Protein AF-0000000087746554 (afdb_homodimer)

Structure (mmCIF, N/CA/C/O backbone):
data_AF-0000000087746554-model_v1
#
loop_
_entity.id
_entity.type
_entity.pdbx_description
1 polymer beta-glucosidase
#
loop_
_atom_site.group_PDB
_atom_site.id
_atom_site.type_symbol
_atom_site.label_atom_id
_atom_site.label_alt_id
_atom_site.label_comp_id
_atom_site.label_asym_id
_atom_site.label_entity_id
_atom_site.label_seq_id
_atom_site.pdbx_PDB_ins_code
_atom_site.Cartn_x
_atom_site.Cartn_y
_atom_site.Cartn_z
_atom_site.occupancy
_atom_site.B_iso_or_equiv
_atom_site.auth_seq_id
_atom_site.auth_comp_id
_atom_site.auth_asym_id
_atom_site.auth_atom_id
_atom_site.pdbx_PDB_model_num
ATOM 1 N N . MET A 1 1 ? 34.469 -26.281 52.219 1 30.39 1 MET A N 1
ATOM 2 C CA . MET A 1 1 ? 34.719 -25.938 50.812 1 30.39 1 MET A CA 1
ATOM 3 C C . MET A 1 1 ? 33.656 -26.578 49.906 1 30.39 1 MET A C 1
ATOM 5 O O . MET A 1 1 ? 33.812 -27.734 49.5 1 30.39 1 MET A O 1
ATOM 9 N N . THR A 1 2 ? 32.375 -26.25 50.156 1 37.19 2 THR A N 1
ATOM 10 C CA . THR A 1 2 ? 31.219 -26.797 49.5 1 37.19 2 THR A CA 1
ATOM 11 C C . THR A 1 2 ? 31.125 -26.297 48.062 1 37.19 2 THR A C 1
ATOM 13 O O . THR A 1 2 ? 31.047 -25.094 47.812 1 37.19 2 THR A O 1
ATOM 16 N N . PHE A 1 3 ? 31.734 -27.109 47.125 1 36.59 3 PHE A N 1
ATOM 17 C CA . PHE A 1 3 ? 31.719 -26.891 45.656 1 36.59 3 PHE A CA 1
ATOM 18 C C . PHE A 1 3 ? 30.297 -26.844 45.125 1 36.59 3 PHE A C 1
ATOM 20 O O . PHE A 1 3 ? 29.547 -27.812 45.312 1 36.59 3 PHE A O 1
ATOM 27 N N . LEU A 1 4 ? 29.719 -25.641 45.188 1 37.41 4 LEU A N 1
ATOM 28 C CA . LEU A 1 4 ? 28.422 -25.406 44.531 1 37.41 4 LEU A CA 1
ATOM 29 C C . LEU A 1 4 ? 28.547 -25.625 43.031 1 37.41 4 LEU A C 1
ATOM 31 O O . LEU A 1 4 ? 29.281 -24.922 42.344 1 37.41 4 LEU A O 1
ATOM 35 N N . THR A 1 5 ? 28.266 -26.859 42.562 1 35.09 5 THR A N 1
ATOM 36 C CA . THR A 1 5 ? 28.219 -27.219 41.156 1 35.09 5 THR A CA 1
ATOM 37 C C . THR A 1 5 ? 27.062 -26.5 40.469 1 35.09 5 THR A C 1
ATOM 39 O O . THR A 1 5 ? 25.891 -26.672 40.812 1 35.09 5 THR A O 1
ATOM 42 N N . VAL A 1 6 ? 27.297 -25.312 39.906 1 35.25 6 VAL A N 1
ATOM 43 C CA . VAL A 1 6 ? 26.328 -24.625 39.062 1 35.25 6 VAL A CA 1
ATOM 44 C C . VAL A 1 6 ? 26.047 -25.453 37.812 1 35.25 6 VAL A C 1
ATOM 46 O O . VAL A 1 6 ? 26.953 -25.688 37 1 35.25 6 VAL A O 1
ATOM 49 N N . THR A 1 7 ? 25.125 -26.375 37.906 1 32.66 7 THR A N 1
ATOM 50 C CA . THR A 1 7 ? 24.703 -27.094 36.688 1 32.66 7 THR A CA 1
ATOM 51 C C . THR A 1 7 ? 24.109 -26.125 35.656 1 32.66 7 THR A C 1
ATOM 53 O O . THR A 1 7 ? 23.172 -25.391 35.969 1 32.66 7 THR A O 1
ATOM 56 N N . SER A 1 8 ? 24.891 -25.688 34.75 1 34.09 8 SER A N 1
ATOM 57 C CA . SER A 1 8 ? 24.453 -24.969 33.562 1 34.09 8 SER A CA 1
ATOM 58 C C . SER A 1 8 ? 23.344 -25.719 32.844 1 34.09 8 SER A C 1
ATOM 60 O O . SER A 1 8 ? 23.531 -26.859 32.406 1 34.09 8 SER A O 1
ATOM 62 N N . ALA A 1 9 ? 22.219 -25.422 33.312 1 33.59 9 ALA A N 1
ATOM 63 C CA . ALA A 1 9 ? 21.125 -25.938 32.5 1 33.59 9 ALA A CA 1
ATOM 64 C C . ALA A 1 9 ? 21.234 -25.406 31.062 1 33.59 9 ALA A C 1
ATOM 66 O O . ALA A 1 9 ? 21.016 -24.219 30.828 1 33.59 9 ALA A O 1
ATOM 67 N N . ALA A 1 10 ? 22 -25.938 30.312 1 33.88 10 ALA A N 1
ATOM 68 C CA . ALA A 1 10 ? 21.922 -25.719 28.875 1 33.88 10 ALA A CA 1
ATOM 69 C C . ALA A 1 10 ? 20.5 -25.922 28.359 1 33.88 10 ALA A C 1
ATOM 71 O O . ALA A 1 10 ? 19.969 -27.047 28.438 1 33.88 10 ALA A O 1
ATOM 72 N N . CYS A 1 11 ? 19.734 -24.953 28.406 1 34.41 11 CYS A N 1
ATOM 73 C CA . CYS A 1 11 ? 18.469 -24.984 27.672 1 34.41 11 CYS A CA 1
ATOM 74 C C . CYS A 1 11 ? 18.656 -25.594 26.281 1 34.41 11 CYS A C 1
ATOM 76 O O . CYS A 1 11 ? 19.281 -24.984 25.422 1 34.41 11 CYS A O 1
ATOM 78 N N . SER A 1 12 ? 18.75 -26.844 26.141 1 34.81 12 SER A N 1
ATOM 79 C CA . SER A 1 12 ? 18.734 -27.516 24.844 1 34.81 12 SER A CA 1
ATOM 80 C C . SER A 1 12 ? 17.625 -26.969 23.953 1 34.81 12 SER A C 1
ATOM 82 O O . SER A 1 12 ? 16.453 -27.016 24.328 1 34.81 12 SER A O 1
ATOM 84 N N . LEU A 1 13 ? 17.875 -25.938 23.266 1 41.44 13 LEU A N 1
ATOM 85 C CA . LEU A 1 13 ? 16.984 -25.609 22.141 1 41.44 13 LEU A CA 1
ATOM 86 C C . LEU A 1 13 ? 16.516 -26.875 21.438 1 41.44 13 LEU A C 1
ATOM 88 O O . LEU A 1 13 ? 17.328 -27.625 20.891 1 41.44 13 LEU A O 1
ATOM 92 N N . GLN A 1 14 ? 15.617 -27.531 22 1 40.09 14 GLN A N 1
ATOM 93 C CA . GLN A 1 14 ? 15.023 -28.641 21.234 1 40.09 14 GLN A CA 1
ATOM 94 C C . GLN A 1 14 ? 14.945 -28.297 19.75 1 40.09 14 GLN A C 1
ATOM 96 O O . GLN A 1 14 ? 14.305 -27.328 19.359 1 40.09 14 GLN A O 1
ATOM 101 N N . ALA A 1 15 ? 15.883 -28.797 19.156 1 52.25 15 ALA A N 1
ATOM 102 C CA . ALA A 1 15 ? 15.906 -28.688 17.703 1 52.25 15 ALA A CA 1
ATOM 103 C C . ALA A 1 15 ? 14.562 -29.109 17.094 1 52.25 15 ALA A C 1
ATOM 105 O O . ALA A 1 15 ? 14.023 -30.156 17.453 1 52.25 15 ALA A O 1
ATOM 106 N N . ALA A 1 16 ? 13.789 -28.297 16.344 1 63.16 16 ALA A N 1
ATOM 107 C CA . ALA A 1 16 ? 12.562 -28.641 15.617 1 63.16 16 ALA A CA 1
ATOM 108 C C . ALA A 1 16 ? 12.711 -29.953 14.875 1 63.16 16 ALA A C 1
ATOM 110 O O . ALA A 1 16 ? 13.773 -30.25 14.32 1 63.16 16 ALA A O 1
ATOM 111 N N . GLY A 1 17 ? 11.719 -30.984 15.008 1 74.62 17 GLY A N 1
ATOM 112 C CA . GLY A 1 17 ? 11.703 -32.188 14.195 1 74.62 17 GLY A CA 1
ATOM 113 C C . GLY A 1 17 ? 11.766 -31.906 12.703 1 74.62 17 GLY A C 1
ATOM 114 O O . GLY A 1 17 ? 11.32 -30.844 12.25 1 74.62 17 GLY A O 1
ATOM 115 N N . ALA A 1 18 ? 12.414 -32.781 11.898 1 82.56 18 ALA A N 1
ATOM 116 C CA . ALA A 1 18 ? 12.531 -32.656 10.445 1 82.56 18 ALA A CA 1
ATOM 117 C C . ALA A 1 18 ? 11.156 -32.594 9.781 1 82.56 18 ALA A C 1
ATOM 119 O O . ALA A 1 18 ? 10.273 -33.406 10.117 1 82.56 18 ALA A O 1
ATOM 120 N N . ALA A 1 19 ? 10.914 -31.625 8.93 1 87.81 19 ALA A N 1
ATOM 121 C CA . ALA A 1 19 ? 9.656 -31.531 8.203 1 87.81 19 ALA A CA 1
ATOM 122 C C . ALA A 1 19 ? 9.359 -32.844 7.465 1 87.81 19 ALA A C 1
ATOM 124 O O . ALA A 1 19 ? 8.211 -33.281 7.426 1 87.81 19 ALA A O 1
ATOM 125 N N . ILE A 1 20 ? 10.367 -33.438 6.832 1 93.12 20 ILE A N 1
ATOM 126 C CA . ILE A 1 20 ? 10.32 -34.75 6.207 1 93.12 20 ILE A CA 1
ATOM 127 C C . ILE A 1 20 ? 11.273 -35.688 6.926 1 93.12 20 ILE A C 1
ATOM 129 O O . ILE A 1 20 ? 12.484 -35.469 6.949 1 93.12 20 ILE A O 1
ATOM 133 N N . PRO A 1 21 ? 10.773 -36.719 7.473 1 92.44 21 PRO A N 1
ATOM 134 C CA . PRO A 1 21 ? 11.664 -37.656 8.156 1 92.44 21 PRO A CA 1
ATOM 135 C C . PRO A 1 21 ? 12.711 -38.281 7.223 1 92.44 21 PRO A C 1
ATOM 137 O O . PRO A 1 21 ? 12.391 -38.625 6.086 1 92.44 21 PRO A O 1
ATOM 140 N N . SER A 1 22 ? 13.828 -38.406 7.699 1 94.06 22 SER A N 1
ATOM 141 C CA . SER A 1 22 ? 14.922 -38.938 6.887 1 94.06 22 SER A CA 1
ATOM 142 C C . SER A 1 22 ? 14.734 -40.438 6.629 1 94.06 22 SER A C 1
ATOM 144 O O . SER A 1 22 ? 14.289 -41.156 7.508 1 94.06 22 SER A O 1
ATOM 146 N N . ASP A 1 23 ? 15.07 -40.844 5.418 1 96.25 23 ASP A N 1
ATOM 147 C CA . ASP A 1 23 ? 15.148 -42.25 5.031 1 96.25 23 ASP A CA 1
ATOM 148 C C . ASP A 1 23 ? 16.594 -42.688 4.836 1 96.25 23 ASP A C 1
ATOM 150 O O . ASP A 1 23 ? 17.219 -42.344 3.828 1 96.25 23 ASP A O 1
ATOM 154 N N . PRO A 1 24 ? 17.109 -43.469 5.684 1 96.56 24 PRO A N 1
ATOM 155 C CA . PRO A 1 24 ? 18.547 -43.812 5.66 1 96.56 24 PRO A CA 1
ATOM 156 C C . PRO A 1 24 ? 18.969 -44.5 4.363 1 96.56 24 PRO A C 1
ATOM 158 O O . PRO A 1 24 ? 20.078 -44.25 3.879 1 96.56 24 PRO A O 1
ATOM 161 N N . ASP A 1 25 ? 18.188 -45.406 3.9 1 97.25 25 ASP A N 1
ATOM 162 C CA . ASP A 1 25 ? 18.531 -46.094 2.656 1 97.25 25 ASP A CA 1
ATOM 163 C C . ASP A 1 25 ? 18.578 -45.094 1.487 1 97.25 25 ASP A C 1
ATOM 165 O O . ASP A 1 25 ? 19.484 -45.156 0.653 1 97.25 25 ASP A O 1
ATOM 169 N N . LEU A 1 26 ? 17.609 -44.281 1.45 1 97.25 26 LEU A N 1
ATOM 170 C CA . LEU A 1 26 ? 17.578 -43.25 0.421 1 97.25 26 LEU A CA 1
ATOM 171 C C . LEU A 1 26 ? 18.781 -42.344 0.537 1 97.25 26 LEU A C 1
ATOM 173 O O . LEU A 1 26 ? 19.438 -42.031 -0.466 1 97.25 26 LEU A O 1
ATOM 177 N N . GLU A 1 27 ? 19.109 -41.938 1.753 1 97.69 27 GLU A N 1
ATOM 178 C CA . GLU A 1 27 ? 20.25 -41.062 1.98 1 97.69 27 GLU A CA 1
ATOM 179 C C . GLU A 1 27 ? 21.562 -41.719 1.587 1 97.69 27 GLU A C 1
ATOM 181 O O . GLU A 1 27 ? 22.469 -41.062 1.06 1 97.69 27 GLU A O 1
ATOM 186 N N . ALA A 1 28 ? 21.625 -42.969 1.822 1 98.19 28 ALA A N 1
ATOM 187 C CA . ALA A 1 28 ? 22.812 -43.688 1.43 1 98.19 28 ALA A CA 1
ATOM 188 C C . ALA A 1 28 ? 22.984 -43.719 -0.088 1 98.19 28 ALA A C 1
ATOM 190 O O . ALA A 1 28 ? 24.094 -43.594 -0.603 1 98.19 28 ALA A O 1
ATOM 191 N N . ALA A 1 29 ? 21.938 -43.938 -0.759 1 98.12 29 ALA A N 1
ATOM 192 C CA . ALA A 1 29 ? 21.969 -43.938 -2.219 1 98.12 29 ALA A CA 1
ATOM 193 C C . ALA A 1 29 ? 22.375 -42.562 -2.754 1 98.12 29 ALA A C 1
ATOM 195 O O . ALA A 1 29 ? 23.172 -42.469 -3.695 1 98.12 29 ALA A O 1
ATOM 196 N N . VAL A 1 30 ? 21.844 -41.531 -2.16 1 98.5 30 VAL A N 1
ATOM 197 C CA . VAL A 1 30 ? 22.141 -40.156 -2.547 1 98.5 30 VAL A CA 1
ATOM 198 C C . VAL A 1 30 ? 23.641 -39.875 -2.359 1 98.5 30 VAL A C 1
ATOM 200 O O . VAL A 1 30 ? 24.312 -39.375 -3.266 1 98.5 30 VAL A O 1
ATOM 203 N N . GLU A 1 31 ? 24.156 -40.25 -1.229 1 98.31 31 GLU A N 1
ATOM 204 C CA . GLU A 1 31 ? 25.562 -40 -0.918 1 98.31 31 GLU A CA 1
ATOM 205 C C . GLU A 1 31 ? 26.484 -40.812 -1.831 1 98.31 31 GLU A C 1
ATOM 207 O O . GLU A 1 31 ? 27.562 -40.344 -2.207 1 98.31 31 GLU A O 1
ATOM 212 N N . ARG A 1 32 ? 26.109 -42 -2.16 1 98.19 32 ARG A N 1
ATOM 213 C CA . ARG A 1 32 ? 26.891 -42.812 -3.066 1 98.19 32 ARG A CA 1
ATOM 214 C C . ARG A 1 32 ? 27.016 -42.156 -4.441 1 98.19 32 ARG A C 1
ATOM 216 O O . ARG A 1 32 ? 28.094 -42.156 -5.043 1 98.19 32 ARG A O 1
ATOM 223 N N . THR A 1 33 ? 25.969 -41.719 -4.898 1 98.31 33 THR A N 1
ATOM 224 C CA . THR A 1 33 ? 25.984 -41.031 -6.191 1 98.31 33 THR A CA 1
ATOM 225 C C . THR A 1 33 ? 26.766 -39.719 -6.109 1 98.31 33 THR A C 1
ATOM 227 O O . THR A 1 33 ? 27.625 -39.469 -6.961 1 98.31 33 THR A O 1
ATOM 230 N N . LEU A 1 34 ? 26.5 -38.906 -5.059 1 98.5 34 LEU A N 1
ATOM 231 C CA . LEU A 1 34 ? 27.125 -37.594 -4.883 1 98.5 34 LEU A CA 1
ATOM 232 C C . LEU A 1 34 ? 28.641 -37.719 -4.809 1 98.5 34 LEU A C 1
ATOM 234 O O . LEU A 1 34 ? 29.359 -36.906 -5.387 1 98.5 34 LEU A O 1
ATOM 238 N N . SER A 1 35 ? 29.141 -38.688 -4.152 1 97.75 35 SER A N 1
ATOM 239 C CA . SER A 1 35 ? 30.562 -38.844 -3.904 1 97.75 35 SER A CA 1
ATOM 240 C C . SER A 1 35 ? 31.328 -39.156 -5.191 1 97.75 35 SER A C 1
ATOM 242 O O . SER A 1 35 ? 32.531 -38.938 -5.281 1 97.75 35 SER A O 1
ATOM 244 N N . LYS A 1 36 ? 30.656 -39.625 -6.16 1 97.38 36 LYS A N 1
ATOM 245 C CA . LYS A 1 36 ? 31.281 -40 -7.418 1 97.38 36 LYS A CA 1
ATOM 246 C C . LYS A 1 36 ? 31.203 -38.875 -8.438 1 97.38 36 LYS A C 1
ATOM 248 O O . LYS A 1 36 ? 31.828 -38.938 -9.5 1 97.38 36 LYS A O 1
ATOM 253 N N . MET A 1 37 ? 30.547 -37.812 -8.141 1 98.12 37 MET A N 1
ATOM 254 C CA . MET A 1 37 ? 30.281 -36.75 -9.102 1 98.12 37 MET A CA 1
ATOM 255 C C . MET A 1 37 ? 31.438 -35.75 -9.148 1 98.12 37 MET A C 1
ATOM 257 O O . MET A 1 37 ? 32 -35.406 -8.109 1 98.12 37 MET A O 1
ATOM 261 N N . SER A 1 38 ? 31.734 -35.344 -10.32 1 97.81 38 SER A N 1
ATOM 262 C CA . SER A 1 38 ? 32.625 -34.219 -10.5 1 97.81 38 SER A CA 1
ATOM 263 C C . SER A 1 38 ? 31.938 -32.875 -10.203 1 97.81 38 SER A C 1
ATOM 265 O O . SER A 1 38 ? 30.719 -32.844 -10.039 1 97.81 38 SER A O 1
ATOM 267 N N . LEU A 1 39 ? 32.75 -31.875 -10.102 1 98.31 39 LEU A N 1
ATOM 268 C CA . LEU A 1 39 ? 32.188 -30.531 -9.906 1 98.31 39 LEU A CA 1
ATOM 269 C C . LEU A 1 39 ? 31.25 -30.156 -11.047 1 98.31 39 LEU A C 1
ATOM 271 O O . LEU A 1 39 ? 30.188 -29.594 -10.812 1 98.31 39 LEU A O 1
ATOM 275 N N . ASP A 1 40 ? 31.609 -30.5 -12.281 1 98.19 40 ASP A N 1
ATOM 276 C CA . ASP A 1 40 ? 30.781 -30.188 -13.445 1 98.19 40 ASP A CA 1
ATOM 277 C C . ASP A 1 40 ? 29.438 -30.891 -13.359 1 98.19 40 ASP A C 1
ATOM 279 O O . ASP A 1 40 ? 28.406 -30.312 -13.695 1 98.19 40 ASP A O 1
ATOM 283 N N . GLU A 1 41 ? 29.469 -32.125 -12.945 1 98.31 41 GLU A N 1
ATOM 284 C CA . GLU A 1 41 ? 28.234 -32.875 -12.812 1 98.31 41 GLU A CA 1
ATOM 285 C C . GLU A 1 41 ? 27.328 -32.281 -11.742 1 98.31 41 GLU A C 1
ATOM 287 O O . GLU A 1 41 ? 26.125 -32.156 -11.93 1 98.31 41 GLU A O 1
ATOM 292 N N . LYS A 1 42 ? 27.922 -31.891 -10.625 1 98.81 42 LYS A N 1
ATOM 293 C CA . LYS A 1 42 ? 27.141 -31.281 -9.555 1 98.81 42 LYS A CA 1
ATOM 294 C C . LYS A 1 42 ? 26.516 -29.969 -10.008 1 98.81 42 LYS A C 1
ATOM 296 O O . LYS A 1 42 ? 25.312 -29.75 -9.805 1 98.81 42 LYS A O 1
ATOM 301 N N . ILE A 1 43 ? 27.25 -29.125 -10.656 1 98.81 43 ILE A N 1
ATOM 302 C CA . ILE A 1 43 ? 26.766 -27.844 -11.148 1 98.81 43 ILE A CA 1
ATOM 303 C C . ILE A 1 43 ? 25.719 -28.078 -12.234 1 98.81 43 ILE A C 1
ATOM 305 O O . ILE A 1 43 ? 24.703 -27.375 -12.289 1 98.81 43 ILE A O 1
ATOM 309 N N . GLY A 1 44 ? 25.953 -29.031 -13.109 1 98.62 44 GLY A N 1
ATOM 310 C CA . GLY A 1 44 ? 24.969 -29.375 -14.109 1 98.62 44 GLY A CA 1
ATOM 311 C C . GLY A 1 44 ? 23.641 -29.797 -13.516 1 98.62 44 GLY A C 1
ATOM 312 O O . GLY A 1 44 ? 22.578 -29.422 -14.023 1 98.62 44 GLY A O 1
ATOM 313 N N . GLN A 1 45 ? 23.688 -30.562 -12.43 1 98.5 45 GLN A N 1
ATOM 314 C CA . GLN A 1 45 ? 22.469 -31 -11.742 1 98.5 45 GLN A CA 1
ATOM 315 C C . GLN A 1 45 ? 21.734 -29.812 -11.125 1 98.5 45 GLN A C 1
ATOM 317 O O . GLN A 1 45 ? 20.531 -29.875 -10.875 1 98.5 45 GLN A O 1
ATOM 322 N N . MET A 1 46 ? 22.391 -28.656 -10.898 1 98.81 46 MET A N 1
ATOM 323 C CA . MET A 1 46 ? 21.812 -27.438 -10.336 1 98.81 46 MET A CA 1
ATOM 324 C C . MET A 1 46 ? 21.234 -26.547 -11.438 1 98.81 46 MET A C 1
ATOM 326 O O . MET A 1 46 ? 20.812 -25.422 -11.172 1 98.81 46 MET A O 1
ATOM 330 N N . THR A 1 47 ? 21.25 -27.031 -12.68 1 98.69 47 THR A N 1
ATOM 331 C CA . THR A 1 47 ? 20.859 -26.219 -13.82 1 98.69 47 THR A CA 1
ATOM 332 C C . THR A 1 47 ? 19.594 -26.75 -14.477 1 98.69 47 THR A C 1
ATOM 334 O O . THR A 1 47 ? 19.516 -27.938 -14.805 1 98.69 47 THR A O 1
ATOM 337 N N . GLU A 1 48 ? 18.625 -25.875 -14.656 1 98.62 48 GLU A N 1
ATOM 338 C CA . GLU A 1 48 ? 17.391 -26.188 -15.367 1 98.62 48 GLU A CA 1
ATOM 339 C C . GLU A 1 48 ? 17.219 -25.328 -16.609 1 98.62 48 GLU A C 1
ATOM 341 O O . GLU A 1 48 ? 17.172 -24.094 -16.516 1 98.62 48 GLU A O 1
ATOM 346 N N . LEU A 1 49 ? 17.094 -25.953 -17.797 1 97.81 49 LEU A N 1
ATOM 347 C CA . LEU A 1 49 ? 16.984 -25.234 -19.062 1 97.81 49 LEU A CA 1
ATOM 348 C C . LEU A 1 49 ? 15.578 -25.312 -19.609 1 97.81 49 LEU A C 1
ATOM 350 O O . LEU A 1 49 ? 14.867 -26.297 -19.391 1 97.81 49 LEU A O 1
ATOM 354 N N . SER A 1 50 ? 15.148 -24.297 -20.344 1 96.56 50 SER A N 1
ATOM 355 C CA . SER A 1 50 ? 13.938 -24.391 -21.141 1 96.56 50 SER A CA 1
ATOM 356 C C . SER A 1 50 ? 14.141 -25.344 -22.312 1 96.56 50 SER A C 1
ATOM 358 O O . SER A 1 50 ? 15.203 -25.359 -22.938 1 96.56 50 SER A O 1
ATOM 360 N N . ILE A 1 51 ? 13.188 -26.062 -22.656 1 97.06 51 ILE A N 1
ATOM 361 C CA . ILE A 1 51 ? 13.266 -27.031 -23.734 1 97.06 51 ILE A CA 1
ATOM 362 C C . ILE A 1 51 ? 13.609 -26.312 -25.047 1 97.06 51 ILE A C 1
ATOM 364 O O . ILE A 1 51 ? 14.234 -26.906 -25.938 1 97.06 51 ILE A O 1
ATOM 368 N N . ASP A 1 52 ? 13.258 -25.078 -25.125 1 95.19 52 ASP A N 1
ATOM 369 C CA . ASP A 1 52 ? 13.5 -24.328 -26.344 1 95.19 52 ASP A CA 1
ATOM 370 C C . ASP A 1 52 ? 15 -24.156 -26.594 1 95.19 52 ASP A C 1
ATOM 372 O O . ASP A 1 52 ? 15.43 -23.953 -27.734 1 95.19 52 ASP A O 1
ATOM 376 N N . VAL A 1 53 ? 15.797 -24.188 -25.547 1 95.31 53 VAL A N 1
ATOM 377 C CA . VAL A 1 53 ? 17.25 -24.109 -25.672 1 95.31 53 VAL A CA 1
ATOM 378 C C . VAL A 1 53 ? 17.781 -25.375 -26.328 1 95.31 53 VAL A C 1
ATOM 380 O O . VAL A 1 53 ? 18.828 -25.359 -26.969 1 95.31 53 VAL A O 1
ATOM 383 N N . LEU A 1 54 ? 17.078 -26.484 -26.25 1 96.81 54 LEU A N 1
ATOM 384 C CA . LEU A 1 54 ? 17.547 -27.812 -26.672 1 96.81 54 LEU A CA 1
ATOM 385 C C . LEU A 1 54 ? 17.016 -28.156 -28.062 1 96.81 54 LEU A C 1
ATOM 387 O O . LEU A 1 54 ? 17.422 -29.156 -28.656 1 96.81 54 LEU A O 1
ATOM 391 N N . GLY A 1 55 ? 16.094 -27.344 -28.578 1 95.44 55 GLY A N 1
ATOM 392 C CA . GLY A 1 55 ? 15.438 -27.766 -29.797 1 95.44 55 GLY A CA 1
ATOM 393 C C . GLY A 1 55 ? 15.305 -26.641 -30.828 1 95.44 55 GLY A C 1
ATOM 394 O O . GLY A 1 55 ? 15.953 -25.609 -30.703 1 95.44 55 GLY A O 1
ATOM 395 N N . ASP A 1 56 ? 14.57 -26.969 -31.844 1 94.62 56 ASP A N 1
ATOM 396 C CA . ASP A 1 56 ? 14.273 -26.078 -32.969 1 94.62 56 ASP A CA 1
ATOM 397 C C . ASP A 1 56 ? 12.938 -26.422 -33.594 1 94.62 56 ASP A C 1
ATOM 399 O O . ASP A 1 56 ? 12.219 -27.297 -33.125 1 94.62 56 ASP A O 1
ATOM 403 N N . TRP A 1 57 ? 12.562 -25.719 -34.562 1 93.88 57 TRP A N 1
ATOM 404 C CA . TRP A 1 57 ? 11.297 -25.922 -35.25 1 93.88 57 TRP A CA 1
ATOM 405 C C . TRP A 1 57 ? 11.523 -26.281 -36.719 1 93.88 57 TRP A C 1
ATOM 407 O O . TRP A 1 57 ? 12.422 -25.734 -37.344 1 93.88 57 TRP A O 1
ATOM 417 N N . LYS A 1 58 ? 10.836 -27.25 -37.25 1 93.31 58 LYS A N 1
ATOM 418 C CA . LYS A 1 58 ? 10.797 -27.641 -38.656 1 93.31 58 LYS A CA 1
ATOM 419 C C . LYS A 1 58 ? 9.367 -27.938 -39.094 1 93.31 58 LYS A C 1
ATOM 421 O O . LYS A 1 58 ? 8.695 -28.781 -38.5 1 93.31 58 LYS A O 1
ATOM 426 N N . ASP A 1 59 ? 8.883 -27.266 -40.156 1 92.19 59 ASP A N 1
ATOM 427 C CA . ASP A 1 59 ? 7.547 -27.438 -40.719 1 92.19 59 ASP A CA 1
ATOM 428 C C . ASP A 1 59 ? 6.473 -27.312 -39.625 1 92.19 59 ASP A C 1
ATOM 430 O O . ASP A 1 59 ? 5.566 -28.141 -39.562 1 92.19 59 ASP A O 1
ATOM 434 N N . GLY A 1 60 ? 6.668 -26.359 -38.625 1 88.38 60 GLY A N 1
ATOM 435 C CA . GLY A 1 60 ? 5.68 -26.078 -37.594 1 88.38 60 GLY A CA 1
ATOM 436 C C . GLY A 1 60 ? 5.73 -27.047 -36.438 1 88.38 60 GLY A C 1
ATOM 437 O O . GLY A 1 60 ? 4.906 -26.969 -35.531 1 88.38 60 GLY A O 1
ATOM 438 N N . GLU A 1 61 ? 6.707 -27.875 -36.438 1 91.56 61 GLU A N 1
ATOM 439 C CA . GLU A 1 61 ? 6.824 -28.875 -35.375 1 91.56 61 GLU A CA 1
ATOM 440 C C . GLU A 1 61 ? 8.141 -28.719 -34.625 1 91.56 61 GLU A C 1
ATOM 442 O O . GLU A 1 61 ? 9.203 -28.594 -35.25 1 91.56 61 GLU A O 1
ATOM 447 N N . PHE A 1 62 ? 8 -28.734 -33.344 1 95.62 62 PHE A N 1
ATOM 448 C CA . PHE A 1 62 ? 9.188 -28.656 -32.5 1 95.62 62 PHE A CA 1
ATOM 449 C C . PHE A 1 62 ? 9.898 -30 -32.438 1 95.62 62 PHE A C 1
ATOM 451 O O . PHE A 1 62 ? 9.25 -31.062 -32.375 1 95.62 62 PHE A O 1
ATOM 458 N N . PHE A 1 63 ? 11.234 -30 -32.531 1 95.44 63 PHE A N 1
ATOM 459 C CA . PHE A 1 63 ? 12.047 -31.203 -32.344 1 95.44 63 PHE A CA 1
ATOM 460 C C . PHE A 1 63 ? 13.305 -30.891 -31.547 1 95.44 63 PHE A C 1
ATOM 462 O O . PHE A 1 63 ? 13.758 -29.734 -31.516 1 95.44 63 PHE A O 1
ATOM 469 N N . LEU A 1 64 ? 13.836 -31.906 -30.859 1 97.5 64 LEU A N 1
ATOM 470 C CA . LEU A 1 64 ? 15.102 -31.766 -30.141 1 97.5 64 LEU A CA 1
ATOM 471 C C . LEU A 1 64 ? 16.281 -31.859 -31.109 1 97.5 64 LEU A C 1
ATOM 473 O O . LEU A 1 64 ? 16.375 -32.781 -31.922 1 97.5 64 LEU A O 1
ATOM 477 N N . ASP A 1 65 ? 17.172 -30.844 -31.047 1 97.44 65 ASP A N 1
ATOM 478 C CA . ASP A 1 65 ? 18.406 -30.859 -31.812 1 97.44 65 ASP A CA 1
ATOM 479 C C . ASP A 1 65 ? 19.453 -31.734 -31.141 1 97.44 65 ASP A C 1
ATOM 481 O O . ASP A 1 65 ? 19.906 -31.438 -30.031 1 97.44 65 ASP A O 1
ATOM 485 N N . PRO A 1 66 ? 19.922 -32.75 -31.828 1 96.38 66 PRO A N 1
ATOM 486 C CA . PRO A 1 66 ? 20.859 -33.688 -31.188 1 96.38 66 PRO A CA 1
ATOM 487 C C . PRO A 1 66 ? 22.141 -33 -30.703 1 96.38 66 PRO A C 1
ATOM 489 O O . PRO A 1 66 ? 22.703 -33.375 -29.672 1 96.38 66 PRO A O 1
ATOM 492 N N . GLN A 1 67 ? 22.609 -32 -31.422 1 97.12 67 GLN A N 1
ATOM 493 C CA . GLN A 1 67 ? 23.828 -31.312 -31.031 1 97.12 67 GLN A CA 1
ATOM 494 C C . GLN A 1 67 ? 23.594 -30.469 -29.781 1 97.12 67 GLN A C 1
ATOM 496 O O . GLN A 1 67 ? 24.438 -30.438 -28.891 1 97.12 67 GLN A O 1
ATOM 501 N N . LYS A 1 68 ? 22.484 -29.734 -29.812 1 97.44 68 LYS A N 1
ATOM 502 C CA . LYS A 1 68 ? 22.156 -28.922 -28.641 1 97.44 68 LYS A CA 1
ATOM 503 C C . LYS A 1 68 ? 21.938 -29.797 -27.406 1 97.44 68 LYS A C 1
ATOM 505 O O . LYS A 1 68 ? 22.359 -29.438 -26.312 1 97.44 68 LYS A O 1
ATOM 510 N N . LEU A 1 69 ? 21.219 -30.828 -27.594 1 97.06 69 LEU A N 1
ATOM 511 C CA . LEU A 1 69 ? 20.969 -31.781 -26.516 1 97.06 69 LEU A CA 1
ATOM 512 C C . LEU A 1 69 ? 22.281 -32.344 -25.984 1 97.06 69 LEU A C 1
ATOM 514 O O . LEU A 1 69 ? 22.469 -32.438 -24.766 1 97.06 69 LEU A O 1
ATOM 518 N N . HIS A 1 70 ? 23.188 -32.75 -26.891 1 96.38 70 HIS A N 1
ATOM 519 C CA . HIS A 1 70 ? 24.5 -33.281 -26.5 1 96.38 70 HIS A CA 1
ATOM 520 C C . HIS A 1 70 ? 25.297 -32.25 -25.719 1 96.38 70 HIS A C 1
ATOM 522 O O . HIS A 1 70 ? 25.922 -32.562 -24.703 1 96.38 70 HIS A O 1
ATOM 528 N N . GLU A 1 71 ? 25.297 -31.094 -26.219 1 97.25 71 GLU A N 1
ATOM 529 C CA . GLU A 1 71 ? 26.031 -30.031 -25.531 1 97.25 71 GLU A CA 1
ATOM 530 C C . GLU A 1 71 ? 25.516 -29.828 -24.109 1 97.25 71 GLU A C 1
ATOM 532 O O . GLU A 1 71 ? 26.297 -29.766 -23.156 1 97.25 71 GLU A O 1
ATOM 537 N N . ALA A 1 72 ? 24.219 -29.688 -23.969 1 98.06 72 ALA A N 1
ATOM 538 C CA . ALA A 1 72 ? 23.609 -29.406 -22.672 1 98.06 72 ALA A CA 1
ATOM 539 C C . ALA A 1 72 ? 23.844 -30.562 -21.703 1 98.06 72 ALA A C 1
ATOM 541 O O . ALA A 1 72 ? 24.234 -30.344 -20.547 1 98.06 72 ALA A O 1
ATOM 542 N N . ILE A 1 73 ? 23.688 -31.781 -22.109 1 97.69 73 ILE A N 1
ATOM 543 C CA . ILE A 1 73 ? 23.625 -32.906 -21.188 1 97.69 73 ILE A CA 1
ATOM 544 C C . ILE A 1 73 ? 25 -33.562 -21.094 1 97.69 73 ILE A C 1
ATOM 546 O O . ILE A 1 73 ? 25.469 -33.875 -20 1 97.69 73 ILE A O 1
ATOM 550 N N . ALA A 1 74 ? 25.656 -33.812 -22.203 1 96.69 74 ALA A N 1
ATOM 551 C CA . ALA A 1 74 ? 26.938 -34.531 -22.188 1 96.69 74 ALA A CA 1
ATOM 552 C C . ALA A 1 74 ? 28.078 -33.625 -21.75 1 96.69 74 ALA A C 1
ATOM 554 O O . ALA A 1 74 ? 28.984 -34.062 -21.031 1 96.69 74 ALA A O 1
ATOM 555 N N . VAL A 1 75 ? 28.031 -32.406 -22.219 1 97.5 75 VAL A N 1
ATOM 556 C CA . VAL A 1 75 ? 29.141 -31.5 -21.953 1 97.5 75 VAL A CA 1
ATOM 557 C C . VAL A 1 75 ? 28.906 -30.766 -20.625 1 97.5 75 VAL A C 1
ATOM 559 O O . VAL A 1 75 ? 29.719 -30.844 -19.719 1 97.5 75 VAL A O 1
ATOM 562 N N . TYR A 1 76 ? 27.781 -30.172 -20.469 1 98.12 76 TYR A N 1
ATOM 563 C CA . TYR A 1 76 ? 27.531 -29.328 -19.297 1 98.12 76 TYR A CA 1
ATOM 564 C C . TYR A 1 76 ? 26.797 -30.125 -18.203 1 98.12 76 TYR A C 1
ATOM 566 O O . TYR A 1 76 ? 26.625 -29.641 -17.094 1 98.12 76 TYR A O 1
ATOM 574 N N . LYS A 1 77 ? 26.391 -31.328 -18.484 1 98.25 77 LYS A N 1
ATOM 575 C CA . LYS A 1 77 ? 25.844 -32.281 -17.516 1 98.25 77 LYS A CA 1
ATOM 576 C C . LYS A 1 77 ? 24.531 -31.766 -16.922 1 98.25 77 LYS A C 1
ATOM 578 O O . LYS A 1 77 ? 24.266 -31.984 -15.742 1 98.25 77 LYS A O 1
ATOM 583 N N . VAL A 1 78 ? 23.766 -31.016 -17.719 1 98.38 78 VAL A N 1
ATOM 584 C CA . VAL A 1 78 ? 22.516 -30.422 -17.25 1 98.38 78 VAL A CA 1
ATOM 585 C C . VAL A 1 78 ? 21.578 -31.516 -16.734 1 98.38 78 VAL A C 1
ATOM 587 O O . VAL A 1 78 ? 21.422 -32.562 -17.359 1 98.38 78 VAL A O 1
ATOM 590 N N . GLY A 1 79 ? 20.953 -31.172 -15.555 1 98.19 79 GLY A N 1
ATOM 591 C CA . GLY A 1 79 ? 20.188 -32.219 -14.875 1 98.19 79 GLY A CA 1
ATOM 592 C C . GLY A 1 79 ? 18.703 -31.984 -14.93 1 98.19 79 GLY A C 1
ATOM 593 O O . GLY A 1 79 ? 17.922 -32.812 -14.477 1 98.19 79 GLY A O 1
ATOM 594 N N . SER A 1 80 ? 18.219 -30.859 -15.469 1 98.62 80 SER A N 1
ATOM 595 C CA . SER A 1 80 ? 16.797 -30.562 -15.469 1 98.62 80 SER A CA 1
ATOM 596 C C . SER A 1 80 ? 16.406 -29.734 -16.688 1 98.62 80 SER A C 1
ATOM 598 O O . SER A 1 80 ? 17.188 -28.922 -17.172 1 98.62 80 SER A O 1
ATOM 600 N N . VAL A 1 81 ? 15.227 -30.016 -17.219 1 98.25 81 VAL A N 1
ATOM 601 C CA . VAL A 1 81 ? 14.617 -29.281 -18.312 1 98.25 81 VAL A CA 1
ATOM 602 C C . VAL A 1 81 ? 13.164 -28.953 -17.984 1 98.25 81 VAL A C 1
ATOM 604 O O . VAL A 1 81 ? 12.523 -29.656 -17.203 1 98.25 81 VAL A O 1
ATOM 607 N N . LEU A 1 82 ? 12.672 -27.812 -18.516 1 97.44 82 LEU A N 1
ATOM 608 C CA . LEU A 1 82 ? 11.289 -27.453 -18.234 1 97.44 82 LEU A CA 1
ATOM 609 C C . LEU A 1 82 ? 10.617 -26.844 -19.469 1 97.44 82 LEU A C 1
ATOM 611 O O . LEU A 1 82 ? 11.273 -26.625 -20.5 1 97.44 82 LEU A O 1
ATOM 615 N N . ASN A 1 83 ? 9.367 -26.547 -19.328 1 95 83 ASN A N 1
ATOM 616 C CA . ASN A 1 83 ? 8.5 -25.719 -20.172 1 95 83 ASN A CA 1
ATOM 617 C C . ASN A 1 83 ? 8.016 -26.484 -21.391 1 95 83 ASN A C 1
ATOM 619 O O . ASN A 1 83 ? 8.562 -27.531 -21.75 1 95 83 ASN A O 1
ATOM 623 N N . ALA A 1 84 ? 6.941 -26.031 -22 1 95.5 84 ALA A N 1
ATOM 624 C CA . ALA A 1 84 ? 6.453 -26.531 -23.281 1 95.5 84 ALA A CA 1
ATOM 625 C C . ALA A 1 84 ? 7.105 -25.781 -24.438 1 95.5 84 ALA A C 1
ATOM 627 O O . ALA A 1 84 ? 7.551 -24.641 -24.281 1 95.5 84 ALA A O 1
ATOM 628 N N . PRO A 1 85 ? 7.234 -26.484 -25.562 1 93.94 85 PRO A N 1
ATOM 629 C CA . PRO A 1 85 ? 7.891 -25.844 -26.703 1 93.94 85 PRO A CA 1
ATOM 630 C C . PRO A 1 85 ? 7.16 -24.594 -27.188 1 93.94 85 PRO A C 1
ATOM 632 O O . PRO A 1 85 ? 5.93 -24.547 -27.172 1 93.94 85 PRO A O 1
ATOM 635 N N . GLY A 1 86 ? 7.938 -23.594 -27.641 1 84.69 86 GLY A N 1
ATOM 636 C CA . GLY A 1 86 ? 7.41 -22.391 -28.234 1 84.69 86 GLY A CA 1
ATOM 637 C C . GLY A 1 86 ? 6.871 -21.391 -27.219 1 84.69 86 GLY A C 1
ATOM 638 O O . GLY A 1 86 ? 7.449 -21.234 -26.141 1 84.69 86 GLY A O 1
ATOM 639 N N . GLY A 1 87 ? 5.949 -20.5 -27.531 1 74.81 87 GLY A N 1
ATOM 640 C CA . GLY A 1 87 ? 5.375 -19.453 -26.703 1 74.81 87 GLY A CA 1
ATOM 641 C C . GLY A 1 87 ? 4.352 -19.969 -25.703 1 74.81 87 GLY A C 1
ATOM 642 O O . GLY A 1 87 ? 3.375 -19.297 -25.406 1 74.81 87 GLY A O 1
ATOM 643 N N . PRO A 1 88 ? 4.672 -20.875 -24.688 1 84.5 88 PRO A N 1
ATOM 644 C CA . PRO A 1 88 ? 4.547 -22.344 -24.609 1 84.5 88 PRO A CA 1
ATOM 645 C C . PRO A 1 88 ? 3.145 -22.828 -24.953 1 84.5 88 PRO A C 1
ATOM 647 O O . PRO A 1 88 ? 2.154 -22.188 -24.594 1 84.5 88 PRO A O 1
ATOM 650 N N . THR A 1 89 ? 3.123 -23.922 -25.594 1 91.25 89 THR A N 1
ATOM 651 C CA . THR A 1 89 ? 1.853 -24.469 -26.047 1 91.25 89 THR A CA 1
ATOM 652 C C . THR A 1 89 ? 1.758 -25.953 -25.703 1 91.25 89 THR A C 1
ATOM 654 O O . THR A 1 89 ? 2.732 -26.703 -25.859 1 91.25 89 THR A O 1
ATOM 657 N N . ALA A 1 90 ? 0.617 -26.406 -25.297 1 96.38 90 ALA A N 1
ATOM 658 C CA . ALA A 1 90 ? 0.337 -27.766 -24.875 1 96.38 90 ALA A CA 1
ATOM 659 C C . ALA A 1 90 ? 0.668 -28.766 -25.984 1 96.38 90 ALA A C 1
ATOM 661 O O . ALA A 1 90 ? 0.489 -28.469 -27.172 1 96.38 90 ALA A O 1
ATOM 662 N N . GLN A 1 91 ? 1.188 -29.938 -25.609 1 96.94 91 GLN A N 1
ATOM 663 C CA . GLN A 1 91 ? 1.521 -31.047 -26.5 1 96.94 91 GLN A CA 1
ATOM 664 C C . GLN A 1 91 ? 0.723 -32.281 -26.156 1 96.94 91 GLN A C 1
ATOM 666 O O . GLN A 1 91 ? 0.213 -32.406 -25.031 1 96.94 91 GLN A O 1
ATOM 671 N N . THR A 1 92 ? 0.637 -33.25 -27.078 1 96.75 92 THR A N 1
ATOM 672 C CA . THR A 1 92 ? -0.023 -34.531 -26.797 1 96.75 92 THR A CA 1
ATOM 673 C C . THR A 1 92 ? 0.833 -35.375 -25.875 1 96.75 92 THR A C 1
ATOM 675 O O . THR A 1 92 ? 2.055 -35.219 -25.828 1 96.75 92 THR A O 1
ATOM 678 N N . PRO A 1 93 ? 0.203 -36.312 -25.125 1 97.56 93 PRO A N 1
ATOM 679 C CA . PRO A 1 93 ? 0.991 -37.25 -24.312 1 97.56 93 PRO A CA 1
ATOM 680 C C . PRO A 1 93 ? 2.055 -37.969 -25.125 1 97.56 93 PRO A C 1
ATOM 682 O O . PRO A 1 93 ? 3.174 -38.188 -24.641 1 97.56 93 PRO A O 1
ATOM 685 N N . ALA A 1 94 ? 1.773 -38.344 -26.328 1 96.94 94 ALA A N 1
ATOM 686 C CA . ALA A 1 94 ? 2.725 -39.062 -27.188 1 96.94 94 ALA A CA 1
ATOM 687 C C . ALA A 1 94 ? 3.936 -38.188 -27.5 1 96.94 94 ALA A C 1
ATOM 689 O O . ALA A 1 94 ? 5.07 -38.656 -27.516 1 96.94 94 ALA A O 1
ATOM 690 N N . LYS A 1 95 ? 3.615 -36.969 -27.828 1 96.94 95 LYS A N 1
ATOM 691 C CA . LYS A 1 95 ? 4.707 -36.062 -28.094 1 96.94 95 LYS A CA 1
ATOM 692 C C . LYS A 1 95 ? 5.586 -35.875 -26.859 1 96.94 95 LYS A C 1
ATOM 694 O O . LYS A 1 95 ? 6.812 -35.812 -26.969 1 96.94 95 LYS A O 1
ATOM 699 N N . TRP A 1 96 ? 4.988 -35.719 -25.734 1 97.94 96 TRP A N 1
ATOM 700 C CA . TRP A 1 96 ? 5.746 -35.562 -24.5 1 97.94 96 TRP A CA 1
ATOM 701 C C . TRP A 1 96 ? 6.594 -36.812 -24.25 1 97.94 96 TRP A C 1
ATOM 703 O O . TRP A 1 96 ? 7.758 -36.719 -23.844 1 97.94 96 TRP A O 1
ATOM 713 N N . GLU A 1 97 ? 5.984 -38 -24.422 1 97.62 97 GLU A N 1
ATOM 714 C CA . GLU A 1 97 ? 6.734 -39.25 -24.281 1 97.62 97 GLU A CA 1
ATOM 715 C C . GLU A 1 97 ? 7.996 -39.219 -25.141 1 97.62 97 GLU A C 1
ATOM 717 O O . GLU A 1 97 ? 9.07 -39.594 -24.672 1 97.62 97 GLU A O 1
ATOM 722 N N . LYS A 1 98 ? 7.84 -38.812 -26.328 1 97.31 98 LYS A N 1
ATOM 723 C CA . LYS A 1 98 ? 8.953 -38.75 -27.266 1 97.31 98 LYS A CA 1
ATOM 724 C C . LYS A 1 98 ? 10.023 -37.781 -26.812 1 97.31 98 LYS A C 1
ATOM 726 O O . LYS A 1 98 ? 11.203 -38.094 -26.734 1 97.31 98 LYS A O 1
ATOM 731 N N . LEU A 1 99 ? 9.625 -36.531 -26.531 1 97.69 99 LEU A N 1
ATOM 732 C CA . LEU A 1 99 ? 10.562 -35.469 -26.188 1 97.69 99 LEU A CA 1
ATOM 733 C C . LEU A 1 99 ? 11.312 -35.812 -24.891 1 97.69 99 LEU A C 1
ATOM 735 O O . LEU A 1 99 ? 12.539 -35.812 -24.859 1 97.69 99 LEU A O 1
ATOM 739 N N . ILE A 1 100 ? 10.594 -36.156 -23.828 1 98.38 100 ILE A N 1
ATOM 740 C CA . ILE A 1 100 ? 11.211 -36.438 -22.531 1 98.38 100 ILE A CA 1
ATOM 741 C C . ILE A 1 100 ? 11.992 -37.719 -22.609 1 98.38 100 ILE A C 1
ATOM 743 O O . ILE A 1 100 ? 13.055 -37.875 -22 1 98.38 100 ILE A O 1
ATOM 747 N N . GLY A 1 101 ? 11.492 -38.688 -23.344 1 98.06 101 GLY A N 1
ATOM 748 C CA . GLY A 1 101 ? 12.211 -39.938 -23.547 1 98.06 101 GLY A CA 1
ATOM 749 C C . GLY A 1 101 ? 13.578 -39.719 -24.188 1 98.06 101 GLY A C 1
ATOM 750 O O . GLY A 1 101 ? 14.555 -40.344 -23.766 1 98.06 101 GLY A O 1
ATOM 751 N N . GLN A 1 102 ? 13.609 -38.906 -25.188 1 97.94 102 GLN A N 1
ATOM 752 C CA . GLN A 1 102 ? 14.875 -38.594 -25.844 1 97.94 102 GLN A CA 1
ATOM 753 C C . GLN A 1 102 ? 15.859 -37.938 -24.875 1 97.94 102 GLN A C 1
ATOM 755 O O . GLN A 1 102 ? 17.047 -38.281 -24.875 1 97.94 102 GLN A O 1
ATOM 760 N N . ILE A 1 103 ? 15.375 -37.031 -24.125 1 98.31 103 ILE A N 1
ATOM 761 C CA . ILE A 1 103 ? 16.219 -36.344 -23.141 1 98.31 103 ILE A CA 1
ATOM 762 C C . ILE A 1 103 ? 16.75 -37.375 -22.141 1 98.31 103 ILE A C 1
ATOM 764 O O . ILE A 1 103 ? 17.938 -37.344 -21.812 1 98.31 103 ILE A O 1
ATOM 768 N N . GLN A 1 104 ? 15.914 -38.25 -21.672 1 97.75 104 GLN A N 1
ATOM 769 C CA . GLN A 1 104 ? 16.281 -39.25 -20.672 1 97.75 104 GLN A CA 1
ATOM 770 C C . GLN A 1 104 ? 17.328 -40.219 -21.25 1 97.75 104 GLN A C 1
ATOM 772 O O . GLN A 1 104 ? 18.266 -40.625 -20.531 1 97.75 104 GLN A O 1
ATOM 777 N N . GLU A 1 105 ? 17.141 -40.562 -22.422 1 96.94 105 GLU A N 1
ATOM 778 C CA . GLU A 1 105 ? 18.094 -41.469 -23.062 1 96.94 105 GLU A CA 1
ATOM 779 C C . GLU A 1 105 ? 19.484 -40.875 -23.062 1 96.94 105 GLU A C 1
ATOM 781 O O . GLU A 1 105 ? 20.453 -41.531 -22.688 1 96.94 105 GLU A O 1
ATOM 786 N N . VAL A 1 106 ? 19.578 -39.688 -23.484 1 97.31 106 VAL A N 1
ATOM 787 C CA . VAL A 1 106 ? 20.875 -39 -23.547 1 97.31 106 VAL A CA 1
ATOM 788 C C . VAL A 1 106 ? 21.438 -38.844 -22.141 1 97.31 106 VAL A C 1
ATOM 790 O O . VAL A 1 106 ? 22.625 -39.062 -21.906 1 97.31 106 VAL A O 1
ATOM 793 N N . SER A 1 107 ? 20.625 -38.469 -21.188 1 97.81 107 SER A N 1
ATOM 794 C CA . SER A 1 107 ? 21.078 -38.25 -19.812 1 97.81 107 SER A CA 1
ATOM 795 C C . SER A 1 107 ? 21.641 -39.531 -19.203 1 97.81 107 SER A C 1
ATOM 797 O O . SER A 1 107 ? 22.719 -39.5 -18.609 1 97.81 107 SER A O 1
ATOM 799 N N . MET A 1 108 ? 20.953 -40.594 -19.312 1 95.88 108 MET A N 1
ATOM 800 C CA . MET A 1 108 ? 21.359 -41.844 -18.734 1 95.88 108 MET A CA 1
ATOM 801 C C . MET A 1 108 ? 22.609 -42.406 -19.422 1 95.88 108 MET A C 1
ATOM 803 O O . MET A 1 108 ? 23.484 -42.969 -18.766 1 95.88 108 MET A O 1
ATOM 807 N N . LYS A 1 109 ? 22.672 -42.219 -20.641 1 95.94 109 LYS A N 1
ATOM 808 C CA . LYS A 1 109 ? 23.812 -42.719 -21.406 1 95.94 109 LYS A CA 1
ATOM 809 C C . LYS A 1 109 ? 25.078 -41.906 -21.078 1 95.94 109 LYS A C 1
ATOM 811 O O . LYS A 1 109 ? 26.156 -42.5 -20.891 1 95.94 109 LYS A O 1
ATOM 816 N N . GLU A 1 110 ? 24.906 -40.688 -21.031 1 95.38 110 GLU A N 1
ATOM 817 C CA . GLU A 1 110 ? 26.062 -39.781 -20.953 1 95.38 110 GLU A CA 1
ATOM 818 C C . GLU A 1 110 ? 26.484 -39.562 -19.5 1 95.38 110 GLU A C 1
ATOM 820 O O . GLU A 1 110 ? 27.672 -39.438 -19.219 1 95.38 110 GLU A O 1
ATOM 825 N N . ILE A 1 111 ? 25.531 -39.469 -18.547 1 94.81 111 ILE A N 1
ATOM 826 C CA . ILE A 1 111 ? 25.859 -39.031 -17.188 1 94.81 111 ILE A CA 1
ATOM 827 C C . ILE A 1 111 ? 25.484 -40.125 -16.188 1 94.81 111 ILE A C 1
ATOM 829 O O . ILE A 1 111 ? 26 -40.188 -15.078 1 94.81 111 ILE A O 1
ATOM 833 N N . GLY A 1 112 ? 24.562 -40.969 -16.578 1 95.56 112 GLY A N 1
ATOM 834 C CA . GLY A 1 112 ? 24.094 -42 -15.672 1 95.56 112 GLY A CA 1
ATOM 835 C C . GLY A 1 112 ? 23.203 -41.469 -14.57 1 95.56 112 GLY A C 1
ATOM 836 O O . GLY A 1 112 ? 23 -42.125 -13.547 1 95.56 112 GLY A O 1
ATOM 837 N N . ILE A 1 113 ? 22.734 -40.281 -14.648 1 97.81 113 ILE A N 1
ATOM 838 C CA . ILE A 1 113 ? 21.797 -39.656 -13.742 1 97.81 113 ILE A CA 1
ATOM 839 C C . ILE A 1 113 ? 20.578 -39.156 -14.523 1 97.81 113 ILE A C 1
ATOM 841 O O . ILE A 1 113 ? 20.703 -38.469 -15.531 1 97.81 113 ILE A O 1
ATOM 845 N N . PRO A 1 114 ? 19.406 -39.562 -14.094 1 98.06 114 PRO A N 1
ATOM 846 C CA . PRO A 1 114 ? 18.219 -39.156 -14.844 1 98.06 114 PRO A CA 1
ATOM 847 C C . PRO A 1 114 ? 18.016 -37.625 -14.844 1 98.06 114 PRO A C 1
ATOM 849 O O . PRO A 1 114 ? 18.281 -36.969 -13.844 1 98.06 114 PRO A O 1
ATOM 852 N N . CYS A 1 115 ? 17.516 -37.125 -15.953 1 98.31 115 CYS A N 1
ATOM 853 C CA . CYS A 1 115 ? 17.078 -35.719 -16.047 1 98.31 115 CYS A CA 1
ATOM 854 C C . CYS A 1 115 ? 15.68 -35.562 -15.453 1 98.31 115 CYS A C 1
ATOM 856 O O . CYS A 1 115 ? 14.82 -36.406 -15.625 1 98.31 115 CYS A O 1
ATOM 858 N N . ILE A 1 116 ? 15.477 -34.531 -14.703 1 98.56 116 ILE A N 1
ATOM 859 C CA . ILE A 1 116 ? 14.133 -34.281 -14.188 1 98.56 116 ILE A CA 1
ATOM 860 C C . ILE A 1 116 ? 13.453 -33.188 -15 1 98.56 116 ILE A C 1
ATOM 862 O O . ILE A 1 116 ? 14.039 -32.125 -15.219 1 98.56 116 ILE A O 1
ATOM 866 N N . TYR A 1 117 ? 12.258 -33.469 -15.539 1 98.5 117 TYR A N 1
ATOM 867 C CA . TYR A 1 117 ? 11.484 -32.531 -16.359 1 98.5 117 TYR A CA 1
ATOM 868 C C . TYR A 1 117 ? 10.352 -31.922 -15.547 1 98.5 117 TYR A C 1
ATOM 870 O O . TYR A 1 117 ? 9.672 -32.625 -14.797 1 98.5 117 TYR A O 1
ATOM 878 N N . GLY A 1 118 ? 10.164 -30.547 -15.656 1 98 118 GLY A N 1
ATOM 879 C CA . GLY A 1 118 ? 9.078 -29.875 -14.961 1 98 118 GLY A CA 1
ATOM 880 C C . GLY A 1 118 ? 8.148 -29.125 -15.898 1 98 118 GLY A C 1
ATOM 881 O O . GLY A 1 118 ? 8.594 -28.562 -16.906 1 98 118 GLY A O 1
ATOM 882 N N . LEU A 1 119 ? 6.883 -29.125 -15.555 1 97.88 119 LEU A N 1
ATOM 883 C CA . LEU A 1 119 ? 5.875 -28.375 -16.297 1 97.88 119 LEU A CA 1
ATOM 884 C C . LEU A 1 119 ? 4.977 -27.578 -15.359 1 97.88 119 LEU A C 1
ATOM 886 O O . LEU A 1 119 ? 4.738 -28 -14.227 1 97.88 119 LEU A O 1
ATOM 890 N N . ASP A 1 120 ? 4.48 -26.438 -15.844 1 96.75 120 ASP A N 1
ATOM 891 C CA . ASP A 1 120 ? 3.436 -25.688 -15.148 1 96.75 120 ASP A CA 1
ATOM 892 C C . ASP A 1 120 ? 2.068 -26.344 -15.352 1 96.75 120 ASP A C 1
ATOM 894 O O . ASP A 1 120 ? 1.332 -25.984 -16.266 1 96.75 120 ASP A O 1
ATOM 898 N N . GLN A 1 121 ? 1.814 -27.266 -14.523 1 97.56 121 GLN A N 1
ATOM 899 C CA . GLN A 1 121 ? 0.475 -27.828 -14.453 1 97.56 121 GLN A CA 1
ATOM 900 C C . GLN A 1 121 ? -0.344 -27.188 -13.344 1 97.56 121 GLN A C 1
ATOM 902 O O . GLN A 1 121 ? -0.486 -27.75 -12.258 1 97.56 121 GLN A O 1
ATOM 907 N N . ASN A 1 122 ? -0.948 -26.031 -13.594 1 95.44 122 ASN A N 1
ATOM 908 C CA . ASN A 1 122 ? -1.407 -25.094 -12.586 1 95.44 122 ASN A CA 1
ATOM 909 C C . ASN A 1 122 ? -2.816 -25.422 -12.102 1 95.44 122 ASN A C 1
ATOM 911 O O . ASN A 1 122 ? -3.135 -25.25 -10.93 1 95.44 122 ASN A O 1
ATOM 915 N N . HIS A 1 123 ? -3.732 -25.781 -13 1 97.75 123 HIS A N 1
ATOM 916 C CA . HIS A 1 123 ? -5.109 -26.125 -12.664 1 97.75 123 HIS A CA 1
ATOM 917 C C . HIS A 1 123 ? -5.594 -27.312 -13.492 1 97.75 123 HIS A C 1
ATOM 919 O O . HIS A 1 123 ? -6.676 -27.266 -14.086 1 97.75 123 HIS A O 1
ATOM 925 N N . GLY A 1 124 ? -4.883 -28.344 -13.398 1 98.06 124 GLY A N 1
ATOM 926 C CA . GLY A 1 124 ? -4.945 -29.5 -14.289 1 98.06 124 GLY A CA 1
ATOM 927 C C . GLY A 1 124 ? -3.732 -29.609 -15.195 1 98.06 124 GLY A C 1
ATOM 928 O O . GLY A 1 124 ? -2.652 -29.125 -14.859 1 98.06 124 GLY A O 1
ATOM 929 N N . THR A 1 125 ? -3.852 -30.359 -16.266 1 97.5 125 THR A N 1
ATOM 930 C CA . THR A 1 125 ? -2.691 -30.578 -17.125 1 97.5 125 THR A CA 1
ATOM 931 C C . THR A 1 125 ? -2.588 -29.484 -18.188 1 97.5 125 THR A C 1
ATOM 933 O O . THR A 1 125 ? -2.768 -29.75 -19.375 1 97.5 125 THR A O 1
ATOM 936 N N . THR A 1 126 ? -2.184 -28.281 -17.844 1 96.56 126 THR A N 1
ATOM 937 C CA . THR A 1 126 ? -2.082 -27.047 -18.609 1 96.56 126 THR A CA 1
ATOM 938 C C . THR A 1 126 ? -1.38 -27.297 -19.938 1 96.56 126 THR A C 1
ATOM 940 O O . THR A 1 126 ? -1.826 -26.812 -20.984 1 96.56 126 THR A O 1
ATOM 943 N N . TYR A 1 127 ? -0.327 -28.078 -19.969 1 97.19 127 TYR A N 1
ATOM 944 C CA . TYR A 1 127 ? 0.5 -28.219 -21.156 1 97.19 127 TYR A CA 1
ATOM 945 C C . TYR A 1 127 ? 0.417 -29.625 -21.719 1 97.19 127 TYR A C 1
ATOM 947 O O . TYR A 1 127 ? 1.342 -30.094 -22.391 1 97.19 127 TYR A O 1
ATOM 955 N N . THR A 1 128 ? -0.668 -30.359 -21.438 1 97.81 128 THR A N 1
ATOM 956 C CA . THR A 1 128 ? -0.916 -31.688 -22.016 1 97.81 128 THR A CA 1
ATOM 957 C C . THR A 1 128 ? -2.283 -31.734 -22.688 1 97.81 128 THR A C 1
ATOM 959 O O . THR A 1 128 ? -3.314 -31.688 -22.016 1 97.81 128 THR A O 1
ATOM 962 N N . LEU A 1 129 ? -2.273 -31.875 -23.953 1 97.19 129 LEU A N 1
ATOM 963 C CA . LEU A 1 129 ? -3.512 -31.891 -24.719 1 97.19 129 LEU A CA 1
ATOM 964 C C . LEU A 1 129 ? -4.367 -33.094 -24.359 1 97.19 129 LEU A C 1
ATOM 966 O O . LEU A 1 129 ? -3.844 -34.188 -24.141 1 97.19 129 LEU A O 1
ATOM 970 N N . GLY A 1 130 ? -5.621 -32.812 -24.234 1 95.69 130 GLY A N 1
ATOM 971 C CA . GLY A 1 130 ? -6.578 -33.875 -23.953 1 95.69 130 GLY A CA 1
ATOM 972 C C . GLY A 1 130 ? -6.832 -34.094 -22.469 1 95.69 130 GLY A C 1
ATOM 973 O O . GLY A 1 130 ? -7.832 -34.688 -22.094 1 95.69 130 GLY A O 1
ATOM 974 N N . GLY A 1 131 ? -5.906 -33.688 -21.625 1 97.5 131 GLY A N 1
ATOM 975 C CA . GLY A 1 131 ? -6.062 -33.844 -20.188 1 97.5 131 GLY A CA 1
ATOM 976 C C . GLY A 1 131 ? -7.137 -32.969 -19.594 1 97.5 131 GLY A C 1
ATOM 977 O O . GLY A 1 131 ? -7.652 -32.062 -20.281 1 97.5 131 GLY A O 1
ATOM 978 N N . VAL A 1 132 ? -7.457 -33.156 -18.344 1 98.19 132 VAL A N 1
ATOM 979 C CA . VAL A 1 132 ? -8.547 -32.469 -17.672 1 98.19 132 VAL A CA 1
ATOM 980 C C . VAL A 1 132 ? -8.023 -31.156 -17.078 1 98.19 132 VAL A C 1
ATOM 982 O O . VAL A 1 132 ? -6.988 -31.141 -16.406 1 98.19 132 VAL A O 1
ATOM 985 N N . LEU A 1 133 ? -8.68 -30.062 -17.406 1 98.5 133 LEU A N 1
ATOM 986 C CA . LEU A 1 133 ? -8.469 -28.812 -16.688 1 98.5 133 LEU A CA 1
ATOM 987 C C . LEU A 1 133 ? -9.539 -28.594 -15.625 1 98.5 133 LEU A C 1
ATOM 989 O O . LEU A 1 133 ? -10.719 -28.875 -15.867 1 98.5 133 LEU A O 1
ATOM 993 N N . PHE A 1 134 ? -9.141 -28.266 -14.508 1 98.69 134 PHE A N 1
ATOM 994 C CA . PHE A 1 134 ? -10.023 -27.891 -13.406 1 98.69 134 PHE A CA 1
ATOM 995 C C . PHE A 1 134 ? -10.227 -26.375 -13.367 1 98.69 134 PHE A C 1
ATOM 997 O O . PHE A 1 134 ? -9.586 -25.641 -14.125 1 98.69 134 PHE A O 1
ATOM 1004 N N . PRO A 1 135 ? -11.203 -25.859 -12.523 1 98.69 135 PRO A N 1
ATOM 1005 C CA . PRO A 1 135 ? -11.211 -24.406 -12.281 1 98.69 135 PRO A CA 1
ATOM 1006 C C . PRO A 1 135 ? -9.875 -23.891 -11.758 1 98.69 135 PRO A C 1
ATOM 1008 O O . PRO A 1 135 ? -9.094 -24.656 -11.172 1 98.69 135 PRO A O 1
ATOM 1011 N N . GLN A 1 136 ? -9.578 -22.641 -12.094 1 98.69 136 GLN A N 1
ATOM 1012 C CA . GLN A 1 136 ? -8.375 -22.047 -11.531 1 98.69 136 GLN A CA 1
ATOM 1013 C C . GLN A 1 136 ? -8.391 -22.109 -10.008 1 98.69 136 GLN A C 1
ATOM 1015 O O . GLN A 1 136 ? -9.453 -22.297 -9.398 1 98.69 136 GLN A O 1
ATOM 1020 N N . ASN A 1 137 ? -7.23 -21.969 -9.383 1 98.56 137 ASN A N 1
ATOM 1021 C CA . ASN A 1 137 ? -7.07 -22.156 -7.941 1 98.56 137 ASN A CA 1
ATOM 1022 C C . ASN A 1 137 ? -7.965 -21.203 -7.148 1 98.56 137 ASN A C 1
ATOM 1024 O O . ASN A 1 137 ? -8.43 -21.547 -6.062 1 98.56 137 ASN A O 1
ATOM 1028 N N . ILE A 1 138 ? -8.266 -20.016 -7.656 1 98.62 138 ILE A N 1
ATOM 1029 C CA . ILE A 1 138 ? -9.141 -19.078 -6.961 1 98.62 138 ILE A CA 1
ATOM 1030 C C . ILE A 1 138 ? -10.531 -19.688 -6.809 1 98.62 138 ILE A C 1
ATOM 1032 O O . ILE A 1 138 ? -11.195 -19.484 -5.793 1 98.62 138 ILE A O 1
ATOM 1036 N N . ASN A 1 139 ? -10.992 -20.422 -7.848 1 98.81 139 ASN A N 1
ATOM 1037 C CA . ASN A 1 139 ? -12.25 -21.156 -7.758 1 98.81 139 ASN A CA 1
ATOM 1038 C C . ASN A 1 139 ? -12.172 -22.281 -6.734 1 98.81 139 ASN A C 1
ATOM 1040 O O . ASN A 1 139 ? -13.102 -22.469 -5.945 1 98.81 139 ASN A O 1
ATOM 1044 N N . VAL A 1 140 ? -11.047 -22.984 -6.77 1 98.69 140 VAL A N 1
ATOM 1045 C CA . VAL A 1 140 ? -10.867 -24.047 -5.777 1 98.69 140 VAL A CA 1
ATOM 1046 C C . VAL A 1 140 ? -10.938 -23.453 -4.371 1 98.69 140 VAL A C 1
ATOM 1048 O O . VAL A 1 140 ? -11.57 -24.031 -3.48 1 98.69 140 VAL A O 1
ATOM 1051 N N . GLY A 1 141 ? -10.312 -22.297 -4.188 1 98.62 141 GLY A N 1
ATOM 1052 C CA . GLY A 1 141 ? -10.453 -21.578 -2.928 1 98.62 141 GLY A CA 1
ATOM 1053 C C . GLY A 1 141 ? -11.891 -21.219 -2.605 1 98.62 141 GLY A C 1
ATOM 1054 O O . GLY A 1 141 ? -12.344 -21.406 -1.475 1 98.62 141 GLY A O 1
ATOM 1055 N N . ALA A 1 142 ? -12.648 -20.797 -3.57 1 98.81 142 ALA A N 1
ATOM 1056 C CA . ALA A 1 142 ? -14.031 -20.359 -3.402 1 98.81 142 ALA A CA 1
ATOM 1057 C C . ALA A 1 142 ? -14.93 -21.547 -3.035 1 98.81 142 ALA A C 1
ATOM 1059 O O . ALA A 1 142 ? -16.016 -21.344 -2.479 1 98.81 142 ALA A O 1
ATOM 1060 N N . SER A 1 143 ? -14.531 -22.734 -3.354 1 98.81 143 SER A N 1
ATOM 1061 C CA . SER A 1 143 ? -15.32 -23.922 -3.033 1 98.81 143 SER A CA 1
ATOM 1062 C C . SER A 1 143 ? -15.281 -24.234 -1.54 1 98.81 143 SER A C 1
ATOM 1064 O O . SER A 1 143 ? -16.141 -24.938 -1.021 1 98.81 143 SER A O 1
ATOM 1066 N N . PHE A 1 144 ? -14.148 -23.812 -0.876 1 98.75 144 PHE A N 1
ATOM 1067 C CA . PHE A 1 144 ? -13.891 -24.156 0.519 1 98.75 144 PHE A CA 1
ATOM 1068 C C . PHE A 1 144 ? -14.039 -25.656 0.743 1 98.75 144 PHE A C 1
ATOM 1070 O O . PHE A 1 144 ? -14.602 -26.078 1.753 1 98.75 144 PHE A O 1
ATOM 1077 N N . ASN A 1 145 ? -13.664 -26.438 -0.179 1 98.75 145 ASN A N 1
ATOM 1078 C CA . ASN A 1 145 ? -13.719 -27.891 -0.129 1 98.75 145 ASN A CA 1
ATOM 1079 C C . ASN A 1 145 ? -12.328 -28.5 -0.292 1 98.75 145 ASN A C 1
ATOM 1081 O O . ASN A 1 145 ? -11.922 -28.844 -1.403 1 98.75 145 ASN A O 1
ATOM 1085 N N . PRO A 1 146 ? -11.656 -28.75 0.8 1 98.5 146 PRO A N 1
ATOM 1086 C CA . PRO A 1 146 ? -10.297 -29.281 0.735 1 98.5 146 PRO A CA 1
ATOM 1087 C C . PRO A 1 146 ? -10.227 -30.641 0.029 1 98.5 146 PRO A C 1
ATOM 1089 O O . PRO A 1 146 ? -9.211 -30.953 -0.597 1 98.5 146 PRO A O 1
ATOM 1092 N N . THR A 1 147 ? -11.258 -31.391 0.082 1 98.25 147 THR A N 1
ATOM 1093 C CA . THR A 1 147 ? -11.289 -32.688 -0.596 1 98.25 147 THR A CA 1
ATOM 1094 C C . THR A 1 147 ? -11.195 -32.5 -2.109 1 98.25 147 THR A C 1
ATOM 1096 O O . THR A 1 147 ? -10.508 -33.25 -2.791 1 98.25 147 THR A O 1
ATOM 1099 N N . LEU A 1 148 ? -11.891 -31.5 -2.598 1 98 148 LEU A N 1
ATOM 1100 C CA . LEU A 1 148 ? -11.828 -31.203 -4.023 1 98 148 LEU A CA 1
ATOM 1101 C C . LEU A 1 148 ? -10.422 -30.766 -4.426 1 98 148 LEU A C 1
ATOM 1103 O O . LEU A 1 148 ? -9.961 -31.078 -5.523 1 98 148 LEU A O 1
ATOM 1107 N N . ALA A 1 149 ? -9.781 -30 -3.588 1 98.44 149 ALA A N 1
ATOM 1108 C CA . ALA A 1 149 ? -8.406 -29.578 -3.854 1 98.44 149 ALA A CA 1
ATOM 1109 C C . ALA A 1 149 ? -7.477 -30.781 -4.004 1 98.44 149 ALA A C 1
ATOM 1111 O O . ALA A 1 149 ? -6.699 -30.859 -4.953 1 98.44 149 ALA A O 1
ATOM 1112 N N . ARG A 1 150 ? -7.559 -31.734 -3.098 1 98.56 150 ARG A N 1
ATOM 1113 C CA . ARG A 1 150 ? -6.719 -32.938 -3.139 1 98.56 150 ARG A CA 1
ATOM 1114 C C . ARG A 1 150 ? -7.02 -33.75 -4.375 1 98.56 150 ARG A C 1
ATOM 1116 O O . ARG A 1 150 ? -6.105 -34.219 -5.066 1 98.56 150 ARG A O 1
ATOM 1123 N N . ARG A 1 151 ? -8.312 -33.969 -4.613 1 98.56 151 ARG A N 1
ATOM 1124 C CA . ARG A 1 151 ? -8.727 -34.812 -5.73 1 98.56 151 ARG A CA 1
ATOM 1125 C C . ARG A 1 151 ? -8.258 -34.219 -7.059 1 98.56 151 ARG A C 1
ATOM 1127 O O . ARG A 1 151 ? -7.797 -34.938 -7.938 1 98.56 151 ARG A O 1
ATOM 1134 N N . ALA A 1 152 ? -8.43 -32.906 -7.234 1 98.62 152 ALA A N 1
ATOM 1135 C CA . ALA A 1 152 ? -7.953 -32.25 -8.445 1 98.62 152 ALA A CA 1
ATOM 1136 C C . ALA A 1 152 ? -6.457 -32.469 -8.641 1 98.62 152 ALA A C 1
ATOM 1138 O O . ALA A 1 152 ? -6 -32.719 -9.758 1 98.62 152 ALA A O 1
ATOM 1139 N N . ALA A 1 153 ? -5.703 -32.375 -7.582 1 98.69 153 ALA A N 1
ATOM 1140 C CA . ALA A 1 153 ? -4.258 -32.562 -7.652 1 98.69 153 ALA A CA 1
ATOM 1141 C C . ALA A 1 153 ? -3.912 -34.031 -7.965 1 98.69 153 ALA A C 1
ATOM 1143 O O . ALA A 1 153 ? -2.98 -34.312 -8.727 1 98.69 153 ALA A O 1
ATOM 1144 N N . GLU A 1 154 ? -4.645 -35 -7.395 1 98.62 154 GLU A N 1
ATOM 1145 C CA . GLU A 1 154 ? -4.434 -36.406 -7.668 1 98.62 154 GLU A CA 1
ATOM 1146 C C . GLU A 1 154 ? -4.613 -36.719 -9.156 1 98.62 154 GLU A C 1
ATOM 1148 O O . GLU A 1 154 ? -3.791 -37.406 -9.75 1 98.62 154 GLU A O 1
ATOM 1153 N N . ILE A 1 155 ? -5.656 -36.188 -9.672 1 98.81 155 ILE A N 1
ATOM 1154 C CA . ILE A 1 155 ? -5.965 -36.438 -11.078 1 98.81 155 ILE A CA 1
ATOM 1155 C C . ILE A 1 155 ? -4.906 -35.75 -11.953 1 98.81 155 ILE A C 1
ATOM 1157 O O . ILE A 1 155 ? -4.422 -36.375 -12.914 1 98.81 155 ILE A O 1
ATOM 1161 N N . THR A 1 156 ? -4.559 -34.5 -11.625 1 98.75 156 THR A N 1
ATOM 1162 C CA . THR A 1 156 ? -3.529 -33.781 -12.367 1 98.75 156 THR A CA 1
ATOM 1163 C C . THR A 1 156 ? -2.215 -34.562 -12.359 1 98.75 156 THR A C 1
ATOM 1165 O O . THR A 1 156 ? -1.539 -34.656 -13.383 1 98.75 156 THR A O 1
ATOM 1168 N N . ALA A 1 157 ? -1.853 -35.094 -11.188 1 98.75 157 ALA A N 1
ATOM 1169 C CA . ALA A 1 157 ? -0.628 -35.875 -11.07 1 98.75 157 ALA A CA 1
ATOM 1170 C C . ALA A 1 157 ? -0.666 -37.094 -11.992 1 98.75 157 ALA A C 1
ATOM 1172 O O . ALA A 1 157 ? 0.277 -37.344 -12.75 1 98.75 157 ALA A O 1
ATOM 1173 N N . TYR A 1 158 ? -1.75 -37.875 -11.945 1 98.62 158 TYR A N 1
ATOM 1174 C CA . TYR A 1 158 ? -1.938 -39.062 -12.766 1 98.62 158 TYR A CA 1
ATOM 1175 C C . TYR A 1 158 ? -1.787 -38.719 -14.25 1 98.62 158 TYR A C 1
ATOM 1177 O O . TYR A 1 158 ? -1.052 -39.406 -14.969 1 98.62 158 TYR A O 1
ATOM 1185 N N . GLU A 1 159 ? -2.41 -37.688 -14.609 1 98.62 159 GLU A N 1
ATOM 1186 C CA . GLU A 1 159 ? -2.443 -37.344 -16.031 1 98.62 159 GLU A CA 1
ATOM 1187 C C . GLU A 1 159 ? -1.134 -36.688 -16.484 1 98.62 159 GLU A C 1
ATOM 1189 O O . GLU A 1 159 ? -0.754 -36.812 -17.656 1 98.62 159 GLU A O 1
ATOM 1194 N N . THR A 1 160 ? -0.479 -35.969 -15.578 1 98.38 160 THR A N 1
ATOM 1195 C CA . THR A 1 160 ? 0.852 -35.469 -15.867 1 98.38 160 THR A CA 1
ATOM 1196 C C . THR A 1 160 ? 1.85 -36.594 -16.062 1 98.38 160 THR A C 1
ATOM 1198 O O . THR A 1 160 ? 2.697 -36.562 -16.953 1 98.38 160 THR A O 1
ATOM 1201 N N . ARG A 1 161 ? 1.754 -37.656 -15.258 1 97.88 161 ARG A N 1
ATOM 1202 C CA . ARG A 1 161 ? 2.611 -38.812 -15.383 1 97.88 161 ARG A CA 1
ATOM 1203 C C . ARG A 1 161 ? 2.352 -39.562 -16.703 1 97.88 161 ARG A C 1
ATOM 1205 O O . ARG A 1 161 ? 3.271 -40.125 -17.297 1 97.88 161 ARG A O 1
ATOM 1212 N N . ALA A 1 162 ? 1.138 -39.469 -17.094 1 97.94 162 ALA A N 1
ATOM 1213 C CA . ALA A 1 162 ? 0.789 -40.062 -18.391 1 97.94 162 ALA A CA 1
ATOM 1214 C C . ALA A 1 162 ? 1.58 -39.438 -19.516 1 97.94 162 ALA A C 1
ATOM 1216 O O . ALA A 1 162 ? 1.797 -40.031 -20.562 1 97.94 162 ALA A O 1
ATOM 1217 N N . ALA A 1 163 ? 2.018 -38.25 -19.297 1 97.38 163 ALA A N 1
ATOM 1218 C CA . ALA A 1 163 ? 2.805 -37.5 -20.266 1 97.38 163 ALA A CA 1
ATOM 1219 C C . ALA A 1 163 ? 4.293 -37.562 -19.938 1 97.38 163 ALA A C 1
ATOM 1221 O O . ALA A 1 163 ? 5.082 -36.75 -20.453 1 97.38 163 ALA A O 1
ATOM 1222 N N . ASN A 1 164 ? 4.668 -38.406 -19.125 1 97.94 164 ASN A N 1
ATOM 1223 C CA . ASN A 1 164 ? 6.059 -38.719 -18.797 1 97.94 164 ASN A CA 1
ATOM 1224 C C . ASN A 1 164 ? 6.727 -37.562 -18.047 1 97.94 164 ASN A C 1
ATOM 1226 O O . ASN A 1 164 ? 7.945 -37.406 -18.094 1 97.94 164 ASN A O 1
ATOM 1230 N N . CYS A 1 165 ? 5.996 -36.719 -17.422 1 98 165 CYS A N 1
ATOM 1231 C CA . CYS A 1 165 ? 6.547 -35.625 -16.641 1 98 165 CYS A CA 1
ATOM 1232 C C . CYS A 1 165 ? 6.426 -35.906 -15.141 1 98 165 CYS A C 1
ATOM 1234 O O . CYS A 1 165 ? 5.328 -36.125 -14.641 1 98 165 CYS A O 1
ATOM 1236 N N . PRO A 1 166 ? 7.492 -35.781 -14.336 1 98.25 166 PRO A N 1
ATOM 1237 C CA . PRO A 1 166 ? 7.469 -36.188 -12.93 1 98.25 166 PRO A CA 1
ATOM 1238 C C . PRO A 1 166 ? 7.344 -35.031 -11.969 1 98.25 166 PRO A C 1
ATOM 1240 O O . PRO A 1 166 ? 7.336 -35.219 -10.75 1 98.25 166 PRO A O 1
ATOM 1243 N N . TRP A 1 167 ? 7.301 -33.812 -12.414 1 98.69 167 TRP A N 1
ATOM 1244 C CA . TRP A 1 167 ? 7.434 -32.625 -11.562 1 98.69 167 TRP A CA 1
ATOM 1245 C C . TRP A 1 167 ? 6.578 -31.484 -12.078 1 98.69 167 TRP A C 1
ATOM 1247 O O . TRP A 1 167 ? 6.496 -31.25 -13.289 1 98.69 167 TRP A O 1
ATOM 1257 N N . THR A 1 168 ? 5.844 -30.812 -11.164 1 98.56 168 THR A N 1
ATOM 1258 C CA . THR A 1 168 ? 5.039 -29.672 -11.586 1 98.56 168 THR A CA 1
ATOM 1259 C C . THR A 1 168 ? 5.328 -28.469 -10.711 1 98.56 168 THR A C 1
ATOM 1261 O O . THR A 1 168 ? 5.801 -28.609 -9.578 1 98.56 168 THR A O 1
ATOM 1264 N N . TYR A 1 169 ? 5.086 -27.25 -11.266 1 98.12 169 TYR A N 1
ATOM 1265 C CA . TYR A 1 169 ? 5.195 -25.984 -10.547 1 98.12 169 TYR A CA 1
ATOM 1266 C C . TYR A 1 169 ? 3.832 -25.531 -10.039 1 98.12 169 TYR A C 1
ATOM 1268 O O . TYR A 1 169 ? 3.293 -24.531 -10.508 1 98.12 169 TYR A O 1
ATOM 1276 N N . SER A 1 170 ? 3.291 -26.141 -9.102 1 97.81 170 SER A N 1
ATOM 1277 C CA . SER A 1 170 ? 2.023 -25.984 -8.391 1 97.81 170 SER A CA 1
ATOM 1278 C C . SER A 1 170 ? 2.066 -26.672 -7.031 1 97.81 170 SER A C 1
ATOM 1280 O O . SER A 1 170 ? 2.84 -27.609 -6.82 1 97.81 170 SER A O 1
ATOM 1282 N N . PRO A 1 171 ? 1.379 -26.188 -6.125 1 98.06 171 PRO A N 1
ATOM 1283 C CA . PRO A 1 171 ? 0.351 -25.156 -6.117 1 98.06 171 PRO A CA 1
ATOM 1284 C C . PRO A 1 171 ? 0.923 -23.766 -5.863 1 98.06 171 PRO A C 1
ATOM 1286 O O . PRO A 1 171 ? 2.027 -23.625 -5.328 1 98.06 171 PRO A O 1
ATOM 1289 N N . THR A 1 172 ? 0.209 -22.766 -6.301 1 98.31 172 THR A N 1
ATOM 1290 C CA . THR A 1 172 ? 0.488 -21.359 -5.977 1 98.31 172 THR A CA 1
ATOM 1291 C C . THR A 1 172 ? -0.254 -20.938 -4.711 1 98.31 172 THR A C 1
ATOM 1293 O O . THR A 1 172 ? -1.486 -20.922 -4.688 1 98.31 172 THR A O 1
ATOM 1296 N N . VAL A 1 173 ? 0.502 -20.609 -3.658 1 98.31 173 VAL A N 1
ATOM 1297 C CA . VAL A 1 173 ? -0.16 -20.297 -2.393 1 98.31 173 VAL A CA 1
ATOM 1298 C C . VAL A 1 173 ? 0.177 -18.875 -1.961 1 98.31 173 VAL A C 1
ATOM 1300 O O . VAL A 1 173 ? 0.257 -18.594 -0.765 1 98.31 173 VAL A O 1
ATOM 1303 N N . ASP A 1 174 ? 0.435 -18 -2.99 1 96.06 174 ASP A N 1
ATOM 1304 C CA . ASP A 1 174 ? 0.646 -16.562 -2.758 1 96.06 174 ASP A CA 1
ATOM 1305 C C . ASP A 1 174 ? -0.635 -15.891 -2.275 1 96.06 174 ASP A C 1
ATOM 1307 O O . ASP A 1 174 ? -1.666 -15.953 -2.949 1 96.06 174 ASP A O 1
ATOM 1311 N N . LEU A 1 175 ? -0.667 -15.242 -1.159 1 96.12 175 LEU A N 1
ATOM 1312 C CA . LEU A 1 175 ? -1.882 -14.609 -0.662 1 96.12 175 LEU A CA 1
ATOM 1313 C C . LEU A 1 175 ? -2.301 -13.453 -1.568 1 96.12 175 LEU A C 1
ATOM 1315 O O . LEU A 1 175 ? -1.479 -12.602 -1.922 1 96.12 175 LEU A O 1
ATOM 1319 N N . THR A 1 176 ? -3.512 -13.484 -1.973 1 92 176 THR A N 1
ATOM 1320 C CA . THR A 1 176 ? -4.074 -12.336 -2.674 1 92 176 THR A CA 1
ATOM 1321 C C . THR A 1 176 ? -4.469 -11.242 -1.687 1 92 176 THR A C 1
ATOM 1323 O O . THR A 1 176 ? -5.562 -11.273 -1.12 1 92 176 THR A O 1
ATOM 1326 N N . ARG A 1 177 ? -3.604 -10.273 -1.578 1 93.62 177 ARG A N 1
ATOM 1327 C CA . ARG A 1 177 ? -3.914 -9.211 -0.635 1 93.62 177 ARG A CA 1
ATOM 1328 C C . ARG A 1 177 ? -4.16 -7.891 -1.362 1 93.62 177 ARG A C 1
ATOM 1330 O O . ARG A 1 177 ? -4.598 -6.91 -0.753 1 93.62 177 ARG A O 1
ATOM 1337 N N . ASP A 1 178 ? -3.926 -7.852 -2.631 1 93.88 178 ASP A N 1
ATOM 1338 C CA . ASP A 1 178 ? -4.164 -6.676 -3.459 1 93.88 178 ASP A CA 1
ATOM 1339 C C . ASP A 1 178 ? -4.98 -7.027 -4.699 1 93.88 178 ASP A C 1
ATOM 1341 O O . ASP A 1 178 ? -4.484 -7.703 -5.605 1 93.88 178 ASP A O 1
ATOM 1345 N N . PRO A 1 179 ? -6.207 -6.512 -4.809 1 95.25 179 PRO A N 1
ATOM 1346 C CA . PRO A 1 179 ? -7.059 -6.863 -5.945 1 95.25 179 PRO A CA 1
ATOM 1347 C C . PRO A 1 179 ? -6.496 -6.371 -7.277 1 95.25 179 PRO A C 1
ATOM 1349 O O . PRO A 1 179 ? -6.934 -6.816 -8.344 1 95.25 179 PRO A O 1
ATOM 1352 N N . ARG A 1 180 ? -5.504 -5.461 -7.273 1 95.94 180 ARG A N 1
ATOM 1353 C CA . ARG A 1 180 ? -4.926 -4.938 -8.508 1 95.94 180 ARG A CA 1
ATOM 1354 C C . ARG A 1 180 ? -3.945 -5.934 -9.117 1 95.94 180 ARG A C 1
ATOM 1356 O O . ARG A 1 180 ? -3.602 -5.832 -10.297 1 95.94 180 ARG A O 1
ATOM 1363 N N . TRP A 1 181 ? -3.477 -6.891 -8.383 1 96 181 TRP A N 1
ATOM 1364 C CA . TRP A 1 181 ? -2.449 -7.844 -8.789 1 96 181 TRP A CA 1
ATOM 1365 C C . TRP A 1 181 ? -2.957 -8.758 -9.898 1 96 181 TRP A C 1
ATOM 1367 O O . TRP A 1 181 ? -4.059 -9.312 -9.797 1 96 181 TRP A O 1
ATOM 1377 N N . SER A 1 182 ? -2.176 -8.977 -10.945 1 95.5 182 SER A N 1
ATOM 1378 C CA . SER A 1 182 ? -2.621 -9.703 -12.133 1 95.5 182 SER A CA 1
ATOM 1379 C C . SER A 1 182 ? -2.646 -11.203 -11.891 1 95.5 182 SER A C 1
ATOM 1381 O O . SER A 1 182 ? -3.143 -11.969 -12.719 1 95.5 182 SER A O 1
ATOM 1383 N N . ARG A 1 183 ? -2.199 -11.656 -10.734 1 97.25 183 ARG A N 1
ATOM 1384 C CA . ARG A 1 183 ? -2.088 -13.094 -10.484 1 97.25 183 ARG A CA 1
ATOM 1385 C C . ARG A 1 183 ? -3.012 -13.523 -9.352 1 97.25 183 ARG A C 1
ATOM 1387 O O . ARG A 1 183 ? -2.805 -14.578 -8.742 1 97.25 183 ARG A O 1
ATOM 1394 N N . VAL A 1 184 ? -4.027 -12.805 -9.078 1 97.38 184 VAL A N 1
ATOM 1395 C CA . VAL A 1 184 ? -5.023 -13.055 -8.039 1 97.38 184 VAL A CA 1
ATOM 1396 C C . VAL A 1 184 ? -5.621 -14.445 -8.219 1 97.38 184 VAL A C 1
ATOM 1398 O O . VAL A 1 184 ? -5.875 -15.148 -7.242 1 97.38 184 VAL A O 1
ATOM 1401 N N . TRP A 1 185 ? -5.82 -14.852 -9.422 1 98.12 185 TRP A N 1
ATOM 1402 C CA . TRP A 1 185 ? -6.598 -16.047 -9.719 1 98.12 185 TRP A CA 1
ATOM 1403 C C . TRP A 1 185 ? -5.746 -17.297 -9.57 1 98.12 185 TRP A C 1
ATOM 1405 O O . TRP A 1 185 ? -6.262 -18.422 -9.609 1 98.12 185 TRP A O 1
ATOM 1415 N N . GLU A 1 186 ? -4.48 -17.172 -9.312 1 98 186 GLU A N 1
ATOM 1416 C CA . GLU A 1 186 ? -3.572 -18.312 -9.328 1 98 186 GLU A CA 1
ATOM 1417 C C . GLU A 1 186 ? -3.525 -19 -7.961 1 98 186 GLU A C 1
ATOM 1419 O O . GLU A 1 186 ? -2.98 -20.094 -7.828 1 98 186 GLU A O 1
ATOM 1424 N N . ASN A 1 187 ? -4.09 -18.375 -6.984 1 97.94 187 ASN A N 1
ATOM 1425 C CA . ASN A 1 187 ? -4.027 -18.906 -5.629 1 97.94 187 ASN A CA 1
ATOM 1426 C C . ASN A 1 187 ? -5.422 -19.156 -5.062 1 97.94 187 ASN A C 1
ATOM 1428 O O . ASN A 1 187 ? -6.391 -19.266 -5.816 1 97.94 187 ASN A O 1
ATOM 1432 N N . TYR A 1 188 ? -5.555 -19.328 -3.705 1 98.5 188 TYR A N 1
ATOM 1433 C CA . TYR A 1 188 ? -6.805 -19.797 -3.123 1 98.5 188 TYR A CA 1
ATOM 1434 C C . TYR A 1 188 ? -7.52 -18.688 -2.373 1 98.5 188 TYR A C 1
ATOM 1436 O O . TYR A 1 188 ? -8.422 -18.938 -1.576 1 98.5 188 TYR A O 1
ATOM 1444 N N . GLY A 1 189 ? -7.035 -17.438 -2.592 1 98.06 189 GLY A N 1
ATOM 1445 C CA . GLY A 1 189 ? -7.727 -16.312 -1.984 1 98.06 189 GLY A CA 1
ATOM 1446 C C . GLY A 1 189 ? -6.867 -15.555 -0.989 1 98.06 189 GLY A C 1
ATOM 1447 O O . GLY A 1 189 ? -5.641 -15.695 -0.989 1 98.06 189 GLY A O 1
ATOM 1448 N N . GLU A 1 190 ? -7.516 -14.672 -0.141 1 97.81 190 GLU A N 1
ATOM 1449 C CA . GLU A 1 190 ? -6.793 -13.688 0.667 1 97.81 190 GLU A CA 1
ATOM 1450 C C . GLU A 1 190 ? -6.434 -14.266 2.037 1 97.81 190 GLU A C 1
ATOM 1452 O O . GLU A 1 190 ? -5.629 -13.68 2.768 1 97.81 190 GLU A O 1
ATOM 1457 N N . ASP A 1 191 ? -7.004 -15.406 2.461 1 98.44 191 ASP A N 1
ATOM 1458 C CA . ASP A 1 191 ? -6.863 -15.883 3.834 1 98.44 191 ASP A CA 1
ATOM 1459 C C . ASP A 1 191 ? -5.699 -16.859 3.959 1 98.44 191 ASP A C 1
ATOM 1461 O O . ASP A 1 191 ? -5.582 -17.797 3.166 1 98.44 191 ASP A O 1
ATOM 1465 N N . PRO A 1 192 ? -4.875 -16.719 4.98 1 98.19 192 PRO A N 1
ATOM 1466 C CA . PRO A 1 192 ? -3.729 -17.609 5.168 1 98.19 192 PRO A CA 1
ATOM 1467 C C . PRO A 1 192 ? -4.145 -19.047 5.469 1 98.19 192 PRO A C 1
ATOM 1469 O O . PRO A 1 192 ? -3.502 -19.984 5.004 1 98.19 192 PRO A O 1
ATOM 1472 N N . LEU A 1 193 ? -5.199 -19.219 6.227 1 98.62 193 LEU A N 1
ATOM 1473 C CA . LEU A 1 193 ? -5.633 -20.562 6.598 1 98.62 193 LEU A CA 1
ATOM 1474 C C . LEU A 1 193 ? -6.156 -21.328 5.379 1 98.62 193 LEU A C 1
ATOM 1476 O O . LEU A 1 193 ? -5.832 -22.5 5.191 1 98.62 193 LEU A O 1
ATOM 1480 N N . VAL A 1 194 ? -6.984 -20.641 4.578 1 98.81 194 VAL A N 1
ATOM 1481 C CA . VAL A 1 194 ? -7.52 -21.281 3.383 1 98.81 194 VAL A CA 1
ATOM 1482 C C . VAL A 1 194 ? -6.371 -21.719 2.473 1 98.81 194 VAL A C 1
ATOM 1484 O O . VAL A 1 194 ? -6.352 -22.859 1.988 1 98.81 194 VAL A O 1
ATOM 1487 N N . ASN A 1 195 ? -5.41 -20.828 2.23 1 98.81 195 ASN A N 1
ATOM 1488 C CA . ASN A 1 195 ? -4.266 -21.172 1.396 1 98.81 195 ASN A CA 1
ATOM 1489 C C . ASN A 1 195 ? -3.436 -22.297 2.012 1 98.81 195 ASN A C 1
ATOM 1491 O O . ASN A 1 195 ? -2.916 -23.156 1.296 1 98.81 195 ASN A O 1
ATOM 1495 N N . ALA A 1 196 ? -3.293 -22.281 3.318 1 98.69 196 ALA A N 1
ATOM 1496 C CA . ALA A 1 196 ? -2.545 -23.328 4.012 1 98.69 196 ALA A CA 1
ATOM 1497 C C . ALA A 1 196 ? -3.209 -24.688 3.834 1 98.69 196 ALA A C 1
ATOM 1499 O O . ALA A 1 196 ? -2.549 -25.656 3.471 1 98.69 196 ALA A O 1
ATOM 1500 N N . ILE A 1 197 ? -4.508 -24.75 4.055 1 98.75 197 ILE A N 1
ATOM 1501 C CA . ILE A 1 197 ? -5.246 -26 4.012 1 98.75 197 ILE A CA 1
ATOM 1502 C C . ILE A 1 197 ? -5.32 -26.516 2.574 1 98.75 197 ILE A C 1
ATOM 1504 O O . ILE A 1 197 ? -5.012 -27.672 2.301 1 98.75 197 ILE A O 1
ATOM 1508 N N . MET A 1 198 ? -5.715 -25.625 1.638 1 98.81 198 MET A N 1
ATOM 1509 C CA . MET A 1 198 ? -5.824 -26.016 0.237 1 98.81 198 MET A CA 1
ATOM 1510 C C . MET A 1 198 ? -4.465 -26.422 -0.325 1 98.81 198 MET A C 1
ATOM 1512 O O . MET A 1 198 ? -4.352 -27.422 -1.028 1 98.81 198 MET A O 1
ATOM 1516 N N . GLY A 1 199 ? -3.428 -25.625 -0.004 1 98.69 199 GLY A N 1
ATOM 1517 C CA . GLY A 1 199 ? -2.082 -25.953 -0.455 1 98.69 199 GLY A CA 1
ATOM 1518 C C . GLY A 1 199 ? -1.58 -27.281 0.052 1 98.69 199 GLY A C 1
ATOM 1519 O O . GLY A 1 199 ? -1.05 -28.094 -0.718 1 98.69 199 GLY A O 1
ATOM 1520 N N . ALA A 1 200 ? -1.768 -27.562 1.315 1 98.62 200 ALA A N 1
ATOM 1521 C CA . ALA A 1 200 ? -1.338 -28.828 1.913 1 98.62 200 ALA A CA 1
ATOM 1522 C C . ALA A 1 200 ? -2.053 -30 1.267 1 98.62 200 ALA A C 1
ATOM 1524 O O . ALA A 1 200 ? -1.438 -31.047 1.007 1 98.62 200 ALA A O 1
ATOM 1525 N N . GLN A 1 201 ? -3.33 -29.828 1.018 1 98.62 201 GLN A N 1
ATOM 1526 C CA . GLN A 1 201 ? -4.098 -30.906 0.389 1 98.62 201 GLN A CA 1
ATOM 1527 C C . GLN A 1 201 ? -3.629 -31.156 -1.042 1 98.62 201 GLN A C 1
ATOM 1529 O O . GLN A 1 201 ? -3.592 -32.281 -1.502 1 98.62 201 GLN A O 1
ATOM 1534 N N . GLN A 1 202 ? -3.285 -30.141 -1.735 1 98.69 202 GLN A N 1
ATOM 1535 C CA . GLN A 1 202 ? -2.779 -30.312 -3.092 1 98.69 202 GLN A CA 1
ATOM 1536 C C . GLN A 1 202 ? -1.409 -30.984 -3.086 1 98.69 202 GLN A C 1
ATOM 1538 O O . GLN A 1 202 ? -1.113 -31.812 -3.949 1 98.69 202 GLN A O 1
ATOM 1543 N N . VAL A 1 203 ? -0.546 -30.609 -2.111 1 98.62 203 VAL A N 1
ATOM 1544 C CA . VAL A 1 203 ? 0.748 -31.266 -1.993 1 98.62 203 VAL A CA 1
ATOM 1545 C C . VAL A 1 203 ? 0.547 -32.781 -1.85 1 98.62 203 VAL A C 1
ATOM 1547 O O . VAL A 1 203 ? 1.169 -33.562 -2.566 1 98.62 203 VAL A O 1
ATOM 1550 N N . LYS A 1 204 ? -0.368 -33.188 -0.995 1 98.44 204 LYS A N 1
ATOM 1551 C CA . LYS A 1 204 ? -0.657 -34.594 -0.776 1 98.44 204 LYS A CA 1
ATOM 1552 C C . LYS A 1 204 ? -1.257 -35.25 -2.025 1 98.44 204 LYS A C 1
ATOM 1554 O O . LYS A 1 204 ? -0.981 -36.406 -2.328 1 98.44 204 LYS A O 1
ATOM 1559 N N . GLY A 1 205 ? -2.068 -34.469 -2.684 1 98.69 205 GLY A N 1
ATOM 1560 C CA . GLY A 1 205 ? -2.646 -34.969 -3.916 1 98.69 205 GLY A CA 1
ATOM 1561 C C . GLY A 1 205 ? -1.62 -35.219 -5.008 1 98.69 205 GLY A C 1
ATOM 1562 O O . GLY A 1 205 ? -1.64 -36.25 -5.684 1 98.69 205 GLY A O 1
ATOM 1563 N N . PHE A 1 206 ? -0.722 -34.312 -5.18 1 98.75 206 PHE A N 1
ATOM 1564 C CA . PHE A 1 206 ? 0.305 -34.406 -6.211 1 98.75 206 PHE A CA 1
ATOM 1565 C C . PHE A 1 206 ? 1.32 -35.469 -5.887 1 98.75 206 PHE A C 1
ATOM 1567 O O . PHE A 1 206 ? 1.729 -36.25 -6.77 1 98.75 206 PHE A O 1
ATOM 1574 N N . GLN A 1 207 ? 1.719 -35.562 -4.59 1 98.38 207 GLN A N 1
ATOM 1575 C CA . GLN A 1 207 ? 2.924 -36.312 -4.25 1 98.38 207 GLN A CA 1
ATOM 1576 C C . GLN A 1 207 ? 2.578 -37.656 -3.609 1 98.38 207 GLN A C 1
ATOM 1578 O O . GLN A 1 207 ? 3.432 -38.531 -3.508 1 98.38 207 GLN A O 1
ATOM 1583 N N . GLY A 1 208 ? 1.35 -37.781 -3.121 1 97.19 208 GLY A N 1
ATOM 1584 C CA . GLY A 1 208 ? 1.022 -38.938 -2.285 1 97.19 208 GLY A CA 1
ATOM 1585 C C . GLY A 1 208 ? 1.361 -38.719 -0.822 1 97.19 208 GLY A C 1
ATOM 1586 O O . GLY A 1 208 ? 1.812 -37.625 -0.434 1 97.19 208 GLY A O 1
ATOM 1587 N N . ASP A 1 209 ? 1.291 -39.688 -0.019 1 93.56 209 ASP A N 1
ATOM 1588 C CA . ASP A 1 209 ? 1.359 -39.531 1.429 1 93.56 209 ASP A CA 1
ATOM 1589 C C . ASP A 1 209 ? 2.766 -39.812 1.95 1 93.56 209 ASP A C 1
ATOM 1591 O O . ASP A 1 209 ? 3.092 -39.469 3.09 1 93.56 209 ASP A O 1
ATOM 1595 N N . ASN A 1 210 ? 3.617 -40.406 1.152 1 96.19 210 ASN A N 1
ATOM 1596 C CA . ASN A 1 210 ? 5 -40.656 1.545 1 96.19 210 ASN A CA 1
ATOM 1597 C C . ASN A 1 210 ? 5.977 -39.844 0.72 1 96.19 210 ASN A C 1
ATOM 1599 O O . ASN A 1 210 ? 6.348 -40.219 -0.389 1 96.19 210 ASN A O 1
ATOM 1603 N N . PRO A 1 211 ? 6.473 -38.812 1.342 1 96.94 211 PRO A N 1
ATOM 1604 C CA . PRO A 1 211 ? 7.34 -37.906 0.565 1 96.94 211 PRO A CA 1
ATOM 1605 C C . PRO A 1 211 ? 8.656 -38.594 0.171 1 96.94 211 PRO A C 1
ATOM 1607 O O . PRO A 1 211 ? 9.352 -38.094 -0.732 1 96.94 211 PRO A O 1
ATOM 1610 N N . ASN A 1 212 ? 9.062 -39.625 0.781 1 97.69 212 ASN A N 1
ATOM 1611 C CA . ASN A 1 212 ? 10.328 -40.312 0.47 1 97.69 212 ASN A CA 1
ATOM 1612 C C . ASN A 1 212 ? 10.156 -41.312 -0.647 1 97.69 212 ASN A C 1
ATOM 1614 O O . ASN A 1 212 ? 11.141 -41.875 -1.148 1 97.69 212 ASN A O 1
ATOM 1618 N N . LYS A 1 213 ? 8.93 -41.562 -0.959 1 96.62 213 LYS A N 1
ATOM 1619 C CA . LYS A 1 213 ? 8.633 -42.5 -2.041 1 96.62 213 LYS A CA 1
ATOM 1620 C C . LYS A 1 213 ? 7.414 -42.031 -2.84 1 96.62 213 LYS A C 1
ATOM 1622 O O . LYS A 1 213 ? 6.305 -42.531 -2.633 1 96.62 213 LYS A O 1
ATOM 1627 N N . VAL A 1 214 ? 7.648 -41.281 -3.838 1 97.19 214 VAL A N 1
ATOM 1628 C CA . VAL A 1 214 ? 6.582 -40.781 -4.695 1 97.19 214 VAL A CA 1
ATOM 1629 C C . VAL A 1 214 ? 6.148 -41.875 -5.676 1 97.19 214 VAL A C 1
ATOM 1631 O O . VAL A 1 214 ? 6.973 -42.406 -6.422 1 97.19 214 VAL A O 1
ATOM 1634 N N . GLY A 1 215 ? 4.91 -42.188 -5.754 1 93.69 215 GLY A N 1
ATOM 1635 C CA . GLY A 1 215 ? 4.395 -43.312 -6.512 1 93.69 215 GLY A CA 1
ATOM 1636 C C . GLY A 1 215 ? 4.332 -43.031 -8 1 93.69 215 GLY A C 1
ATOM 1637 O O . GLY A 1 215 ? 4.516 -41.906 -8.453 1 93.69 215 GLY A O 1
ATOM 1638 N N . ARG A 1 216 ? 3.984 -44.094 -8.75 1 94.38 216 ARG A N 1
ATOM 1639 C CA . ARG A 1 216 ? 3.973 -44.062 -10.203 1 94.38 216 ARG A CA 1
ATOM 1640 C C . ARG A 1 216 ? 2.832 -43.188 -10.727 1 94.38 216 ARG A C 1
ATOM 1642 O O . ARG A 1 216 ? 2.836 -42.781 -11.891 1 94.38 216 ARG A O 1
ATOM 1649 N N . HIS A 1 217 ? 1.873 -42.906 -9.875 1 97 217 HIS A N 1
ATOM 1650 C CA . HIS A 1 217 ? 0.744 -42.062 -10.273 1 97 217 HIS A CA 1
ATOM 1651 C C . HIS A 1 217 ? 0.88 -40.656 -9.719 1 97 217 HIS A C 1
ATOM 1653 O O . HIS A 1 217 ? -0.041 -39.844 -9.836 1 97 217 HIS A O 1
ATOM 1659 N N . ASN A 1 218 ? 1.967 -40.406 -9.062 1 98.25 218 ASN A N 1
ATOM 1660 C CA . ASN A 1 218 ? 2.199 -39.156 -8.383 1 98.25 218 ASN A CA 1
ATOM 1661 C C . ASN A 1 218 ? 3.377 -38.406 -8.992 1 98.25 218 ASN A C 1
ATOM 1663 O O . ASN A 1 218 ? 4.137 -38.969 -9.789 1 98.25 218 ASN A O 1
ATOM 1667 N N . ILE A 1 219 ? 3.459 -37.156 -8.656 1 98.62 219 ILE A N 1
ATOM 1668 C CA . ILE A 1 219 ? 4.531 -36.281 -9.133 1 98.62 219 ILE A CA 1
ATOM 1669 C C . ILE A 1 219 ? 5.02 -35.375 -7.992 1 98.62 219 ILE A C 1
ATOM 1671 O O . ILE A 1 219 ? 4.348 -35.25 -6.965 1 98.62 219 ILE A O 1
ATOM 1675 N N . ALA A 1 220 ? 6.207 -34.844 -8.141 1 98.56 220 ALA A N 1
ATOM 1676 C CA . ALA A 1 220 ? 6.703 -33.844 -7.191 1 98.56 220 ALA A CA 1
ATOM 1677 C C . ALA A 1 220 ? 6.023 -32.5 -7.402 1 98.56 220 ALA A C 1
ATOM 1679 O O . ALA A 1 220 ? 5.602 -32.188 -8.516 1 98.56 220 ALA A O 1
ATOM 1680 N N . THR A 1 221 ? 5.926 -31.797 -6.324 1 97.31 221 THR A N 1
ATOM 1681 C CA . THR A 1 221 ? 5.348 -30.469 -6.383 1 97.31 221 THR A CA 1
ATOM 1682 C C . THR A 1 221 ? 6.414 -29.406 -6.129 1 97.31 221 THR A C 1
ATOM 1684 O O . THR A 1 221 ? 7.469 -29.688 -5.566 1 97.31 221 THR A O 1
ATOM 1687 N N . SER A 1 222 ? 6.148 -28.219 -6.641 1 98.56 222 SER A N 1
ATOM 1688 C CA . SER A 1 222 ? 6.859 -27 -6.258 1 98.56 222 SER A CA 1
ATOM 1689 C C . SER A 1 222 ? 5.898 -25.938 -5.727 1 98.56 222 SER A C 1
ATOM 1691 O O . SER A 1 222 ? 5.207 -25.281 -6.504 1 98.56 222 SER A O 1
ATOM 1693 N N . VAL A 1 223 ? 5.875 -25.766 -4.41 1 98.56 223 VAL A N 1
ATOM 1694 C CA . VAL A 1 223 ? 5.031 -24.734 -3.809 1 98.56 223 VAL A CA 1
ATOM 1695 C C . VAL A 1 223 ? 5.57 -23.359 -4.16 1 98.56 223 VAL A C 1
ATOM 1697 O O . VAL A 1 223 ? 6.773 -23.109 -4.047 1 98.56 223 VAL A O 1
ATOM 1700 N N . LYS A 1 224 ? 4.711 -22.438 -4.609 1 98 224 LYS A N 1
ATOM 1701 C CA . LYS A 1 224 ? 5.219 -21.172 -5.137 1 98 224 LYS A CA 1
ATOM 1702 C C . LYS A 1 224 ? 4.223 -20.047 -4.91 1 98 224 LYS A C 1
ATOM 1704 O O . LYS A 1 224 ? 3.051 -20.281 -4.617 1 98 224 LYS A O 1
ATOM 1709 N N . HIS A 1 225 ? 4.66 -18.828 -5.07 1 98.06 225 HIS A N 1
ATOM 1710 C CA . HIS A 1 225 ? 6.055 -18.406 -5.059 1 98.06 225 HIS A CA 1
ATOM 1711 C C . HIS A 1 225 ? 6.477 -17.938 -3.668 1 98.06 225 HIS A C 1
ATOM 1713 O O . HIS A 1 225 ? 5.879 -17.016 -3.109 1 98.06 225 HIS A O 1
ATOM 1719 N N . TYR A 1 226 ? 7.566 -18.516 -3.127 1 98.19 226 TYR A N 1
ATOM 1720 C CA . TYR A 1 226 ? 7.984 -18.312 -1.745 1 98.19 226 TYR A CA 1
ATOM 1721 C C . TYR A 1 226 ? 8.656 -16.953 -1.565 1 98.19 226 TYR A C 1
ATOM 1723 O O . TYR A 1 226 ? 9.758 -16.734 -2.076 1 98.19 226 TYR A O 1
ATOM 1731 N N . LEU A 1 227 ? 8.109 -15.969 -0.894 1 97.12 227 LEU A N 1
ATOM 1732 C CA . LEU A 1 227 ? 6.785 -15.648 -0.382 1 97.12 227 LEU A CA 1
ATOM 1733 C C . LEU A 1 227 ? 6.488 -14.156 -0.542 1 97.12 227 LEU A C 1
ATOM 1735 O O . LEU A 1 227 ? 7.352 -13.391 -0.971 1 97.12 227 LEU A O 1
ATOM 1739 N N . GLY A 1 228 ? 5.406 -13.703 -0.27 1 96.38 228 GLY A N 1
ATOM 1740 C CA . GLY A 1 228 ? 5.043 -12.297 -0.191 1 96.38 228 GLY A CA 1
ATOM 1741 C C . GLY A 1 228 ? 4.836 -11.656 -1.551 1 96.38 228 GLY A C 1
ATOM 1742 O O . GLY A 1 228 ? 4.832 -10.43 -1.672 1 96.38 228 GLY A O 1
ATOM 1743 N N . TYR A 1 229 ? 4.672 -12.469 -2.566 1 94.06 229 TYR A N 1
ATOM 1744 C CA . TYR A 1 229 ? 4.59 -12.039 -3.955 1 94.06 229 TYR A CA 1
ATOM 1745 C C . TYR A 1 229 ? 3.281 -11.297 -4.219 1 94.06 229 TYR A C 1
ATOM 1747 O O . TYR A 1 229 ? 3.238 -10.367 -5.023 1 94.06 229 TYR A O 1
ATOM 1755 N N . GLY A 1 230 ? 2.238 -11.68 -3.592 1 93.56 230 GLY A N 1
ATOM 1756 C CA . GLY A 1 230 ? 0.894 -11.234 -3.92 1 93.56 230 GLY A CA 1
ATOM 1757 C C . GLY A 1 230 ? 0.525 -9.914 -3.264 1 93.56 230 GLY A C 1
ATOM 1758 O O . GLY A 1 230 ? -0.629 -9.484 -3.324 1 93.56 230 GLY A O 1
ATOM 1759 N N . ALA A 1 231 ? 1.548 -9.203 -2.646 1 93.38 231 ALA A N 1
ATOM 1760 C CA . ALA A 1 231 ? 1.267 -7.938 -1.974 1 93.38 231 ALA A CA 1
ATOM 1761 C C . ALA A 1 231 ? 2.145 -6.816 -2.525 1 93.38 231 ALA A C 1
ATOM 1763 O O . ALA A 1 231 ? 2.732 -6.047 -1.761 1 93.38 231 ALA A O 1
ATOM 1764 N N . PRO A 1 232 ? 2.217 -6.695 -3.84 1 92.44 232 PRO A N 1
ATOM 1765 C CA . PRO A 1 232 ? 3.021 -5.594 -4.371 1 92.44 232 PRO A CA 1
ATOM 1766 C C . PRO A 1 232 ? 2.43 -4.223 -4.055 1 92.44 232 PRO A C 1
ATOM 1768 O O . PRO A 1 232 ? 1.216 -4.031 -4.172 1 92.44 232 PRO A O 1
ATOM 1771 N N . ARG A 1 233 ? 3.207 -3.277 -3.732 1 90.88 233 ARG A N 1
ATOM 1772 C CA . ARG A 1 233 ? 2.756 -1.944 -3.342 1 90.88 233 ARG A CA 1
ATOM 1773 C C . ARG A 1 233 ? 1.962 -1.285 -4.465 1 90.88 233 ARG A C 1
ATOM 1775 O O . ARG A 1 233 ? 0.936 -0.649 -4.215 1 90.88 233 ARG A O 1
ATOM 1782 N N . THR A 1 234 ? 2.387 -1.432 -5.711 1 89.94 234 THR A N 1
ATOM 1783 C CA . THR A 1 234 ? 1.771 -0.744 -6.84 1 89.94 234 THR A CA 1
ATOM 1784 C C . THR A 1 234 ? 0.688 -1.61 -7.477 1 89.94 234 THR A C 1
ATOM 1786 O O . THR A 1 234 ? 0.066 -1.213 -8.461 1 89.94 234 THR A O 1
ATOM 1789 N N . GLY A 1 235 ? 0.527 -2.844 -7.008 1 91.44 235 GLY A N 1
ATOM 1790 C CA . GLY A 1 235 ? -0.431 -3.766 -7.594 1 91.44 235 GLY A CA 1
ATOM 1791 C C . GLY A 1 235 ? 0.073 -4.422 -8.867 1 91.44 235 GLY A C 1
ATOM 1792 O O . GLY A 1 235 ? -0.598 -5.285 -9.438 1 91.44 235 GLY A O 1
ATOM 1793 N N . LYS A 1 236 ? 1.277 -4.141 -9.273 1 92.44 236 LYS A N 1
ATOM 1794 C CA . LYS A 1 236 ? 1.811 -4.652 -10.531 1 92.44 236 LYS A CA 1
ATOM 1795 C C . LYS A 1 236 ? 2.727 -5.852 -10.297 1 92.44 236 LYS A C 1
ATOM 1797 O O . LYS A 1 236 ? 3.467 -5.887 -9.312 1 92.44 236 LYS A O 1
ATOM 1802 N N . ASP A 1 237 ? 2.734 -6.75 -11.188 1 93.62 237 ASP A N 1
ATOM 1803 C CA . ASP A 1 237 ? 3.48 -8 -11.109 1 93.62 237 ASP A CA 1
ATOM 1804 C C . ASP A 1 237 ? 4.98 -7.742 -11.008 1 93.62 237 ASP A C 1
ATOM 1806 O O . ASP A 1 237 ? 5.504 -6.84 -11.672 1 93.62 237 ASP A O 1
ATOM 1810 N N . ARG A 1 238 ? 5.715 -8.477 -10.117 1 93.44 238 ARG A N 1
ATOM 1811 C CA . ARG A 1 238 ? 7.164 -8.531 -9.953 1 93.44 238 ARG A CA 1
ATOM 1812 C C . ARG A 1 238 ? 7.703 -7.223 -9.391 1 93.44 238 ARG A C 1
ATOM 1814 O O . ARG A 1 238 ? 8.906 -6.965 -9.453 1 93.44 238 ARG A O 1
ATOM 1821 N N . THR A 1 239 ? 6.84 -6.297 -8.852 1 92.94 239 THR A N 1
ATOM 1822 C CA . THR A 1 239 ? 7.273 -5.07 -8.195 1 92.94 239 THR A CA 1
ATOM 1823 C C . THR A 1 239 ? 7.355 -5.273 -6.68 1 92.94 239 THR A C 1
ATOM 1825 O O . THR A 1 239 ? 6.852 -6.266 -6.156 1 92.94 239 THR A O 1
ATOM 1828 N N . PRO A 1 240 ? 7.996 -4.406 -5.953 1 94.25 240 PRO A N 1
ATOM 1829 C CA . PRO A 1 240 ? 8.312 -4.594 -4.535 1 94.25 240 PRO A CA 1
ATOM 1830 C C . PRO A 1 240 ? 7.062 -4.691 -3.66 1 94.25 240 PRO A C 1
ATOM 1832 O O . PRO A 1 240 ? 6.066 -4.012 -3.922 1 94.25 240 PRO A O 1
ATOM 1835 N N . ALA A 1 241 ? 7.211 -5.477 -2.66 1 95.69 241 ALA A N 1
ATOM 1836 C CA . ALA A 1 241 ? 6.246 -5.535 -1.566 1 95.69 241 ALA A CA 1
ATOM 1837 C C . ALA A 1 241 ? 6.84 -4.965 -0.281 1 95.69 241 ALA A C 1
ATOM 1839 O O . ALA A 1 241 ? 8.039 -5.09 -0.036 1 95.69 241 ALA A O 1
ATOM 1840 N N . TYR A 1 242 ? 6.051 -4.336 0.515 1 94.38 242 TYR A N 1
ATOM 1841 C CA . TYR A 1 242 ? 6.398 -3.85 1.845 1 94.38 242 TYR A CA 1
ATOM 1842 C C . TYR A 1 242 ? 5.5 -4.473 2.906 1 94.38 242 TYR A C 1
ATOM 1844 O O . TYR A 1 242 ? 4.332 -4.098 3.039 1 94.38 242 TYR A O 1
ATOM 1852 N N . ILE A 1 243 ? 6.023 -5.414 3.613 1 95.81 243 ILE A N 1
ATOM 1853 C CA . ILE A 1 243 ? 5.285 -6.242 4.562 1 95.81 243 ILE A CA 1
ATOM 1854 C C . ILE A 1 243 ? 5.938 -6.16 5.938 1 95.81 243 ILE A C 1
ATOM 1856 O O . ILE A 1 243 ? 7.164 -6.234 6.055 1 95.81 243 ILE A O 1
ATOM 1860 N N . SER A 1 244 ? 5.121 -5.918 6.988 1 94.25 244 SER A N 1
ATOM 1861 C CA . SER A 1 244 ? 5.676 -5.906 8.336 1 94.25 244 SER A CA 1
ATOM 1862 C C . SER A 1 244 ? 6.293 -7.254 8.695 1 94.25 244 SER A C 1
ATOM 1864 O O . SER A 1 244 ? 5.832 -8.297 8.227 1 94.25 244 SER A O 1
ATOM 1866 N N . PRO A 1 245 ? 7.301 -7.27 9.555 1 92.12 245 PRO A N 1
ATOM 1867 C CA . PRO A 1 245 ? 7.898 -8.539 9.961 1 92.12 245 PRO A CA 1
ATOM 1868 C C . PRO A 1 245 ? 6.887 -9.484 10.609 1 92.12 245 PRO A C 1
ATOM 1870 O O . PRO A 1 245 ? 6.918 -10.695 10.359 1 92.12 245 PRO A O 1
ATOM 1873 N N . SER A 1 246 ? 5.996 -8.938 11.398 1 95.5 246 SER A N 1
ATOM 1874 C CA . SER A 1 246 ? 4.992 -9.766 12.062 1 95.5 246 SER A CA 1
ATOM 1875 C C . SER A 1 246 ? 4.059 -10.414 11.047 1 95.5 246 SER A C 1
ATOM 1877 O O . SER A 1 246 ? 3.807 -11.625 11.117 1 95.5 246 SER A O 1
ATOM 1879 N N . ASP A 1 247 ? 3.529 -9.656 10.094 1 95.88 247 ASP A N 1
ATOM 1880 C CA . ASP A 1 247 ? 2.613 -10.195 9.094 1 95.88 247 ASP A CA 1
ATOM 1881 C C . ASP A 1 247 ? 3.324 -11.195 8.188 1 95.88 247 ASP A C 1
ATOM 1883 O O . ASP A 1 247 ? 2.73 -12.188 7.762 1 95.88 247 ASP A O 1
ATOM 1887 N N . LEU A 1 248 ? 4.586 -10.875 7.816 1 96.75 248 LEU A N 1
ATOM 1888 C CA . LEU A 1 248 ? 5.344 -11.773 6.957 1 96.75 248 LEU A CA 1
ATOM 1889 C C . LEU A 1 248 ? 5.434 -13.164 7.574 1 96.75 248 LEU A C 1
ATOM 1891 O O . LEU A 1 248 ? 5.188 -14.172 6.902 1 96.75 248 LEU A O 1
ATOM 1895 N N . ARG A 1 249 ? 5.75 -13.219 8.836 1 96.62 249 ARG A N 1
ATOM 1896 C CA . ARG A 1 249 ? 5.918 -14.492 9.539 1 96.62 249 ARG A CA 1
ATOM 1897 C C . ARG A 1 249 ? 4.566 -15.141 9.82 1 96.62 249 ARG A C 1
ATOM 1899 O O . ARG A 1 249 ? 4.406 -16.344 9.633 1 96.62 249 ARG A O 1
ATOM 1906 N N . GLU A 1 250 ? 3.619 -14.383 10.258 1 96.69 250 GLU A N 1
ATOM 1907 C CA . GLU A 1 250 ? 2.344 -14.898 10.734 1 96.69 250 GLU A CA 1
ATOM 1908 C C . GLU A 1 250 ? 1.446 -15.32 9.578 1 96.69 250 GLU A C 1
ATOM 1910 O O . GLU A 1 250 ? 0.828 -16.391 9.625 1 96.69 250 GLU A O 1
ATOM 1915 N N . LYS A 1 251 ? 1.391 -14.516 8.562 1 97.38 251 LYS A N 1
ATOM 1916 C CA . LYS A 1 251 ? 0.354 -14.695 7.547 1 97.38 251 LYS A CA 1
ATOM 1917 C C . LYS A 1 251 ? 0.952 -15.188 6.23 1 97.38 251 LYS A C 1
ATOM 1919 O O . LYS A 1 251 ? 0.521 -16.219 5.691 1 97.38 251 LYS A O 1
ATOM 1924 N N . PHE A 1 252 ? 1.982 -14.578 5.738 1 97.94 252 PHE A N 1
ATOM 1925 C CA . PHE A 1 252 ? 2.498 -14.891 4.41 1 97.94 252 PHE A CA 1
ATOM 1926 C C . PHE A 1 252 ? 3.291 -16.188 4.43 1 97.94 252 PHE A C 1
ATOM 1928 O O . PHE A 1 252 ? 3.309 -16.922 3.443 1 97.94 252 PHE A O 1
ATOM 1935 N N . PHE A 1 253 ? 3.988 -16.484 5.523 1 97.88 253 PHE A N 1
ATOM 1936 C CA . PHE A 1 253 ? 4.801 -17.703 5.641 1 97.88 253 PHE A CA 1
ATOM 1937 C C . PHE A 1 253 ? 3.924 -18.922 5.906 1 97.88 253 PHE A C 1
ATOM 1939 O O . PHE A 1 253 ? 4.285 -20.031 5.547 1 97.88 253 PHE A O 1
ATOM 1946 N N . GLU A 1 254 ? 2.748 -18.766 6.422 1 97.44 254 GLU A N 1
ATOM 1947 C CA . GLU A 1 254 ? 1.907 -19.828 6.969 1 97.44 254 GLU A CA 1
ATOM 1948 C C . GLU A 1 254 ? 1.552 -20.859 5.898 1 97.44 254 GLU A C 1
ATOM 1950 O O . GLU A 1 254 ? 1.656 -22.062 6.133 1 97.44 254 GLU A O 1
ATOM 1955 N N . PRO A 1 255 ? 1.131 -20.453 4.703 1 98.44 255 PRO A N 1
ATOM 1956 C CA . PRO A 1 255 ? 0.815 -21.469 3.697 1 98.44 255 PRO A CA 1
ATOM 1957 C C . PRO A 1 255 ? 2.021 -22.328 3.324 1 98.44 255 PRO A C 1
ATOM 1959 O O . PRO A 1 255 ? 1.88 -23.531 3.09 1 98.44 255 PRO A O 1
ATOM 1962 N N . TYR A 1 256 ? 3.189 -21.75 3.27 1 98.44 256 TYR A N 1
ATOM 1963 C CA . TYR A 1 256 ? 4.398 -22.484 2.93 1 98.44 256 TYR A CA 1
ATOM 1964 C C . TYR A 1 256 ? 4.789 -23.438 4.051 1 98.44 256 TYR A C 1
ATOM 1966 O O . TYR A 1 256 ? 5.152 -24.594 3.797 1 98.44 256 TYR A O 1
ATOM 1974 N N . ARG A 1 257 ? 4.688 -22.922 5.289 1 97.81 257 ARG A N 1
ATOM 1975 C CA . ARG A 1 257 ? 4.938 -23.797 6.426 1 97.81 257 ARG A CA 1
ATOM 1976 C C . ARG A 1 257 ? 4.047 -25.031 6.367 1 97.81 257 ARG A C 1
ATOM 1978 O O . ARG A 1 257 ? 4.527 -26.172 6.512 1 97.81 257 ARG A O 1
ATOM 1985 N N . ALA A 1 258 ? 2.746 -24.828 6.105 1 98 258 ALA A N 1
ATOM 1986 C CA . ALA A 1 258 ? 1.775 -25.922 6.062 1 98 258 ALA A CA 1
ATOM 1987 C C . ALA A 1 258 ? 2.094 -26.891 4.93 1 98 258 ALA A C 1
ATOM 1989 O O . ALA A 1 258 ? 2.002 -28.109 5.109 1 98 258 ALA A O 1
ATOM 1990 N N . CYS A 1 259 ? 2.469 -26.406 3.77 1 98.62 259 CYS A N 1
ATOM 1991 C CA . CYS A 1 259 ? 2.783 -27.25 2.619 1 98.62 259 CYS A CA 1
ATOM 1992 C C . CYS A 1 259 ? 4.047 -28.062 2.867 1 98.62 259 CYS A C 1
ATOM 1994 O O . CYS A 1 259 ? 4.113 -29.234 2.5 1 98.62 259 CYS A O 1
ATOM 1996 N N . ILE A 1 260 ? 5.059 -27.453 3.486 1 98.19 260 ILE A N 1
ATOM 1997 C CA . ILE A 1 260 ? 6.312 -28.141 3.785 1 98.19 260 ILE A CA 1
ATOM 1998 C C . ILE A 1 260 ? 6.062 -29.25 4.797 1 98.19 260 ILE A C 1
ATOM 2000 O O . ILE A 1 260 ? 6.574 -30.359 4.645 1 98.19 260 ILE A O 1
ATOM 2004 N N . GLU A 1 261 ? 5.258 -28.953 5.781 1 96.62 261 GLU A N 1
ATOM 2005 C CA . GLU A 1 261 ? 4.918 -29.969 6.781 1 96.62 261 GLU A CA 1
ATOM 2006 C C . GLU A 1 261 ? 4.082 -31.078 6.168 1 96.62 261 GLU A C 1
ATOM 2008 O O . GLU A 1 261 ? 4.09 -32.219 6.668 1 96.62 261 GLU A O 1
ATOM 2013 N N . ALA A 1 262 ? 3.402 -30.734 5.062 1 97.81 262 ALA A N 1
ATOM 2014 C CA . ALA A 1 262 ? 2.635 -31.734 4.336 1 97.81 262 ALA A CA 1
ATOM 2015 C C . ALA A 1 262 ? 3.545 -32.594 3.449 1 97.81 262 ALA A C 1
ATOM 2017 O O . ALA A 1 262 ? 3.105 -33.594 2.877 1 97.81 262 ALA A O 1
ATOM 2018 N N . GLY A 1 263 ? 4.816 -32.188 3.295 1 98 263 GLY A N 1
ATOM 2019 C CA . GLY A 1 263 ? 5.781 -33.031 2.609 1 98 263 GLY A CA 1
ATOM 2020 C C . GLY A 1 263 ? 6.262 -32.469 1.296 1 98 263 GLY A C 1
ATOM 2021 O O . GLY A 1 263 ? 6.859 -33.156 0.478 1 98 263 GLY A O 1
ATOM 2022 N N . ALA A 1 264 ? 6.023 -31.203 1.037 1 98.62 264 ALA A N 1
ATOM 2023 C CA . ALA A 1 264 ? 6.43 -30.594 -0.23 1 98.62 264 ALA A CA 1
ATOM 2024 C C . ALA A 1 264 ? 7.918 -30.812 -0.487 1 98.62 264 ALA A C 1
ATOM 2026 O O . ALA A 1 264 ? 8.742 -30.625 0.41 1 98.62 264 ALA A O 1
ATOM 2027 N N . LEU A 1 265 ? 8.25 -31.141 -1.674 1 98.75 265 LEU A N 1
ATOM 2028 C CA . LEU A 1 265 ? 9.609 -31.547 -1.989 1 98.75 265 LEU A CA 1
ATOM 2029 C C . LEU A 1 265 ? 10.406 -30.375 -2.564 1 98.75 265 LEU A C 1
ATOM 2031 O O . LEU A 1 265 ? 11.641 -30.375 -2.516 1 98.75 265 LEU A O 1
ATOM 2035 N N . THR A 1 266 ? 9.719 -29.438 -3.188 1 98.81 266 THR A N 1
ATOM 2036 C CA . THR A 1 266 ? 10.414 -28.297 -3.75 1 98.81 266 THR A CA 1
ATOM 2037 C C . THR A 1 266 ? 9.625 -27.016 -3.514 1 98.81 266 THR A C 1
ATOM 2039 O O . THR A 1 266 ? 8.414 -27.062 -3.277 1 98.81 266 THR A O 1
ATOM 2042 N N . VAL A 1 267 ? 10.297 -25.875 -3.494 1 98.75 267 VAL A N 1
ATOM 2043 C CA . VAL A 1 267 ? 9.734 -24.547 -3.369 1 98.75 267 VAL A CA 1
ATOM 2044 C C . VAL A 1 267 ? 10.32 -23.625 -4.445 1 98.75 267 VAL A C 1
ATOM 2046 O O . VAL A 1 267 ? 11.516 -23.688 -4.727 1 98.75 267 VAL A O 1
ATOM 2049 N N . MET A 1 268 ? 9.469 -22.891 -5.086 1 98.88 268 MET A N 1
ATOM 2050 C CA . MET A 1 268 ? 9.898 -21.891 -6.062 1 98.88 268 MET A CA 1
ATOM 2051 C C . MET A 1 268 ? 9.836 -20.484 -5.477 1 98.88 268 MET A C 1
ATOM 2053 O O . MET A 1 268 ? 8.844 -20.125 -4.848 1 98.88 268 MET A O 1
ATOM 2057 N N . VAL A 1 269 ? 10.789 -19.672 -5.777 1 98.56 269 VAL A N 1
ATOM 2058 C CA . VAL A 1 269 ? 11.023 -18.422 -5.059 1 98.56 269 VAL A CA 1
ATOM 2059 C C . VAL A 1 269 ? 10.266 -17.281 -5.734 1 98.56 269 VAL A C 1
ATOM 2061 O O . VAL A 1 269 ? 10.117 -17.266 -6.961 1 98.56 269 VAL A O 1
ATOM 2064 N N . ASN A 1 270 ? 9.773 -16.281 -4.914 1 96.81 270 ASN A N 1
ATOM 2065 C CA . ASN A 1 270 ? 9.164 -15.031 -5.34 1 96.81 270 ASN A CA 1
ATOM 2066 C C . ASN A 1 270 ? 10.102 -14.234 -6.25 1 96.81 270 ASN A C 1
ATOM 2068 O O . ASN A 1 270 ? 11.273 -14.031 -5.918 1 96.81 270 ASN A O 1
ATOM 2072 N N . SER A 1 271 ? 9.625 -13.742 -7.359 1 95.38 271 SER A N 1
ATOM 2073 C CA . SER A 1 271 ? 10.43 -13.047 -8.359 1 95.38 271 SER A CA 1
ATOM 2074 C C . SER A 1 271 ? 10.586 -11.57 -8.016 1 95.38 271 SER A C 1
ATOM 2076 O O . SER A 1 271 ? 11.172 -10.805 -8.781 1 95.38 271 SER A O 1
ATOM 2078 N N . GLY A 1 272 ? 10.07 -11.141 -6.934 1 95 272 GLY A N 1
ATOM 2079 C CA . GLY A 1 272 ? 10.164 -9.75 -6.512 1 95 272 GLY A CA 1
ATOM 2080 C C . GLY A 1 272 ? 11 -9.562 -5.258 1 95 272 GLY A C 1
ATOM 2081 O O . GLY A 1 272 ? 11.805 -10.43 -4.906 1 95 272 GLY A O 1
ATOM 2082 N N . SER A 1 273 ? 10.891 -8.328 -4.691 1 96.69 273 SER A N 1
ATOM 2083 C CA . SER A 1 273 ? 11.609 -7.996 -3.467 1 96.69 273 SER A CA 1
ATOM 2084 C C . SER A 1 273 ? 10.641 -7.715 -2.318 1 96.69 273 SER A C 1
ATOM 2086 O O . SER A 1 273 ? 9.477 -7.383 -2.547 1 96.69 273 SER A O 1
ATOM 2088 N N . ILE A 1 274 ? 11.094 -7.98 -1.146 1 97.25 274 ILE A N 1
ATOM 2089 C CA . ILE A 1 274 ? 10.375 -7.625 0.076 1 97.25 274 ILE A CA 1
ATOM 2090 C C . ILE A 1 274 ? 11.219 -6.656 0.901 1 97.25 274 ILE A C 1
ATOM 2092 O O . ILE A 1 274 ? 12.367 -6.957 1.248 1 97.25 274 ILE A O 1
ATOM 2096 N N . ASN A 1 275 ? 10.633 -5.523 1.168 1 96.12 275 ASN A N 1
ATOM 2097 C CA . ASN A 1 275 ? 11.297 -4.52 1.991 1 96.12 275 ASN A CA 1
ATOM 2098 C C . ASN A 1 275 ? 12.68 -4.176 1.446 1 96.12 275 ASN A C 1
ATOM 2100 O O . ASN A 1 275 ? 13.641 -4.078 2.207 1 96.12 275 ASN A O 1
ATOM 2104 N N . GLY A 1 276 ? 12.797 -4.203 0.141 1 94.81 276 GLY A N 1
ATOM 2105 C CA . GLY A 1 276 ? 13.992 -3.703 -0.521 1 94.81 276 GLY A CA 1
ATOM 2106 C C . GLY A 1 276 ? 14.945 -4.805 -0.942 1 94.81 276 GLY A C 1
ATOM 2107 O O . GLY A 1 276 ? 15.852 -4.574 -1.744 1 94.81 276 GLY A O 1
ATOM 2108 N N . ARG A 1 277 ? 14.773 -5.984 -0.509 1 96.94 277 ARG A N 1
ATOM 2109 C CA . ARG A 1 277 ? 15.68 -7.082 -0.814 1 96.94 277 ARG A CA 1
ATOM 2110 C C . ARG A 1 277 ? 15.008 -8.133 -1.688 1 96.94 277 ARG A C 1
ATOM 2112 O O . ARG A 1 277 ? 13.977 -8.688 -1.312 1 96.94 277 ARG A O 1
ATOM 2119 N N . PRO A 1 278 ? 15.609 -8.383 -2.861 1 98 278 PRO A N 1
ATOM 2120 C CA . PRO A 1 278 ? 15.078 -9.508 -3.639 1 98 278 PRO A CA 1
ATOM 2121 C C . PRO A 1 278 ? 15.117 -10.828 -2.873 1 98 278 PRO A C 1
ATOM 2123 O O . PRO A 1 278 ? 16.094 -11.117 -2.184 1 98 278 PRO A O 1
ATOM 2126 N N . VAL A 1 279 ? 14.094 -11.617 -2.994 1 98.44 279 VAL A N 1
ATOM 2127 C CA . VAL A 1 279 ? 13.984 -12.828 -2.184 1 98.44 279 VAL A CA 1
ATOM 2128 C C . VAL A 1 279 ? 15.039 -13.836 -2.619 1 98.44 279 VAL A C 1
ATOM 2130 O O . VAL A 1 279 ? 15.578 -14.578 -1.792 1 98.44 279 VAL A O 1
ATOM 2133 N N . HIS A 1 280 ? 15.422 -13.836 -3.912 1 98.62 280 HIS A N 1
ATOM 2134 C CA . HIS A 1 280 ? 16.406 -14.773 -4.434 1 98.62 280 HIS A CA 1
ATOM 2135 C C . HIS A 1 280 ? 17.781 -14.508 -3.832 1 98.62 280 HIS A C 1
ATOM 2137 O O . HIS A 1 280 ? 18.688 -15.336 -3.945 1 98.62 280 HIS A O 1
ATOM 2143 N N . ALA A 1 281 ? 17.938 -13.398 -3.234 1 98.12 281 ALA A N 1
ATOM 2144 C CA . ALA A 1 281 ? 19.203 -13.047 -2.594 1 98.12 281 ALA A CA 1
ATOM 2145 C C . ALA A 1 281 ? 19.047 -12.945 -1.079 1 98.12 281 ALA A C 1
ATOM 2147 O O . ALA A 1 281 ? 19.859 -12.32 -0.4 1 98.12 281 ALA A O 1
ATOM 2148 N N . ASN A 1 282 ? 18.078 -13.5 -0.503 1 98.25 282 ASN A N 1
ATOM 2149 C CA . ASN A 1 282 ? 17.75 -13.312 0.908 1 98.25 282 ASN A CA 1
ATOM 2150 C C . ASN A 1 282 ? 18.016 -14.586 1.716 1 98.25 282 ASN A C 1
ATOM 2152 O O . ASN A 1 282 ? 17.125 -15.414 1.885 1 98.25 282 ASN A O 1
ATOM 2156 N N . ASN A 1 283 ? 19.188 -14.672 2.314 1 98.38 283 ASN A N 1
ATOM 2157 C CA . ASN A 1 283 ? 19.594 -15.836 3.094 1 98.38 283 ASN A CA 1
ATOM 2158 C C . ASN A 1 283 ? 18.656 -16.078 4.27 1 98.38 283 ASN A C 1
ATOM 2160 O O . ASN A 1 283 ? 18.344 -17.234 4.598 1 98.38 283 ASN A O 1
ATOM 2164 N N . LYS A 1 284 ? 18.156 -15.016 4.902 1 97 284 LYS A N 1
ATOM 2165 C CA . LYS A 1 284 ? 17.266 -15.141 6.051 1 97 284 LYS A CA 1
ATOM 2166 C C . LYS A 1 284 ? 15.992 -15.891 5.684 1 97 284 LYS A C 1
ATOM 2168 O O . LYS A 1 284 ? 15.562 -16.797 6.41 1 97 284 LYS A O 1
ATOM 2173 N N . LEU A 1 285 ? 15.391 -15.586 4.57 1 98 285 LEU A N 1
ATOM 2174 C CA . LEU A 1 285 ? 14.125 -16.203 4.172 1 98 285 LEU A CA 1
ATOM 2175 C C . LEU A 1 285 ? 14.359 -17.578 3.57 1 98 285 LEU A C 1
ATOM 2177 O O . LEU A 1 285 ? 13.625 -18.531 3.861 1 98 285 LEU A O 1
ATOM 2181 N N . LEU A 1 286 ? 15.422 -17.734 2.771 1 98.75 286 LEU A N 1
ATOM 2182 C CA . LEU A 1 286 ? 15.625 -18.969 2.029 1 98.75 286 LEU A CA 1
ATOM 2183 C C . LEU A 1 286 ? 16.25 -20.047 2.92 1 98.75 286 LEU A C 1
ATOM 2185 O O . LEU A 1 286 ? 15.773 -21.172 2.951 1 98.75 286 LEU A O 1
ATOM 2189 N N . THR A 1 287 ? 17.297 -19.703 3.645 1 98.62 287 THR A N 1
ATOM 2190 C CA . THR A 1 287 ? 18.031 -20.688 4.426 1 98.62 287 THR A CA 1
ATOM 2191 C C . THR A 1 287 ? 17.516 -20.734 5.863 1 98.62 287 THR A C 1
ATOM 2193 O O . THR A 1 287 ? 17.094 -21.797 6.34 1 98.62 287 THR A O 1
ATOM 2196 N N . LYS A 1 288 ? 17.438 -19.609 6.52 1 97.75 288 LYS A N 1
ATOM 2197 C CA . LYS A 1 288 ? 17.094 -19.609 7.941 1 97.75 288 LYS A CA 1
ATOM 2198 C C . LYS A 1 288 ? 15.641 -20.016 8.164 1 97.75 288 LYS A C 1
ATOM 2200 O O . LYS A 1 288 ? 15.359 -20.969 8.891 1 97.75 288 LYS A O 1
ATOM 2205 N N . TRP A 1 289 ? 14.688 -19.359 7.512 1 97.19 289 TRP A N 1
ATOM 2206 C CA . TRP A 1 289 ? 13.273 -19.625 7.758 1 97.19 289 TRP A CA 1
ATOM 2207 C C . TRP A 1 289 ? 12.859 -20.953 7.148 1 97.19 289 TRP A C 1
ATOM 2209 O O . TRP A 1 289 ? 12.242 -21.781 7.816 1 97.19 289 TRP A O 1
ATOM 2219 N N . LEU A 1 290 ? 13.203 -21.203 5.902 1 97.5 290 LEU A N 1
ATOM 2220 C CA . LEU A 1 290 ? 12.68 -22.344 5.156 1 97.5 290 LEU A CA 1
ATOM 2221 C C . LEU A 1 290 ? 13.453 -23.609 5.492 1 97.5 290 LEU A C 1
ATOM 2223 O O . LEU A 1 290 ? 12.867 -24.609 5.914 1 97.5 290 LEU A O 1
ATOM 2227 N N . LYS A 1 291 ? 14.781 -23.625 5.418 1 98 291 LYS A N 1
ATOM 2228 C CA . LYS A 1 291 ? 15.578 -24.828 5.598 1 98 291 LYS A CA 1
ATOM 2229 C C . LYS A 1 291 ? 15.844 -25.109 7.078 1 98 291 LYS A C 1
ATOM 2231 O O . LYS A 1 291 ? 15.586 -26.203 7.566 1 98 291 LYS A O 1
ATOM 2236 N N . GLU A 1 292 ? 16.281 -24.078 7.875 1 97.44 292 GLU A N 1
ATOM 2237 C CA . GLU A 1 292 ? 16.719 -24.297 9.25 1 97.44 292 GLU A CA 1
ATOM 2238 C C . GLU A 1 292 ? 15.539 -24.328 10.211 1 97.44 292 GLU A C 1
ATOM 2240 O O . GLU A 1 292 ? 15.328 -25.312 10.914 1 97.44 292 GLU A O 1
ATOM 2245 N N . ASP A 1 293 ? 14.703 -23.297 10.156 1 95.75 293 ASP A N 1
ATOM 2246 C CA . ASP A 1 293 ? 13.594 -23.234 11.102 1 95.75 293 ASP A CA 1
ATOM 2247 C C . ASP A 1 293 ? 12.656 -24.422 10.914 1 95.75 293 ASP A C 1
ATOM 2249 O O . ASP A 1 293 ? 12.07 -24.922 11.883 1 95.75 293 ASP A O 1
ATOM 2253 N N . LEU A 1 294 ? 12.445 -24.922 9.641 1 96.88 294 LEU A N 1
ATOM 2254 C CA . LEU A 1 294 ? 11.531 -26.016 9.375 1 96.88 294 LEU A CA 1
ATOM 2255 C C . LEU A 1 294 ? 12.281 -27.344 9.297 1 96.88 294 LEU A C 1
ATOM 2257 O O . LEU A 1 294 ? 11.664 -28.391 9.133 1 96.88 294 LEU A O 1
ATOM 2261 N N . ASN A 1 295 ? 13.625 -27.25 9.438 1 96.88 295 ASN A N 1
ATOM 2262 C CA . ASN A 1 295 ? 14.43 -28.453 9.242 1 96.88 295 ASN A CA 1
ATOM 2263 C C . ASN A 1 295 ? 14.008 -29.203 7.984 1 96.88 295 ASN A C 1
ATOM 2265 O O . ASN A 1 295 ? 13.68 -30.391 8.055 1 96.88 295 ASN A O 1
ATOM 2269 N N . TRP A 1 296 ? 14.016 -28.547 6.898 1 98.06 296 TRP A N 1
ATOM 2270 C CA . TRP A 1 296 ? 13.508 -29.016 5.617 1 98.06 296 TRP A CA 1
ATOM 2271 C C . TRP A 1 296 ? 14.648 -29.422 4.688 1 98.06 296 TRP A C 1
ATOM 2273 O O . TRP A 1 296 ? 15.609 -28.672 4.52 1 98.06 296 TRP A O 1
ATOM 2283 N N . ASP A 1 297 ? 14.617 -30.578 4.102 1 97.94 297 ASP A N 1
ATOM 2284 C CA . ASP A 1 297 ? 15.695 -31.094 3.262 1 97.94 297 ASP A CA 1
ATOM 2285 C C . ASP A 1 297 ? 15.305 -31.078 1.788 1 97.94 297 ASP A C 1
ATOM 2287 O O . ASP A 1 297 ? 15.945 -31.719 0.959 1 97.94 297 ASP A O 1
ATOM 2291 N N . GLY A 1 298 ? 14.141 -30.406 1.458 1 98.38 298 GLY A N 1
ATOM 2292 C CA . GLY A 1 298 ? 13.727 -30.266 0.071 1 98.38 298 GLY A CA 1
ATOM 2293 C C . GLY A 1 298 ? 14.609 -29.312 -0.726 1 98.38 298 GLY A C 1
ATOM 2294 O O . GLY A 1 298 ? 15.703 -28.969 -0.282 1 98.38 298 GLY A O 1
ATOM 2295 N N . MET A 1 299 ? 14.148 -28.969 -1.928 1 98.62 299 MET A N 1
ATOM 2296 C CA . MET A 1 299 ? 14.961 -28.25 -2.891 1 98.62 299 MET A CA 1
ATOM 2297 C C . MET A 1 299 ? 14.336 -26.906 -3.232 1 98.62 299 MET A C 1
ATOM 2299 O O . MET A 1 299 ? 13.117 -26.812 -3.41 1 98.62 299 MET A O 1
ATOM 2303 N N . ILE A 1 300 ? 15.156 -25.828 -3.273 1 98.88 300 ILE A N 1
ATOM 2304 C CA . ILE A 1 300 ? 14.711 -24.516 -3.695 1 98.88 300 ILE A CA 1
ATOM 2305 C C . ILE A 1 300 ? 15.086 -24.281 -5.16 1 98.88 300 ILE A C 1
ATOM 2307 O O . ILE A 1 300 ? 16.25 -24.422 -5.539 1 98.88 300 ILE A O 1
ATOM 2311 N N . VAL A 1 301 ? 14.148 -23.969 -5.969 1 98.88 301 VAL A N 1
ATOM 2312 C CA . VAL A 1 301 ? 14.375 -23.672 -7.379 1 98.88 301 VAL A CA 1
ATOM 2313 C C . VAL A 1 301 ? 13.969 -22.234 -7.672 1 98.88 301 VAL A C 1
ATOM 2315 O O . VAL A 1 301 ? 13.016 -21.719 -7.078 1 98.88 301 VAL A O 1
ATOM 2318 N N . THR A 1 302 ? 14.727 -21.547 -8.555 1 98.56 302 THR A N 1
ATOM 2319 C CA . THR A 1 302 ? 14.359 -20.188 -8.961 1 98.56 302 THR A CA 1
ATOM 2320 C C . THR A 1 302 ? 13.18 -20.219 -9.93 1 98.56 302 THR A C 1
ATOM 2322 O O . THR A 1 302 ? 12.836 -21.266 -10.469 1 98.56 302 THR A O 1
ATOM 2325 N N . ASP A 1 303 ? 12.57 -19.078 -10.078 1 96.69 303 ASP A N 1
ATOM 2326 C CA . ASP A 1 303 ? 11.656 -18.875 -11.203 1 96.69 303 ASP A CA 1
ATOM 2327 C C . ASP A 1 303 ? 12.406 -18.344 -12.422 1 96.69 303 ASP A C 1
ATOM 2329 O O . ASP A 1 303 ? 13.633 -18.25 -12.414 1 96.69 303 ASP A O 1
ATOM 2333 N N . TRP A 1 304 ? 11.695 -18.109 -13.422 1 94.75 304 TRP A N 1
ATOM 2334 C CA . TRP A 1 304 ? 12.172 -17.844 -14.773 1 94.75 304 TRP A CA 1
ATOM 2335 C C . TRP A 1 304 ? 13.219 -16.734 -14.766 1 94.75 304 TRP A C 1
ATOM 2337 O O . TRP A 1 304 ? 12.883 -15.555 -14.617 1 94.75 304 TRP A O 1
ATOM 2347 N N . ALA A 1 305 ? 14.531 -17 -14.836 1 95.12 305 ALA A N 1
ATOM 2348 C CA . ALA A 1 305 ? 15.672 -16.109 -15.031 1 95.12 305 ALA A CA 1
ATOM 2349 C C . ALA A 1 305 ? 15.844 -15.172 -13.836 1 95.12 305 ALA A C 1
ATOM 2351 O O . ALA A 1 305 ? 16.297 -14.039 -13.984 1 95.12 305 ALA A O 1
ATOM 2352 N N . ASP A 1 306 ? 15.5 -15.617 -12.711 1 96.19 306 ASP A N 1
ATOM 2353 C CA . ASP A 1 306 ? 15.406 -14.664 -11.609 1 96.19 306 ASP A CA 1
ATOM 2354 C C . ASP A 1 306 ? 16.781 -14.359 -11.031 1 96.19 306 ASP A C 1
ATOM 2356 O O . ASP A 1 306 ? 16.984 -13.32 -10.398 1 96.19 306 ASP A O 1
ATOM 2360 N N . ILE A 1 307 ? 17.766 -15.25 -11.227 1 98.06 307 ILE A N 1
ATOM 2361 C CA . ILE A 1 307 ? 19.125 -14.859 -10.852 1 98.06 307 ILE A CA 1
ATOM 2362 C C . ILE A 1 307 ? 19.609 -13.742 -11.758 1 98.06 307 ILE A C 1
ATOM 2364 O O . ILE A 1 307 ? 20.25 -12.789 -11.297 1 98.06 307 ILE A O 1
ATOM 2368 N N . ASN A 1 308 ? 19.297 -13.82 -13.078 1 96.12 308 ASN A N 1
ATOM 2369 C CA . ASN A 1 308 ? 19.625 -12.742 -14.008 1 96.12 308 ASN A CA 1
ATOM 2370 C C . ASN A 1 308 ? 18.984 -11.422 -13.578 1 96.12 308 ASN A C 1
ATOM 2372 O O . ASN A 1 308 ? 19.594 -10.359 -13.711 1 96.12 308 ASN A O 1
ATOM 2376 N N . ASN A 1 309 ? 17.812 -11.484 -13.117 1 95.19 309 ASN A N 1
ATOM 2377 C CA . ASN A 1 309 ? 17.062 -10.281 -12.742 1 95.19 309 ASN A CA 1
ATOM 2378 C C . ASN A 1 309 ? 17.719 -9.547 -11.586 1 95.19 309 ASN A C 1
ATOM 2380 O O . ASN A 1 309 ? 17.5 -8.352 -11.391 1 95.19 309 ASN A O 1
ATOM 2384 N N . LEU A 1 310 ? 18.578 -10.203 -10.758 1 97.69 310 LEU A N 1
ATOM 2385 C CA . LEU A 1 310 ? 19.266 -9.555 -9.656 1 97.69 310 LEU A CA 1
ATOM 2386 C C . LEU A 1 310 ? 20.156 -8.422 -10.156 1 97.69 310 LEU A C 1
ATOM 2388 O O . LEU A 1 310 ? 20.359 -7.422 -9.461 1 97.69 310 LEU A O 1
ATOM 2392 N N . TYR A 1 311 ? 20.703 -8.578 -11.414 1 96.44 311 TYR A N 1
ATOM 2393 C CA . TYR A 1 311 ? 21.594 -7.535 -11.922 1 96.44 311 TYR A CA 1
ATOM 2394 C C . TYR A 1 311 ? 20.938 -6.777 -13.07 1 96.44 311 TYR A C 1
ATOM 2396 O O . TYR A 1 311 ? 21.297 -5.625 -13.344 1 96.44 311 TYR A O 1
ATOM 2404 N N . THR A 1 312 ? 19.875 -7.309 -13.773 1 93.94 312 THR A N 1
ATOM 2405 C CA . THR A 1 312 ? 19.312 -6.664 -14.953 1 93.94 312 THR A CA 1
ATOM 2406 C C . THR A 1 312 ? 18.062 -5.855 -14.578 1 93.94 312 THR A C 1
ATOM 2408 O O . THR A 1 312 ? 17.672 -4.938 -15.297 1 93.94 312 THR A O 1
ATOM 2411 N N . ARG A 1 313 ? 17.438 -6.195 -13.508 1 93.62 313 ARG A N 1
ATOM 2412 C CA . ARG A 1 313 ? 16.188 -5.562 -13.117 1 93.62 313 ARG A CA 1
ATOM 2413 C C . ARG A 1 313 ? 16.297 -4.953 -11.727 1 93.62 313 ARG A C 1
ATOM 2415 O O . ARG A 1 313 ? 15.93 -3.795 -11.516 1 93.62 313 ARG A O 1
ATOM 2422 N N . GLU A 1 314 ? 16.828 -5.742 -10.742 1 95.88 314 GLU A N 1
ATOM 2423 C CA . GLU A 1 314 ? 16.859 -5.336 -9.336 1 95.88 314 GLU A CA 1
ATOM 2424 C C . GLU A 1 314 ? 18.094 -4.48 -9.047 1 95.88 314 GLU A C 1
ATOM 2426 O O . GLU A 1 314 ? 18.109 -3.723 -8.078 1 95.88 314 GLU A O 1
ATOM 2431 N N . TYR A 1 315 ? 19.188 -4.633 -9.789 1 96.81 315 TYR A N 1
ATOM 2432 C CA . TYR A 1 315 ? 20.438 -3.889 -9.703 1 96.81 315 TYR A CA 1
ATOM 2433 C C . TYR A 1 315 ? 21.047 -4.004 -8.312 1 96.81 315 TYR A C 1
ATOM 2435 O O . TYR A 1 315 ? 21.594 -3.029 -7.781 1 96.81 315 TYR A O 1
ATOM 2443 N N . VAL A 1 316 ? 20.969 -5.18 -7.719 1 98 316 VAL A N 1
ATOM 2444 C CA . VAL A 1 316 ? 21.625 -5.453 -6.445 1 98 316 VAL A CA 1
ATOM 2445 C C . VAL A 1 316 ? 22.953 -6.156 -6.688 1 98 316 VAL A C 1
ATOM 2447 O O . VAL A 1 316 ? 23.75 -6.336 -5.762 1 98 316 VAL A O 1
ATOM 2450 N N . ALA A 1 317 ? 23.219 -6.59 -7.906 1 98.25 317 ALA A N 1
ATOM 2451 C CA . ALA A 1 317 ? 24.469 -7.188 -8.344 1 98.25 317 ALA A CA 1
ATOM 2452 C C . ALA A 1 317 ? 25.031 -6.461 -9.57 1 98.25 317 ALA A C 1
ATOM 2454 O O . ALA A 1 317 ? 24.266 -5.984 -10.414 1 98.25 317 ALA A O 1
ATOM 2455 N N . HIS A 1 318 ? 26.344 -6.473 -9.727 1 96.75 318 HIS A N 1
ATOM 2456 C CA . HIS A 1 318 ? 26.984 -5.73 -10.805 1 96.75 318 HIS A CA 1
ATOM 2457 C C . HIS A 1 318 ? 26.922 -6.5 -12.125 1 96.75 318 HIS A C 1
ATOM 2459 O O . HIS A 1 318 ? 26.922 -5.902 -13.203 1 96.75 318 HIS A O 1
ATOM 2465 N N . ASP A 1 319 ? 26.938 -7.824 -12.016 1 97.5 319 ASP A N 1
ATOM 2466 C CA . ASP A 1 319 ? 26.891 -8.688 -13.188 1 97.5 319 ASP A CA 1
ATOM 2467 C C . ASP A 1 319 ? 26.312 -10.055 -12.844 1 97.5 319 ASP A C 1
ATOM 2469 O O . ASP A 1 319 ? 25.891 -10.289 -11.711 1 97.5 319 ASP A O 1
ATOM 2473 N N . LYS A 1 320 ? 26.234 -10.898 -13.852 1 98 320 LYS A N 1
ATOM 2474 C CA . LYS A 1 320 ? 25.641 -12.227 -13.672 1 98 320 LYS A CA 1
ATOM 2475 C C . LYS A 1 320 ? 26.438 -13.047 -12.656 1 98 320 LYS A C 1
ATOM 2477 O O . LYS A 1 320 ? 25.859 -13.773 -11.852 1 98 320 LYS A O 1
ATOM 2482 N N . LYS A 1 321 ? 27.797 -13.008 -12.703 1 97.88 321 LYS A N 1
ATOM 2483 C CA . LYS A 1 321 ? 28.641 -13.797 -11.805 1 97.88 321 LYS A CA 1
ATOM 2484 C C . LYS A 1 321 ? 28.344 -13.453 -10.344 1 97.88 321 LYS A C 1
ATOM 2486 O O . LYS A 1 321 ? 28.203 -14.352 -9.516 1 97.88 321 LYS A O 1
ATOM 2491 N N . GLU A 1 322 ? 28.188 -12.172 -10.062 1 98.5 322 GLU A N 1
ATOM 2492 C CA . GLU A 1 322 ? 27.859 -11.742 -8.703 1 98.5 322 GLU A CA 1
ATOM 2493 C C . GLU A 1 322 ? 26.453 -12.156 -8.312 1 98.5 322 GLU A C 1
ATOM 2495 O O . GLU A 1 322 ? 26.203 -12.508 -7.16 1 98.5 322 GLU A O 1
ATOM 2500 N N . ALA A 1 323 ? 25.562 -12.031 -9.234 1 98.69 323 ALA A N 1
ATOM 2501 C CA . ALA A 1 323 ? 24.188 -12.461 -8.977 1 98.69 323 ALA A CA 1
ATOM 2502 C C . ALA A 1 323 ? 24.141 -13.938 -8.602 1 98.69 323 ALA A C 1
ATOM 2504 O O . ALA A 1 323 ? 23.438 -14.328 -7.66 1 98.69 323 ALA A O 1
ATOM 2505 N N . ILE A 1 324 ? 24.891 -14.766 -9.32 1 98.88 324 ILE A N 1
ATOM 2506 C CA . ILE A 1 324 ? 24.953 -16.203 -9.039 1 98.88 324 ILE A CA 1
ATOM 2507 C C . ILE A 1 324 ? 25.547 -16.422 -7.648 1 98.88 324 ILE A C 1
ATOM 2509 O O . ILE A 1 324 ? 25.016 -17.219 -6.867 1 98.88 324 ILE A O 1
ATOM 2513 N N . GLU A 1 325 ? 26.625 -15.742 -7.371 1 98.81 325 GLU A N 1
ATOM 2514 C CA . GLU A 1 325 ? 27.25 -15.844 -6.055 1 98.81 325 GLU A CA 1
ATOM 2515 C C . GLU A 1 325 ? 26.25 -15.547 -4.945 1 98.81 325 GLU A C 1
ATOM 2517 O O . GLU A 1 325 ? 26.141 -16.328 -3.99 1 98.81 325 GLU A O 1
ATOM 2522 N N . MET A 1 326 ? 25.531 -14.445 -5.113 1 98.44 326 MET A N 1
ATOM 2523 C CA . MET A 1 326 ? 24.562 -14.016 -4.113 1 98.44 326 MET A CA 1
ATOM 2524 C C . MET A 1 326 ? 23.453 -15.062 -3.938 1 98.44 326 MET A C 1
ATOM 2526 O O . MET A 1 326 ? 23.125 -15.438 -2.811 1 98.44 326 MET A O 1
ATOM 2530 N N . ALA A 1 327 ? 22.891 -15.5 -5.004 1 98.81 327 ALA A N 1
ATOM 2531 C CA . ALA A 1 327 ? 21.75 -16.406 -4.984 1 98.81 327 ALA A CA 1
ATOM 2532 C C . ALA A 1 327 ? 22.125 -17.766 -4.406 1 98.81 327 ALA A C 1
ATOM 2534 O O . ALA A 1 327 ? 21.406 -18.297 -3.559 1 98.81 327 ALA A O 1
ATOM 2535 N N . ILE A 1 328 ? 23.25 -18.344 -4.844 1 98.94 328 ILE A N 1
ATOM 2536 C CA . ILE A 1 328 ? 23.672 -19.672 -4.387 1 98.94 328 ILE A CA 1
ATOM 2537 C C . ILE A 1 328 ? 24.016 -19.609 -2.902 1 98.94 328 ILE A C 1
ATOM 2539 O O . ILE A 1 328 ? 23.625 -20.5 -2.133 1 98.94 328 ILE A O 1
ATOM 2543 N N . ASN A 1 329 ? 24.719 -18.578 -2.51 1 98.81 329 ASN A N 1
ATOM 2544 C CA . ASN A 1 329 ? 25.094 -18.453 -1.104 1 98.81 329 ASN A CA 1
ATOM 2545 C C . ASN A 1 329 ? 23.859 -18.172 -0.23 1 98.81 329 ASN A C 1
ATOM 2547 O O . ASN A 1 329 ? 23.875 -18.469 0.969 1 98.81 329 ASN A O 1
ATOM 2551 N N . ALA A 1 330 ? 22.812 -17.594 -0.83 1 98.62 330 ALA A N 1
ATOM 2552 C CA . ALA A 1 330 ? 21.594 -17.344 -0.083 1 98.62 330 ALA A CA 1
ATOM 2553 C C . ALA A 1 330 ? 20.828 -18.641 0.177 1 98.62 330 ALA A C 1
ATOM 2555 O O . ALA A 1 330 ? 20 -18.719 1.087 1 98.62 330 ALA A O 1
ATOM 2556 N N . GLY A 1 331 ? 20.984 -19.688 -0.711 1 98.81 331 GLY A N 1
ATOM 2557 C CA . GLY A 1 331 ? 20.359 -20.969 -0.419 1 98.81 331 GLY A CA 1
ATOM 2558 C C . GLY A 1 331 ? 19.703 -21.594 -1.633 1 98.81 331 GLY A C 1
ATOM 2559 O O . GLY A 1 331 ? 19.125 -22.688 -1.536 1 98.81 331 GLY A O 1
ATOM 2560 N N . ILE A 1 332 ? 19.844 -21.031 -2.826 1 98.88 332 ILE A N 1
ATOM 2561 C CA . ILE A 1 332 ? 19.25 -21.578 -4.043 1 98.88 332 ILE A CA 1
ATOM 2562 C C . ILE A 1 332 ? 19.922 -22.906 -4.406 1 98.88 332 ILE A C 1
ATOM 2564 O O . ILE A 1 332 ? 21.156 -23.016 -4.34 1 98.88 332 ILE A O 1
ATOM 2568 N N . ASP A 1 333 ? 19.156 -23.875 -4.809 1 98.88 333 ASP A N 1
ATOM 2569 C CA . ASP A 1 333 ? 19.703 -25.188 -5.109 1 98.88 333 ASP A CA 1
ATOM 2570 C C . ASP A 1 333 ? 19.703 -25.453 -6.613 1 98.88 333 ASP A C 1
ATOM 2572 O O . ASP A 1 333 ? 20.531 -26.219 -7.113 1 98.88 333 ASP A O 1
ATOM 2576 N N . MET A 1 334 ? 18.75 -24.906 -7.305 1 98.88 334 MET A N 1
ATOM 2577 C CA . MET A 1 334 ? 18.641 -25.078 -8.75 1 98.88 334 MET A CA 1
ATOM 2578 C C . MET A 1 334 ? 18.266 -23.75 -9.422 1 98.88 334 MET A C 1
ATOM 2580 O O . MET A 1 334 ? 17.359 -23.047 -8.969 1 98.88 334 MET A O 1
ATOM 2584 N N . SER A 1 335 ? 18.969 -23.422 -10.477 1 98.62 335 SER A N 1
ATOM 2585 C CA . SER A 1 335 ? 18.734 -22.188 -11.227 1 98.62 335 SER A CA 1
ATOM 2586 C C . SER A 1 335 ? 17.969 -22.469 -12.508 1 98.62 335 SER A C 1
ATOM 2588 O O . SER A 1 335 ? 18.406 -23.234 -13.359 1 98.62 335 SER A O 1
ATOM 2590 N N . MET A 1 336 ? 16.812 -21.891 -12.594 1 97.88 336 MET A N 1
ATOM 2591 C CA . MET A 1 336 ? 16.109 -21.875 -13.875 1 97.88 336 MET A CA 1
ATOM 2592 C C . MET A 1 336 ? 16.781 -20.906 -14.844 1 97.88 336 MET A C 1
ATOM 2594 O O . MET A 1 336 ? 16.609 -19.688 -14.727 1 97.88 336 MET A O 1
ATOM 2598 N N . GLU A 1 337 ? 17.484 -21.391 -15.781 1 93.88 337 GLU A N 1
ATOM 2599 C CA . GLU A 1 337 ? 18.219 -20.656 -16.812 1 93.88 337 GLU A CA 1
ATOM 2600 C C . GLU A 1 337 ? 17.594 -20.875 -18.188 1 93.88 337 GLU A C 1
ATOM 2602 O O . GLU A 1 337 ? 18.125 -21.641 -18.984 1 93.88 337 GLU A O 1
ATOM 2607 N N . PRO A 1 338 ? 16.641 -20.047 -18.469 1 91.25 338 PRO A N 1
ATOM 2608 C CA . PRO A 1 338 ? 15.852 -20.375 -19.656 1 91.25 338 PRO A CA 1
ATOM 2609 C C . PRO A 1 338 ? 16.562 -20.031 -20.969 1 91.25 338 PRO A C 1
ATOM 2611 O O . PRO A 1 338 ? 16.062 -20.344 -22.047 1 91.25 338 PRO A O 1
ATOM 2614 N N . TYR A 1 339 ? 17.875 -19.531 -20.906 1 89.69 339 TYR A N 1
ATOM 2615 C CA . TYR A 1 339 ? 18.375 -18.922 -22.141 1 89.69 339 TYR A CA 1
ATOM 2616 C C . TYR A 1 339 ? 19.703 -19.547 -22.547 1 89.69 339 TYR A C 1
ATOM 2618 O O . TYR A 1 339 ? 20.016 -19.625 -23.734 1 89.69 339 TYR A O 1
ATOM 2626 N N . ASP A 1 340 ? 20.531 -19.844 -21.594 1 91.69 340 ASP A N 1
ATOM 2627 C CA . ASP A 1 340 ? 21.859 -20.328 -22 1 91.69 340 ASP A CA 1
ATOM 2628 C C . ASP A 1 340 ? 22.531 -21.094 -20.859 1 91.69 340 ASP A C 1
ATOM 2630 O O . ASP A 1 340 ? 21.906 -21.375 -19.844 1 91.69 340 ASP A O 1
ATOM 2634 N N . LEU A 1 341 ? 23.766 -21.547 -21.125 1 95.88 341 LEU A N 1
ATOM 2635 C CA . LEU A 1 341 ? 24.484 -22.438 -20.219 1 95.88 341 LEU A CA 1
ATOM 2636 C C . LEU A 1 341 ? 25.531 -21.672 -19.406 1 95.88 341 LEU A C 1
ATOM 2638 O O . LEU A 1 341 ? 26.344 -22.281 -18.703 1 95.88 341 LEU A O 1
ATOM 2642 N N . ASN A 1 342 ? 25.469 -20.312 -19.391 1 96.25 342 ASN A N 1
ATOM 2643 C CA . ASN A 1 342 ? 26.484 -19.5 -18.734 1 96.25 342 ASN A CA 1
ATOM 2644 C C . ASN A 1 342 ? 26.5 -19.719 -17.219 1 96.25 342 ASN A C 1
ATOM 2646 O O . ASN A 1 342 ? 27.531 -19.562 -16.578 1 96.25 342 ASN A O 1
ATOM 2650 N N . PHE A 1 343 ? 25.406 -20.047 -16.672 1 97.88 343 PHE A N 1
ATOM 2651 C CA . PHE A 1 343 ? 25.328 -20.344 -15.25 1 97.88 343 PHE A CA 1
ATOM 2652 C C . PHE A 1 343 ? 26.359 -21.391 -14.859 1 97.88 343 PHE A C 1
ATOM 2654 O O . PHE A 1 343 ? 27.047 -21.234 -13.852 1 97.88 343 PHE A O 1
ATOM 2661 N N . CYS A 1 344 ? 26.531 -22.484 -15.625 1 98.38 344 CYS A N 1
ATOM 2662 C CA . CYS A 1 344 ? 27.453 -23.578 -15.336 1 98.38 344 CYS A CA 1
ATOM 2663 C C . CYS A 1 344 ? 28.891 -23.078 -15.289 1 98.38 344 CYS A C 1
ATOM 2665 O O . CYS A 1 344 ? 29.625 -23.375 -14.344 1 98.38 344 CYS A O 1
ATOM 2667 N N . THR A 1 345 ? 29.219 -22.266 -16.266 1 98.38 345 THR A N 1
ATOM 2668 C CA . THR A 1 345 ? 30.594 -21.781 -16.375 1 98.38 345 THR A CA 1
ATOM 2669 C C . THR A 1 345 ? 30.906 -20.812 -15.242 1 98.38 345 THR A C 1
ATOM 2671 O O . THR A 1 345 ? 31.953 -20.938 -14.594 1 98.38 345 THR A O 1
ATOM 2674 N N . LEU A 1 346 ? 30.031 -19.906 -14.992 1 98.75 346 LEU A N 1
ATOM 2675 C CA . LEU A 1 346 ? 30.266 -18.859 -14.008 1 98.75 346 LEU A CA 1
ATOM 2676 C C . LEU A 1 346 ? 30.25 -19.438 -12.594 1 98.75 346 LEU A C 1
ATOM 2678 O O . LEU A 1 346 ? 31.031 -19 -11.734 1 98.75 346 LEU A O 1
ATOM 2682 N N . LEU A 1 347 ? 29.359 -20.375 -12.305 1 98.88 347 LEU A N 1
ATOM 2683 C CA . LEU A 1 347 ? 29.344 -20.984 -10.984 1 98.88 347 LEU A CA 1
ATOM 2684 C C . LEU A 1 347 ? 30.609 -21.781 -10.734 1 98.88 347 LEU A C 1
ATOM 2686 O O . LEU A 1 347 ? 31.156 -21.766 -9.625 1 98.88 347 LEU A O 1
ATOM 2690 N N . LYS A 1 348 ? 31.125 -22.516 -11.75 1 98.69 348 LYS A N 1
ATOM 2691 C CA . LYS A 1 348 ? 32.375 -23.234 -11.617 1 98.69 348 LYS A CA 1
ATOM 2692 C C . LYS A 1 348 ? 33.531 -22.297 -11.273 1 98.69 348 LYS A C 1
ATOM 2694 O O . LYS A 1 348 ? 34.344 -22.594 -10.406 1 98.69 348 LYS A O 1
ATOM 2699 N N . GLU A 1 349 ? 33.531 -21.172 -11.961 1 98.75 349 GLU A N 1
ATOM 2700 C CA . GLU A 1 349 ? 34.562 -20.156 -11.672 1 98.75 349 GLU A CA 1
ATOM 2701 C C . GLU A 1 349 ? 34.469 -19.688 -10.227 1 98.75 349 GLU A C 1
ATOM 2703 O O . GLU A 1 349 ? 35.5 -19.531 -9.555 1 98.75 349 GLU A O 1
ATOM 2708 N N . LEU A 1 350 ? 33.281 -19.453 -9.727 1 98.88 350 LEU A N 1
ATOM 2709 C CA . LEU A 1 350 ? 33.062 -18.969 -8.367 1 98.88 350 LEU A CA 1
ATOM 2710 C C . LEU A 1 350 ? 33.562 -20 -7.348 1 98.88 350 LEU A C 1
ATOM 2712 O O . LEU A 1 350 ? 34.094 -19.625 -6.312 1 98.88 350 LEU A O 1
ATOM 2716 N N . VAL A 1 351 ? 33.344 -21.297 -7.609 1 98.81 351 VAL A N 1
ATOM 2717 C CA . VAL A 1 351 ? 33.812 -22.344 -6.719 1 98.81 351 VAL A CA 1
ATOM 2718 C C . VAL A 1 351 ? 35.344 -22.375 -6.719 1 98.81 351 VAL A C 1
ATOM 2720 O O . VAL A 1 351 ? 35.969 -22.453 -5.66 1 98.81 351 VAL A O 1
ATOM 2723 N N . ASN A 1 352 ? 35.938 -22.297 -7.887 1 98.56 352 ASN A N 1
ATOM 2724 C CA . ASN A 1 352 ? 37.375 -22.328 -8.023 1 98.56 352 ASN A CA 1
ATOM 2725 C C . ASN A 1 352 ? 38.031 -21.125 -7.324 1 98.56 352 ASN A C 1
ATOM 2727 O O . ASN A 1 352 ? 39.156 -21.219 -6.809 1 98.56 352 ASN A O 1
ATOM 2731 N N . GLU A 1 353 ? 37.281 -20.078 -7.305 1 98.5 353 GLU A N 1
ATOM 2732 C CA . GLU A 1 353 ? 37.781 -18.859 -6.676 1 98.5 353 GLU A CA 1
ATOM 2733 C C . GLU A 1 353 ? 37.5 -18.859 -5.176 1 98.5 353 GLU A C 1
ATOM 2735 O O . GLU A 1 353 ? 37.938 -17.953 -4.457 1 98.5 353 GLU A O 1
ATOM 2740 N N . GLY A 1 354 ? 36.781 -19.781 -4.707 1 98.38 354 GLY A N 1
ATOM 2741 C CA . GLY A 1 354 ? 36.469 -19.906 -3.289 1 98.38 354 GLY A CA 1
ATOM 2742 C C . GLY A 1 354 ? 35.344 -19 -2.834 1 98.38 354 GLY A C 1
ATOM 2743 O O . GLY A 1 354 ? 35.094 -18.859 -1.635 1 98.38 354 GLY A O 1
ATOM 2744 N N . ARG A 1 355 ? 34.656 -18.359 -3.711 1 98.56 355 ARG A N 1
ATOM 2745 C CA . ARG A 1 355 ? 33.562 -17.422 -3.395 1 98.56 355 ARG A CA 1
ATOM 2746 C C . ARG A 1 355 ? 32.25 -18.172 -3.166 1 98.56 355 ARG A C 1
ATOM 2748 O O . ARG A 1 355 ? 31.344 -17.641 -2.531 1 98.56 355 ARG A O 1
ATOM 2755 N N . VAL A 1 356 ? 32.125 -19.344 -3.688 1 98.88 356 VAL A N 1
ATOM 2756 C CA . VAL A 1 356 ? 31.109 -20.328 -3.332 1 98.88 356 VAL A CA 1
ATOM 2757 C C . VAL A 1 356 ? 31.781 -21.625 -2.859 1 98.88 356 VAL A C 1
ATOM 2759 O O . VAL A 1 356 ? 32.688 -22.156 -3.537 1 98.88 356 VAL A O 1
ATOM 2762 N N . SER A 1 357 ? 31.422 -22.109 -1.766 1 98.75 357 SER A N 1
ATOM 2763 C CA . SER A 1 357 ? 32.125 -23.25 -1.196 1 98.75 357 SER A CA 1
ATOM 2764 C C . SER A 1 357 ? 31.719 -24.547 -1.866 1 98.75 357 SER A C 1
ATOM 2766 O O . SER A 1 357 ? 30.594 -24.672 -2.357 1 98.75 357 SER A O 1
ATOM 2768 N N . GLN A 1 358 ? 32.594 -25.5 -1.857 1 98.25 358 GLN A N 1
ATOM 2769 C CA . GLN A 1 358 ? 32.281 -26.844 -2.318 1 98.25 358 GLN A CA 1
ATOM 2770 C C . GLN A 1 358 ? 31.141 -27.453 -1.489 1 98.25 358 GLN A C 1
ATOM 2772 O O . GLN A 1 358 ? 30.312 -28.188 -2.018 1 98.25 358 GLN A O 1
ATOM 2777 N N . GLU A 1 359 ? 31.156 -27.141 -0.243 1 98.38 359 GLU A N 1
ATOM 2778 C CA . GLU A 1 359 ? 30.125 -27.656 0.648 1 98.38 359 GLU A CA 1
ATOM 2779 C C . GLU A 1 359 ? 28.734 -27.172 0.213 1 98.38 359 GLU A C 1
ATOM 2781 O O . GLU A 1 359 ? 27.766 -27.922 0.286 1 98.38 359 GLU A O 1
ATOM 2786 N N . ARG A 1 360 ? 28.672 -25.906 -0.174 1 98.62 360 ARG A N 1
ATOM 2787 C CA . ARG A 1 360 ? 27.406 -25.344 -0.65 1 98.62 360 ARG A CA 1
ATOM 2788 C C . ARG A 1 360 ? 26.953 -26.047 -1.922 1 98.62 360 ARG A C 1
ATOM 2790 O O . ARG A 1 360 ? 25.75 -26.312 -2.094 1 98.62 360 ARG A O 1
ATOM 2797 N N . ILE A 1 361 ? 27.844 -26.375 -2.809 1 98.88 361 ILE A N 1
ATOM 2798 C CA . ILE A 1 361 ? 27.531 -27.094 -4.043 1 98.88 361 ILE A CA 1
ATOM 2799 C C . ILE A 1 361 ? 27.062 -28.516 -3.715 1 98.88 361 ILE A C 1
ATOM 2801 O O . ILE A 1 361 ? 26.078 -28.984 -4.285 1 98.88 361 ILE A O 1
ATOM 2805 N N . ASP A 1 362 ? 27.766 -29.188 -2.805 1 98.75 362 ASP A N 1
ATOM 2806 C CA . ASP A 1 362 ? 27.375 -30.531 -2.395 1 98.75 362 ASP A CA 1
ATOM 2807 C C . ASP A 1 362 ? 25.969 -30.547 -1.803 1 98.75 362 ASP A C 1
ATOM 2809 O O . ASP A 1 362 ? 25.188 -31.453 -2.08 1 98.75 362 ASP A O 1
ATOM 2813 N N . ASP A 1 363 ? 25.719 -29.562 -1.017 1 98.75 363 ASP A N 1
ATOM 2814 C CA . ASP A 1 363 ? 24.391 -29.469 -0.402 1 98.75 363 ASP A CA 1
ATOM 2815 C C . ASP A 1 363 ? 23.297 -29.344 -1.462 1 98.75 363 ASP A C 1
ATOM 2817 O O . ASP A 1 363 ? 22.281 -30.047 -1.402 1 98.75 363 ASP A O 1
ATOM 2821 N N . ALA A 1 364 ? 23.484 -28.438 -2.424 1 98.88 364 ALA A N 1
ATOM 2822 C CA . ALA A 1 364 ? 22.5 -28.219 -3.488 1 98.88 364 ALA A CA 1
ATOM 2823 C C . ALA A 1 364 ? 22.328 -29.484 -4.328 1 98.88 364 ALA A C 1
ATOM 2825 O O . ALA A 1 364 ? 21.188 -29.906 -4.578 1 98.88 364 ALA A O 1
ATOM 2826 N N . ALA A 1 365 ? 23.422 -30.094 -4.77 1 98.81 365 ALA A N 1
ATOM 2827 C CA . ALA A 1 365 ? 23.359 -31.297 -5.582 1 98.81 365 ALA A CA 1
ATOM 2828 C C . ALA A 1 365 ? 22.688 -32.438 -4.82 1 98.81 365 ALA A C 1
ATOM 2830 O O . ALA A 1 365 ? 21.953 -33.25 -5.406 1 98.81 365 ALA A O 1
ATOM 2831 N N . ARG A 1 366 ? 23 -32.562 -3.525 1 98.75 366 ARG A N 1
ATOM 2832 C CA . ARG A 1 366 ? 22.375 -33.562 -2.676 1 98.75 366 ARG A CA 1
ATOM 2833 C C . ARG A 1 366 ? 20.859 -33.438 -2.711 1 98.75 366 ARG A C 1
ATOM 2835 O O . ARG A 1 366 ? 20.141 -34.469 -2.818 1 98.75 366 ARG A O 1
ATOM 2842 N N . ARG A 1 367 ? 20.375 -32.312 -2.619 1 98.81 367 ARG A N 1
ATOM 2843 C CA . ARG A 1 367 ? 18.938 -32.062 -2.605 1 98.81 367 ARG A CA 1
ATOM 2844 C C . ARG A 1 367 ? 18.312 -32.406 -3.953 1 98.81 367 ARG A C 1
ATOM 2846 O O . ARG A 1 367 ? 17.203 -32.938 -4.012 1 98.81 367 ARG A O 1
ATOM 2853 N N . VAL A 1 368 ? 18.984 -32.094 -5.066 1 98.88 368 VAL A N 1
ATOM 2854 C CA . VAL A 1 368 ? 18.5 -32.438 -6.402 1 98.88 368 VAL A CA 1
ATOM 2855 C C . VAL A 1 368 ? 18.453 -33.938 -6.566 1 98.88 368 VAL A C 1
ATOM 2857 O O . VAL A 1 368 ? 17.469 -34.5 -7.055 1 98.88 368 VAL A O 1
ATOM 2860 N N . LEU A 1 369 ? 19.547 -34.625 -6.168 1 98.75 369 LEU A N 1
ATOM 2861 C CA . LEU A 1 369 ? 19.609 -36.094 -6.246 1 98.75 369 LEU A CA 1
ATOM 2862 C C . LEU A 1 369 ? 18.516 -36.719 -5.398 1 98.75 369 LEU A C 1
ATOM 2864 O O . LEU A 1 369 ? 17.859 -37.688 -5.828 1 98.75 369 LEU A O 1
ATOM 2868 N N . ARG A 1 370 ? 18.359 -36.219 -4.176 1 98.69 370 ARG A N 1
ATOM 2869 C CA . ARG A 1 370 ? 17.328 -36.719 -3.283 1 98.69 370 ARG A CA 1
ATOM 2870 C C . ARG A 1 370 ? 15.953 -36.656 -3.936 1 98.69 370 ARG A C 1
ATOM 2872 O O . ARG A 1 370 ? 15.156 -37.594 -3.83 1 98.69 370 ARG A O 1
ATOM 2879 N N . LEU A 1 371 ? 15.625 -35.562 -4.574 1 98.75 371 LEU A N 1
ATOM 2880 C CA . LEU A 1 371 ? 14.359 -35.406 -5.293 1 98.75 371 LEU A CA 1
ATOM 2881 C C . LEU A 1 371 ? 14.211 -36.5 -6.348 1 98.75 371 LEU A C 1
ATOM 2883 O O . LEU A 1 371 ? 13.148 -37.125 -6.453 1 98.75 371 LEU A O 1
ATOM 2887 N N . LYS A 1 372 ? 15.25 -36.781 -7.133 1 98.62 372 LYS A N 1
ATOM 2888 C CA . LYS A 1 372 ? 15.219 -37.781 -8.203 1 98.62 372 LYS A CA 1
ATOM 2889 C C . LYS A 1 372 ? 15.039 -39.188 -7.637 1 98.62 372 LYS A C 1
ATOM 2891 O O . LYS A 1 372 ? 14.328 -40 -8.219 1 98.62 372 LYS A O 1
ATOM 2896 N N . TYR A 1 373 ? 15.703 -39.438 -6.52 1 98.5 373 TYR A N 1
ATOM 2897 C CA . TYR A 1 373 ? 15.539 -40.719 -5.863 1 98.5 373 TYR A CA 1
ATOM 2898 C C . TYR A 1 373 ? 14.125 -40.875 -5.297 1 98.5 373 TYR A C 1
ATOM 2900 O O . TYR A 1 373 ? 13.516 -41.938 -5.422 1 98.5 373 TYR A O 1
ATOM 2908 N N . ARG A 1 374 ? 13.602 -39.844 -4.648 1 98.5 374 ARG A N 1
ATOM 2909 C CA . ARG A 1 374 ? 12.25 -39.875 -4.109 1 98.5 374 ARG A CA 1
ATOM 2910 C C . ARG A 1 374 ? 11.227 -40.125 -5.207 1 98.5 374 ARG A C 1
ATOM 2912 O O . ARG A 1 374 ? 10.211 -40.781 -4.973 1 98.5 374 ARG A O 1
ATOM 2919 N N . LEU A 1 375 ? 11.516 -39.688 -6.418 1 98.19 375 LEU A N 1
ATOM 2920 C CA . LEU A 1 375 ? 10.617 -39.844 -7.562 1 98.19 375 LEU A CA 1
ATOM 2921 C C . LEU A 1 375 ? 10.805 -41.188 -8.242 1 98.19 375 LEU A C 1
ATOM 2923 O O . LEU A 1 375 ? 10.07 -41.531 -9.172 1 98.19 375 LEU A O 1
ATOM 2927 N N . GLY A 1 376 ? 11.82 -41.938 -7.883 1 97.06 376 GLY A N 1
ATOM 2928 C CA . GLY A 1 376 ? 12.102 -43.25 -8.453 1 97.06 376 GLY A CA 1
ATOM 2929 C C . GLY A 1 376 ? 12.68 -43.156 -9.859 1 97.06 376 GLY A C 1
ATOM 2930 O O . GLY A 1 376 ? 12.617 -44.125 -10.609 1 97.06 376 GLY A O 1
ATOM 2931 N N . LEU A 1 377 ? 13.289 -42.094 -10.211 1 97.56 377 LEU A N 1
ATOM 2932 C CA . LEU A 1 377 ? 13.711 -41.875 -11.586 1 97.56 377 LEU A CA 1
ATOM 2933 C C . LEU A 1 377 ? 14.914 -42.75 -11.93 1 97.56 377 LEU A C 1
ATOM 2935 O O . LEU A 1 377 ? 15.172 -43.031 -13.109 1 97.56 377 LEU A O 1
ATOM 2939 N N . PHE A 1 378 ? 15.734 -43.156 -10.984 1 96.69 378 PHE A N 1
ATOM 2940 C CA . PHE A 1 378 ? 16.891 -44 -11.25 1 96.69 378 PHE A CA 1
ATOM 2941 C C . PHE A 1 378 ? 16.438 -45.406 -11.672 1 96.69 378 PHE A C 1
ATOM 2943 O O . PHE A 1 378 ? 17.125 -46.062 -12.445 1 96.69 378 PHE A O 1
ATOM 2950 N N . ASP A 1 379 ? 15.32 -45.781 -11.156 1 95 379 ASP A N 1
ATOM 2951 C CA . ASP A 1 379 ? 14.781 -47.094 -11.461 1 95 379 ASP A CA 1
ATOM 2952 C C . ASP A 1 379 ? 13.883 -47.062 -12.695 1 95 379 ASP A C 1
ATOM 2954 O O . ASP A 1 379 ? 13.953 -47.938 -13.555 1 95 379 ASP A O 1
ATOM 2958 N N . THR A 1 380 ? 13.062 -46.031 -12.734 1 94.06 380 THR A N 1
ATOM 2959 C CA . THR A 1 380 ? 12.094 -45.875 -13.805 1 94.06 380 THR A CA 1
ATOM 2960 C C . THR A 1 380 ? 12.125 -44.438 -14.336 1 94.06 380 THR A C 1
ATOM 2962 O O . THR A 1 380 ? 11.281 -43.594 -13.977 1 94.06 380 THR A O 1
ATOM 2965 N N . PRO A 1 381 ? 12.977 -44.219 -15.25 1 94.81 381 PRO A N 1
ATOM 2966 C CA . PRO A 1 381 ? 13.164 -42.844 -15.695 1 94.81 381 PRO A CA 1
ATOM 2967 C C . PRO A 1 381 ? 12.023 -42.344 -16.594 1 94.81 381 PRO A C 1
ATOM 2969 O O . PRO A 1 381 ? 11.852 -41.125 -16.766 1 94.81 381 PRO A O 1
ATOM 2972 N N . ASN A 1 382 ? 11.273 -43.281 -17.188 1 96.75 382 ASN A N 1
ATOM 2973 C CA . ASN A 1 382 ? 10.203 -42.906 -18.109 1 96.75 382 ASN A CA 1
ATOM 2974 C C . ASN A 1 382 ? 8.883 -43.594 -17.734 1 96.75 382 ASN A C 1
ATOM 2976 O O . ASN A 1 382 ? 8.875 -44.656 -17.141 1 96.75 382 ASN A O 1
ATOM 2980 N N . THR A 1 383 ? 7.832 -42.938 -18 1 96.69 383 THR A N 1
ATOM 2981 C CA . THR A 1 383 ? 6.492 -43.5 -18 1 96.69 383 THR A CA 1
ATOM 2982 C C . THR A 1 383 ? 5.871 -43.438 -19.391 1 96.69 383 THR A C 1
ATOM 2984 O O . THR A 1 383 ? 6.34 -42.688 -20.25 1 96.69 383 THR A O 1
ATOM 2987 N N . TYR A 1 384 ? 4.844 -44.281 -19.625 1 97.12 384 TYR A N 1
ATOM 2988 C CA . TYR A 1 384 ? 4.246 -44.375 -20.938 1 97.12 384 TYR A CA 1
ATOM 2989 C C . TYR A 1 384 ? 2.734 -44.188 -20.875 1 97.12 384 TYR A C 1
ATOM 2991 O O . TYR A 1 384 ? 2.074 -44.75 -19.984 1 97.12 384 TYR A O 1
ATOM 2999 N N . PRO A 1 385 ? 2.221 -43.406 -21.828 1 96.94 385 PRO A N 1
ATOM 3000 C CA . PRO A 1 385 ? 0.782 -43.125 -21.828 1 96.94 385 PRO A CA 1
ATOM 3001 C C . PRO A 1 385 ? -0.059 -44.406 -21.719 1 96.94 385 PRO A C 1
ATOM 3003 O O . PRO A 1 385 ? -1.11 -44.406 -21.078 1 96.94 385 PRO A O 1
ATOM 3006 N N . LYS A 1 386 ? 0.368 -45.531 -22.281 1 96.38 386 LYS A N 1
ATOM 3007 C CA . LYS A 1 386 ? -0.385 -46.781 -22.328 1 96.38 386 LYS A CA 1
ATOM 3008 C C . LYS A 1 386 ? -0.636 -47.312 -20.922 1 96.38 386 LYS A C 1
ATOM 3010 O O . LYS A 1 386 ? -1.58 -48.062 -20.688 1 96.38 386 LYS A O 1
ATOM 3015 N N . ASP A 1 387 ? 0.186 -46.938 -20 1 96.88 387 ASP A N 1
ATOM 3016 C CA . ASP A 1 387 ? 0.079 -47.438 -18.625 1 96.88 387 ASP A CA 1
ATOM 3017 C C . ASP A 1 387 ? -0.907 -46.594 -17.812 1 96.88 387 ASP A C 1
ATOM 3019 O O . ASP A 1 387 ? -1.166 -46.906 -16.656 1 96.88 387 ASP A O 1
ATOM 3023 N N . TYR A 1 388 ? -1.503 -45.625 -18.375 1 97.94 388 TYR A N 1
ATOM 3024 C CA . TYR A 1 388 ? -2.422 -44.688 -17.703 1 97.94 388 TYR A CA 1
ATOM 3025 C C . TYR A 1 388 ? -3.768 -44.656 -18.422 1 97.94 388 TYR A C 1
ATOM 3027 O O . TYR A 1 388 ? -4.125 -43.656 -19.031 1 97.94 388 TYR A O 1
ATOM 3035 N N . ALA A 1 389 ? -4.496 -45.625 -18.25 1 97.19 389 ALA A N 1
ATOM 3036 C CA . ALA A 1 389 ? -5.719 -45.906 -19.016 1 97.19 389 ALA A CA 1
ATOM 3037 C C . ALA A 1 389 ? -6.812 -44.906 -18.641 1 97.19 389 ALA A C 1
ATOM 3039 O O . ALA A 1 389 ? -7.73 -44.656 -19.438 1 97.19 389 ALA A O 1
ATOM 3040 N N . ASP A 1 390 ? -6.711 -44.25 -17.5 1 97.5 390 ASP A N 1
ATOM 3041 C CA . ASP A 1 390 ? -7.773 -43.375 -17.047 1 97.5 390 ASP A CA 1
ATOM 3042 C C . ASP A 1 390 ? -7.496 -41.938 -17.469 1 97.5 390 ASP A C 1
ATOM 3044 O O . ASP A 1 390 ? -8.188 -41 -17.047 1 97.5 390 ASP A O 1
ATOM 3048 N N . PHE A 1 391 ? -6.438 -41.75 -18.281 1 97.56 391 PHE A N 1
ATOM 3049 C CA . PHE A 1 391 ? -6.148 -40.406 -18.797 1 97.56 391 PHE A CA 1
ATOM 3050 C C . PHE A 1 391 ? -7.387 -39.812 -19.438 1 97.56 391 PHE A C 1
ATOM 3052 O O . PHE A 1 391 ? -8 -40.438 -20.312 1 97.56 391 PHE A O 1
ATOM 3059 N N . ALA A 1 392 ? -7.793 -38.625 -18.969 1 96.62 392 ALA A N 1
ATOM 3060 C CA . ALA A 1 392 ? -8.875 -37.812 -19.531 1 96.62 392 ALA A CA 1
ATOM 3061 C C . ALA A 1 392 ? -10.195 -38.594 -19.5 1 96.62 392 ALA A C 1
ATOM 3063 O O . ALA A 1 392 ? -11.008 -38.469 -20.422 1 96.62 392 ALA A O 1
ATOM 3064 N N . CYS A 1 393 ? -10.422 -39.406 -18.562 1 97.44 393 CYS A N 1
ATOM 3065 C CA . CYS A 1 393 ? -11.641 -40.219 -18.516 1 97.44 393 CYS A CA 1
ATOM 3066 C C . CYS A 1 393 ? -12.812 -39.406 -17.969 1 97.44 393 CYS A C 1
ATOM 3068 O O . CYS A 1 393 ? -12.609 -38.312 -17.406 1 97.44 393 CYS A O 1
ATOM 3070 N N . ASP A 1 394 ? -13.992 -39.938 -18.078 1 97.62 394 ASP A N 1
ATOM 3071 C CA . ASP A 1 394 ? -15.227 -39.281 -17.688 1 97.62 394 ASP A CA 1
ATOM 3072 C C . ASP A 1 394 ? -15.25 -39.031 -16.188 1 97.62 394 ASP A C 1
ATOM 3074 O O . ASP A 1 394 ? -15.75 -38 -15.727 1 97.62 394 ASP A O 1
ATOM 3078 N N . ARG A 1 395 ? -14.734 -39.875 -15.438 1 98.19 395 ARG A N 1
ATOM 3079 C CA . ARG A 1 395 ? -14.727 -39.719 -13.992 1 98.19 395 ARG A CA 1
ATOM 3080 C C . ARG A 1 395 ? -13.906 -38.5 -13.57 1 98.19 395 ARG A C 1
ATOM 3082 O O . ARG A 1 395 ? -14.266 -37.812 -12.633 1 98.19 395 ARG A O 1
ATOM 3089 N N . HIS A 1 396 ? -12.758 -38.375 -14.234 1 98.38 396 HIS A N 1
ATOM 3090 C CA . HIS A 1 396 ? -11.938 -37.188 -13.977 1 98.38 396 HIS A CA 1
ATOM 3091 C C . HIS A 1 396 ? -12.68 -35.906 -14.336 1 98.38 396 HIS A C 1
ATOM 3093 O O . HIS A 1 396 ? -12.641 -34.938 -13.586 1 98.38 396 HIS A O 1
ATOM 3099 N N . GLU A 1 397 ? -13.336 -35.906 -15.438 1 98.31 397 GLU A N 1
ATOM 3100 C CA . GLU A 1 397 ? -14.086 -34.75 -15.906 1 98.31 397 GLU A CA 1
ATOM 3101 C C . GLU A 1 397 ? -15.25 -34.406 -14.977 1 98.31 397 GLU A C 1
ATOM 3103 O O . GLU A 1 397 ? -15.594 -33.25 -14.789 1 98.31 397 GLU A O 1
ATOM 3108 N N . GLN A 1 398 ? -15.844 -35.406 -14.398 1 98.44 398 GLN A N 1
ATOM 3109 C CA . GLN A 1 398 ? -16.938 -35.188 -13.453 1 98.44 398 GLN A CA 1
ATOM 3110 C C . GLN A 1 398 ? -16.453 -34.438 -12.219 1 98.44 398 GLN A C 1
ATOM 3112 O O . GLN A 1 398 ? -17.203 -33.625 -11.648 1 98.44 398 GLN A O 1
ATOM 3117 N N . VAL A 1 399 ? -15.258 -34.688 -11.82 1 98.62 399 VAL A N 1
ATOM 3118 C CA . VAL A 1 399 ? -14.688 -33.938 -10.695 1 98.62 399 VAL A CA 1
ATOM 3119 C C . VAL A 1 399 ? -14.516 -32.469 -11.086 1 98.62 399 VAL A C 1
ATOM 3121 O O . VAL A 1 399 ? -14.75 -31.578 -10.266 1 98.62 399 VAL A O 1
ATOM 3124 N N . ALA A 1 400 ? -14.086 -32.219 -12.328 1 98.75 400 ALA A N 1
ATOM 3125 C CA . ALA A 1 400 ? -13.945 -30.859 -12.812 1 98.75 400 ALA A CA 1
ATOM 3126 C C . ALA A 1 400 ? -15.289 -30.141 -12.812 1 98.75 400 ALA A C 1
ATOM 3128 O O . ALA A 1 400 ? -15.375 -28.969 -12.445 1 98.75 400 ALA A O 1
ATOM 3129 N N . LEU A 1 401 ? -16.359 -30.812 -13.242 1 98.81 401 LEU A N 1
ATOM 3130 C CA . LEU A 1 401 ? -17.703 -30.25 -13.219 1 98.81 401 LEU A CA 1
ATOM 3131 C C . LEU A 1 401 ? -18.141 -29.953 -11.789 1 98.81 401 LEU A C 1
ATOM 3133 O O . LEU A 1 401 ? -18.672 -28.875 -11.508 1 98.81 401 LEU A O 1
ATOM 3137 N N . GLN A 1 402 ? -17.906 -30.891 -10.922 1 98.75 402 GLN A N 1
ATOM 3138 C CA . GLN A 1 402 ? -18.266 -30.688 -9.523 1 98.75 402 GLN A CA 1
ATOM 3139 C C . GLN A 1 402 ? -17.547 -29.469 -8.938 1 98.75 402 GLN A C 1
ATOM 3141 O O . GLN A 1 402 ? -18.141 -28.672 -8.219 1 98.75 402 GLN A O 1
ATOM 3146 N N . ALA A 1 403 ? -16.234 -29.406 -9.203 1 98.81 403 ALA A N 1
ATOM 3147 C CA . ALA A 1 403 ? -15.445 -28.281 -8.711 1 98.81 403 ALA A CA 1
ATOM 3148 C C . ALA A 1 403 ? -16.016 -26.953 -9.211 1 98.81 403 ALA A C 1
ATOM 3150 O O . ALA A 1 403 ? -16.094 -25.984 -8.461 1 98.81 403 ALA A O 1
ATOM 3151 N N . ALA A 1 404 ? -16.359 -26.859 -10.484 1 98.88 404 ALA A N 1
ATOM 3152 C CA . ALA A 1 404 ? -16.969 -25.656 -11.039 1 98.88 404 ALA A CA 1
ATOM 3153 C C . ALA A 1 404 ? -18.297 -25.344 -10.359 1 98.88 404 ALA A C 1
ATOM 3155 O O . ALA A 1 404 ? -18.547 -24.188 -9.961 1 98.88 404 ALA A O 1
ATOM 3156 N N . GLU A 1 405 ? -19.141 -26.344 -10.164 1 98.81 405 GLU A N 1
ATOM 3157 C CA . GLU A 1 405 ? -20.453 -26.156 -9.555 1 98.81 405 GLU A CA 1
ATOM 3158 C C . GLU A 1 405 ? -20.328 -25.656 -8.117 1 98.81 405 GLU A C 1
ATOM 3160 O O . GLU A 1 405 ? -21.141 -24.844 -7.676 1 98.81 405 GLU A O 1
ATOM 3165 N N . GLU A 1 406 ? -19.312 -26.094 -7.414 1 98.75 406 GLU A N 1
ATOM 3166 C CA . GLU A 1 406 ? -19.188 -25.75 -6 1 98.75 406 GLU A CA 1
ATOM 3167 C C . GLU A 1 406 ? -18.406 -24.453 -5.812 1 98.75 406 GLU A C 1
ATOM 3169 O O . GLU A 1 406 ? -18.188 -24.016 -4.684 1 98.75 406 GLU A O 1
ATOM 3174 N N . SER A 1 407 ? -17.969 -23.828 -6.891 1 98.62 407 SER A N 1
ATOM 3175 C CA . SER A 1 407 ? -17.094 -22.688 -6.738 1 98.62 407 SER A CA 1
ATOM 3176 C C . SER A 1 407 ? -17.703 -21.422 -7.348 1 98.62 407 SER A C 1
ATOM 3178 O O . SER A 1 407 ? -17.172 -20.328 -7.172 1 98.62 407 SER A O 1
ATOM 3180 N N . GLU A 1 408 ? -18.703 -21.516 -8.18 1 98.88 408 GLU A N 1
ATOM 3181 C CA . GLU A 1 408 ? -19.422 -20.344 -8.68 1 98.88 408 GLU A CA 1
ATOM 3182 C C . GLU A 1 408 ? -20.297 -19.734 -7.598 1 98.88 408 GLU A C 1
ATOM 3184 O O . GLU A 1 408 ? -20.969 -20.453 -6.855 1 98.88 408 GLU A O 1
ATOM 3189 N N . ILE A 1 409 ? -20.344 -18.391 -7.453 1 98.94 409 ILE A N 1
ATOM 3190 C CA . ILE A 1 409 ? -20.859 -17.734 -6.262 1 98.94 409 ILE A CA 1
ATOM 3191 C C . ILE A 1 409 ? -22.078 -16.891 -6.629 1 98.94 409 ILE A C 1
ATOM 3193 O O . ILE A 1 409 ? -22 -15.977 -7.441 1 98.94 409 ILE A O 1
ATOM 3197 N N . LEU A 1 410 ? -23.203 -17.188 -6.035 1 98.94 410 LEU A N 1
ATOM 3198 C CA . LEU A 1 410 ? -24.375 -16.312 -6.133 1 98.94 410 LEU A CA 1
ATOM 3199 C C . LEU A 1 410 ? -24.234 -15.125 -5.188 1 98.94 410 LEU A C 1
ATOM 3201 O O . LEU A 1 410 ? -24.109 -15.297 -3.975 1 98.94 410 LEU A O 1
ATOM 3205 N N . LEU A 1 411 ? -24.281 -13.938 -5.75 1 98.81 411 LEU A N 1
ATOM 3206 C CA . LEU A 1 411 ? -23.984 -12.75 -4.953 1 98.81 411 LEU A CA 1
ATOM 3207 C C . LEU A 1 411 ? -25.25 -11.93 -4.723 1 98.81 411 LEU A C 1
ATOM 3209 O O . LEU A 1 411 ? -25.312 -11.148 -3.768 1 98.81 411 LEU A O 1
ATOM 3213 N N . LYS A 1 412 ? -26.141 -11.992 -5.633 1 98.62 412 LYS A N 1
ATOM 3214 C CA . LYS A 1 412 ? -27.406 -11.258 -5.594 1 98.62 412 LYS A CA 1
ATOM 3215 C C . LYS A 1 412 ? -28.531 -12.062 -6.242 1 98.62 412 LYS A C 1
ATOM 3217 O O . LYS A 1 412 ? -28.312 -12.75 -7.242 1 98.62 412 LYS A O 1
ATOM 3222 N N . ASN A 1 413 ? -29.703 -12.008 -5.68 1 98.56 413 ASN A N 1
ATOM 3223 C CA . ASN A 1 413 ? -30.859 -12.688 -6.234 1 98.56 413 ASN A CA 1
ATOM 3224 C C . ASN A 1 413 ? -32.156 -12.008 -5.816 1 98.56 413 ASN A C 1
ATOM 3226 O O . ASN A 1 413 ? -32.969 -12.594 -5.105 1 98.56 413 ASN A O 1
ATOM 3230 N N . ASN A 1 414 ? -32.375 -10.883 -6.371 1 97.44 414 ASN A N 1
ATOM 3231 C CA . ASN A 1 414 ? -33.562 -10.102 -6.012 1 97.44 414 ASN A CA 1
ATOM 3232 C C . ASN A 1 414 ? -34.844 -10.773 -6.496 1 97.44 414 ASN A C 1
ATOM 3234 O O . ASN A 1 414 ? -34.938 -11.211 -7.645 1 97.44 414 ASN A O 1
ATOM 3238 N N . GLY A 1 415 ? -35.812 -10.859 -5.629 1 95.75 415 GLY A N 1
ATOM 3239 C CA . GLY A 1 415 ? -37.094 -11.422 -5.973 1 95.75 415 GLY A CA 1
ATOM 3240 C C . GLY A 1 415 ? -37.031 -12.898 -6.289 1 95.75 415 GLY A C 1
ATOM 3241 O O . GLY A 1 415 ? -38.031 -13.484 -6.734 1 95.75 415 GLY A O 1
ATOM 3242 N N . GLY A 1 416 ? -35.875 -13.516 -6.059 1 96.88 416 GLY A N 1
ATOM 3243 C CA . GLY A 1 416 ? -35.719 -14.93 -6.375 1 96.88 416 GLY A CA 1
ATOM 3244 C C . GLY A 1 416 ? -35.844 -15.227 -7.859 1 96.88 416 GLY A C 1
ATOM 3245 O O . GLY A 1 416 ? -36.438 -16.234 -8.258 1 96.88 416 GLY A O 1
ATOM 3246 N N . ILE A 1 417 ? -35.281 -14.305 -8.625 1 97.81 417 ILE A N 1
ATOM 3247 C CA . ILE A 1 417 ? -35.406 -14.469 -10.07 1 97.81 417 ILE A CA 1
ATOM 3248 C C . ILE A 1 417 ? -34.719 -15.766 -10.492 1 97.81 417 ILE A C 1
ATOM 3250 O O . ILE A 1 417 ? -35.094 -16.391 -11.477 1 97.81 417 ILE A O 1
ATOM 3254 N N . LEU A 1 418 ? -33.656 -16.125 -9.828 1 98.5 418 LEU A N 1
ATOM 3255 C CA . LEU A 1 418 ? -33 -17.406 -10.062 1 98.5 418 LEU A CA 1
ATOM 3256 C C . LEU A 1 418 ? -33.469 -18.453 -9.047 1 98.5 418 LEU A C 1
ATOM 3258 O O . LEU A 1 418 ? -33.719 -18.125 -7.891 1 98.5 418 LEU A O 1
ATOM 3262 N N . PRO A 1 419 ? -33.594 -19.656 -9.477 1 98.38 419 PRO A N 1
ATOM 3263 C CA . PRO A 1 419 ? -33.281 -20.188 -10.805 1 98.38 419 PRO A CA 1
ATOM 3264 C C . PRO A 1 419 ? -34.312 -19.828 -11.859 1 98.38 419 PRO A C 1
ATOM 3266 O O . PRO A 1 419 ? -35.438 -19.484 -11.516 1 98.38 419 PRO A O 1
ATOM 3269 N N . LEU A 1 420 ? -33.938 -19.938 -13.047 1 98.56 420 LEU A N 1
ATOM 3270 C CA . LEU A 1 420 ? -34.812 -19.625 -14.156 1 98.56 420 LEU A CA 1
ATOM 3271 C C . LEU A 1 420 ? -35.75 -20.797 -14.445 1 98.56 420 LEU A C 1
ATOM 3273 O O . LEU A 1 420 ? -35.344 -21.953 -14.375 1 98.56 420 LEU A O 1
ATOM 3277 N N . LYS A 1 421 ? -36.938 -20.484 -14.867 1 95.69 421 LYS A N 1
ATOM 3278 C CA . LYS A 1 421 ? -37.938 -21.484 -15.211 1 95.69 421 LYS A CA 1
ATOM 3279 C C . LYS A 1 421 ? -37.656 -22.094 -16.594 1 95.69 421 LYS A C 1
ATOM 3281 O O . LYS A 1 421 ? -37.062 -21.438 -17.453 1 95.69 421 LYS A O 1
ATOM 3286 N N . LYS A 1 422 ? -38.156 -23.25 -16.719 1 93.19 422 LYS A N 1
ATOM 3287 C CA . LYS A 1 422 ? -38.094 -23.891 -18.031 1 93.19 422 LYS A CA 1
ATOM 3288 C C . LYS A 1 422 ? -38.844 -23.094 -19.062 1 93.19 422 LYS A C 1
ATOM 3290 O O . LYS A 1 422 ? -39.938 -22.594 -18.797 1 93.19 422 LYS A O 1
ATOM 3295 N N . GLY A 1 423 ? -38.344 -22.938 -20.219 1 94.12 423 GLY A N 1
ATOM 3296 C CA . GLY A 1 423 ? -39 -22.234 -21.297 1 94.12 423 GLY A CA 1
ATOM 3297 C C . GLY A 1 423 ? -38.688 -20.75 -21.312 1 94.12 423 GLY A C 1
ATOM 3298 O O . GLY A 1 423 ? -39.094 -20.047 -22.234 1 94.12 423 GLY A O 1
ATOM 3299 N N . THR A 1 424 ? -38 -20.312 -20.344 1 97.38 424 THR A N 1
ATOM 3300 C CA . THR A 1 424 ? -37.594 -18.906 -20.297 1 97.38 424 THR A CA 1
ATOM 3301 C C . THR A 1 424 ? -36.812 -18.531 -21.547 1 97.38 424 THR A C 1
ATOM 3303 O O . THR A 1 424 ? -35.875 -19.234 -21.938 1 97.38 424 THR A O 1
ATOM 3306 N N . LYS A 1 425 ? -37.188 -17.453 -22.234 1 98.5 425 LYS A N 1
ATOM 3307 C CA . LYS A 1 425 ? -36.438 -16.906 -23.359 1 98.5 425 LYS A CA 1
ATOM 3308 C C . LYS A 1 425 ? -35.344 -15.969 -22.875 1 98.5 425 LYS A C 1
ATOM 3310 O O . LYS A 1 425 ? -35.625 -14.992 -22.172 1 98.5 425 LYS A O 1
ATOM 3315 N N . ILE A 1 426 ? -34.156 -16.266 -23.281 1 98.81 426 ILE A N 1
ATOM 3316 C CA . ILE A 1 426 ? -33 -15.617 -22.703 1 98.81 426 ILE A CA 1
ATOM 3317 C C . ILE A 1 426 ? -32.219 -14.875 -23.797 1 98.81 426 ILE A C 1
ATOM 3319 O O . ILE A 1 426 ? -31.906 -15.445 -24.844 1 98.81 426 ILE A O 1
ATOM 3323 N N . LEU A 1 427 ? -31.953 -13.586 -23.625 1 98.88 427 LEU A N 1
ATOM 3324 C CA . LEU A 1 427 ? -30.891 -12.898 -24.375 1 98.88 427 LEU A CA 1
ATOM 3325 C C . LEU A 1 427 ? -29.547 -13.078 -23.688 1 98.88 427 LEU A C 1
ATOM 3327 O O . LEU A 1 427 ? -29.375 -12.664 -22.547 1 98.88 427 LEU A O 1
ATOM 3331 N N . LEU A 1 428 ? -28.656 -13.766 -24.312 1 98.88 428 LEU A N 1
ATOM 3332 C CA . LEU A 1 428 ? -27.281 -13.891 -23.844 1 98.88 428 LEU A CA 1
ATOM 3333 C C . LEU A 1 428 ? -26.391 -12.844 -24.5 1 98.88 428 LEU A C 1
ATOM 3335 O O . LEU A 1 428 ? -26.312 -12.766 -25.719 1 98.88 428 LEU A O 1
ATOM 3339 N N . THR A 1 429 ? -25.75 -12 -23.672 1 98.75 429 THR A N 1
ATOM 3340 C CA . THR A 1 429 ? -24.984 -10.875 -24.188 1 98.75 429 THR A CA 1
ATOM 3341 C C . THR A 1 429 ? -23.672 -10.719 -23.422 1 98.75 429 THR A C 1
ATOM 3343 O O . THR A 1 429 ? -23.422 -11.438 -22.453 1 98.75 429 THR A O 1
ATOM 3346 N N . GLY A 1 430 ? -22.75 -9.828 -23.891 1 98.81 430 GLY A N 1
ATOM 3347 C CA . GLY A 1 430 ? -21.453 -9.531 -23.266 1 98.81 430 GLY A CA 1
ATOM 3348 C C . GLY A 1 430 ? -20.297 -10.258 -23.938 1 98.81 430 GLY A C 1
ATOM 3349 O O . GLY A 1 430 ? -20.5 -11.273 -24.609 1 98.81 430 GLY A O 1
ATOM 3350 N N . PRO A 1 431 ? -19.125 -9.781 -23.641 1 98.62 431 PRO A N 1
ATOM 3351 C CA . PRO A 1 431 ? -17.969 -10.32 -24.359 1 98.62 431 PRO A CA 1
ATOM 3352 C C . PRO A 1 431 ? -17.594 -11.734 -23.891 1 98.62 431 PRO A C 1
ATOM 3354 O O . PRO A 1 431 ? -16.969 -12.484 -24.641 1 98.62 431 PRO A O 1
ATOM 3357 N N . ASN A 1 432 ? -18.031 -12.133 -22.719 1 98.69 432 ASN A N 1
ATOM 3358 C CA . ASN A 1 432 ? -17.609 -13.422 -22.172 1 98.69 432 ASN A CA 1
ATOM 3359 C C . ASN A 1 432 ? -18.625 -14.508 -22.469 1 98.69 432 ASN A C 1
ATOM 3361 O O . ASN A 1 432 ? -18.453 -15.656 -22.047 1 98.69 432 ASN A O 1
ATOM 3365 N N . ALA A 1 433 ? -19.609 -14.203 -23.234 1 98.81 433 ALA A N 1
ATOM 3366 C CA . ALA A 1 433 ? -20.766 -15.078 -23.406 1 98.81 433 ALA A CA 1
ATOM 3367 C C . ALA A 1 433 ? -20.406 -16.312 -24.219 1 98.81 433 ALA A C 1
ATOM 3369 O O . ALA A 1 433 ? -21.047 -17.359 -24.078 1 98.81 433 ALA A O 1
ATOM 3370 N N . ASN A 1 434 ? -19.422 -16.203 -25.062 1 98.38 434 ASN A N 1
ATOM 3371 C CA . ASN A 1 434 ? -19.125 -17.281 -26 1 98.38 434 ASN A CA 1
ATOM 3372 C C . ASN A 1 434 ? -17.625 -17.453 -26.219 1 98.38 434 ASN A C 1
ATOM 3374 O O . ASN A 1 434 ? -17.141 -17.422 -27.344 1 98.38 434 ASN A O 1
ATOM 3378 N N . SER A 1 435 ? -16.953 -17.75 -25.141 1 97.12 435 SER A N 1
ATOM 3379 C CA . SER A 1 435 ? -15.492 -17.891 -25.203 1 97.12 435 SER A CA 1
ATOM 3380 C C . SER A 1 435 ? -14.992 -18.875 -24.141 1 97.12 435 SER A C 1
ATOM 3382 O O . SER A 1 435 ? -15.266 -18.719 -22.953 1 97.12 435 SER A O 1
ATOM 3384 N N . MET A 1 436 ? -14.219 -19.891 -24.641 1 97.56 436 MET A N 1
ATOM 3385 C CA . MET A 1 436 ? -13.547 -20.781 -23.703 1 97.56 436 MET A CA 1
ATOM 3386 C C . MET A 1 436 ? -12.336 -20.094 -23.078 1 97.56 436 MET A C 1
ATOM 3388 O O . MET A 1 436 ? -11.969 -20.391 -21.938 1 97.56 436 MET A O 1
ATOM 3392 N N . ARG A 1 437 ? -11.805 -19.156 -23.781 1 96.44 437 ARG A N 1
ATOM 3393 C CA . ARG A 1 437 ? -10.656 -18.375 -23.312 1 96.44 437 ARG A CA 1
ATOM 3394 C C . ARG A 1 437 ? -11 -17.609 -22.047 1 96.44 437 ARG A C 1
ATOM 3396 O O . ARG A 1 437 ? -10.234 -17.609 -21.078 1 96.44 437 ARG A O 1
ATOM 3403 N N . CYS A 1 438 ? -12.164 -17.031 -22 1 97.75 438 CYS A N 1
ATOM 3404 C CA . CYS A 1 438 ? -12.609 -16.25 -20.859 1 97.75 438 CYS A CA 1
ATOM 3405 C C . CYS A 1 438 ? -12.906 -17.141 -19.656 1 97.75 438 CYS A C 1
ATOM 3407 O O . CYS A 1 438 ? -12.703 -16.75 -18.516 1 97.75 438 CYS A O 1
ATOM 3409 N N . LEU A 1 439 ? -13.32 -18.359 -19.891 1 98.62 439 LEU A N 1
ATOM 3410 C CA . LEU A 1 439 ? -13.703 -19.266 -18.828 1 98.62 439 LEU A CA 1
ATOM 3411 C C . LEU A 1 439 ? -12.469 -19.859 -18.156 1 98.62 439 LEU A C 1
ATOM 3413 O O . LEU A 1 439 ? -12.508 -20.234 -16.984 1 98.62 439 LEU A O 1
ATOM 3417 N N . ASN A 1 440 ? -11.375 -19.953 -18.859 1 98.38 440 ASN A N 1
ATOM 3418 C CA . ASN A 1 440 ? -10.234 -20.703 -18.359 1 98.38 440 ASN A CA 1
ATOM 3419 C C . ASN A 1 440 ? -9.125 -19.766 -17.875 1 98.38 440 ASN A C 1
ATOM 3421 O O . ASN A 1 440 ? -8.391 -20.109 -16.938 1 98.38 440 ASN A O 1
ATOM 3425 N N . GLY A 1 441 ? -8.922 -18.594 -18.531 1 97.06 441 GLY A N 1
ATOM 3426 C CA . GLY A 1 441 ? -7.855 -17.672 -18.156 1 97.06 441 GLY A CA 1
ATOM 3427 C C . GLY A 1 441 ? -6.488 -18.109 -18.641 1 97.06 441 GLY A C 1
ATOM 3428 O O . GLY A 1 441 ? -6.379 -18.891 -19.594 1 97.06 441 GLY A O 1
ATOM 3429 N N . GLY A 1 442 ? -5.406 -17.531 -18.062 1 96.12 442 GLY A N 1
ATOM 3430 C CA . GLY A 1 442 ? -4.035 -17.891 -18.375 1 96.12 442 GLY A CA 1
ATOM 3431 C C . GLY A 1 442 ? -3.656 -19.281 -17.906 1 96.12 442 GLY A C 1
ATOM 3432 O O . GLY A 1 442 ? -4.457 -19.969 -17.266 1 96.12 442 GLY A O 1
ATOM 3433 N N . TRP A 1 443 ? -2.498 -19.75 -18.344 1 96.75 443 TRP A N 1
ATOM 3434 C CA . TRP A 1 443 ? -2.012 -21.094 -17.984 1 96.75 443 TRP A CA 1
ATOM 3435 C C . TRP A 1 443 ? -3.004 -22.156 -18.422 1 96.75 443 TRP A C 1
ATOM 3437 O O . TRP A 1 443 ? -3.283 -23.094 -17.672 1 96.75 443 TRP A O 1
ATOM 3447 N N . SER A 1 444 ? -3.648 -21.953 -19.547 1 97.5 444 SER A N 1
ATOM 3448 C CA . SER A 1 444 ? -4.566 -22.922 -20.125 1 97.5 444 SER A CA 1
ATOM 3449 C C . SER A 1 444 ? -4.18 -23.266 -21.562 1 97.5 444 SER A C 1
ATOM 3451 O O . SER A 1 444 ? -4.48 -22.5 -22.484 1 97.5 444 SER A O 1
ATOM 3453 N N . TYR A 1 445 ? -3.531 -24.375 -21.75 1 97.06 445 TYR A N 1
ATOM 3454 C CA . TYR A 1 445 ? -3.025 -24.891 -23.016 1 97.06 445 TYR A CA 1
ATOM 3455 C C . TYR A 1 445 ? -1.896 -24.016 -23.547 1 97.06 445 TYR A C 1
ATOM 3457 O O . TYR A 1 445 ? -1.102 -24.469 -24.375 1 97.06 445 TYR A O 1
ATOM 3465 N N . SER A 1 446 ? -1.932 -22.766 -23.203 1 95.12 446 SER A N 1
ATOM 3466 C CA . SER A 1 446 ? -0.872 -21.797 -23.453 1 95.12 446 SER A CA 1
ATOM 3467 C C . SER A 1 446 ? -0.693 -20.844 -22.281 1 95.12 446 SER A C 1
ATOM 3469 O O . SER A 1 446 ? -1.533 -20.797 -21.375 1 95.12 446 SER A O 1
ATOM 3471 N N . TRP A 1 447 ? 0.425 -20.109 -22.297 1 94 447 TRP A N 1
ATOM 3472 C CA . TRP A 1 447 ? 0.758 -19.203 -21.188 1 94 447 TRP A CA 1
ATOM 3473 C C . TRP A 1 447 ? -0.326 -18.156 -21 1 94 447 TRP A C 1
ATOM 3475 O O . TRP A 1 447 ? -0.952 -18.078 -19.938 1 94 447 TRP A O 1
ATOM 3485 N N . GLN A 1 448 ? -0.764 -17.438 -22 1 94 448 GLN A N 1
ATOM 3486 C CA . GLN A 1 448 ? -1.74 -16.359 -21.906 1 94 448 GLN A CA 1
ATOM 3487 C C . GLN A 1 448 ? -3.164 -16.891 -22.047 1 94 448 GLN A C 1
ATOM 3489 O O . GLN A 1 448 ? -4.129 -16.125 -21.938 1 94 448 GLN A O 1
ATOM 3494 N N . GLY A 1 449 ? -3.352 -18.141 -22.344 1 95.06 449 GLY A N 1
ATOM 3495 C CA . GLY A 1 449 ? -4.664 -18.75 -22.531 1 95.06 449 GLY A CA 1
ATOM 3496 C C . GLY A 1 449 ? -5.293 -18.391 -23.875 1 95.06 449 GLY A C 1
ATOM 3497 O O . GLY A 1 449 ? -6.461 -18.688 -24.109 1 95.06 449 GLY A O 1
ATOM 3498 N N . HIS A 1 450 ? -4.566 -17.797 -24.797 1 93.44 450 HIS A N 1
ATOM 3499 C CA . HIS A 1 450 ? -5.133 -17.234 -26.016 1 93.44 450 HIS A CA 1
ATOM 3500 C C . HIS A 1 450 ? -5.492 -18.344 -27.016 1 93.44 450 HIS A C 1
ATOM 3502 O O . HIS A 1 450 ? -6.223 -18.094 -27.969 1 93.44 450 HIS A O 1
ATOM 3508 N N . LEU A 1 451 ? -5.051 -19.625 -26.781 1 94.12 451 LEU A N 1
ATOM 3509 C CA . LEU A 1 451 ? -5.336 -20.734 -27.703 1 94.12 451 LEU A CA 1
ATOM 3510 C C . LEU A 1 451 ? -6.434 -21.625 -27.141 1 94.12 451 LEU A C 1
ATOM 3512 O O . LEU A 1 451 ? -6.734 -22.688 -27.719 1 94.12 451 LEU A O 1
ATOM 3516 N N . THR A 1 452 ? -7.051 -21.25 -26.094 1 96.12 452 THR A N 1
ATOM 3517 C CA . THR A 1 452 ? -7.988 -22.109 -25.391 1 96.12 452 THR A CA 1
ATOM 3518 C C . THR A 1 452 ? -9.18 -22.453 -26.266 1 96.12 452 THR A C 1
ATOM 3520 O O . THR A 1 452 ? -9.648 -23.594 -26.281 1 96.12 452 THR A O 1
ATOM 3523 N N . ASP A 1 453 ? -9.68 -21.5 -27.031 1 95.06 453 ASP A N 1
ATOM 3524 C CA . ASP A 1 453 ? -10.828 -21.781 -27.891 1 95.06 453 ASP A CA 1
ATOM 3525 C C . ASP A 1 453 ? -10.5 -22.844 -28.938 1 95.06 453 ASP A C 1
ATOM 3527 O O . ASP A 1 453 ? -11.367 -23.625 -29.328 1 95.06 453 ASP A O 1
ATOM 3531 N N . ARG A 1 454 ? -9.289 -22.953 -29.281 1 94.06 454 ARG A N 1
ATOM 3532 C CA . ARG A 1 454 ? -8.844 -23.953 -30.25 1 94.06 454 ARG A CA 1
ATOM 3533 C C . ARG A 1 454 ? -8.766 -25.344 -29.594 1 94.06 454 ARG A C 1
ATOM 3535 O O . ARG A 1 454 ? -9.281 -26.312 -30.156 1 94.06 454 ARG A O 1
ATOM 3542 N N . PHE A 1 455 ? -8.219 -25.406 -28.438 1 96.19 455 PHE A N 1
ATOM 3543 C CA . PHE A 1 455 ? -7.879 -26.688 -27.844 1 96.19 455 PHE A CA 1
ATOM 3544 C C . PHE A 1 455 ? -9.023 -27.203 -26.969 1 96.19 455 PHE A C 1
ATOM 3546 O O . PHE A 1 455 ? -9.055 -28.375 -26.609 1 96.19 455 PHE A O 1
ATOM 3553 N N . ALA A 1 456 ? -9.953 -26.375 -26.609 1 96.81 456 ALA A N 1
ATOM 3554 C CA . ALA A 1 456 ? -11.07 -26.766 -25.75 1 96.81 456 ALA A CA 1
ATOM 3555 C C . ALA A 1 456 ? -12.391 -26.75 -26.516 1 96.81 456 ALA A C 1
ATOM 3557 O O . ALA A 1 456 ? -13.445 -26.516 -25.922 1 96.81 456 ALA A O 1
ATOM 3558 N N . SER A 1 457 ? -12.359 -26.984 -27.766 1 94.88 457 SER A N 1
ATOM 3559 C CA . SER A 1 457 ? -13.531 -26.875 -28.641 1 94.88 457 SER A CA 1
ATOM 3560 C C . SER A 1 457 ? -14.562 -27.953 -28.297 1 94.88 457 SER A C 1
ATOM 3562 O O . SER A 1 457 ? -15.742 -27.797 -28.625 1 94.88 457 SER A O 1
ATOM 3564 N N . LYS A 1 458 ? -14.195 -29.016 -27.656 1 95.94 458 LYS A N 1
ATOM 3565 C CA . LYS A 1 458 ? -15.141 -30.078 -27.312 1 95.94 458 LYS A CA 1
ATOM 3566 C C . LYS A 1 458 ? -16 -29.688 -26.125 1 95.94 458 LYS A C 1
ATOM 3568 O O . LYS A 1 458 ? -17.047 -30.297 -25.891 1 95.94 458 LYS A O 1
ATOM 3573 N N . TYR A 1 459 ? -15.562 -28.781 -25.375 1 98.12 459 TYR A N 1
ATOM 3574 C CA . TYR A 1 459 ? -16.297 -28.328 -24.203 1 98.12 459 TYR A CA 1
ATOM 3575 C C . TYR A 1 459 ? -17.25 -27.188 -24.547 1 98.12 459 TYR A C 1
ATOM 3577 O O . TYR A 1 459 ? -17.266 -26.734 -25.688 1 98.12 459 TYR A O 1
ATOM 3585 N N . ASN A 1 460 ? -18.047 -26.75 -23.594 1 98.75 460 ASN A N 1
ATOM 3586 C CA . ASN A 1 460 ? -19.141 -25.812 -23.875 1 98.75 460 ASN A CA 1
ATOM 3587 C C . ASN A 1 460 ? -18.844 -24.422 -23.344 1 98.75 460 ASN A C 1
ATOM 3589 O O . ASN A 1 460 ? -18.547 -24.266 -22.156 1 98.75 460 ASN A O 1
ATOM 3593 N N . THR A 1 461 ? -18.859 -23.391 -24.25 1 98.75 461 THR A N 1
ATOM 3594 C CA . THR A 1 461 ? -18.938 -22 -23.781 1 98.75 461 THR A CA 1
ATOM 3595 C C . THR A 1 461 ? -20.219 -21.766 -22.984 1 98.75 461 THR A C 1
ATOM 3597 O O . THR A 1 461 ? -21.062 -22.656 -22.875 1 98.75 461 THR A O 1
ATOM 3600 N N . ILE A 1 462 ? -20.359 -20.531 -22.422 1 98.94 462 ILE A N 1
ATOM 3601 C CA . ILE A 1 462 ? -21.609 -20.219 -21.719 1 98.94 462 ILE A CA 1
ATOM 3602 C C . ILE A 1 462 ? -22.781 -20.328 -22.688 1 98.94 462 ILE A C 1
ATOM 3604 O O . ILE A 1 462 ? -23.828 -20.906 -22.344 1 98.94 462 ILE A O 1
ATOM 3608 N N . TYR A 1 463 ? -22.625 -19.875 -23.922 1 98.88 463 TYR A N 1
ATOM 3609 C CA . TYR A 1 463 ? -23.672 -19.938 -24.953 1 98.88 463 TYR A CA 1
ATOM 3610 C C . TYR A 1 463 ? -24.078 -21.375 -25.234 1 98.88 463 TYR A C 1
ATOM 3612 O O . TYR A 1 463 ? -25.25 -21.719 -25.125 1 98.88 463 TYR A O 1
ATOM 3620 N N . LYS A 1 464 ? -23.094 -22.234 -25.5 1 98.81 464 LYS A N 1
ATOM 3621 C CA . LYS A 1 464 ? -23.391 -23.625 -25.828 1 98.81 464 LYS A CA 1
ATOM 3622 C C . LYS A 1 464 ? -24.047 -24.344 -24.656 1 98.81 464 LYS A C 1
ATOM 3624 O O . LYS A 1 464 ? -24.953 -25.141 -24.828 1 98.81 464 LYS A O 1
ATOM 3629 N N . ALA A 1 465 ? -23.547 -24.078 -23.469 1 98.88 465 ALA A N 1
ATOM 3630 C CA . ALA A 1 465 ? -24.094 -24.703 -22.266 1 98.88 465 ALA A CA 1
ATOM 3631 C C . ALA A 1 465 ? -25.562 -24.312 -22.062 1 98.88 465 ALA A C 1
ATOM 3633 O O . ALA A 1 465 ? -26.391 -25.156 -21.719 1 98.88 465 ALA A O 1
ATOM 3634 N N . LEU A 1 466 ? -25.875 -23.016 -22.25 1 98.75 466 LEU A N 1
ATOM 3635 C CA . LEU A 1 466 ? -27.25 -22.562 -22.078 1 98.75 466 LEU A CA 1
ATOM 3636 C C . LEU A 1 466 ? -28.156 -23.141 -23.156 1 98.75 466 LEU A C 1
ATOM 3638 O O . LEU A 1 466 ? -29.312 -23.5 -22.891 1 98.75 466 LEU A O 1
ATOM 3642 N N . VAL A 1 467 ? -27.672 -23.203 -24.422 1 98.62 467 VAL A N 1
ATOM 3643 C CA . VAL A 1 467 ? -28.422 -23.828 -25.5 1 98.62 467 VAL A CA 1
ATOM 3644 C C . VAL A 1 467 ? -28.766 -25.266 -25.141 1 98.62 467 VAL A C 1
ATOM 3646 O O . VAL A 1 467 ? -29.906 -25.703 -25.312 1 98.62 467 VAL A O 1
ATOM 3649 N N . ASN A 1 468 ? -27.781 -25.969 -24.625 1 98.25 468 ASN A N 1
ATOM 3650 C CA . ASN A 1 468 ? -27.984 -27.344 -24.234 1 98.25 468 ASN A CA 1
ATOM 3651 C C . ASN A 1 468 ? -29.016 -27.469 -23.109 1 98.25 468 ASN A C 1
ATOM 3653 O O . ASN A 1 468 ? -29.812 -28.406 -23.078 1 98.25 468 ASN A O 1
ATOM 3657 N N . LYS A 1 469 ? -29 -26.547 -22.141 1 98 469 LYS A N 1
ATOM 3658 C CA . LYS A 1 469 ? -29.797 -26.625 -20.922 1 98 469 LYS A CA 1
ATOM 3659 C C . LYS A 1 469 ? -31.219 -26.109 -21.156 1 98 469 LYS A C 1
ATOM 3661 O O . LYS A 1 469 ? -32.188 -26.688 -20.656 1 98 469 LYS A O 1
ATOM 3666 N N . PHE A 1 470 ? -31.422 -25.031 -21.984 1 98.06 470 PHE A N 1
ATOM 3667 C CA . PHE A 1 470 ? -32.688 -24.344 -22.109 1 98.06 470 PHE A CA 1
ATOM 3668 C C . PHE A 1 470 ? -33.281 -24.531 -23.5 1 98.06 470 PHE A C 1
ATOM 3670 O O . PHE A 1 470 ? -34.469 -24.219 -23.734 1 98.06 470 PHE A O 1
ATOM 3677 N N . GLY A 1 471 ? -32.5 -25.031 -24.453 1 98 471 GLY A N 1
ATOM 3678 C CA . GLY A 1 471 ? -32.938 -25.203 -25.828 1 98 471 GLY A CA 1
ATOM 3679 C C . GLY A 1 471 ? -32.562 -24.047 -26.734 1 98 471 GLY A C 1
ATOM 3680 O O . GLY A 1 471 ? -32.688 -22.891 -26.344 1 98 471 GLY A O 1
ATOM 3681 N N . LYS A 1 472 ? -32.156 -24.344 -27.922 1 98.06 472 LYS A N 1
ATOM 3682 C CA . LYS A 1 472 ? -31.656 -23.359 -28.891 1 98.06 472 LYS A CA 1
ATOM 3683 C C . LYS A 1 472 ? -32.719 -22.297 -29.156 1 98.06 472 LYS A C 1
ATOM 3685 O O . LYS A 1 472 ? -32.375 -21.109 -29.312 1 98.06 472 LYS A O 1
ATOM 3690 N N . LYS A 1 473 ? -34 -22.641 -29.234 1 97.19 473 LYS A N 1
ATOM 3691 C CA . LYS A 1 473 ? -35.094 -21.719 -29.562 1 97.19 473 LYS A CA 1
ATOM 3692 C C . LYS A 1 473 ? -35.281 -20.656 -28.484 1 97.19 473 LYS A C 1
ATOM 3694 O O . LYS A 1 473 ? -35.875 -19.594 -28.734 1 97.19 473 LYS A O 1
ATOM 3699 N N . ASN A 1 474 ? -34.75 -20.938 -27.344 1 98.19 474 ASN A N 1
ATOM 3700 C CA . ASN A 1 474 ? -35 -20.047 -26.219 1 98.19 474 ASN A CA 1
ATOM 3701 C C . ASN A 1 474 ? -33.781 -19.156 -25.969 1 98.19 474 ASN A C 1
ATOM 3703 O O . ASN A 1 474 ? -33.781 -18.359 -25.016 1 98.19 474 ASN A O 1
ATOM 3707 N N . ILE A 1 475 ? -32.719 -19.25 -26.75 1 98.56 475 ILE A N 1
ATOM 3708 C CA . ILE A 1 475 ? -31.5 -18.469 -26.516 1 98.56 475 ILE A CA 1
ATOM 3709 C C . ILE A 1 475 ? -31.234 -17.578 -27.719 1 98.56 475 ILE A C 1
ATOM 3711 O O . ILE A 1 475 ? -31.109 -18.047 -28.844 1 98.56 475 ILE A O 1
ATOM 3715 N N . VAL A 1 476 ? -31.125 -16.312 -27.516 1 98.56 476 VAL A N 1
ATOM 3716 C CA . VAL A 1 476 ? -30.672 -15.336 -28.516 1 98.56 476 VAL A CA 1
ATOM 3717 C C . VAL A 1 476 ? -29.297 -14.797 -28.109 1 98.56 476 VAL A C 1
ATOM 3719 O O . VAL A 1 476 ? -29.125 -14.258 -27.016 1 98.56 476 VAL A O 1
ATOM 3722 N N . LEU A 1 477 ? -28.344 -15.008 -28.969 1 98.69 477 LEU A N 1
ATOM 3723 C CA . LEU A 1 477 ? -27 -14.5 -28.703 1 98.69 477 LEU A CA 1
ATOM 3724 C C . LEU A 1 477 ? -26.75 -13.18 -29.422 1 98.69 477 LEU A C 1
ATOM 3726 O O . LEU A 1 477 ? -26.812 -13.133 -30.656 1 98.69 477 LEU A O 1
ATOM 3730 N N . GLU A 1 478 ? -26.578 -12.117 -28.75 1 98.62 478 GLU A N 1
ATOM 3731 C CA . GLU A 1 478 ? -26.125 -10.812 -29.219 1 98.62 478 GLU A CA 1
ATOM 3732 C C . GLU A 1 478 ? -25.172 -10.164 -28.219 1 98.62 478 GLU A C 1
ATOM 3734 O O . GLU A 1 478 ? -25.609 -9.461 -27.312 1 98.62 478 GLU A O 1
ATOM 3739 N N . GLN A 1 479 ? -23.938 -10.18 -28.5 1 98.38 479 GLN A N 1
ATOM 3740 C CA . GLN A 1 479 ? -22.938 -9.922 -27.469 1 98.38 479 GLN A CA 1
ATOM 3741 C C . GLN A 1 479 ? -22.797 -8.43 -27.188 1 98.38 479 GLN A C 1
ATOM 3743 O O . GLN A 1 479 ? -22.516 -8.023 -26.062 1 98.38 479 GLN A O 1
ATOM 3748 N N . GLY A 1 480 ? -22.969 -7.559 -28.141 1 98.5 480 GLY A N 1
ATOM 3749 C CA . GLY A 1 480 ? -22.891 -6.117 -27.953 1 98.5 480 GLY A CA 1
ATOM 3750 C C . GLY A 1 480 ? -21.469 -5.613 -27.797 1 98.5 480 GLY A C 1
ATOM 3751 O O . GLY A 1 480 ? -21.078 -4.602 -28.391 1 98.5 480 GLY A O 1
ATOM 3752 N N . VAL A 1 481 ? -20.594 -6.223 -26.891 1 98.5 481 VAL A N 1
ATOM 3753 C CA . VAL A 1 481 ? -19.172 -5.996 -26.703 1 98.5 481 VAL A CA 1
ATOM 3754 C C . VAL A 1 481 ? -18.406 -7.297 -26.938 1 98.5 481 VAL A C 1
ATOM 3756 O O . VAL A 1 481 ? -18.859 -8.375 -26.547 1 98.5 481 VAL A O 1
ATOM 3759 N N . THR A 1 482 ? -17.297 -7.246 -27.656 1 97.88 482 THR A N 1
ATOM 3760 C CA . THR A 1 482 ? -16.5 -8.43 -27.953 1 97.88 482 THR A CA 1
ATOM 3761 C C . THR A 1 482 ? -15.008 -8.109 -27.875 1 97.88 482 THR A C 1
ATOM 3763 O O . THR A 1 482 ? -14.617 -6.945 -27.953 1 97.88 482 THR A O 1
ATOM 3766 N N . TYR A 1 483 ? -14.266 -9.125 -27.656 1 96.88 483 TYR A N 1
ATOM 3767 C CA . TYR A 1 483 ? -12.812 -9.016 -27.672 1 96.88 483 TYR A CA 1
ATOM 3768 C C . TYR A 1 483 ? -12.266 -9.344 -29.062 1 96.88 483 TYR A C 1
ATOM 3770 O O . TYR A 1 483 ? -12.789 -10.227 -29.75 1 96.88 483 TYR A O 1
ATOM 3778 N N . PRO A 1 484 ? -11.164 -8.68 -29.406 1 94 484 PRO A N 1
ATOM 3779 C CA . PRO A 1 484 ? -10.484 -9.156 -30.609 1 94 484 PRO A CA 1
ATOM 3780 C C . PRO A 1 484 ? -9.75 -10.477 -30.406 1 94 484 PRO A C 1
ATOM 3782 O O . PRO A 1 484 ? -9.188 -10.703 -29.328 1 94 484 PRO A O 1
ATOM 3785 N N . ALA A 1 485 ? -9.703 -11.32 -31.328 1 83.44 485 ALA A N 1
ATOM 3786 C CA . ALA A 1 485 ? -9.094 -12.648 -31.234 1 83.44 485 ALA A CA 1
ATOM 3787 C C . ALA A 1 485 ? -7.605 -12.547 -30.906 1 83.44 485 ALA A C 1
ATOM 3789 O O . ALA A 1 485 ? -7.086 -13.312 -30.094 1 83.44 485 ALA A O 1
ATOM 3790 N N . GLU A 1 486 ? -6.863 -11.672 -31.609 1 84.56 486 GLU A N 1
ATOM 3791 C CA . GLU A 1 486 ? -5.418 -11.555 -31.438 1 84.56 486 GLU A CA 1
ATOM 3792 C C . GLU A 1 486 ? -5.051 -10.281 -30.688 1 84.56 486 GLU A C 1
ATOM 3794 O O . GLU A 1 486 ? -3.895 -9.852 -30.703 1 84.56 486 GLU A O 1
ATOM 3799 N N . GLY A 1 487 ? -5.828 -9.797 -29.875 1 82.56 487 GLY A N 1
ATOM 3800 C CA . GLY A 1 487 ? -5.539 -8.555 -29.172 1 82.56 487 GLY A CA 1
ATOM 3801 C C . GLY A 1 487 ? -5.125 -8.766 -27.719 1 82.56 487 GLY A C 1
ATOM 3802 O O . GLY A 1 487 ? -5.113 -9.898 -27.234 1 82.56 487 GLY A O 1
ATOM 3803 N N . ALA A 1 488 ? -4.578 -7.672 -27.062 1 85.5 488 ALA A N 1
ATOM 3804 C CA . ALA A 1 488 ? -4.285 -7.684 -25.641 1 85.5 488 ALA A CA 1
ATOM 3805 C C . ALA A 1 488 ? -5.547 -7.953 -24.812 1 85.5 488 ALA A C 1
ATOM 3807 O O . ALA A 1 488 ? -6.664 -7.812 -25.328 1 85.5 488 ALA A O 1
ATOM 3808 N N . TYR A 1 489 ? -5.363 -8.367 -23.594 1 89.94 489 TYR A N 1
ATOM 3809 C CA . TYR A 1 489 ? -6.48 -8.844 -22.781 1 89.94 489 TYR A CA 1
ATOM 3810 C C . TYR A 1 489 ? -7.504 -7.734 -22.562 1 89.94 489 TYR A C 1
ATOM 3812 O O . TYR A 1 489 ? -8.695 -8.008 -22.391 1 89.94 489 TYR A O 1
ATOM 3820 N N . HIS A 1 490 ? -7.039 -6.406 -22.609 1 90.56 490 HIS A N 1
ATOM 3821 C CA . HIS A 1 490 ? -7.914 -5.293 -22.266 1 90.56 490 HIS A CA 1
ATOM 3822 C C . HIS A 1 490 ? -8.57 -4.699 -23.5 1 90.56 490 HIS A C 1
ATOM 3824 O O . HIS A 1 490 ? -9.406 -3.797 -23.406 1 90.56 490 HIS A O 1
ATOM 3830 N N . GLU A 1 491 ? -8.188 -5.16 -24.688 1 94.25 491 GLU A N 1
ATOM 3831 C CA . GLU A 1 491 ? -8.711 -4.605 -25.938 1 94.25 491 GLU A CA 1
ATOM 3832 C C . GLU A 1 491 ? -10.109 -5.137 -26.219 1 94.25 491 GLU A C 1
ATOM 3834 O O . GLU A 1 491 ? -10.398 -6.309 -25.984 1 94.25 491 GLU A O 1
ATOM 3839 N N . GLU A 1 492 ? -10.922 -4.285 -26.75 1 97 492 GLU A N 1
ATOM 3840 C CA . GLU A 1 492 ? -12.281 -4.605 -27.172 1 97 492 GLU A CA 1
ATOM 3841 C C . GLU A 1 492 ? -12.57 -4.074 -28.562 1 97 492 GLU A C 1
ATOM 3843 O O . GLU A 1 492 ? -11.984 -3.076 -28.984 1 97 492 GLU A O 1
ATOM 3848 N N . ASN A 1 493 ? -13.414 -4.785 -29.344 1 97.25 493 ASN A N 1
ATOM 3849 C CA . ASN A 1 493 ? -13.875 -4.289 -30.625 1 97.25 493 ASN A CA 1
ATOM 3850 C C . ASN A 1 493 ? -14.828 -3.107 -30.469 1 97.25 493 ASN A C 1
ATOM 3852 O O . ASN A 1 493 ? -15.289 -2.826 -29.359 1 97.25 493 ASN A O 1
ATOM 3856 N N . GLU A 1 494 ? -15.062 -2.373 -31.594 1 96.94 494 GLU A N 1
ATOM 3857 C CA . GLU A 1 494 ? -16.109 -1.358 -31.547 1 96.94 494 GLU A CA 1
ATOM 3858 C C . GLU A 1 494 ? -17.422 -1.945 -31.031 1 96.94 494 GLU A C 1
ATOM 3860 O O . GLU A 1 494 ? -17.906 -2.947 -31.562 1 96.94 494 GLU A O 1
ATOM 3865 N N . PRO A 1 495 ? -17.938 -1.403 -29.984 1 97.88 495 PRO A N 1
ATOM 3866 C CA . PRO A 1 495 ? -19.141 -1.995 -29.375 1 97.88 495 PRO A CA 1
ATOM 3867 C C . PRO A 1 495 ? -20.359 -1.916 -30.281 1 97.88 495 PRO A C 1
ATOM 3869 O O . PRO A 1 495 ? -20.516 -0.947 -31.031 1 97.88 495 PRO A O 1
ATOM 3872 N N . GLU A 1 496 ? -21.203 -2.865 -30.266 1 98.38 496 GLU A N 1
ATOM 3873 C CA . GLU A 1 496 ? -22.5 -2.936 -30.938 1 98.38 496 GLU A CA 1
ATOM 3874 C C . GLU A 1 496 ? -23.641 -3.082 -29.938 1 98.38 496 GLU A C 1
ATOM 3876 O O . GLU A 1 496 ? -24.469 -3.98 -30.062 1 98.38 496 GLU A O 1
ATOM 3881 N N . ILE A 1 497 ? -23.703 -2.205 -29.031 1 98.69 497 ILE A N 1
ATOM 3882 C CA . ILE A 1 497 ? -24.594 -2.264 -27.875 1 98.69 497 ILE A CA 1
ATOM 3883 C C . ILE A 1 497 ? -26.047 -2.184 -28.344 1 98.69 497 ILE A C 1
ATOM 3885 O O . ILE A 1 497 ? -26.922 -2.85 -27.797 1 98.69 497 ILE A O 1
ATOM 3889 N N . GLU A 1 498 ? -26.328 -1.399 -29.375 1 98.12 498 GLU A N 1
ATOM 3890 C CA . GLU A 1 498 ? -27.688 -1.199 -29.875 1 98.12 498 GLU A CA 1
ATOM 3891 C C . GLU A 1 498 ? -28.281 -2.508 -30.391 1 98.12 498 GLU A C 1
ATOM 3893 O O . GLU A 1 498 ? -29.484 -2.727 -30.281 1 98.12 498 GLU A O 1
ATOM 3898 N N . LYS A 1 499 ? -27.5 -3.373 -30.953 1 98.31 499 LYS A N 1
ATOM 3899 C CA . LYS A 1 499 ? -27.969 -4.668 -31.422 1 98.31 499 LYS A CA 1
ATOM 3900 C C . LYS A 1 499 ? -28.453 -5.535 -30.25 1 98.31 499 LYS A C 1
ATOM 3902 O O . LYS A 1 499 ? -29.469 -6.223 -30.359 1 98.31 499 LYS A O 1
ATOM 3907 N N . ALA A 1 500 ? -27.703 -5.523 -29.188 1 98.44 500 ALA A N 1
ATOM 3908 C CA . ALA A 1 500 ? -28.109 -6.273 -28 1 98.44 500 ALA A CA 1
ATOM 3909 C C . ALA A 1 500 ? -29.406 -5.727 -27.406 1 98.44 500 ALA A C 1
ATOM 3911 O O . ALA A 1 500 ? -30.281 -6.496 -27 1 98.44 500 ALA A O 1
ATOM 3912 N N . VAL A 1 501 ? -29.516 -4.375 -27.359 1 98.56 501 VAL A N 1
ATOM 3913 C CA . VAL A 1 501 ? -30.703 -3.736 -26.828 1 98.56 501 VAL A CA 1
ATOM 3914 C C . VAL A 1 501 ? -31.922 -4.125 -27.672 1 98.56 501 VAL A C 1
ATOM 3916 O O . VAL A 1 501 ? -32.969 -4.445 -27.141 1 98.56 501 VAL A O 1
ATOM 3919 N N . ALA A 1 502 ? -31.781 -4.105 -29 1 98.25 502 ALA A N 1
ATOM 3920 C CA . ALA A 1 502 ? -32.844 -4.477 -29.906 1 98.25 502 ALA A CA 1
ATOM 3921 C C . ALA A 1 502 ? -33.281 -5.926 -29.688 1 98.25 502 ALA A C 1
ATOM 3923 O O . ALA A 1 502 ? -34.469 -6.242 -29.75 1 98.25 502 ALA A O 1
ATOM 3924 N N . ALA A 1 503 ? -32.406 -6.777 -29.422 1 98.25 503 ALA A N 1
ATOM 3925 C CA . ALA A 1 503 ? -32.656 -8.203 -29.25 1 98.25 503 ALA A CA 1
ATOM 3926 C C .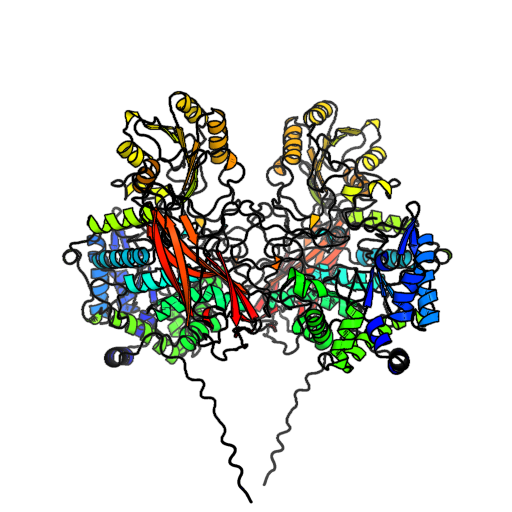 ALA A 1 503 ? -33.375 -8.477 -27.938 1 98.25 503 ALA A C 1
ATOM 3928 O O . ALA A 1 503 ? -33.969 -9.547 -27.75 1 98.25 503 ALA A O 1
ATOM 3929 N N . ALA A 1 504 ? -33.406 -7.559 -27.031 1 97.94 504 ALA A N 1
ATOM 3930 C CA . ALA A 1 504 ? -34 -7.723 -25.703 1 97.94 504 ALA A CA 1
ATOM 3931 C C . ALA A 1 504 ? -35.531 -7.723 -25.781 1 97.94 504 ALA A C 1
ATOM 3933 O O . ALA A 1 504 ? -36.188 -8.219 -24.891 1 97.94 504 ALA A O 1
ATOM 3934 N N . SER A 1 505 ? -36.219 -7.121 -26.75 1 94.88 505 SER A N 1
ATOM 3935 C CA . SER A 1 505 ? -37.656 -6.953 -26.859 1 94.88 505 SER A CA 1
ATOM 3936 C C . SER A 1 505 ? -38.375 -8.297 -26.828 1 94.88 505 SER A C 1
ATOM 3938 O O . SER A 1 505 ? -39.438 -8.43 -26.219 1 94.88 505 SER A O 1
ATOM 3940 N N . GLY A 1 506 ? -37.875 -9.359 -27.344 1 91.31 506 GLY A N 1
ATOM 3941 C CA . GLY A 1 506 ? -38.562 -10.617 -27.484 1 91.31 506 GLY A CA 1
ATOM 3942 C C . GLY A 1 506 ? -38.188 -11.656 -26.453 1 91.31 506 GLY A C 1
ATOM 3943 O O . GLY A 1 506 ? -38.5 -12.836 -26.594 1 91.31 506 GLY A O 1
ATOM 3944 N N . VAL A 1 507 ? -37.562 -11.203 -25.391 1 98 507 VAL A N 1
ATOM 3945 C CA . VAL A 1 507 ? -37.094 -12.203 -24.438 1 98 507 VAL A CA 1
ATOM 3946 C C . VAL A 1 507 ? -37.656 -11.93 -23.047 1 98 507 VAL A C 1
ATOM 3948 O O . VAL A 1 507 ? -38.281 -10.891 -22.828 1 98 507 VAL A O 1
ATOM 3951 N N . ASP A 1 508 ? -37.5 -12.891 -22.141 1 98.12 508 ASP A N 1
ATOM 3952 C CA . ASP A 1 508 ? -38.031 -12.781 -20.781 1 98.12 508 ASP A CA 1
ATOM 3953 C C . ASP A 1 508 ? -36.969 -12.242 -19.828 1 98.12 508 ASP A C 1
ATOM 3955 O O . ASP A 1 508 ? -37.281 -11.578 -18.844 1 98.12 508 ASP A O 1
ATOM 3959 N N . VAL A 1 509 ? -35.719 -12.586 -20.047 1 98.69 509 VAL A N 1
ATOM 3960 C CA . VAL A 1 509 ? -34.625 -12.242 -19.141 1 98.69 509 VAL A CA 1
ATOM 3961 C C . VAL A 1 509 ? -33.344 -12.016 -19.953 1 98.69 509 VAL A C 1
ATOM 3963 O O . VAL A 1 509 ? -33.156 -12.609 -21.016 1 98.69 509 VAL A O 1
ATOM 3966 N N . ILE A 1 510 ? -32.5 -11.078 -19.531 1 98.88 510 ILE A N 1
ATOM 3967 C CA . ILE A 1 510 ? -31.203 -10.805 -20.109 1 98.88 510 ILE A CA 1
ATOM 3968 C C . ILE A 1 510 ? -30.109 -11.398 -19.219 1 98.88 510 ILE A C 1
ATOM 3970 O O . ILE A 1 510 ? -30.062 -11.125 -18.016 1 98.88 510 ILE A O 1
ATOM 3974 N N . VAL A 1 511 ? -29.281 -12.258 -19.719 1 98.94 511 VAL A N 1
ATOM 3975 C CA . VAL A 1 511 ? -28.047 -12.719 -19.062 1 98.94 511 VAL A CA 1
ATOM 3976 C C . VAL A 1 511 ? -26.844 -12.023 -19.672 1 98.94 511 VAL A C 1
ATOM 3978 O O . VAL A 1 511 ? -26.469 -12.305 -20.812 1 98.94 511 VAL A O 1
ATOM 3981 N N . ALA A 1 512 ? -26.266 -11.109 -18.969 1 98.94 512 ALA A N 1
ATOM 3982 C CA . ALA A 1 512 ? -25.125 -10.336 -19.422 1 98.94 512 ALA A CA 1
ATOM 3983 C C . ALA A 1 512 ? -23.828 -10.859 -18.828 1 98.94 512 ALA A C 1
ATOM 3985 O O . ALA A 1 512 ? -23.625 -10.781 -17.609 1 98.94 512 ALA A O 1
ATOM 3986 N N . CYS A 1 513 ? -22.953 -11.375 -19.688 1 98.94 513 CYS A N 1
ATOM 3987 C CA . CYS A 1 513 ? -21.672 -11.93 -19.25 1 98.94 513 CYS A CA 1
ATOM 3988 C C . CYS A 1 513 ? -20.547 -10.93 -19.453 1 98.94 513 CYS A C 1
ATOM 3990 O O . CYS A 1 513 ? -20.062 -10.758 -20.578 1 98.94 513 CYS A O 1
ATOM 3992 N N . ILE A 1 514 ? -20.062 -10.344 -18.344 1 98.69 514 ILE A N 1
ATOM 3993 C CA . ILE A 1 514 ? -19.016 -9.336 -18.438 1 98.69 514 ILE A CA 1
ATOM 3994 C C . ILE A 1 514 ? -17.797 -9.797 -17.641 1 98.69 514 ILE A C 1
ATOM 3996 O O . ILE A 1 514 ? -17.859 -10.758 -16.875 1 98.69 514 ILE A O 1
ATOM 4000 N N . GLY A 1 515 ? -16.672 -9.133 -17.828 1 98.06 515 GLY A N 1
ATOM 4001 C CA . GLY A 1 515 ? -15.461 -9.453 -17.094 1 98.06 515 GLY A CA 1
ATOM 4002 C C . GLY A 1 515 ? -14.188 -9.188 -17.875 1 98.06 515 GLY A C 1
ATOM 4003 O O . GLY A 1 515 ? -13.992 -8.078 -18.391 1 98.06 515 GLY A O 1
ATOM 4004 N N . GLU A 1 516 ? -13.344 -10.211 -17.891 1 97.19 516 GLU A N 1
ATOM 4005 C CA . GLU A 1 516 ? -12.023 -10.031 -18.5 1 97.19 516 GLU A CA 1
ATOM 4006 C C . GLU A 1 516 ? -11.734 -11.117 -19.531 1 97.19 516 GLU A C 1
ATOM 4008 O O . GLU A 1 516 ? -12.227 -12.242 -19.406 1 97.19 516 GLU A O 1
ATOM 4013 N N . ASN A 1 517 ? -10.914 -10.695 -20.5 1 96.56 517 ASN A N 1
ATOM 4014 C CA . ASN A 1 517 ? -10.234 -11.68 -21.344 1 96.56 517 ASN A CA 1
ATOM 4015 C C . ASN A 1 517 ? -9.047 -12.305 -20.625 1 96.56 517 ASN A C 1
ATOM 4017 O O . ASN A 1 517 ? -8.727 -11.93 -19.5 1 96.56 517 ASN A O 1
ATOM 4021 N N . SER A 1 518 ? -8.445 -13.312 -21.219 1 96.5 518 SER A N 1
ATOM 4022 C CA . SER A 1 518 ? -7.391 -14.047 -20.531 1 96.5 518 SER A CA 1
ATOM 4023 C C . SER A 1 518 ? -6.09 -13.25 -20.5 1 96.5 518 SER A C 1
ATOM 4025 O O . SER A 1 518 ? -5.816 -12.469 -21.422 1 96.5 518 SER A O 1
ATOM 4027 N N . TYR A 1 519 ? -5.359 -13.367 -19.469 1 95.38 519 TYR A N 1
ATOM 4028 C CA . TYR A 1 519 ? -4.008 -12.852 -19.266 1 95.38 519 TYR A CA 1
ATOM 4029 C C . TYR A 1 519 ? -3.234 -13.711 -18.281 1 95.38 519 TYR A C 1
ATOM 4031 O O . TYR A 1 519 ? -3.818 -14.539 -17.578 1 95.38 519 TYR A O 1
ATOM 4039 N N . CYS A 1 520 ? -1.944 -13.555 -18.266 1 94.25 520 CYS A N 1
ATOM 4040 C CA . CYS A 1 520 ? -1.072 -14.172 -17.266 1 94.25 520 CYS A CA 1
ATOM 4041 C C . CYS A 1 520 ? 0.076 -13.242 -16.891 1 94.25 520 CYS A C 1
ATOM 4043 O O . CYS A 1 520 ? 0.716 -12.656 -17.766 1 94.25 520 CYS A O 1
ATOM 4045 N N . GLU A 1 521 ? 0.241 -13.062 -15.57 1 93.81 521 GLU A N 1
ATOM 4046 C CA . GLU A 1 521 ? 1.401 -12.359 -15.031 1 93.81 521 GLU A CA 1
ATOM 4047 C C . GLU A 1 521 ? 1.459 -10.922 -15.539 1 93.81 521 GLU A C 1
ATOM 4049 O O . GLU A 1 521 ? 0.442 -10.227 -15.57 1 93.81 521 GLU A O 1
ATOM 4054 N N . THR A 1 522 ? 2.594 -10.336 -15.984 1 92.38 522 THR A N 1
ATOM 4055 C CA . THR A 1 522 ? 2.855 -8.922 -16.234 1 92.38 522 THR A CA 1
ATOM 4056 C C . THR A 1 522 ? 1.925 -8.383 -17.312 1 92.38 522 THR A C 1
ATOM 4058 O O . THR A 1 522 ? 1.438 -7.258 -17.219 1 92.38 522 THR A O 1
ATOM 4061 N N . PRO A 1 523 ? 1.557 -9.164 -18.359 1 92.12 523 PRO A N 1
ATOM 4062 C CA . PRO A 1 523 ? 0.642 -8.648 -19.375 1 92.12 523 PRO A CA 1
ATOM 4063 C C . PRO A 1 523 ? -0.743 -8.328 -18.828 1 92.12 523 PRO A C 1
ATOM 4065 O O . PRO A 1 523 ? -1.525 -7.625 -19.469 1 92.12 523 PRO A O 1
ATOM 4068 N N . GLY A 1 524 ? -1.009 -8.875 -17.625 1 94 524 GLY A N 1
ATOM 4069 C CA . GLY A 1 524 ? -2.305 -8.633 -17.016 1 94 524 GLY A CA 1
ATOM 4070 C C . GLY A 1 524 ? -2.328 -7.402 -16.125 1 94 524 GLY A C 1
ATOM 4071 O O . GLY A 1 524 ? -3.355 -7.078 -15.531 1 94 524 GLY A O 1
ATOM 4072 N N . ASN A 1 525 ? -1.21 -6.621 -16.031 1 92.62 525 ASN A N 1
ATOM 4073 C CA . ASN A 1 525 ? -1.19 -5.391 -15.25 1 92.62 525 ASN A CA 1
ATOM 4074 C C . ASN A 1 525 ? -2.248 -4.402 -15.734 1 92.62 525 ASN A C 1
ATOM 4076 O O . ASN A 1 525 ? -2.568 -4.359 -16.922 1 92.62 525 ASN A O 1
ATOM 4080 N N . LEU A 1 526 ? -2.793 -3.666 -14.781 1 91.75 526 LEU A N 1
ATOM 4081 C CA . LEU A 1 526 ? -3.797 -2.68 -15.164 1 91.75 526 LEU A CA 1
ATOM 4082 C C . LEU A 1 526 ? -3.555 -1.352 -14.453 1 91.75 526 LEU A C 1
ATOM 4084 O O . LEU A 1 526 ? -2.793 -1.29 -13.484 1 91.75 526 LEU A O 1
ATOM 4088 N N . SER A 1 527 ? -4.199 -0.309 -14.977 1 88.25 527 SER A N 1
ATOM 4089 C CA . SER A 1 527 ? -4.109 1.029 -14.406 1 88.25 527 SER A CA 1
ATOM 4090 C C . SER A 1 527 ? -5.465 1.499 -13.883 1 88.25 527 SER A C 1
ATOM 4092 O O . SER A 1 527 ? -5.574 2.588 -13.312 1 88.25 527 SER A O 1
ATOM 4094 N N . ASP A 1 528 ? -6.5 0.742 -14.109 1 90 528 ASP A N 1
ATOM 4095 C CA . ASP A 1 528 ? -7.855 1.008 -13.641 1 90 528 ASP A CA 1
ATOM 4096 C C . ASP A 1 528 ? -8.555 -0.283 -13.227 1 90 528 ASP A C 1
ATOM 4098 O O . ASP A 1 528 ? -8.648 -1.227 -14.008 1 90 528 ASP A O 1
ATOM 4102 N N . LEU A 1 529 ? -9.086 -0.33 -12.039 1 94.06 529 LEU A N 1
ATOM 4103 C CA . LEU A 1 529 ? -9.672 -1.554 -11.5 1 94.06 529 LEU A CA 1
ATOM 4104 C C . LEU A 1 529 ? -11.125 -1.7 -11.938 1 94.06 529 LEU A C 1
ATOM 4106 O O . LEU A 1 529 ? -11.711 -2.773 -11.789 1 94.06 529 LEU A O 1
ATOM 4110 N N . ALA A 1 530 ? -11.695 -0.688 -12.523 1 93.75 530 ALA A N 1
ATOM 4111 C CA . ALA A 1 530 ? -13.078 -0.788 -12.984 1 93.75 530 ALA A CA 1
ATOM 4112 C C . ALA A 1 530 ? -13.18 -1.675 -14.219 1 93.75 530 ALA A C 1
ATOM 4114 O O . ALA A 1 530 ? -12.258 -1.703 -15.047 1 93.75 530 ALA A O 1
ATOM 4115 N N . VAL A 1 531 ? -14.25 -2.34 -14.312 1 96.12 531 VAL A N 1
ATOM 4116 C CA . VAL A 1 531 ? -14.516 -3.014 -15.578 1 96.12 531 VAL A CA 1
ATOM 4117 C C . VAL A 1 531 ? -14.609 -1.985 -16.703 1 96.12 531 VAL A C 1
ATOM 4119 O O . VAL A 1 531 ? -14.836 -0.8 -16.453 1 96.12 531 VAL A O 1
ATOM 4122 N N . SER A 1 532 ? -14.391 -2.422 -17.969 1 95.75 532 SER A N 1
ATOM 4123 C CA . SER A 1 532 ? -14.258 -1.483 -19.078 1 95.75 532 SER A CA 1
ATOM 4124 C C . SER A 1 532 ? -15.516 -0.622 -19.219 1 95.75 532 SER A C 1
ATOM 4126 O O . SER A 1 532 ? -16.609 -1.054 -18.859 1 95.75 532 SER A O 1
ATOM 4128 N N . GLU A 1 533 ? -15.344 0.547 -19.703 1 93.75 533 GLU A N 1
ATOM 4129 C CA . GLU A 1 533 ? -16.453 1.47 -19.922 1 93.75 533 GLU A CA 1
ATOM 4130 C C . GLU A 1 533 ? -17.5 0.872 -20.859 1 93.75 533 GLU A C 1
ATOM 4132 O O . GLU A 1 533 ? -18.703 1.037 -20.656 1 93.75 533 GLU A O 1
ATOM 4137 N N . ASN A 1 534 ? -17.094 0.17 -21.938 1 97.88 534 ASN A N 1
ATOM 4138 C CA . ASN A 1 534 ? -18 -0.448 -22.891 1 97.88 534 ASN A CA 1
ATOM 4139 C C . ASN A 1 534 ? -18.906 -1.478 -22.219 1 97.88 534 ASN A C 1
ATOM 4141 O O . ASN A 1 534 ? -20.109 -1.528 -22.5 1 97.88 534 ASN A O 1
ATOM 4145 N N . GLN A 1 535 ? -18.344 -2.232 -21.391 1 98.56 535 GLN A N 1
ATOM 4146 C CA . GLN A 1 535 ? -19.109 -3.27 -20.703 1 98.56 535 GLN A CA 1
ATOM 4147 C C . GLN A 1 535 ? -20.109 -2.662 -19.719 1 98.56 535 GLN A C 1
ATOM 4149 O O . GLN A 1 535 ? -21.25 -3.125 -19.609 1 98.56 535 GLN A O 1
ATOM 4154 N N . ARG A 1 536 ? -19.688 -1.654 -18.969 1 98 536 ARG A N 1
ATOM 4155 C CA . ARG A 1 536 ? -20.609 -0.96 -18.078 1 98 536 ARG A CA 1
ATOM 4156 C C . ARG A 1 536 ? -21.75 -0.315 -18.844 1 98 536 ARG A C 1
ATOM 4158 O O . ARG A 1 536 ? -22.906 -0.383 -18.422 1 98 536 ARG A O 1
ATOM 4165 N N . ASN A 1 537 ? -21.438 0.31 -19.969 1 97.94 537 ASN A N 1
ATOM 4166 C CA . ASN A 1 537 ? -22.453 0.931 -20.812 1 97.94 537 ASN A CA 1
ATOM 4167 C C . ASN A 1 537 ? -23.438 -0.103 -21.359 1 97.94 537 ASN A C 1
ATOM 4169 O O . ASN A 1 537 ? -24.625 0.176 -21.484 1 97.94 537 ASN A O 1
ATOM 4173 N N . LEU A 1 538 ? -22.922 -1.239 -21.734 1 98.81 538 LEU A N 1
ATOM 4174 C CA . LEU A 1 538 ? -23.781 -2.328 -22.172 1 98.81 538 LEU A CA 1
ATOM 4175 C C . LEU A 1 538 ? -24.812 -2.674 -21.109 1 98.81 538 LEU A C 1
ATOM 4177 O O . LEU A 1 538 ? -26.016 -2.738 -21.391 1 98.81 538 LEU A O 1
ATOM 4181 N N . VAL A 1 539 ? -24.375 -2.861 -19.891 1 98.88 539 VAL A N 1
ATOM 4182 C CA . VAL A 1 539 ? -25.266 -3.246 -18.797 1 98.88 539 VAL A CA 1
ATOM 4183 C C . VAL A 1 539 ? -26.281 -2.135 -18.531 1 98.88 539 VAL A C 1
ATOM 4185 O O . VAL A 1 539 ? -27.469 -2.402 -18.344 1 98.88 539 VAL A O 1
ATOM 4188 N N . LYS A 1 540 ? -25.812 -0.895 -18.531 1 98.5 540 LYS A N 1
ATOM 4189 C CA . LYS A 1 540 ? -26.703 0.241 -18.312 1 98.5 540 LYS A CA 1
ATOM 4190 C C . LYS A 1 540 ? -27.781 0.304 -19.391 1 98.5 540 LYS A C 1
ATOM 4192 O O . LYS A 1 540 ? -28.953 0.518 -19.094 1 98.5 540 LYS A O 1
ATOM 4197 N N . ALA A 1 541 ? -27.422 0.152 -20.672 1 98.62 541 ALA A N 1
ATOM 4198 C CA . ALA A 1 541 ? -28.359 0.193 -21.797 1 98.62 541 ALA A CA 1
ATOM 4199 C C . ALA A 1 541 ? -29.375 -0.935 -21.688 1 98.62 541 ALA A C 1
ATOM 4201 O O . ALA A 1 541 ? -30.562 -0.732 -21.969 1 98.62 541 ALA A O 1
ATOM 4202 N N . LEU A 1 542 ? -28.953 -2.062 -21.359 1 98.75 542 LEU A N 1
ATOM 4203 C CA . LEU A 1 542 ? -29.844 -3.215 -21.219 1 98.75 542 LEU A CA 1
ATOM 4204 C C . LEU A 1 542 ? -30.812 -3.021 -20.062 1 98.75 542 LEU A C 1
ATOM 4206 O O . LEU A 1 542 ? -31.984 -3.395 -20.172 1 98.75 542 LEU A O 1
ATOM 4210 N N . ALA A 1 543 ? -30.297 -2.541 -18.953 1 98.56 543 ALA A N 1
ATOM 4211 C CA . ALA A 1 543 ? -31.156 -2.268 -17.797 1 98.56 543 ALA A CA 1
ATOM 4212 C C . ALA A 1 543 ? -32.281 -1.306 -18.172 1 98.56 543 ALA A C 1
ATOM 4214 O O . ALA A 1 543 ? -33.406 -1.416 -17.656 1 98.56 543 ALA A O 1
ATOM 4215 N N . ALA A 1 544 ? -32.031 -0.408 -19.031 1 97.94 544 ALA A N 1
ATOM 4216 C CA . ALA A 1 544 ? -32.969 0.619 -19.453 1 97.94 544 ALA A CA 1
ATOM 4217 C C . ALA A 1 544 ? -34.125 0.012 -20.25 1 97.94 544 ALA A C 1
ATOM 4219 O O . ALA A 1 544 ? -35.156 0.644 -20.438 1 97.94 544 ALA A O 1
ATOM 4220 N N . THR A 1 545 ? -34.031 -1.186 -20.75 1 98 545 THR A N 1
ATOM 4221 C CA . THR A 1 545 ? -35.094 -1.853 -21.484 1 98 545 THR A CA 1
ATOM 4222 C C . THR A 1 545 ? -36.25 -2.244 -20.547 1 98 545 THR A C 1
ATOM 4224 O O . THR A 1 545 ? -37.344 -2.531 -21 1 98 545 THR A O 1
ATOM 4227 N N . GLY A 1 546 ? -35.906 -2.404 -19.234 1 97.44 546 GLY A N 1
ATOM 4228 C CA . GLY A 1 546 ? -36.875 -2.803 -18.25 1 97.44 546 GLY A CA 1
ATOM 4229 C C . GLY A 1 546 ? -36.938 -4.305 -18.031 1 97.44 546 GLY A C 1
ATOM 4230 O O . GLY A 1 546 ? -37.625 -4.781 -17.125 1 97.44 546 GLY A O 1
ATOM 4231 N N . LYS A 1 547 ? -36.281 -5.082 -18.891 1 98 547 LYS A N 1
ATOM 4232 C CA . LYS A 1 547 ? -36.188 -6.527 -18.703 1 98 547 LYS A CA 1
ATOM 4233 C C . LYS A 1 547 ? -35.312 -6.883 -17.516 1 98 547 LYS A C 1
ATOM 4235 O O . LYS A 1 547 ? -34.344 -6.184 -17.219 1 98 547 LYS A O 1
ATOM 4240 N N . PRO A 1 548 ? -35.625 -7.961 -16.781 1 98.31 548 PRO A N 1
ATOM 4241 C CA . PRO A 1 548 ? -34.719 -8.406 -15.711 1 98.31 548 PRO A CA 1
ATOM 4242 C C . PRO A 1 548 ? -33.344 -8.727 -16.234 1 98.31 548 PRO A C 1
ATOM 4244 O O . PRO A 1 548 ? -33.188 -9.328 -17.297 1 98.31 548 PRO A O 1
ATOM 4247 N N . VAL A 1 549 ? -32.281 -8.297 -15.453 1 98.81 549 VAL A N 1
ATOM 4248 C CA . VAL A 1 549 ? -30.906 -8.492 -15.852 1 98.81 549 VAL A CA 1
ATOM 4249 C C . VAL A 1 549 ? -30.219 -9.422 -14.852 1 98.81 549 VAL A C 1
ATOM 4251 O O . VAL A 1 549 ? -30.188 -9.141 -13.648 1 98.81 549 VAL A O 1
ATOM 4254 N N . VAL A 1 550 ? -29.703 -10.547 -15.289 1 98.88 550 VAL A N 1
ATOM 4255 C CA . VAL A 1 550 ? -28.781 -11.414 -14.555 1 98.88 550 VAL A CA 1
ATOM 4256 C C . VAL A 1 550 ? -27.344 -11.156 -15.008 1 98.88 550 VAL A C 1
ATOM 4258 O O . VAL A 1 550 ? -27 -11.414 -16.172 1 98.88 550 VAL A O 1
ATOM 4261 N N . LEU A 1 551 ? -26.547 -10.664 -14.125 1 98.88 551 LEU A N 1
ATOM 4262 C CA . LEU A 1 551 ? -25.156 -10.336 -14.438 1 98.88 551 LEU A CA 1
ATOM 4263 C C . LEU A 1 551 ? -24.234 -11.492 -14.078 1 98.88 551 LEU A C 1
ATOM 4265 O O . LEU A 1 551 ? -24.266 -11.984 -12.953 1 98.88 551 LEU A O 1
ATOM 4269 N N . ILE A 1 552 ? -23.469 -11.984 -15.039 1 98.94 552 ILE A N 1
ATOM 4270 C CA . ILE A 1 552 ? -22.438 -13 -14.82 1 98.94 552 ILE A CA 1
ATOM 4271 C C . ILE A 1 552 ? -21.047 -12.336 -14.836 1 98.94 552 ILE A C 1
ATOM 4273 O O . ILE A 1 552 ? -20.656 -11.742 -15.836 1 98.94 552 ILE A O 1
ATOM 4277 N N . LEU A 1 553 ? -20.328 -12.398 -13.719 1 98.88 553 LEU A N 1
ATOM 4278 C CA . LEU A 1 553 ? -18.969 -11.898 -13.633 1 98.88 553 LEU A CA 1
ATOM 4279 C C . LEU A 1 553 ? -17.953 -13 -13.93 1 98.88 553 LEU A C 1
ATOM 4281 O O . LEU A 1 553 ? -17.891 -14 -13.211 1 98.88 553 LEU A O 1
ATOM 4285 N N . ASN A 1 554 ? -17.25 -12.891 -14.953 1 98.81 554 ASN A N 1
ATOM 4286 C CA . ASN A 1 554 ? -16.25 -13.852 -15.406 1 98.81 554 ASN A CA 1
ATOM 4287 C C . ASN A 1 554 ? -14.883 -13.195 -15.57 1 98.81 554 ASN A C 1
ATOM 4289 O O . ASN A 1 554 ? -14.633 -12.523 -16.562 1 98.81 554 ASN A O 1
ATOM 4293 N N . GLY A 1 555 ? -14.008 -13.438 -14.594 1 97.44 555 GLY A N 1
ATOM 4294 C CA . GLY A 1 555 ? -12.688 -12.828 -14.609 1 97.44 555 GLY A CA 1
ATOM 4295 C C . GLY A 1 555 ? -11.789 -13.328 -13.5 1 97.44 555 GLY A C 1
ATOM 4296 O O . GLY A 1 555 ? -12.234 -14.055 -12.609 1 97.44 555 GLY A O 1
ATOM 4297 N N . GLY A 1 556 ? -10.523 -13.016 -13.594 1 96 556 GLY A N 1
ATOM 4298 C CA . GLY A 1 556 ? -9.516 -13.594 -12.719 1 96 556 GLY A CA 1
ATOM 4299 C C . GLY A 1 556 ? -9.312 -12.797 -11.438 1 96 556 GLY A C 1
ATOM 4300 O O . GLY A 1 556 ? -8.648 -13.266 -10.508 1 96 556 GLY A O 1
ATOM 4301 N N . ARG A 1 557 ? -9.828 -11.625 -11.273 1 97 557 ARG A N 1
ATOM 4302 C CA . ARG A 1 557 ? -9.734 -10.75 -10.117 1 97 557 ARG A CA 1
ATOM 4303 C C . ARG A 1 557 ? -10.984 -9.891 -9.969 1 97 557 ARG A C 1
ATOM 4305 O O . ARG A 1 557 ? -11.789 -9.797 -10.898 1 97 557 ARG A O 1
ATOM 4312 N N . PRO A 1 558 ? -11.227 -9.305 -8.758 1 96.69 558 PRO A N 1
ATOM 4313 C CA . PRO A 1 558 ? -12.375 -8.398 -8.688 1 96.69 558 PRO A CA 1
ATOM 4314 C C . PRO A 1 558 ? -12.188 -7.137 -9.523 1 96.69 558 PRO A C 1
ATOM 4316 O O . PRO A 1 558 ? -11.086 -6.582 -9.57 1 96.69 558 PRO A O 1
ATOM 4319 N N . ARG A 1 559 ? -13.148 -6.816 -10.242 1 96.94 559 ARG A N 1
ATOM 4320 C CA . ARG A 1 559 ? -13.258 -5.551 -10.969 1 96.94 559 ARG A CA 1
ATOM 4321 C C . ARG A 1 559 ? -14.367 -4.688 -10.391 1 96.94 559 ARG A C 1
ATOM 4323 O O . ARG A 1 559 ? -15.414 -5.199 -9.977 1 96.94 559 ARG A O 1
ATOM 4330 N N . ILE A 1 560 ? -14.156 -3.385 -10.352 1 95.94 560 ILE A N 1
ATOM 4331 C CA . ILE A 1 560 ? -15.141 -2.502 -9.742 1 95.94 560 ILE A CA 1
ATOM 4332 C C . ILE A 1 560 ? -16.391 -2.438 -10.617 1 95.94 560 ILE A C 1
ATOM 4334 O O . ILE A 1 560 ? -16.312 -2.111 -11.805 1 95.94 560 ILE A O 1
ATOM 4338 N N . ILE A 1 561 ? -17.562 -2.732 -10.008 1 97.38 561 ILE A N 1
ATOM 4339 C CA . ILE A 1 561 ? -18.828 -2.711 -10.734 1 97.38 561 ILE A CA 1
ATOM 4340 C C . ILE A 1 561 ? -19.891 -2.014 -9.891 1 97.38 561 ILE A C 1
ATOM 4342 O O . ILE A 1 561 ? -21.094 -2.266 -10.055 1 97.38 561 ILE A O 1
ATOM 4346 N N . SER A 1 562 ? -19.5 -1.226 -8.938 1 94.75 562 SER A N 1
ATOM 4347 C CA . SER A 1 562 ? -20.406 -0.636 -7.953 1 94.75 562 SER A CA 1
ATOM 4348 C C . SER A 1 562 ? -21.484 0.204 -8.633 1 94.75 562 SER A C 1
ATOM 4350 O O . SER A 1 562 ? -22.594 0.327 -8.117 1 94.75 562 SER A O 1
ATOM 4352 N N . ASP A 1 563 ? -21.203 0.809 -9.805 1 93.81 563 ASP A N 1
ATOM 4353 C CA . ASP A 1 563 ? -22.141 1.688 -10.484 1 93.81 563 ASP A CA 1
ATOM 4354 C C . ASP A 1 563 ? -23.172 0.882 -11.273 1 93.81 563 ASP A C 1
ATOM 4356 O O . ASP A 1 563 ? -24.234 1.403 -11.641 1 93.81 563 ASP A O 1
ATOM 4360 N N . ILE A 1 564 ? -22.953 -0.439 -11.523 1 98.12 564 ILE A N 1
ATOM 4361 C CA . ILE A 1 564 ? -23.906 -1.209 -12.32 1 98.12 564 ILE A CA 1
ATOM 4362 C C . ILE A 1 564 ? -24.516 -2.32 -11.469 1 98.12 564 ILE A C 1
ATOM 4364 O O . ILE A 1 564 ? -25.531 -2.914 -11.852 1 98.12 564 ILE A O 1
ATOM 4368 N N . GLU A 1 565 ? -23.938 -2.629 -10.336 1 97.94 565 GLU A N 1
ATOM 4369 C CA . GLU A 1 565 ? -24.453 -3.668 -9.445 1 97.94 565 GLU A CA 1
ATOM 4370 C C . GLU A 1 565 ? -25.922 -3.43 -9.109 1 97.94 565 GLU A C 1
ATOM 4372 O O . GLU A 1 565 ? -26.734 -4.359 -9.141 1 97.94 565 GLU A O 1
ATOM 4377 N N . PRO A 1 566 ? -26.344 -2.17 -8.859 1 97.88 566 PRO A N 1
ATOM 4378 C CA . PRO A 1 566 ? -27.75 -1.953 -8.492 1 97.88 566 PRO A CA 1
ATOM 4379 C C . PRO A 1 566 ? -28.719 -2.225 -9.641 1 97.88 566 PRO A C 1
ATOM 4381 O O . PRO A 1 566 ? -29.922 -2.379 -9.422 1 97.88 566 PRO A O 1
ATOM 4384 N N . LEU A 1 567 ? -28.219 -2.264 -10.844 1 98.44 567 LEU A N 1
ATOM 4385 C CA . LEU A 1 567 ? -29.062 -2.398 -12.031 1 98.44 567 LEU A CA 1
ATOM 4386 C C . LEU A 1 567 ? -29.375 -3.865 -12.305 1 98.44 567 LEU A C 1
ATOM 4388 O O . LEU A 1 567 ? -30.266 -4.172 -13.102 1 98.44 567 LEU A O 1
ATOM 4392 N N . ALA A 1 568 ? -28.688 -4.762 -11.672 1 98.69 568 ALA A N 1
ATOM 4393 C CA . ALA A 1 568 ? -28.891 -6.195 -11.883 1 98.69 568 ALA A CA 1
ATOM 4394 C C . ALA A 1 568 ? -29.859 -6.781 -10.867 1 98.69 568 ALA A C 1
ATOM 4396 O O . ALA A 1 568 ? -29.844 -6.387 -9.695 1 98.69 568 ALA A O 1
ATOM 4397 N N . ASP A 1 569 ? -30.641 -7.703 -11.297 1 98.5 569 ASP A N 1
ATOM 4398 C CA . ASP A 1 569 ? -31.578 -8.406 -10.414 1 98.5 569 ASP A CA 1
ATOM 4399 C C . ASP A 1 569 ? -30.891 -9.602 -9.75 1 98.5 569 ASP A C 1
ATOM 4401 O O . ASP A 1 569 ? -31.266 -9.992 -8.641 1 98.5 569 ASP A O 1
ATOM 4405 N N . ALA A 1 570 ? -29.969 -10.195 -10.43 1 98.81 570 ALA A N 1
ATOM 4406 C CA . ALA A 1 570 ? -29.125 -11.266 -9.898 1 98.81 570 ALA A CA 1
ATOM 4407 C C . ALA A 1 570 ? -27.688 -11.133 -10.391 1 98.81 570 ALA A C 1
ATOM 4409 O O . ALA A 1 570 ? -27.453 -10.562 -11.461 1 98.81 570 ALA A O 1
ATOM 4410 N N . ILE A 1 571 ? -26.781 -11.594 -9.594 1 98.94 571 ILE A N 1
ATOM 4411 C CA . ILE A 1 571 ? -25.375 -11.57 -9.961 1 98.94 571 ILE A CA 1
ATOM 4412 C C . ILE A 1 571 ? -24.719 -12.891 -9.562 1 98.94 571 ILE A C 1
ATOM 4414 O O . ILE A 1 571 ? -24.844 -13.336 -8.422 1 98.94 571 ILE A O 1
ATOM 4418 N N . VAL A 1 572 ? -24.047 -13.578 -10.43 1 98.94 572 VAL A N 1
ATOM 4419 C CA . VAL A 1 572 ? -23.234 -14.758 -10.18 1 98.94 572 VAL A CA 1
ATOM 4420 C C . VAL A 1 572 ? -21.781 -14.469 -10.57 1 98.94 572 VAL A C 1
ATOM 4422 O O . VAL A 1 572 ? -21.5 -14.07 -11.703 1 98.94 572 VAL A O 1
ATOM 4425 N N . ASN A 1 573 ? -20.906 -14.57 -9.656 1 98.94 573 ASN A N 1
ATOM 4426 C CA . ASN A 1 573 ? -19.469 -14.492 -9.93 1 98.94 573 ASN A CA 1
ATOM 4427 C C . ASN A 1 573 ? -18.875 -15.875 -10.203 1 98.94 573 ASN A C 1
ATOM 4429 O O . ASN A 1 573 ? -18.75 -16.688 -9.297 1 98.94 573 ASN A O 1
ATOM 4433 N N . ILE A 1 574 ? -18.484 -16.094 -11.422 1 98.94 574 ILE A N 1
ATOM 4434 C CA . ILE A 1 574 ? -18.078 -17.453 -11.766 1 98.94 574 ILE A CA 1
ATOM 4435 C C . ILE A 1 574 ? -16.547 -17.531 -11.797 1 98.94 574 ILE A C 1
ATOM 4437 O O . ILE A 1 574 ? -15.992 -18.625 -11.984 1 98.94 574 ILE A O 1
ATOM 4441 N N . LEU A 1 575 ? -15.836 -16.406 -11.664 1 98.81 575 LEU A N 1
ATOM 4442 C CA . LEU A 1 575 ? -14.375 -16.391 -11.656 1 98.81 575 LEU A CA 1
ATOM 4443 C C . LEU A 1 575 ? -13.812 -17.016 -12.922 1 98.81 575 LEU A C 1
ATOM 4445 O O . LEU A 1 575 ? -14.125 -16.578 -14.031 1 98.81 575 LEU A O 1
ATOM 4449 N N . LEU A 1 576 ? -12.922 -18 -12.766 1 98.88 576 LEU A N 1
ATOM 4450 C CA . LEU A 1 576 ? -12.391 -18.797 -13.867 1 98.88 576 LEU A CA 1
ATOM 4451 C C . LEU A 1 576 ? -12.68 -20.281 -13.672 1 98.88 576 LEU A C 1
ATOM 4453 O O . LEU A 1 576 ? -11.789 -21.047 -13.305 1 98.88 576 LEU A O 1
ATOM 4457 N N . PRO A 1 577 ? -13.797 -20.688 -14.078 1 98.88 577 PRO A N 1
ATOM 4458 C CA . PRO A 1 577 ? -14.32 -22 -13.648 1 98.88 577 PRO A CA 1
ATOM 4459 C C . PRO A 1 577 ? -13.82 -23.141 -14.523 1 98.88 577 PRO A C 1
ATOM 4461 O O . PRO A 1 577 ? -14.102 -24.312 -14.234 1 98.88 577 PRO A O 1
ATOM 4464 N N . GLY A 1 578 ? -13.094 -22.906 -15.578 1 98.5 578 GLY A N 1
ATOM 4465 C CA . GLY A 1 578 ? -12.477 -23.953 -16.375 1 98.5 578 GLY A CA 1
ATOM 4466 C C . GLY A 1 578 ? -13.375 -24.469 -17.484 1 98.5 578 GLY A C 1
ATOM 4467 O O . GLY A 1 578 ? -14.328 -23.812 -17.875 1 98.5 578 GLY A O 1
ATOM 4468 N N . ASN A 1 579 ? -13.078 -25.641 -18 1 98.5 579 ASN A N 1
ATOM 4469 C CA . ASN A 1 579 ? -13.703 -26.234 -19.188 1 98.5 579 ASN A CA 1
ATOM 4470 C C . ASN A 1 579 ? -15.172 -26.547 -18.953 1 98.5 579 ASN A C 1
ATOM 4472 O O . ASN A 1 579 ? -15.977 -26.531 -19.875 1 98.5 579 ASN A O 1
ATOM 4476 N N . PHE A 1 580 ? -15.523 -26.75 -17.734 1 98.75 580 PHE A N 1
ATOM 4477 C CA . PHE A 1 580 ? -16.906 -27.125 -17.438 1 98.75 580 PHE A CA 1
ATOM 4478 C C . PHE A 1 580 ? -17.656 -25.953 -16.797 1 98.75 580 PHE A C 1
ATOM 4480 O O . PHE A 1 580 ? -18.734 -26.141 -16.234 1 98.75 580 PHE A O 1
ATOM 4487 N N . GLY A 1 581 ? -17.047 -24.797 -16.812 1 98.81 581 GLY A N 1
ATOM 4488 C CA . GLY A 1 581 ? -17.641 -23.641 -16.172 1 98.81 581 GLY A CA 1
ATOM 4489 C C . GLY A 1 581 ? -18.984 -23.25 -16.75 1 98.81 581 GLY A C 1
ATOM 4490 O O . GLY A 1 581 ? -19.891 -22.875 -16.016 1 98.81 581 GLY A O 1
ATOM 4491 N N . GLY A 1 582 ? -19.078 -23.266 -18.109 1 98.88 582 GLY A N 1
ATOM 4492 C CA . GLY A 1 582 ? -20.344 -22.984 -18.75 1 98.88 582 GLY A CA 1
ATOM 4493 C C . GLY A 1 582 ? -21.453 -23.938 -18.328 1 98.88 582 GLY A C 1
ATOM 4494 O O . GLY A 1 582 ? -22.562 -23.531 -18.031 1 98.88 582 GLY A O 1
ATOM 4495 N N . ASP A 1 583 ? -21.156 -25.219 -18.297 1 98.88 583 ASP A N 1
ATOM 4496 C CA . ASP A 1 583 ? -22.109 -26.234 -17.875 1 98.88 583 ASP A CA 1
ATOM 4497 C C . ASP A 1 583 ? -22.547 -26.031 -16.438 1 98.88 583 ASP A C 1
ATOM 4499 O O . ASP A 1 583 ? -23.719 -26.156 -16.109 1 98.88 583 ASP A O 1
ATOM 4503 N N . ALA A 1 584 ? -21.562 -25.781 -15.602 1 98.94 584 ALA A N 1
ATOM 4504 C CA . ALA A 1 584 ? -21.859 -25.531 -14.195 1 98.94 584 ALA A CA 1
ATOM 4505 C C . ALA A 1 584 ? -22.812 -24.344 -14.039 1 98.94 584 ALA A C 1
ATOM 4507 O O . ALA A 1 584 ? -23.781 -24.406 -13.273 1 98.94 584 ALA A O 1
ATOM 4508 N N . LEU A 1 585 ? -22.516 -23.219 -14.734 1 98.94 585 LEU A N 1
ATOM 4509 C CA . LEU A 1 585 ? -23.359 -22.047 -14.68 1 98.94 585 LEU A CA 1
ATOM 4510 C C . LEU A 1 585 ? -24.781 -22.359 -15.148 1 98.94 585 LEU A C 1
ATOM 4512 O O . LEU A 1 585 ? -25.75 -21.938 -14.531 1 98.94 585 LEU A O 1
ATOM 4516 N N . ALA A 1 586 ? -24.906 -23.094 -16.25 1 98.88 586 ALA A N 1
ATOM 4517 C CA . ALA A 1 586 ? -26.219 -23.484 -16.766 1 98.88 586 ALA A CA 1
ATOM 4518 C C . ALA A 1 586 ? -26.984 -24.281 -15.719 1 98.88 586 ALA A C 1
ATOM 4520 O O . ALA A 1 586 ? -28.188 -24.078 -15.531 1 98.88 586 ALA A O 1
ATOM 4521 N N . ASN A 1 587 ? -26.328 -25.219 -15.086 1 98.81 587 ASN A N 1
ATOM 4522 C CA . ASN A 1 587 ? -26.953 -26.016 -14.031 1 98.81 587 ASN A CA 1
ATOM 4523 C C . ASN A 1 587 ? -27.453 -25.125 -12.891 1 98.81 587 ASN A C 1
ATOM 4525 O O . ASN A 1 587 ? -28.531 -25.359 -12.336 1 98.81 587 ASN A O 1
ATOM 4529 N N . ILE A 1 588 ? -26.672 -24.141 -12.508 1 98.88 588 ILE A N 1
ATOM 4530 C CA . ILE A 1 588 ? -27.031 -23.25 -11.422 1 98.88 588 ILE A CA 1
ATOM 4531 C C . ILE A 1 588 ? -28.219 -22.391 -11.836 1 98.88 588 ILE A C 1
ATOM 4533 O O . ILE A 1 588 ? -29.188 -22.266 -11.094 1 98.88 588 ILE A O 1
ATOM 4537 N N . LEU A 1 589 ? -28.141 -21.812 -13.055 1 98.88 589 LEU A N 1
ATOM 4538 C CA . LEU A 1 589 ? -29.219 -20.938 -13.531 1 98.88 589 LEU A CA 1
ATOM 4539 C C . LEU A 1 589 ? -30.516 -21.719 -13.641 1 98.88 589 LEU A C 1
ATOM 4541 O O . LEU A 1 589 ? -31.609 -21.156 -13.438 1 98.88 589 LEU A O 1
ATOM 4545 N N . ALA A 1 590 ? -30.469 -23.016 -13.938 1 98.5 590 ALA A N 1
ATOM 4546 C CA . ALA A 1 590 ? -31.656 -23.844 -14.125 1 98.5 590 ALA A CA 1
ATOM 4547 C C . ALA A 1 590 ? -32.156 -24.406 -12.789 1 98.5 590 ALA A C 1
ATOM 4549 O O . ALA A 1 590 ? -33.25 -24.922 -12.695 1 98.5 590 ALA A O 1
ATOM 4550 N N . GLY A 1 591 ? -31.281 -24.375 -11.75 1 98.25 591 GLY A N 1
ATOM 4551 C CA . GLY A 1 591 ? -31.672 -24.875 -10.445 1 98.25 591 GLY A CA 1
ATOM 4552 C C . GLY A 1 591 ? -31.312 -26.344 -10.242 1 98.25 591 GLY A C 1
ATOM 4553 O O . GLY A 1 591 ? -31.641 -26.922 -9.203 1 98.25 591 GLY A O 1
ATOM 4554 N N . ASP A 1 592 ? -30.672 -26.938 -11.242 1 97.88 592 ASP A N 1
ATOM 4555 C CA . ASP A 1 592 ? -30.219 -28.328 -11.094 1 97.88 592 ASP A CA 1
ATOM 4556 C C . ASP A 1 592 ? -29.125 -28.438 -10.023 1 97.88 592 ASP A C 1
ATOM 4558 O O . ASP A 1 592 ? -28.969 -29.484 -9.398 1 97.88 592 ASP A O 1
ATOM 4562 N N . THR A 1 593 ? -28.375 -27.406 -9.859 1 98.06 593 THR A N 1
ATOM 4563 C CA . THR A 1 593 ? -27.359 -27.297 -8.82 1 98.06 593 THR A CA 1
ATOM 4564 C C . THR A 1 593 ? -27.625 -26.062 -7.945 1 98.06 593 THR A C 1
ATOM 4566 O O . THR A 1 593 ? -27.812 -24.969 -8.461 1 98.06 593 THR A O 1
ATOM 4569 N N . ASN A 1 594 ? -27.688 -26.281 -6.617 1 98.69 594 ASN A N 1
ATOM 4570 C CA . ASN A 1 594 ? -27.75 -25.172 -5.668 1 98.69 594 ASN A CA 1
ATOM 4571 C C . ASN A 1 594 ? -26.375 -24.547 -5.453 1 98.69 594 ASN A C 1
ATOM 4573 O O . ASN A 1 594 ? -25.438 -25.219 -5.016 1 98.69 594 ASN A O 1
ATOM 4577 N N . PRO A 1 595 ? -26.203 -23.234 -5.848 1 98.69 595 PRO A N 1
ATOM 4578 C CA . PRO A 1 595 ? -24.891 -22.609 -5.656 1 98.69 595 PRO A CA 1
ATOM 4579 C C . PRO A 1 595 ? -24.406 -22.688 -4.211 1 98.69 595 PRO A C 1
ATOM 4581 O O . PRO A 1 595 ? -25.203 -22.547 -3.281 1 98.69 595 PRO A O 1
ATOM 4584 N N . SER A 1 596 ? -23.109 -22.891 -4.004 1 98.75 596 SER A N 1
ATOM 4585 C CA . SER A 1 596 ? -22.562 -23.062 -2.662 1 98.75 596 SER A CA 1
ATOM 4586 C C . SER A 1 596 ? -21.188 -22.406 -2.539 1 98.75 596 SER A C 1
ATOM 4588 O O . SER A 1 596 ? -20.531 -22.516 -1.5 1 98.75 596 SER A O 1
ATOM 4590 N N . GLY A 1 597 ? -20.625 -21.797 -3.631 1 98.75 597 GLY A N 1
ATOM 4591 C CA . GLY A 1 597 ? -19.359 -21.094 -3.559 1 98.75 597 GLY A CA 1
ATOM 4592 C C . GLY A 1 597 ? -19.391 -19.891 -2.619 1 98.75 597 GLY A C 1
ATOM 4593 O O . GLY A 1 597 ? -20.453 -19.312 -2.4 1 98.75 597 GLY A O 1
ATOM 4594 N N . LYS A 1 598 ? -18.297 -19.578 -2.01 1 98.81 598 LYS A N 1
ATOM 4595 C CA . LYS A 1 598 ? -18.141 -18.391 -1.165 1 98.81 598 LYS A CA 1
ATOM 4596 C C . LYS A 1 598 ? -16.984 -17.531 -1.652 1 98.81 598 LYS A C 1
ATOM 4598 O O . LYS A 1 598 ? -16.016 -18.031 -2.203 1 98.81 598 LYS A O 1
ATOM 4603 N N . MET A 1 599 ? -17.109 -16.25 -1.431 1 98.5 599 MET A N 1
ATOM 4604 C CA . MET A 1 599 ? -16.062 -15.32 -1.832 1 98.5 599 MET A CA 1
ATOM 4605 C C . MET A 1 599 ? -14.734 -15.68 -1.161 1 98.5 599 MET A C 1
ATOM 4607 O O . MET A 1 599 ? -14.648 -15.703 0.067 1 98.5 599 MET A O 1
ATOM 4611 N N . PRO A 1 600 ? -13.695 -15.945 -1.952 1 98.25 600 PRO A N 1
ATOM 4612 C CA . PRO A 1 600 ? -12.383 -16.266 -1.385 1 98.25 600 PRO A CA 1
ATOM 4613 C C . PRO A 1 600 ? -11.555 -15.016 -1.083 1 98.25 600 PRO A C 1
ATOM 4615 O O . PRO A 1 600 ? -10.422 -15.125 -0.61 1 98.25 600 PRO A O 1
ATOM 4618 N N . TYR A 1 601 ? -12.031 -13.867 -1.399 1 97.69 601 TYR A N 1
ATOM 4619 C CA . TYR A 1 601 ? -11.414 -12.57 -1.151 1 97.69 601 TYR A CA 1
ATOM 4620 C C . TYR A 1 601 ? -12.469 -11.492 -0.935 1 97.69 601 TYR A C 1
ATOM 4622 O O . TYR A 1 601 ? -13.641 -11.695 -1.246 1 97.69 601 TYR A O 1
ATOM 4630 N N . THR A 1 602 ? -12.078 -10.406 -0.336 1 96.81 602 THR A N 1
ATOM 4631 C CA . THR A 1 602 ? -12.93 -9.234 -0.181 1 96.81 602 THR A CA 1
ATOM 4632 C C . THR A 1 602 ? -13.078 -8.492 -1.508 1 96.81 602 THR A C 1
ATOM 4634 O O . THR A 1 602 ? -12.086 -8.125 -2.133 1 96.81 602 THR A O 1
ATOM 4637 N N . TYR A 1 603 ? -14.312 -8.383 -1.995 1 97.06 603 TYR A N 1
ATOM 4638 C CA . TYR A 1 603 ? -14.586 -7.688 -3.25 1 97.06 603 TYR A CA 1
ATOM 4639 C C . TYR A 1 603 ? -14.711 -6.188 -3.031 1 97.06 603 TYR A C 1
ATOM 4641 O O . TYR A 1 603 ? -15.594 -5.73 -2.303 1 97.06 603 TYR A O 1
ATOM 4649 N N . PRO A 1 604 ? -13.859 -5.391 -3.658 1 95 604 PRO A N 1
ATOM 4650 C CA . PRO A 1 604 ? -13.875 -3.951 -3.393 1 95 604 PRO A CA 1
ATOM 4651 C C . PRO A 1 604 ? -15.07 -3.244 -4.031 1 95 604 PRO A C 1
ATOM 4653 O O . PRO A 1 604 ? -15.5 -3.621 -5.121 1 95 604 PRO A O 1
ATOM 4656 N N . ARG A 1 605 ? -15.531 -2.207 -3.348 1 93.69 605 ARG A N 1
ATOM 4657 C CA . ARG A 1 605 ? -16.594 -1.358 -3.865 1 93.69 605 ARG A CA 1
ATOM 4658 C C . ARG A 1 605 ? -16.031 -0.173 -4.637 1 93.69 605 ARG A C 1
ATOM 4660 O O . ARG A 1 605 ? -16.609 0.257 -5.637 1 93.69 605 ARG A O 1
ATOM 4667 N N . HIS A 1 606 ? -14.883 0.363 -4.098 1 90.31 606 HIS A N 1
ATOM 4668 C CA . HIS A 1 606 ? -14.227 1.527 -4.68 1 90.31 606 HIS A CA 1
ATOM 4669 C C . HIS A 1 606 ? -12.734 1.276 -4.883 1 90.31 606 HIS A C 1
ATOM 4671 O O . HIS A 1 606 ? -12.117 0.526 -4.121 1 90.31 606 HIS A O 1
ATOM 4677 N N . GLN A 1 607 ? -12.188 1.959 -5.867 1 88.25 607 GLN A N 1
ATOM 4678 C CA . GLN A 1 607 ? -10.797 1.716 -6.246 1 88.25 607 GLN A CA 1
ATOM 4679 C C . GLN A 1 607 ? -9.836 2.305 -5.215 1 88.25 607 GLN A C 1
ATOM 4681 O O . GLN A 1 607 ? -8.727 1.799 -5.031 1 88.25 607 GLN A O 1
ATOM 4686 N N . ALA A 1 608 ? -10.203 3.318 -4.516 1 87.06 608 ALA A N 1
ATOM 4687 C CA . ALA A 1 608 ? -9.305 4.008 -3.592 1 87.06 608 ALA A CA 1
ATOM 4688 C C . ALA A 1 608 ? -9.469 3.477 -2.17 1 87.06 608 ALA A C 1
ATOM 4690 O O . ALA A 1 608 ? -8.914 4.039 -1.224 1 87.06 608 ALA A O 1
ATOM 4691 N N . GLU A 1 609 ? -10.227 2.432 -1.98 1 85 609 GLU A N 1
ATOM 4692 C CA . GLU A 1 609 ? -10.469 1.854 -0.662 1 85 609 GLU A CA 1
ATOM 4693 C C . GLU A 1 609 ? -10.289 0.338 -0.681 1 85 609 GLU A C 1
ATOM 4695 O O . GLU A 1 609 ? -11.227 -0.408 -0.401 1 85 609 GLU A O 1
ATOM 4700 N N . LEU A 1 610 ? -9.141 -0.1 -0.921 1 91.06 610 LEU A N 1
ATOM 4701 C CA . LEU A 1 610 ? -8.852 -1.528 -0.979 1 91.06 610 LEU A CA 1
ATOM 4702 C C . LEU A 1 610 ? -8.461 -2.062 0.396 1 91.06 610 LEU A C 1
ATOM 4704 O O . LEU A 1 610 ? -7.707 -1.419 1.125 1 91.06 610 LEU A O 1
ATOM 4708 N N . THR A 1 611 ? -9.086 -3.133 0.805 1 91.69 611 THR A N 1
ATOM 4709 C CA . THR A 1 611 ? -8.797 -3.748 2.096 1 91.69 611 THR A CA 1
ATOM 4710 C C . THR A 1 611 ? -9.07 -5.25 2.055 1 91.69 611 THR A C 1
ATOM 4712 O O . THR A 1 611 ? -9.477 -5.781 1.021 1 91.69 611 THR A O 1
ATOM 4715 N N . THR A 1 612 ? -8.688 -6.004 3.059 1 94.81 612 THR A N 1
ATOM 4716 C CA . THR A 1 612 ? -9 -7.41 3.277 1 94.81 612 THR A CA 1
ATOM 4717 C C . THR A 1 612 ? -9.938 -7.578 4.473 1 94.81 612 THR A C 1
ATOM 4719 O O . THR A 1 612 ? -10.219 -6.617 5.188 1 94.81 612 THR A O 1
ATOM 4722 N N . TYR A 1 613 ? -10.477 -8.766 4.688 1 95.25 613 TYR A N 1
ATOM 4723 C CA . TYR A 1 613 ? -11.461 -8.969 5.746 1 95.25 613 TYR A CA 1
ATOM 4724 C C . TYR A 1 613 ? -10.812 -8.867 7.121 1 95.25 613 TYR A C 1
ATOM 4726 O O . TYR A 1 613 ? -11.477 -8.508 8.094 1 95.25 613 TYR A O 1
ATOM 4734 N N . ASP A 1 614 ? -9.5 -9.195 7.168 1 96.19 614 ASP A N 1
ATOM 4735 C CA . ASP A 1 614 ? -8.766 -9.219 8.43 1 96.19 614 ASP A CA 1
ATOM 4736 C C . ASP A 1 614 ? -8.039 -7.898 8.672 1 96.19 614 ASP A C 1
ATOM 4738 O O . ASP A 1 614 ? -6.934 -7.887 9.219 1 96.19 614 ASP A O 1
ATOM 4742 N N . TYR A 1 615 ? -8.555 -6.781 8.219 1 93.31 615 TYR A N 1
ATOM 4743 C CA . TYR A 1 615 ? -7.973 -5.469 8.477 1 93.31 615 TYR A CA 1
ATOM 4744 C C . TYR A 1 615 ? -7.832 -5.215 9.969 1 93.31 615 TYR A C 1
ATOM 4746 O O . TYR A 1 615 ? -8.438 -5.914 10.781 1 93.31 615 TYR A O 1
ATOM 4754 N N . ARG A 1 616 ? -7.008 -4.297 10.375 1 94.94 616 ARG A N 1
ATOM 4755 C CA . ARG A 1 616 ? -6.859 -3.92 11.773 1 94.94 616 ARG A CA 1
ATOM 4756 C C . ARG A 1 616 ? -8.078 -3.143 12.266 1 94.94 616 ARG A C 1
ATOM 4758 O O . ARG A 1 616 ? -8.648 -2.338 11.523 1 94.94 616 ARG A O 1
ATOM 4765 N N . VAL A 1 617 ? -8.383 -3.287 13.484 1 93.75 617 VAL A N 1
ATOM 4766 C CA . VAL A 1 617 ? -9.602 -2.723 14.062 1 93.75 617 VAL A CA 1
ATOM 4767 C C . VAL A 1 617 ? -9.586 -1.203 13.914 1 93.75 617 VAL A C 1
ATOM 4769 O O . VAL A 1 617 ? -10.633 -0.574 13.789 1 93.75 617 VAL A O 1
ATOM 4772 N N . SER A 1 618 ? -8.414 -0.624 13.867 1 93.19 618 SER A N 1
ATOM 4773 C CA . SER A 1 618 ? -8.297 0.83 13.82 1 93.19 618 SER A CA 1
ATOM 4774 C C . SER A 1 618 ? -8.562 1.367 12.422 1 93.19 618 SER A C 1
ATOM 4776 O O . SER A 1 618 ? -8.641 2.582 12.219 1 93.19 618 SER A O 1
ATOM 4778 N N . GLU A 1 619 ? -8.742 0.556 11.445 1 90.25 619 GLU A N 1
ATOM 4779 C CA . GLU A 1 619 ? -9.109 0.992 10.102 1 90.25 619 GLU A CA 1
ATOM 4780 C C . GLU A 1 619 ? -10.586 1.371 10.023 1 90.25 619 GLU A C 1
ATOM 4782 O O . GLU A 1 619 ? -11.016 2.037 9.078 1 90.25 619 GLU A O 1
ATOM 4787 N N . GLU A 1 620 ? -11.289 0.891 10.922 1 82.56 620 GLU A N 1
ATOM 4788 C CA . GLU A 1 620 ? -12.703 1.254 11.023 1 82.56 620 GLU A CA 1
ATOM 4789 C C . GLU A 1 620 ? -13 1.963 12.336 1 82.56 620 GLU A C 1
ATOM 4791 O O . GLU A 1 620 ? -12.516 1.547 13.398 1 82.56 620 GLU A O 1
ATOM 4796 N N . MET A 1 621 ? -13.602 3.082 12.188 1 69 621 MET A N 1
ATOM 4797 C CA . MET A 1 621 ? -13.906 3.812 13.414 1 69 621 MET A CA 1
ATOM 4798 C C . MET A 1 621 ? -15.273 4.488 13.32 1 69 621 MET A C 1
ATOM 4800 O O . MET A 1 621 ? -15.656 4.973 12.25 1 69 621 MET A O 1
ATOM 4804 N N . ASP A 1 622 ? -15.93 4.207 14.344 1 61.91 622 ASP A N 1
ATOM 4805 C CA . ASP A 1 622 ? -17.141 5.004 14.5 1 61.91 622 ASP A CA 1
ATOM 4806 C C . ASP A 1 622 ? -16.812 6.457 14.836 1 61.91 622 ASP A C 1
ATOM 4808 O O . ASP A 1 622 ? -15.641 6.801 15.031 1 61.91 622 ASP A O 1
ATOM 4812 N N . LYS A 1 623 ? -17.812 7.227 14.875 1 53.88 623 LYS A N 1
ATOM 4813 C CA . LYS A 1 623 ? -17.656 8.633 15.219 1 53.88 623 LYS A CA 1
ATOM 4814 C C . LYS A 1 623 ? -17.031 8.797 16.609 1 53.88 623 LYS A C 1
ATOM 4816 O O . LYS A 1 623 ? -17.469 8.172 17.562 1 53.88 623 LYS A O 1
ATOM 4821 N N . MET A 1 624 ? -15.859 9.422 16.594 1 44.78 624 MET A N 1
ATOM 4822 C CA . MET A 1 624 ? -15.219 9.75 17.859 1 44.78 624 MET A CA 1
ATOM 4823 C C . MET A 1 624 ? -15.984 10.852 18.594 1 44.78 624 MET A C 1
ATOM 4825 O O . MET A 1 624 ? -16.641 11.68 17.953 1 44.78 624 MET A O 1
ATOM 4829 N N . GLU A 1 625 ? -16.062 10.828 19.906 1 43.53 625 GLU A N 1
ATOM 4830 C CA . GLU A 1 625 ? -16.609 11.914 20.719 1 43.53 625 GLU A CA 1
ATOM 4831 C C . GLU A 1 625 ? -15.789 13.195 20.547 1 43.53 625 GLU A C 1
ATOM 4833 O O . GLU A 1 625 ? -14.586 13.133 20.281 1 43.53 625 GLU A O 1
ATOM 4838 N N . GLY A 1 626 ? -16.406 14.375 20.469 1 45.31 626 GLY A N 1
ATOM 4839 C CA . GLY A 1 626 ? -15.734 15.648 20.594 1 45.31 626 GLY A CA 1
ATOM 4840 C C . GLY A 1 626 ? -15.867 16.516 19.359 1 45.31 626 GLY A C 1
ATOM 4841 O O . GLY A 1 626 ? -16.766 16.312 18.547 1 45.31 626 GLY A O 1
ATOM 4842 N N . ALA A 1 627 ? -15.047 17.5 19.359 1 39.44 627 ALA A N 1
ATOM 4843 C CA . ALA A 1 627 ? -15.102 18.578 18.375 1 39.44 627 ALA A CA 1
ATOM 4844 C C . ALA A 1 627 ? -14.695 18.094 17 1 39.44 627 ALA A C 1
ATOM 4846 O O . ALA A 1 627 ? -15.039 18.719 15.984 1 39.44 627 ALA A O 1
ATOM 4847 N N . TYR A 1 628 ? -13.992 16.859 16.938 1 40.5 628 TYR A N 1
ATOM 4848 C CA . TYR A 1 628 ? -13.461 16.375 15.672 1 40.5 628 TYR A CA 1
ATOM 4849 C C . TYR A 1 628 ? -14.109 15.055 15.281 1 40.5 628 TYR A C 1
ATOM 4851 O O . TYR A 1 628 ? -14.148 14.109 16.078 1 40.5 628 TYR A O 1
ATOM 4859 N N . ASP A 1 629 ? -14.891 14.977 14.102 1 46.44 629 ASP A N 1
ATOM 4860 C CA . ASP A 1 629 ? -15.523 13.773 13.57 1 46.44 629 ASP A CA 1
ATOM 4861 C C . ASP A 1 629 ? -14.523 12.922 12.797 1 46.44 629 ASP A C 1
ATOM 4863 O O . ASP A 1 629 ? -14.211 13.219 11.641 1 46.44 629 ASP A O 1
ATOM 4867 N N . TYR A 1 630 ? -13.953 11.844 13.422 1 49.62 630 TYR A N 1
ATOM 4868 C CA . TYR A 1 630 ? -12.977 10.953 12.797 1 49.62 630 TYR A CA 1
ATOM 4869 C C . TYR A 1 630 ? -13.633 9.641 12.383 1 49.62 630 TYR A C 1
ATOM 4871 O O . TYR A 1 630 ? -13.07 8.562 12.609 1 49.62 630 TYR A O 1
ATOM 4879 N N . ASP A 1 631 ? -14.797 9.672 11.617 1 59.12 631 ASP A N 1
ATOM 4880 C CA . ASP A 1 631 ? -15.445 8.445 11.18 1 59.12 631 ASP A CA 1
ATOM 4881 C C . ASP A 1 631 ? -14.711 7.832 9.984 1 59.12 631 ASP A C 1
ATOM 4883 O O . ASP A 1 631 ? -14.258 8.555 9.094 1 59.12 631 ASP A O 1
ATOM 4887 N N . ALA A 1 632 ? -14.227 6.633 10.203 1 63 632 ALA A N 1
ATOM 4888 C CA . ALA A 1 632 ? -13.695 5.852 9.086 1 63 632 ALA A CA 1
ATOM 4889 C C . ALA A 1 632 ? -14.516 4.586 8.867 1 63 632 ALA A C 1
ATOM 4891 O O . ALA A 1 632 ? -14.891 3.904 9.828 1 63 632 ALA A O 1
ATOM 4892 N N . VAL A 1 633 ? -14.914 4.426 7.613 1 74.25 633 VAL A N 1
ATOM 4893 C CA . VAL A 1 633 ? -15.781 3.295 7.301 1 74.25 633 VAL A CA 1
ATOM 4894 C C . VAL A 1 633 ? -15.117 2.4 6.262 1 74.25 633 VAL A C 1
ATOM 4896 O O . VAL A 1 633 ? -14.609 2.889 5.25 1 74.25 633 VAL A O 1
ATOM 4899 N N . VAL A 1 634 ? -14.984 1.213 6.656 1 77.81 634 VAL A N 1
ATOM 4900 C CA . VAL A 1 634 ? -14.625 0.208 5.66 1 77.81 634 VAL A CA 1
ATOM 4901 C C . VAL A 1 634 ? -15.844 -0.139 4.812 1 77.81 634 VAL A C 1
ATOM 4903 O O . VAL A 1 634 ? -16.891 -0.53 5.344 1 77.81 634 VAL A O 1
ATOM 4906 N N . SER A 1 635 ? -15.742 0.13 3.523 1 84.88 635 SER A N 1
ATOM 4907 C CA . SER A 1 635 ? -16.828 -0.147 2.586 1 84.88 635 SER A CA 1
ATOM 4908 C C . SER A 1 635 ? -16.391 -1.143 1.516 1 84.88 635 SER A C 1
ATOM 4910 O O . SER A 1 635 ? -15.484 -0.858 0.729 1 84.88 635 SER A O 1
ATOM 4912 N N . VAL A 1 636 ? -17.016 -2.375 1.482 1 92.06 636 VAL A N 1
ATOM 4913 C CA . VAL A 1 636 ? -16.672 -3.385 0.481 1 92.06 636 VAL A CA 1
ATOM 4914 C C . VAL A 1 636 ? -17.938 -3.803 -0.268 1 92.06 636 VAL A C 1
ATOM 4916 O O . VAL A 1 636 ? -19.062 -3.617 0.229 1 92.06 636 VAL A O 1
ATOM 4919 N N . GLN A 1 637 ? -17.859 -4.234 -1.48 1 95.62 637 GLN A N 1
ATOM 4920 C CA . GLN A 1 637 ? -19 -4.699 -2.26 1 95.62 637 GLN A CA 1
ATOM 4921 C C . GLN A 1 637 ? -19.547 -6.012 -1.707 1 95.62 637 GLN A C 1
ATOM 4923 O O . GLN A 1 637 ? -20.75 -6.133 -1.46 1 95.62 637 GLN A O 1
ATOM 4928 N N . TRP A 1 638 ? -18.719 -7.008 -1.526 1 96.81 638 TRP A N 1
ATOM 4929 C CA . TRP A 1 638 ? -19.016 -8.266 -0.855 1 96.81 638 TRP A CA 1
ATOM 4930 C C . TRP A 1 638 ? -17.859 -8.695 0.044 1 96.81 638 TRP A C 1
ATOM 4932 O O . TRP A 1 638 ? -16.703 -8.594 -0.342 1 96.81 638 TRP A O 1
ATOM 4942 N N . PRO A 1 639 ? -18.094 -9.117 1.252 1 96.31 639 PRO A N 1
ATOM 4943 C CA . PRO A 1 639 ? -17.031 -9.516 2.176 1 96.31 639 PRO A CA 1
ATOM 4944 C C . PRO A 1 639 ? -16.516 -10.93 1.896 1 96.31 639 PRO A C 1
ATOM 4946 O O . PRO A 1 639 ? -17.188 -11.719 1.233 1 96.31 639 PRO A O 1
ATOM 4949 N N . PHE A 1 640 ? -15.336 -11.25 2.408 1 97.75 640 PHE A N 1
ATOM 4950 C CA . PHE A 1 640 ? -14.781 -12.594 2.434 1 97.75 640 PHE A CA 1
ATOM 4951 C C . PHE A 1 640 ? -15.781 -13.578 3.029 1 97.75 640 PHE A C 1
ATOM 4953 O O . PHE A 1 640 ? -16.422 -13.281 4.039 1 97.75 640 PHE A O 1
ATOM 4960 N N . GLY A 1 641 ? -16.031 -14.672 2.312 1 98 641 GLY A N 1
ATOM 4961 C CA . GLY A 1 641 ? -16.891 -15.727 2.805 1 98 641 GLY A CA 1
ATOM 4962 C C . GLY A 1 641 ? -18.344 -15.523 2.424 1 98 641 GLY A C 1
ATOM 4963 O O . GLY A 1 641 ? -19.203 -16.344 2.758 1 98 641 GLY A O 1
ATOM 4964 N N . TYR A 1 642 ? -18.641 -14.461 1.689 1 98 642 TYR A N 1
ATOM 4965 C CA . TYR A 1 642 ? -20.016 -14.172 1.273 1 98 642 TYR A CA 1
ATOM 4966 C C . TYR A 1 642 ? -20.422 -15.055 0.104 1 98 642 TYR A C 1
ATOM 4968 O O . TYR A 1 642 ? -19.625 -15.328 -0.789 1 98 642 TYR A O 1
ATOM 4976 N N . GLY A 1 643 ? -21.641 -15.438 0.008 1 98.5 643 GLY A N 1
ATOM 4977 C CA . GLY A 1 643 ? -22.266 -16.203 -1.055 1 98.5 643 GLY A CA 1
ATOM 4978 C C . GLY A 1 643 ? -23.656 -16.719 -0.687 1 98.5 643 GLY A C 1
ATOM 4979 O O . GLY A 1 643 ? -23.859 -17.219 0.417 1 98.5 643 GLY A O 1
ATOM 4980 N N . LEU A 1 644 ? -24.531 -16.578 -1.595 1 98.38 644 LEU A N 1
ATOM 4981 C CA . LEU A 1 644 ? -25.922 -16.953 -1.361 1 98.38 644 LEU A CA 1
ATOM 4982 C C . LEU A 1 644 ? -26.172 -18.406 -1.797 1 98.38 644 LEU A C 1
ATOM 4984 O O . LEU A 1 644 ? -25.25 -19.062 -2.281 1 98.38 644 LEU A O 1
ATOM 4988 N N . SER A 1 645 ? -27.297 -18.891 -1.469 1 98.44 645 SER A N 1
ATOM 4989 C CA . SER A 1 645 ? -27.828 -20.203 -1.82 1 98.44 645 SER A CA 1
ATOM 4990 C C . SER A 1 645 ? -29.312 -20.109 -2.178 1 98.44 645 SER A C 1
ATOM 4992 O O . SER A 1 645 ? -29.953 -19.094 -1.917 1 98.44 645 SER A O 1
ATOM 4994 N N . TYR A 1 646 ? -29.859 -21.094 -2.867 1 98.38 646 TYR A N 1
ATOM 4995 C CA . TYR A 1 646 ? -31.297 -21.141 -3.137 1 98.38 646 TYR A CA 1
ATOM 4996 C C . TYR A 1 646 ? -32.062 -21.625 -1.914 1 98.38 646 TYR A C 1
ATOM 4998 O O . TYR A 1 646 ? -33.312 -21.656 -1.925 1 98.38 646 TYR A O 1
ATOM 5006 N N . THR A 1 647 ? -31.344 -21.938 -0.89 1 98 647 THR A N 1
ATOM 5007 C CA . THR A 1 647 ? -31.938 -22.219 0.411 1 98 647 THR A CA 1
ATOM 5008 C C . THR A 1 647 ? -31.344 -21.312 1.487 1 98 647 THR A C 1
ATOM 5010 O O . THR A 1 647 ? -30.609 -20.375 1.179 1 98 647 THR A O 1
ATOM 5013 N N . THR A 1 648 ? -31.781 -21.469 2.744 1 97.5 648 THR A N 1
ATOM 5014 C CA . THR A 1 648 ? -31.312 -20.656 3.863 1 97.5 648 THR A CA 1
ATOM 5015 C C . THR A 1 648 ? -30.844 -21.547 5.012 1 97.5 648 THR A C 1
ATOM 5017 O O . THR A 1 648 ? -31.25 -22.703 5.109 1 97.5 648 THR A O 1
ATOM 5020 N N . PHE A 1 649 ? -30 -21.031 5.773 1 98.25 649 PHE A N 1
ATOM 5021 C CA . PHE A 1 649 ? -29.422 -21.766 6.895 1 98.25 649 PHE A CA 1
ATOM 5022 C C . PHE A 1 649 ? -29.531 -20.953 8.188 1 98.25 649 PHE A C 1
ATOM 5024 O O . PHE A 1 649 ? -29.359 -19.734 8.172 1 98.25 649 PHE A O 1
ATOM 5031 N N . LYS A 1 650 ? -29.797 -21.594 9.234 1 98.25 650 LYS A N 1
ATOM 5032 C CA . LYS A 1 650 ? -29.828 -21 10.57 1 98.25 650 LYS A CA 1
ATOM 5033 C C . LYS A 1 650 ? -28.719 -21.578 11.453 1 98.25 650 LYS A C 1
ATOM 5035 O O . LYS A 1 650 ? -28.469 -22.781 11.43 1 98.25 650 LYS A O 1
ATOM 5040 N N . TYR A 1 651 ? -28.016 -20.766 12.172 1 98.12 651 TYR A N 1
ATOM 5041 C CA . TYR A 1 651 ? -26.969 -21.141 13.117 1 98.12 651 TYR A CA 1
ATOM 5042 C C . TYR A 1 651 ? -27.453 -20.984 14.555 1 98.12 651 TYR A C 1
ATOM 5044 O O . TYR A 1 651 ? -28.016 -19.953 14.922 1 98.12 651 TYR A O 1
ATOM 5052 N N . ASP A 1 652 ? -27.234 -22.016 15.336 1 97.44 652 ASP A N 1
ATOM 5053 C CA . ASP A 1 652 ? -27.641 -21.969 16.734 1 97.44 652 ASP A CA 1
ATOM 5054 C C . ASP A 1 652 ? -26.703 -22.781 17.625 1 97.44 652 ASP A C 1
ATOM 5056 O O . ASP A 1 652 ? -26.031 -23.703 17.141 1 97.44 652 ASP A O 1
ATOM 5060 N N . ASN A 1 653 ? -26.641 -22.438 18.906 1 97.69 653 ASN A N 1
ATOM 5061 C CA . ASN A 1 653 ? -26.016 -23.25 19.938 1 97.69 653 ASN A CA 1
ATOM 5062 C C . ASN A 1 653 ? -24.5 -23.359 19.75 1 97.69 653 ASN A C 1
ATOM 5064 O O . ASN A 1 653 ? -23.953 -24.453 19.734 1 97.69 653 ASN A O 1
ATOM 5068 N N . LEU A 1 654 ? -23.859 -22.203 19.484 1 98.5 654 LEU A N 1
ATOM 5069 C CA . LEU A 1 654 ? -22.406 -22.203 19.469 1 98.5 654 LEU A CA 1
ATOM 5070 C C . LEU A 1 654 ? -21.844 -22.484 20.859 1 98.5 654 LEU A C 1
ATOM 5072 O O . LEU A 1 654 ? -22.219 -21.812 21.828 1 98.5 654 LEU A O 1
ATOM 5076 N N . ARG A 1 655 ? -21.016 -23.516 21 1 98.31 655 ARG A N 1
ATOM 5077 C CA . ARG A 1 655 ? -20.406 -23.906 22.266 1 98.31 655 ARG A CA 1
ATOM 5078 C C . ARG A 1 655 ? -18.906 -24.172 22.094 1 98.31 655 ARG A C 1
ATOM 5080 O O . ARG A 1 655 ? -18.438 -24.406 20.984 1 98.31 655 ARG A O 1
ATOM 5087 N N . CYS A 1 656 ? -18.203 -24.094 23.172 1 98.44 656 CYS A N 1
ATOM 5088 C CA . CYS A 1 656 ? -16.781 -24.438 23.234 1 98.44 656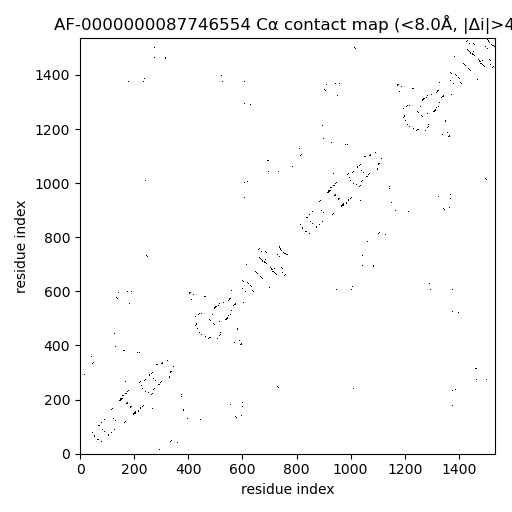 CYS A CA 1
ATOM 5089 C C . CYS A 1 656 ? -16.5 -25.375 24.406 1 98.44 656 CYS A C 1
ATOM 5091 O O . CYS A 1 656 ? -17.141 -25.266 25.453 1 98.44 656 CYS A O 1
ATOM 5093 N N . SER A 1 657 ? -15.586 -26.219 24.266 1 98.25 657 SER A N 1
ATOM 5094 C CA . SER A 1 657 ? -15.18 -27.156 25.312 1 98.25 657 SER A CA 1
ATOM 5095 C C . SER A 1 657 ? -14.594 -26.422 26.516 1 98.25 657 SER A C 1
ATOM 5097 O O . SER A 1 657 ? -14.531 -26.969 27.609 1 98.25 657 SER A O 1
ATOM 5099 N N . HIS A 1 658 ? -14.086 -25.156 26.328 1 96.81 658 HIS A N 1
ATOM 5100 C CA . HIS A 1 658 ? -13.438 -24.375 27.359 1 96.81 658 HIS A CA 1
ATOM 5101 C C . HIS A 1 658 ? -13.984 -22.953 27.406 1 96.81 658 HIS A C 1
ATOM 5103 O O . HIS A 1 658 ? -14.148 -22.312 26.375 1 96.81 658 HIS A O 1
ATOM 5109 N N . SER A 1 659 ? -14.312 -22.484 28.547 1 97 659 SER A N 1
ATOM 5110 C CA . SER A 1 659 ? -14.539 -21.047 28.719 1 97 659 SER A CA 1
ATOM 5111 C C . SER A 1 659 ? -13.25 -20.312 29.062 1 97 659 SER A C 1
ATOM 5113 O O . SER A 1 659 ? -13.078 -19.156 28.703 1 97 659 SER A O 1
ATOM 5115 N N . GLU A 1 660 ? -12.422 -20.938 29.781 1 98.25 660 GLU A N 1
ATOM 5116 C CA . GLU A 1 660 ? -11.055 -20.516 30.078 1 98.25 660 GLU A CA 1
ATOM 5117 C C . GLU A 1 660 ? -10.047 -21.562 29.609 1 98.25 660 GLU A C 1
ATOM 5119 O O . GLU A 1 660 ? -10.266 -22.766 29.766 1 98.25 660 GLU A O 1
ATOM 5124 N N . PHE A 1 661 ? -8.992 -21.078 28.906 1 98.38 661 PHE A N 1
ATOM 5125 C CA . PHE A 1 661 ? -8.07 -22.031 28.312 1 98.38 661 PHE A CA 1
ATOM 5126 C C . PHE A 1 661 ? -6.625 -21.594 28.484 1 98.38 661 PHE A C 1
ATOM 5128 O O . PHE A 1 661 ? -6.367 -20.422 28.812 1 98.38 661 PHE A O 1
ATOM 5135 N N . GLY A 1 662 ? -5.652 -22.516 28.406 1 97.88 662 GLY A N 1
ATOM 5136 C CA . GLY A 1 662 ? -4.215 -22.281 28.375 1 97.88 662 GLY A CA 1
ATOM 5137 C C . GLY A 1 662 ? -3.578 -22.656 27.062 1 97.88 662 GLY A C 1
ATOM 5138 O O . GLY A 1 662 ? -4.25 -23.188 26.172 1 97.88 662 GLY A O 1
ATOM 5139 N N . VAL A 1 663 ? -2.33 -22.516 26.953 1 97.12 663 VAL A N 1
ATOM 5140 C CA . VAL A 1 663 ? -1.596 -22.578 25.688 1 97.12 663 VAL A CA 1
ATOM 5141 C C . VAL A 1 663 ? -1.65 -23.984 25.125 1 97.12 663 VAL A C 1
ATOM 5143 O O . VAL A 1 663 ? -1.624 -24.172 23.906 1 97.12 663 VAL A O 1
ATOM 5146 N N . ASN A 1 664 ? -1.823 -25.016 25.891 1 96.88 664 ASN A N 1
ATOM 5147 C CA . ASN A 1 664 ? -1.735 -26.406 25.438 1 96.88 664 ASN A CA 1
ATOM 5148 C C . ASN A 1 664 ? -3.117 -27 25.203 1 96.88 664 ASN A C 1
ATOM 5150 O O . ASN A 1 664 ? -3.236 -28.172 24.828 1 96.88 664 ASN A O 1
ATOM 5154 N N . ASP A 1 665 ? -4.117 -26.25 25.391 1 98.06 665 ASP A N 1
ATOM 5155 C CA . ASP A 1 665 ? -5.473 -26.781 25.297 1 98.06 665 ASP A CA 1
ATOM 5156 C C . ASP A 1 665 ? -5.887 -26.953 23.844 1 98.06 665 ASP A C 1
ATOM 5158 O O . ASP A 1 665 ? -5.438 -26.219 22.969 1 98.06 665 ASP A O 1
ATOM 5162 N N . ASN A 1 666 ? -6.629 -27.984 23.609 1 98.12 666 ASN A N 1
ATOM 5163 C CA . ASN A 1 666 ? -7.387 -28.172 22.375 1 98.12 666 ASN A CA 1
ATOM 5164 C C . ASN A 1 666 ? -8.828 -27.703 22.531 1 98.12 666 ASN A C 1
ATOM 5166 O O . ASN A 1 666 ? -9.594 -28.266 23.312 1 98.12 666 ASN A O 1
ATOM 5170 N N . LEU A 1 667 ? -9.133 -26.703 21.812 1 98.69 667 LEU A N 1
ATOM 5171 C CA . LEU A 1 667 ? -10.461 -26.094 21.891 1 98.69 667 LEU A CA 1
ATOM 5172 C C . LEU A 1 667 ? -11.398 -26.703 20.859 1 98.69 667 LEU A C 1
ATOM 5174 O O . LEU A 1 667 ? -11.133 -26.656 19.656 1 98.69 667 LEU A O 1
ATOM 5178 N N . ILE A 1 668 ? -12.492 -27.234 21.297 1 98.69 668 ILE A N 1
ATOM 5179 C CA . ILE A 1 668 ? -13.469 -27.859 20.406 1 98.69 668 ILE A CA 1
ATOM 5180 C C . ILE A 1 668 ? -14.734 -27 20.344 1 98.69 668 ILE A C 1
ATOM 5182 O O . ILE A 1 668 ? -15.469 -26.906 21.328 1 98.69 668 ILE A O 1
ATOM 5186 N N . PHE A 1 669 ? -15.008 -26.391 19.281 1 98.75 669 PHE A N 1
ATOM 5187 C CA . PHE A 1 669 ? -16.219 -25.609 19.062 1 98.75 669 PHE A CA 1
ATOM 5188 C C . PHE A 1 669 ? -17.266 -26.453 18.328 1 98.75 669 PHE A C 1
ATOM 5190 O O . PHE A 1 669 ? -16.938 -27.203 17.422 1 98.75 669 PHE A O 1
ATOM 5197 N N . THR A 1 670 ? -18.5 -26.344 18.734 1 98.62 670 THR A N 1
ATOM 5198 C CA . THR A 1 670 ? -19.609 -26.969 18.031 1 98.62 670 THR A CA 1
ATOM 5199 C C . THR A 1 670 ? -20.719 -25.969 17.75 1 98.62 670 THR A C 1
ATOM 5201 O O . THR A 1 670 ? -20.922 -25.031 18.531 1 98.62 670 THR A O 1
ATOM 5204 N N . ILE A 1 671 ? -21.422 -26.141 16.703 1 98.62 671 ILE A N 1
ATOM 5205 C CA . ILE A 1 671 ? -22.531 -25.281 16.312 1 98.62 671 ILE A CA 1
ATOM 5206 C C . ILE A 1 671 ? -23.562 -26.078 15.523 1 98.62 671 ILE A C 1
ATOM 5208 O O . ILE A 1 671 ? -23.203 -26.938 14.719 1 98.62 671 ILE A O 1
ATOM 5212 N N . ASP A 1 672 ? -24.828 -25.859 15.781 1 98.69 672 ASP A N 1
ATOM 5213 C CA . ASP A 1 672 ? -25.906 -26.484 15.016 1 98.69 672 ASP A CA 1
ATOM 5214 C C . ASP A 1 672 ? -26.266 -25.641 13.789 1 98.69 672 ASP A C 1
ATOM 5216 O O . ASP A 1 672 ? -26.5 -24.438 13.906 1 98.69 672 ASP A O 1
ATOM 5220 N N . VAL A 1 673 ? -26.25 -26.266 12.625 1 98.75 673 VAL A N 1
ATOM 5221 C CA . VAL A 1 673 ? -26.672 -25.609 11.383 1 98.75 673 VAL A CA 1
ATOM 5222 C C . VAL A 1 673 ? -27.906 -26.328 10.828 1 98.75 673 VAL A C 1
ATOM 5224 O O . VAL A 1 673 ? -27.906 -27.547 10.648 1 98.75 673 VAL A O 1
ATOM 5227 N N . THR A 1 674 ? -28.969 -25.578 10.586 1 98.69 674 THR A N 1
ATOM 5228 C CA . THR A 1 674 ? -30.234 -26.109 10.078 1 98.69 674 THR A CA 1
ATOM 5229 C C . THR A 1 674 ? -30.547 -25.531 8.711 1 98.69 674 THR A C 1
ATOM 5231 O O . THR A 1 674 ? -30.5 -24.312 8.523 1 98.69 674 THR A O 1
ATOM 5234 N N . ASN A 1 675 ? -30.812 -26.375 7.723 1 98.69 675 ASN A N 1
ATOM 5235 C CA . ASN A 1 675 ? -31.391 -25.906 6.465 1 98.69 675 ASN A CA 1
ATOM 5236 C C . ASN A 1 675 ? -32.844 -25.531 6.621 1 98.69 675 ASN A C 1
ATOM 5238 O O . ASN A 1 675 ? -33.719 -26.391 6.77 1 98.69 675 ASN A O 1
ATOM 5242 N N . THR A 1 676 ? -33.125 -24.312 6.523 1 98.44 676 THR A N 1
ATOM 5243 C CA . THR A 1 676 ? -34.469 -23.828 6.801 1 98.44 676 THR A CA 1
ATOM 5244 C C . THR A 1 676 ? -35.25 -23.625 5.504 1 98.44 676 THR A C 1
ATOM 5246 O O . THR A 1 676 ? -36.375 -23.125 5.523 1 98.44 676 THR A O 1
ATOM 5249 N N . GLY A 1 677 ? -34.625 -23.922 4.398 1 97.75 677 GLY A N 1
ATOM 5250 C CA . GLY A 1 677 ? -35.312 -23.75 3.117 1 97.75 677 GLY A CA 1
ATOM 5251 C C . GLY A 1 677 ? -35.906 -25.016 2.572 1 97.75 677 GLY A C 1
ATOM 5252 O O . GLY A 1 677 ? -36.25 -25.938 3.336 1 97.75 677 GLY A O 1
ATOM 5253 N N . ASN A 1 678 ? -36.188 -25.141 1.224 1 96.19 678 ASN A N 1
ATOM 5254 C CA . ASN A 1 678 ? -37 -26.188 0.634 1 96.19 678 ASN A CA 1
ATOM 5255 C C . ASN A 1 678 ? -36.219 -27.062 -0.325 1 96.19 678 ASN A C 1
ATOM 5257 O O . ASN A 1 678 ? -36.781 -27.922 -0.995 1 96.19 678 ASN A O 1
ATOM 5261 N N . CYS A 1 679 ? -34.906 -26.828 -0.429 1 97.69 679 CYS A N 1
ATOM 5262 C CA . CYS A 1 679 ? -34.094 -27.672 -1.265 1 97.69 679 CYS A CA 1
ATOM 5263 C C . CYS A 1 679 ? -32.75 -27.984 -0.575 1 97.69 679 CYS A C 1
ATOM 5265 O O . CYS A 1 679 ? -32.406 -27.328 0.407 1 97.69 679 CYS A O 1
ATOM 5267 N N . THR A 1 680 ? -32.094 -29.078 -1.032 1 98.19 680 THR A N 1
ATOM 5268 C CA . THR A 1 680 ? -30.797 -29.453 -0.487 1 98.19 680 THR A CA 1
ATOM 5269 C C . THR A 1 680 ? -29.75 -28.375 -0.792 1 98.19 680 THR A C 1
ATOM 5271 O O . THR A 1 680 ? -29.766 -27.781 -1.872 1 98.19 680 THR A O 1
ATOM 5274 N N . GLY A 1 681 ? -28.922 -28.062 0.162 1 98.38 681 GLY A N 1
ATOM 5275 C CA . GLY A 1 681 ? -27.875 -27.078 -0.031 1 98.38 681 GLY A CA 1
ATOM 5276 C C . GLY A 1 681 ? -26.609 -27.406 0.74 1 98.38 681 GLY A C 1
ATOM 5277 O O . GLY A 1 681 ? -26.641 -28.188 1.688 1 98.38 681 GLY A O 1
ATOM 5278 N N . LYS A 1 682 ? -25.531 -26.906 0.286 1 98.62 682 LYS A N 1
ATOM 5279 C CA . LYS A 1 682 ? -24.25 -26.969 0.982 1 98.62 682 LYS A CA 1
ATOM 5280 C C . LYS A 1 682 ? -23.906 -25.625 1.63 1 98.62 682 LYS A C 1
ATOM 5282 O O . LYS A 1 682 ? -24.172 -24.578 1.059 1 98.62 682 LYS A O 1
ATOM 5287 N N . GLU A 1 683 ? -23.406 -25.688 2.867 1 98.25 683 GLU A N 1
ATOM 5288 C CA . GLU A 1 683 ? -23.016 -24.516 3.633 1 98.25 683 GLU A CA 1
ATOM 5289 C C . GLU A 1 683 ? -21.594 -24.625 4.152 1 98.25 683 GLU A C 1
ATOM 5291 O O . GLU A 1 683 ? -21.156 -25.703 4.574 1 98.25 683 GLU A O 1
ATOM 5296 N N . VAL A 1 684 ? -20.812 -23.547 3.996 1 98.69 684 VAL A N 1
ATOM 5297 C CA . VAL A 1 684 ? -19.484 -23.469 4.602 1 98.69 684 VAL A CA 1
ATOM 5298 C C . VAL A 1 684 ? -19.594 -22.844 5.992 1 98.69 684 VAL A C 1
ATOM 5300 O O . VAL A 1 684 ? -19.859 -21.641 6.117 1 98.69 684 VAL A O 1
ATOM 5303 N N . VAL A 1 685 ? -19.375 -23.594 7.008 1 98.69 685 VAL A N 1
ATOM 5304 C CA . VAL A 1 685 ? -19.375 -23.109 8.383 1 98.69 685 VAL A CA 1
ATOM 5305 C C . VAL A 1 685 ? -17.984 -22.609 8.758 1 98.69 685 VAL A C 1
ATOM 5307 O O . VAL A 1 685 ? -17.031 -23.375 8.75 1 98.69 685 VAL A O 1
ATOM 5310 N N . MET A 1 686 ? -17.859 -21.328 9.047 1 98.69 686 MET A N 1
ATOM 5311 C CA . MET A 1 686 ? -16.594 -20.688 9.336 1 98.69 686 MET A CA 1
ATOM 5312 C C . MET A 1 686 ? -16.531 -20.219 10.789 1 98.69 686 MET A C 1
ATOM 5314 O O . MET A 1 686 ? -17.516 -19.688 11.312 1 98.69 686 MET A O 1
ATOM 5318 N N . LEU A 1 687 ? -15.414 -20.469 11.461 1 98.81 687 LEU A N 1
ATOM 5319 C CA . LEU A 1 687 ? -15.156 -19.969 12.805 1 98.81 687 LEU A CA 1
ATOM 5320 C C . LEU A 1 687 ? -14.141 -18.828 12.781 1 98.81 687 LEU A C 1
ATOM 5322 O O . LEU A 1 687 ? -13.016 -19.016 12.305 1 98.81 687 LEU A O 1
ATOM 5326 N N . PHE A 1 688 ? -14.539 -17.703 13.305 1 98.56 688 PHE A N 1
ATOM 5327 C CA . PHE A 1 688 ? -13.672 -16.531 13.367 1 98.56 688 PHE A CA 1
ATOM 5328 C C . PHE A 1 688 ? -13.328 -16.188 14.805 1 98.56 688 PHE A C 1
ATOM 5330 O O . PHE A 1 688 ? -14.102 -16.469 15.719 1 98.56 688 PHE A O 1
ATOM 5337 N N . SER A 1 689 ? -12.203 -15.641 14.969 1 98.56 689 SER A N 1
ATOM 5338 C CA . SER A 1 689 ? -11.805 -15.094 16.266 1 98.56 689 SER A CA 1
ATOM 5339 C C . SER A 1 689 ? -11.484 -13.609 16.156 1 98.56 689 SER A C 1
ATOM 5341 O O . SER A 1 689 ? -11.125 -13.109 15.086 1 98.56 689 SER A O 1
ATOM 5343 N N . ARG A 1 690 ? -11.625 -12.922 17.234 1 97.38 690 ARG A N 1
ATOM 5344 C CA . ARG A 1 690 ? -11.125 -11.57 17.453 1 97.38 690 ARG A CA 1
ATOM 5345 C C . ARG A 1 690 ? -10.469 -11.445 18.828 1 97.38 690 ARG A C 1
ATOM 5347 O O . ARG A 1 690 ? -11.086 -11.781 19.844 1 97.38 690 ARG A O 1
ATOM 5354 N N . ASP A 1 691 ? -9.203 -11.078 18.828 1 97.94 691 ASP A N 1
ATOM 5355 C CA . ASP A 1 691 ? -8.562 -10.688 20.078 1 97.94 691 ASP A CA 1
ATOM 5356 C C . ASP A 1 691 ? -9.062 -9.328 20.562 1 97.94 691 ASP A C 1
ATOM 5358 O O . ASP A 1 691 ? -8.867 -8.312 19.875 1 97.94 691 ASP A O 1
ATOM 5362 N N . MET A 1 692 ? -9.695 -9.305 21.703 1 97.56 692 MET A N 1
ATOM 5363 C CA . MET A 1 692 ? -10.367 -8.078 22.125 1 97.56 692 MET A CA 1
ATOM 5364 C C . MET A 1 692 ? -9.352 -7.012 22.531 1 97.56 692 MET A C 1
ATOM 5366 O O . MET A 1 692 ? -9.625 -5.816 22.406 1 97.56 692 MET A O 1
ATOM 5370 N N . VAL A 1 693 ? -8.219 -7.355 23.094 1 97.75 693 VAL A N 1
ATOM 5371 C CA . VAL A 1 693 ? -7.082 -6.504 23.422 1 97.75 693 VAL A CA 1
ATOM 5372 C C . VAL A 1 693 ? -5.777 -7.27 23.188 1 97.75 693 VAL A C 1
ATOM 5374 O O . VAL A 1 693 ? -5.652 -8.43 23.594 1 97.75 693 VAL A O 1
ATOM 5377 N N . ALA A 1 694 ? -4.824 -6.676 22.516 1 97.25 694 ALA A N 1
ATOM 5378 C CA . ALA A 1 694 ? -3.525 -7.297 22.266 1 97.25 694 ALA A CA 1
ATOM 5379 C C . ALA A 1 694 ? -2.402 -6.266 22.328 1 97.25 694 ALA A C 1
ATOM 5381 O O . ALA A 1 694 ? -2.662 -5.059 22.344 1 97.25 694 ALA A O 1
ATOM 5382 N N . SER A 1 695 ? -1.181 -6.707 22.359 1 96.44 695 SER A N 1
ATOM 5383 C CA . SER A 1 695 ? -0.026 -5.82 22.453 1 96.44 695 SER A CA 1
ATOM 5384 C C . SER A 1 695 ? 0.248 -5.137 21.109 1 96.44 695 SER A C 1
ATOM 5386 O O . SER A 1 695 ? 0.955 -4.129 21.062 1 96.44 695 SER A O 1
ATOM 5388 N N . LEU A 1 696 ? -0.22 -5.688 20.016 1 96.62 696 LEU A N 1
ATOM 5389 C CA . LEU A 1 696 ? -0.363 -5.039 18.719 1 96.62 696 LEU A CA 1
ATOM 5390 C C . LEU A 1 696 ? -1.833 -4.801 18.391 1 96.62 696 LEU A C 1
ATOM 5392 O O . LEU A 1 696 ? -2.707 -5.523 18.875 1 96.62 696 LEU A O 1
ATOM 5396 N N . THR A 1 697 ? -2.025 -3.756 17.578 1 96.81 697 THR A N 1
ATOM 5397 C CA . THR A 1 697 ? -3.408 -3.541 17.156 1 96.81 697 THR A CA 1
ATOM 5398 C C . THR A 1 697 ? -3.992 -4.809 16.547 1 96.81 697 THR A C 1
ATOM 5400 O O . THR A 1 697 ? -3.469 -5.324 15.555 1 96.81 697 THR A O 1
ATOM 5403 N N . PRO A 1 698 ? -5.059 -5.312 17.125 1 97 698 PRO A N 1
ATOM 5404 C CA . PRO A 1 698 ? -5.57 -6.613 16.672 1 97 698 PRO A CA 1
ATOM 5405 C C . PRO A 1 698 ? -6.238 -6.547 15.305 1 97 698 PRO A C 1
ATOM 5407 O O . PRO A 1 698 ? -6.633 -5.469 14.859 1 97 698 PRO A O 1
ATOM 5410 N N . ASP A 1 699 ? -6.336 -7.703 14.664 1 95.62 699 ASP A N 1
ATOM 5411 C CA . ASP A 1 699 ? -7.18 -7.867 13.484 1 95.62 699 ASP A CA 1
ATOM 5412 C C . ASP A 1 699 ? -8.656 -7.777 13.844 1 95.62 699 ASP A C 1
ATOM 5414 O O . ASP A 1 699 ? -9.055 -8.156 14.945 1 95.62 699 ASP A O 1
ATOM 5418 N N . ASN A 1 700 ? -9.445 -7.324 12.914 1 93.06 700 ASN A N 1
ATOM 5419 C CA . ASN A 1 700 ? -10.898 -7.285 13.102 1 93.06 700 ASN A CA 1
ATOM 5420 C C . ASN A 1 700 ? -11.469 -8.688 13.305 1 93.06 700 ASN A C 1
ATOM 5422 O O . ASN A 1 700 ? -12.328 -8.891 14.164 1 93.06 700 ASN A O 1
ATOM 5426 N N . ARG A 1 701 ? -11.07 -9.562 12.516 1 94.81 701 ARG A N 1
ATOM 5427 C CA . ARG A 1 701 ? -11.391 -10.977 12.672 1 94.81 701 ARG A CA 1
ATOM 5428 C C . ARG A 1 701 ? -10.43 -11.844 11.875 1 94.81 701 ARG A C 1
ATOM 5430 O O . ARG A 1 701 ? -9.805 -11.383 10.922 1 94.81 701 ARG A O 1
ATOM 5437 N N . ARG A 1 702 ? -10.25 -13.086 12.297 1 97.88 702 ARG A N 1
ATOM 5438 C CA . ARG A 1 702 ? -9.391 -14.086 11.664 1 97.88 702 ARG A CA 1
ATOM 5439 C C . ARG A 1 702 ? -10.109 -15.422 11.539 1 97.88 702 ARG A C 1
ATOM 5441 O O . ARG A 1 702 ? -10.719 -15.898 12.5 1 97.88 702 ARG A O 1
ATOM 5448 N N . LEU A 1 703 ? -10.086 -15.977 10.336 1 98.69 703 LEU A N 1
ATOM 5449 C CA . LEU A 1 703 ? -10.594 -17.328 10.148 1 98.69 703 LEU A CA 1
ATOM 5450 C C . LEU A 1 703 ? -9.719 -18.344 10.867 1 98.69 703 LEU A C 1
ATOM 5452 O O . LEU A 1 703 ? -8.492 -18.328 10.727 1 98.69 703 LEU A O 1
ATOM 5456 N N . ARG A 1 704 ? -10.352 -19.219 11.672 1 98.69 704 ARG A N 1
ATOM 5457 C CA . ARG A 1 704 ? -9.57 -20.156 12.461 1 98.69 704 ARG A CA 1
ATOM 5458 C C . ARG A 1 704 ? -9.875 -21.594 12.062 1 98.69 704 ARG A C 1
ATOM 5460 O O . ARG A 1 704 ? -9.07 -22.5 12.297 1 98.69 704 ARG A O 1
ATOM 5467 N N . ALA A 1 705 ? -11.07 -21.797 11.5 1 98.75 705 ALA A N 1
ATOM 5468 C CA . ALA A 1 705 ? -11.5 -23.094 11.023 1 98.75 705 ALA A CA 1
ATOM 5469 C C . ALA A 1 705 ? -12.68 -22.969 10.062 1 98.75 705 ALA A C 1
ATOM 5471 O O . ALA A 1 705 ? -13.398 -21.969 10.086 1 98.75 705 ALA A O 1
ATOM 5472 N N . PHE A 1 706 ? -12.922 -23.938 9.25 1 98.69 706 PHE A N 1
ATOM 5473 C CA . PHE A 1 706 ? -14.125 -24.016 8.422 1 98.69 706 PHE A CA 1
ATOM 5474 C C . PHE A 1 706 ? -14.422 -25.453 8.031 1 98.69 706 PHE A C 1
ATOM 5476 O O . PHE A 1 706 ? -13.523 -26.297 8.016 1 98.69 706 PHE A O 1
ATOM 5483 N N . GLU A 1 707 ? -15.641 -25.703 7.766 1 98.44 707 GLU A N 1
ATOM 5484 C CA . GLU A 1 707 ? -16.141 -27 7.289 1 98.44 707 GLU A CA 1
ATOM 5485 C C . GLU A 1 707 ? -17.328 -26.828 6.355 1 98.44 707 GLU A C 1
ATOM 5487 O O . GLU A 1 707 ? -18.25 -26.062 6.656 1 98.44 707 GLU A O 1
ATOM 5492 N N . LYS A 1 708 ? -17.281 -27.438 5.203 1 98.19 708 LYS A N 1
ATOM 5493 C CA . LYS A 1 708 ? -18.422 -27.438 4.289 1 98.19 708 LYS A CA 1
ATOM 5494 C C . LYS A 1 708 ? -19.328 -28.641 4.547 1 98.19 708 LYS A C 1
ATOM 5496 O O . LYS A 1 708 ? -18.859 -29.781 4.559 1 98.19 708 LYS A O 1
ATOM 5501 N N . VAL A 1 709 ? -20.656 -28.453 4.707 1 98.31 709 VAL A N 1
ATOM 5502 C CA . VAL A 1 709 ? -21.594 -29.516 5.004 1 98.31 709 VAL A CA 1
ATOM 5503 C C . VAL A 1 709 ? -22.781 -29.438 4.051 1 98.31 709 VAL A C 1
ATOM 5505 O O . VAL A 1 709 ? -23.156 -28.359 3.59 1 98.31 709 VAL A O 1
ATOM 5508 N N . GLU A 1 710 ? -23.312 -30.516 3.715 1 98.56 710 GLU A N 1
ATOM 5509 C CA . GLU A 1 710 ? -24.547 -30.609 2.941 1 98.56 710 GLU A CA 1
ATOM 5510 C C . GLU A 1 710 ? -25.734 -30.953 3.842 1 98.56 710 GLU A C 1
ATOM 5512 O O . GLU A 1 710 ? -25.641 -31.812 4.715 1 98.56 710 GLU A O 1
ATOM 5517 N N . LEU A 1 711 ? -26.844 -30.25 3.668 1 98.75 711 LEU A N 1
ATOM 5518 C CA . LEU A 1 711 ? -28.016 -30.422 4.504 1 98.75 711 LEU A CA 1
ATOM 5519 C C . LEU A 1 711 ? -29.281 -30.5 3.65 1 98.75 711 LEU A C 1
ATOM 5521 O O . LEU A 1 711 ? -29.469 -29.703 2.736 1 98.75 711 LEU A O 1
ATOM 5525 N N . LYS A 1 712 ? -30.078 -31.453 3.951 1 98.56 712 LYS A N 1
ATOM 5526 C CA . LYS A 1 712 ? -31.406 -31.547 3.359 1 98.56 712 LYS A CA 1
ATOM 5527 C C . LYS A 1 712 ? -32.375 -30.547 4.008 1 98.56 712 LYS A C 1
ATOM 5529 O O . LYS A 1 712 ? -32.094 -30 5.078 1 98.56 712 LYS A O 1
ATOM 5534 N N . PRO A 1 713 ? -33.531 -30.312 3.309 1 98.44 713 PRO A N 1
ATOM 5535 C CA . PRO A 1 713 ? -34.531 -29.406 3.93 1 98.44 713 PRO A CA 1
ATOM 5536 C C . PRO A 1 713 ? -34.938 -29.859 5.332 1 98.44 713 PRO A C 1
ATOM 5538 O O . PRO A 1 713 ? -35.312 -31.016 5.527 1 98.44 713 PRO A O 1
ATOM 5541 N N . GLY A 1 714 ? -34.781 -29 6.281 1 98.31 714 GLY A N 1
ATOM 5542 C CA . GLY A 1 714 ? -35.188 -29.281 7.648 1 98.31 714 GLY A CA 1
ATOM 5543 C C . GLY A 1 714 ? -34.156 -30 8.461 1 98.31 714 GLY A C 1
ATOM 5544 O O . GLY A 1 714 ? -34.25 -30.109 9.68 1 98.31 714 GLY A O 1
ATOM 5545 N N . GLU A 1 715 ? -33.094 -30.484 7.824 1 98.69 715 GLU A N 1
ATOM 5546 C CA . GLU A 1 715 ? -32.031 -31.234 8.508 1 98.69 715 GLU A CA 1
ATOM 5547 C C . GLU A 1 715 ? -31.172 -30.328 9.359 1 98.69 715 GLU A C 1
ATOM 5549 O O . GLU A 1 715 ? -30.859 -29.203 8.961 1 98.69 715 GLU A O 1
ATOM 5554 N N . THR A 1 716 ? -30.859 -30.719 10.562 1 98.62 716 THR A N 1
ATOM 5555 C CA . THR A 1 716 ? -29.906 -30.062 11.43 1 98.62 716 THR A CA 1
ATOM 5556 C C . THR A 1 716 ? -28.656 -30.922 11.625 1 98.62 716 THR A C 1
ATOM 5558 O O . THR A 1 716 ? -28.766 -32.125 11.914 1 98.62 716 THR A O 1
ATOM 5561 N N . LYS A 1 717 ? -27.484 -30.391 11.43 1 98.56 717 LYS A N 1
ATOM 5562 C CA . LYS A 1 717 ? -26.203 -31.047 11.719 1 98.56 717 LYS A CA 1
ATOM 5563 C C . LYS A 1 717 ? -25.406 -30.234 12.742 1 98.56 717 LYS A C 1
ATOM 5565 O O . LYS A 1 717 ? -25.391 -29 12.695 1 98.56 717 LYS A O 1
ATOM 5570 N N . THR A 1 718 ? -24.859 -30.906 13.695 1 98.69 718 THR A N 1
ATOM 5571 C CA . THR A 1 718 ? -23.875 -30.281 14.578 1 98.69 718 THR A CA 1
ATOM 5572 C C . THR A 1 718 ? -22.484 -30.344 13.969 1 98.69 718 THR A C 1
ATOM 5574 O O . THR A 1 718 ? -21.906 -31.438 13.82 1 98.69 718 THR A O 1
ATOM 5577 N N . VAL A 1 719 ? -21.969 -29.188 13.609 1 98.62 719 VAL A N 1
ATOM 5578 C CA . VAL A 1 719 ? -20.641 -29.094 13.008 1 98.62 719 VAL A CA 1
ATOM 5579 C C . VAL A 1 719 ? -19.594 -28.891 14.094 1 98.62 719 VAL A C 1
ATOM 5581 O O . VAL A 1 719 ? -19.75 -28.031 14.961 1 98.62 719 VAL A O 1
ATOM 5584 N N . THR A 1 720 ? -18.562 -29.672 14.094 1 98.56 720 THR A N 1
ATOM 5585 C CA . THR A 1 720 ? -17.453 -29.578 15.039 1 98.56 720 THR A CA 1
ATOM 5586 C C . THR A 1 720 ? -16.25 -28.906 14.391 1 98.56 720 THR A C 1
ATOM 5588 O O . THR A 1 720 ? -15.797 -29.312 13.32 1 98.56 720 THR A O 1
ATOM 5591 N N . LEU A 1 721 ? -15.695 -27.891 15.008 1 98.38 721 LEU A N 1
ATOM 5592 C CA . LEU A 1 721 ? -14.555 -27.094 14.539 1 98.38 721 LEU A CA 1
ATOM 5593 C C . LEU A 1 721 ? -13.461 -27.047 15.602 1 98.38 721 LEU A C 1
ATOM 5595 O O . LEU A 1 721 ? -13.414 -26.109 16.406 1 98.38 721 LEU A O 1
ATOM 5599 N N . PRO A 1 722 ? -12.578 -27.969 15.633 1 98.19 722 PRO A N 1
ATOM 5600 C CA . PRO A 1 722 ? -11.484 -27.969 16.609 1 98.19 722 PRO A CA 1
ATOM 5601 C C . PRO A 1 722 ? -10.375 -26.984 16.234 1 98.19 722 PRO A C 1
ATOM 5603 O O . PRO A 1 722 ? -10.039 -26.844 15.047 1 98.19 722 PRO A O 1
ATOM 5606 N N . ILE A 1 723 ? -9.805 -26.312 17.172 1 98.06 723 ILE A N 1
ATOM 5607 C CA . ILE A 1 723 ? -8.586 -25.531 16.969 1 98.06 723 ILE A CA 1
ATOM 5608 C C . ILE A 1 723 ? -7.652 -25.734 18.172 1 98.06 723 ILE A C 1
ATOM 5610 O O . ILE A 1 723 ? -8.102 -26.047 19.266 1 98.06 723 ILE A O 1
ATOM 5614 N N . LYS A 1 724 ? -6.391 -25.609 17.953 1 97.94 724 LYS A N 1
ATOM 5615 C CA . LYS A 1 724 ? -5.445 -25.531 19.062 1 97.94 724 LYS A CA 1
ATOM 5616 C C . LYS A 1 724 ? -5.449 -24.141 19.688 1 97.94 724 LYS A C 1
ATOM 5618 O O . LYS A 1 724 ? -5.598 -23.141 18.984 1 97.94 724 LYS A O 1
ATOM 5623 N N . ALA A 1 725 ? -5.246 -24.078 20.984 1 98.19 725 ALA A N 1
ATOM 5624 C CA . ALA A 1 725 ? -5.133 -22.781 21.641 1 98.19 725 ALA A CA 1
ATOM 5625 C C . ALA A 1 725 ? -4.051 -21.922 20.984 1 98.19 725 ALA A C 1
ATOM 5627 O O . ALA A 1 725 ? -4.207 -20.703 20.859 1 98.19 725 ALA A O 1
ATOM 5628 N N . SER A 1 726 ? -2.967 -22.562 20.578 1 97.44 726 SER A N 1
ATOM 5629 C CA . SER A 1 726 ? -1.844 -21.875 19.953 1 97.44 726 SER A CA 1
ATOM 5630 C C . SER A 1 726 ? -2.26 -21.203 18.641 1 97.44 726 SER A C 1
ATOM 5632 O O . SER A 1 726 ? -1.575 -20.312 18.156 1 97.44 726 SER A O 1
ATOM 5634 N N . ASP A 1 727 ? -3.359 -21.641 18.047 1 97.62 727 ASP A N 1
ATOM 5635 C CA . ASP A 1 727 ? -3.854 -21.047 16.812 1 97.62 727 ASP A CA 1
ATOM 5636 C C . ASP A 1 727 ? -4.367 -19.625 17.062 1 97.62 727 ASP A C 1
ATOM 5638 O O . ASP A 1 727 ? -4.566 -18.859 16.125 1 97.62 727 ASP A O 1
ATOM 5642 N N . LEU A 1 728 ? -4.578 -19.234 18.328 1 98.31 728 LEU A N 1
ATOM 5643 C CA . LEU A 1 728 ? -5.059 -17.906 18.688 1 98.31 728 LEU A CA 1
ATOM 5644 C C . LEU A 1 728 ? -3.896 -16.969 18.953 1 98.31 728 LEU A C 1
ATOM 5646 O O . LEU A 1 728 ? -4.102 -15.781 19.234 1 98.31 728 LEU A O 1
ATOM 5650 N N . ALA A 1 729 ? -2.672 -17.484 18.859 1 98.12 729 ALA A N 1
ATOM 5651 C CA . ALA A 1 729 ? -1.476 -16.656 19.031 1 98.12 729 ALA A CA 1
ATOM 5652 C C . ALA A 1 729 ? -1.245 -15.766 17.828 1 98.12 729 ALA A C 1
ATOM 5654 O O . ALA A 1 729 ? -1.861 -15.953 16.781 1 98.12 729 ALA A O 1
ATOM 5655 N N . PHE A 1 730 ? -0.511 -14.734 17.953 1 97.38 730 PHE A N 1
ATOM 5656 C CA . PHE A 1 730 ? -0.014 -13.891 16.875 1 97.38 730 PHE A CA 1
ATOM 5657 C C . PHE A 1 730 ? 1.481 -13.641 17.016 1 97.38 730 PHE A C 1
ATOM 5659 O O . PHE A 1 730 ? 2.082 -14.031 18.016 1 97.38 730 PHE A O 1
ATOM 5666 N N . VAL A 1 731 ? 2.154 -13.141 16 1 97.44 731 VAL A N 1
ATOM 5667 C CA . VAL A 1 731 ? 3.561 -12.766 16.062 1 97.44 731 VAL A CA 1
ATOM 5668 C C . VAL A 1 731 ? 3.686 -11.328 16.562 1 97.44 731 VAL A C 1
ATOM 5670 O O . VAL A 1 731 ? 3.152 -10.406 15.945 1 97.44 731 VAL A O 1
ATOM 5673 N N . ASP A 1 732 ? 4.332 -11.102 17.547 1 95.88 732 ASP A N 1
ATOM 5674 C CA . ASP A 1 732 ? 4.375 -9.789 18.188 1 95.88 732 ASP A CA 1
ATOM 5675 C C . ASP A 1 732 ? 5.375 -8.867 17.5 1 95.88 732 ASP A C 1
ATOM 5677 O O . ASP A 1 732 ? 5.863 -9.188 16.406 1 95.88 732 ASP A O 1
ATOM 5681 N N . TYR A 1 733 ? 5.594 -7.68 18.016 1 93.25 733 TYR A N 1
ATOM 5682 C CA . TYR A 1 733 ? 6.414 -6.625 17.438 1 93.25 733 TYR A CA 1
ATOM 5683 C C . TYR A 1 733 ? 7.863 -7.078 17.297 1 93.25 733 TYR A C 1
ATOM 5685 O O . TYR A 1 733 ? 8.562 -6.641 16.375 1 93.25 733 TYR A O 1
ATOM 5693 N N . ASP A 1 734 ? 8.328 -8.031 18.094 1 89.38 734 ASP A N 1
ATOM 5694 C CA . ASP A 1 734 ? 9.703 -8.523 18.094 1 89.38 734 ASP A CA 1
ATOM 5695 C C . ASP A 1 734 ? 9.852 -9.75 17.203 1 89.38 734 ASP A C 1
ATOM 5697 O O . ASP A 1 734 ? 10.93 -10.344 17.141 1 89.38 734 ASP A O 1
ATOM 5701 N N . GLY A 1 735 ? 8.797 -10.188 16.656 1 91.25 735 GLY A N 1
ATOM 5702 C CA . GLY A 1 735 ? 8.852 -11.297 15.719 1 91.25 735 GLY A CA 1
ATOM 5703 C C . GLY A 1 735 ? 8.672 -12.648 16.391 1 91.25 735 GLY A C 1
ATOM 5704 O O . GLY A 1 735 ? 8.992 -13.68 15.797 1 91.25 735 GLY A O 1
ATOM 5705 N N . LYS A 1 736 ? 8.164 -12.672 17.609 1 95.31 736 LYS A N 1
ATOM 5706 C CA . LYS A 1 736 ? 7.973 -13.914 18.344 1 95.31 736 LYS A CA 1
ATOM 5707 C C . LYS A 1 736 ? 6.492 -14.266 18.453 1 95.31 736 LYS A C 1
ATOM 5709 O O . LYS A 1 736 ? 5.648 -13.383 18.609 1 95.31 736 LYS A O 1
ATOM 5714 N N . TRP A 1 737 ? 6.203 -15.531 18.438 1 97.62 737 TRP A N 1
ATOM 5715 C CA . TRP A 1 737 ? 4.836 -15.992 18.672 1 97.62 737 TRP A CA 1
ATOM 5716 C C . TRP A 1 737 ? 4.426 -15.797 20.125 1 97.62 737 TRP A C 1
ATOM 5718 O O . TRP A 1 737 ? 5.188 -16.109 21.031 1 97.62 737 TRP A O 1
ATOM 5728 N N . VAL A 1 738 ? 3.25 -15.258 20.344 1 98.06 738 VAL A N 1
ATOM 5729 C CA . VAL A 1 738 ? 2.76 -15.031 21.688 1 98.06 738 VAL A CA 1
ATOM 5730 C C . VAL A 1 738 ? 1.253 -15.281 21.75 1 98.06 738 VAL A C 1
ATOM 5732 O O . VAL A 1 738 ? 0.524 -14.914 20.828 1 98.06 738 VAL A O 1
ATOM 5735 N N . LEU A 1 739 ? 0.774 -16.016 22.656 1 98.5 739 LEU A N 1
ATOM 5736 C CA . LEU A 1 739 ? -0.62 -16.109 23.078 1 98.5 739 LEU A CA 1
ATOM 5737 C C . LEU A 1 739 ? -0.861 -15.305 24.344 1 98.5 739 LEU A C 1
ATOM 5739 O O . LEU A 1 739 ? -0.332 -15.633 25.406 1 98.5 739 LEU A O 1
ATOM 5743 N N . GLU A 1 740 ? -1.635 -14.266 24.25 1 98.19 740 GLU A N 1
ATOM 5744 C CA . GLU A 1 740 ? -1.74 -13.328 25.359 1 98.19 740 GLU A CA 1
ATOM 5745 C C . GLU A 1 740 ? -2.98 -13.609 26.203 1 98.19 740 GLU A C 1
ATOM 5747 O O . GLU A 1 740 ? -4.016 -14.023 25.672 1 98.19 740 GLU A O 1
ATOM 5752 N N . LYS A 1 741 ? -2.818 -13.406 27.484 1 98.12 741 LYS A N 1
ATOM 5753 C CA . LYS A 1 741 ? -3.959 -13.453 28.391 1 98.12 741 LYS A CA 1
ATOM 5754 C C . LYS A 1 741 ? -5.039 -12.461 27.984 1 98.12 741 LYS A C 1
ATOM 5756 O O . LYS A 1 741 ? -4.734 -11.336 27.578 1 98.12 741 LYS A O 1
ATOM 5761 N N . GLY A 1 742 ? -6.301 -12.922 28.031 1 97.81 742 GLY A N 1
ATOM 5762 C CA . GLY A 1 742 ? -7.383 -12 27.719 1 97.81 742 GLY A CA 1
ATOM 5763 C C . GLY A 1 742 ? -8.562 -12.68 27.047 1 97.81 742 GLY A C 1
ATOM 5764 O O . GLY A 1 742 ? -8.633 -13.906 27 1 97.81 742 GLY A O 1
ATOM 5765 N N . LYS A 1 743 ? -9.461 -11.836 26.641 1 98.06 743 LYS A N 1
ATOM 5766 C CA . LYS A 1 743 ? -10.727 -12.305 26.078 1 98.06 743 LYS A CA 1
ATOM 5767 C C . LYS A 1 743 ? -10.641 -12.398 24.562 1 98.06 743 LYS A C 1
ATOM 5769 O O . LYS A 1 743 ? -10.047 -11.539 23.906 1 98.06 743 LYS A O 1
ATOM 5774 N N . PHE A 1 744 ? -11.164 -13.461 24.031 1 98.5 744 PHE A N 1
ATOM 5775 C CA . PHE A 1 744 ? -11.352 -13.672 22.594 1 98.5 744 PHE A CA 1
ATOM 5776 C C . PHE A 1 744 ? -12.828 -13.82 22.25 1 98.5 744 PHE A C 1
ATOM 5778 O O . PHE A 1 744 ? -13.547 -14.586 22.906 1 98.5 744 PHE A O 1
ATOM 5785 N N . ARG A 1 745 ? -13.281 -13.062 21.344 1 98.25 745 ARG A N 1
ATOM 5786 C CA . ARG A 1 745 ? -14.625 -13.25 20.797 1 98.25 745 ARG A CA 1
ATOM 5787 C C . ARG A 1 745 ? -14.609 -14.234 19.625 1 98.25 745 ARG A C 1
ATOM 5789 O O . ARG A 1 745 ? -13.883 -14.039 18.656 1 98.25 745 ARG A O 1
ATOM 5796 N N . MET A 1 746 ? -15.352 -15.273 19.75 1 98.44 746 MET A N 1
ATOM 5797 C CA . MET A 1 746 ? -15.477 -16.297 18.719 1 98.44 746 MET A CA 1
ATOM 5798 C C . MET A 1 746 ? -16.828 -16.188 18 1 98.44 746 MET A C 1
ATOM 5800 O O . MET A 1 746 ? -17.844 -15.914 18.625 1 98.44 746 MET A O 1
ATOM 5804 N N . GLN A 1 747 ? -16.797 -16.375 16.688 1 98.12 747 GLN A N 1
ATOM 5805 C CA . GLN A 1 747 ? -18.016 -16.203 15.906 1 98.12 747 GLN A CA 1
ATOM 5806 C C . GLN A 1 747 ? -18.156 -17.297 14.852 1 98.12 747 GLN A C 1
ATOM 5808 O O . GLN A 1 747 ? -17.188 -17.641 14.188 1 98.12 747 GLN A O 1
ATOM 5813 N N . ALA A 1 748 ? -19.328 -17.875 14.68 1 98.06 748 ALA A N 1
ATOM 5814 C CA . ALA A 1 748 ? -19.766 -18.719 13.578 1 98.06 748 ALA A CA 1
ATOM 5815 C C . ALA A 1 748 ? -21.156 -18.344 13.102 1 98.06 748 ALA A C 1
ATOM 5817 O O . ALA A 1 748 ? -22.125 -18.422 13.867 1 98.06 748 ALA A O 1
ATOM 5818 N N . GLY A 1 749 ? -21.25 -17.953 11.883 1 95.12 749 GLY A N 1
ATOM 5819 C CA . GLY A 1 749 ? -22.516 -17.375 11.445 1 95.12 749 GLY A CA 1
ATOM 5820 C C . GLY A 1 749 ? -22.938 -16.172 12.266 1 95.12 749 GLY A C 1
ATOM 5821 O O . GLY A 1 749 ? -22.156 -15.227 12.453 1 95.12 749 GLY A O 1
ATOM 5822 N N . THR A 1 750 ? -24.125 -16.188 12.781 1 94.12 750 THR A N 1
ATOM 5823 C CA . THR A 1 750 ? -24.641 -15.078 13.57 1 94.12 750 THR A CA 1
ATOM 5824 C C . THR A 1 750 ? -24.406 -15.32 15.062 1 94.12 750 THR A C 1
ATOM 5826 O O . THR A 1 750 ? -24.703 -14.453 15.891 1 94.12 750 THR A O 1
ATOM 5829 N N . SER A 1 751 ? -23.844 -16.422 15.391 1 96.94 751 SER A N 1
ATOM 5830 C CA . SER A 1 751 ? -23.609 -16.766 16.781 1 96.94 751 SER A CA 1
ATOM 5831 C C . SER A 1 751 ? -22.25 -16.281 17.266 1 96.94 751 SER A C 1
ATOM 5833 O O . SER A 1 751 ? -21.25 -16.391 16.547 1 96.94 751 SER A O 1
ATOM 5835 N N . VAL A 1 752 ? -22.234 -15.758 18.469 1 97.56 752 VAL A N 1
ATOM 5836 C CA . VAL A 1 752 ? -21 -15.234 19.047 1 97.56 752 VAL A CA 1
ATOM 5837 C C . VAL A 1 752 ? -20.859 -15.727 20.484 1 97.56 752 VAL A C 1
ATOM 5839 O O . VAL A 1 752 ? -21.859 -16 21.156 1 97.56 752 VAL A O 1
ATOM 5842 N N . MET A 1 753 ? -19.672 -15.906 20.938 1 97.81 753 MET A N 1
ATOM 5843 C CA . MET A 1 753 ? -19.359 -16.203 22.344 1 97.81 753 MET A CA 1
ATOM 5844 C C . MET A 1 753 ? -17.953 -15.711 22.688 1 97.81 753 MET A C 1
ATOM 5846 O O . MET A 1 753 ? -17.125 -15.484 21.797 1 97.81 753 MET A O 1
ATOM 5850 N N . ASP A 1 754 ? -17.688 -15.617 23.969 1 98.12 754 ASP A N 1
ATOM 5851 C CA . ASP A 1 754 ? -16.375 -15.203 24.438 1 98.12 754 ASP A CA 1
ATOM 5852 C C . ASP A 1 754 ? -15.672 -16.344 25.188 1 98.12 754 ASP A C 1
ATOM 5854 O O . ASP A 1 754 ? -16.328 -17.109 25.891 1 98.12 754 ASP A O 1
ATOM 5858 N N . ILE A 1 755 ? -14.477 -16.484 24.953 1 98.5 755 ILE A N 1
ATOM 5859 C CA . ILE A 1 755 ? -13.602 -17.328 25.75 1 98.5 755 ILE A CA 1
ATOM 5860 C C . ILE A 1 755 ? -12.414 -16.516 26.25 1 98.5 755 ILE A C 1
ATOM 5862 O O . ILE A 1 755 ? -12.172 -15.398 25.766 1 98.5 755 ILE A O 1
ATOM 5866 N N . ALA A 1 756 ? -11.68 -17.094 27.266 1 98.5 756 ALA A N 1
ATOM 5867 C CA . ALA A 1 756 ? -10.602 -16.297 27.844 1 98.5 756 ALA A CA 1
ATOM 5868 C C . ALA A 1 756 ? -9.344 -17.125 28.031 1 98.5 756 ALA A C 1
ATOM 5870 O O . ALA A 1 756 ? -9.406 -18.25 28.531 1 98.5 756 ALA A O 1
ATOM 5871 N N . CYS A 1 757 ? -8.234 -16.641 27.547 1 98.5 757 CYS A N 1
ATOM 5872 C CA . CYS A 1 757 ? -6.934 -17.219 27.859 1 98.5 757 CYS A CA 1
ATOM 5873 C C . CYS A 1 757 ? -6.469 -16.812 29.25 1 98.5 757 CYS A C 1
ATOM 5875 O O . CYS A 1 757 ? -6.492 -15.633 29.594 1 98.5 757 CYS A O 1
ATOM 5877 N N . ASN A 1 758 ? -5.945 -17.672 30.031 1 97.62 758 ASN A N 1
ATOM 5878 C CA . ASN A 1 758 ? -5.727 -17.422 31.453 1 97.62 758 ASN A CA 1
ATOM 5879 C C . ASN A 1 758 ? -4.32 -16.891 31.719 1 97.62 758 ASN A C 1
ATOM 5881 O O . ASN A 1 758 ? -4.066 -16.297 32.75 1 97.62 758 ASN A O 1
ATOM 5885 N N . HIS A 1 759 ? -3.42 -17.172 30.812 1 97.19 759 HIS A N 1
ATOM 5886 C CA . HIS A 1 759 ? -2.047 -16.703 30.984 1 97.19 759 HIS A CA 1
ATOM 5887 C C . HIS A 1 759 ? -1.39 -16.406 29.641 1 97.19 759 HIS A C 1
ATOM 5889 O O . HIS A 1 759 ? -1.679 -17.078 28.641 1 97.19 759 HIS A O 1
ATOM 5895 N N . THR A 1 760 ? -0.484 -15.438 29.641 1 97.94 760 THR A N 1
ATOM 5896 C CA . THR A 1 760 ? 0.289 -15.117 28.438 1 97.94 760 THR A CA 1
ATOM 5897 C C . THR A 1 760 ? 1.444 -16.094 28.266 1 97.94 760 THR A C 1
ATOM 5899 O O . THR A 1 760 ? 2.152 -16.406 29.219 1 97.94 760 THR A O 1
ATOM 5902 N N . TYR A 1 761 ? 1.615 -16.609 27.125 1 98.06 761 TYR A N 1
ATOM 5903 C CA . TYR A 1 761 ? 2.713 -17.5 26.781 1 98.06 761 TYR A CA 1
ATOM 5904 C C . TYR A 1 761 ? 3.465 -17 25.562 1 98.06 761 TYR A C 1
ATOM 5906 O O . TYR A 1 761 ? 2.865 -16.766 24.516 1 98.06 761 TYR A O 1
ATOM 5914 N N . LYS A 1 762 ? 4.801 -16.844 25.625 1 97 762 LYS A N 1
ATOM 5915 C CA . LYS A 1 762 ? 5.672 -16.406 24.531 1 97 762 LYS A CA 1
ATOM 5916 C C . LYS A 1 762 ? 6.625 -17.531 24.125 1 97 762 LYS A C 1
ATOM 5918 O O . LYS A 1 762 ? 7.41 -18.016 24.938 1 97 762 LYS A O 1
ATOM 5923 N N . TRP A 1 763 ? 6.562 -17.938 22.859 1 96.94 763 TRP A N 1
ATOM 5924 C CA . TRP A 1 763 ? 7.441 -18.984 22.359 1 96.94 763 TRP A CA 1
ATOM 5925 C C . TRP A 1 763 ? 8.852 -18.453 22.109 1 96.94 763 TRP A C 1
ATOM 5927 O O . TRP A 1 763 ? 9.016 -17.312 21.672 1 96.94 763 TRP A O 1
ATOM 5937 N N . THR A 1 764 ? 9.805 -19.219 22.328 1 93.31 764 THR A N 1
ATOM 5938 C CA . THR A 1 764 ? 11.188 -18.906 21.984 1 93.31 764 THR A CA 1
ATOM 5939 C C . THR A 1 764 ? 11.586 -19.562 20.672 1 93.31 764 THR A C 1
ATOM 5941 O O . THR A 1 764 ? 12.648 -19.25 20.109 1 93.31 764 THR A O 1
ATOM 5944 N N . THR A 1 765 ? 10.758 -20.438 20.172 1 91.38 765 THR A N 1
ATOM 5945 C CA . THR A 1 765 ? 11 -21.109 18.906 1 91.38 765 THR A CA 1
ATOM 5946 C C . THR A 1 765 ? 10.32 -20.359 17.766 1 91.38 765 THR A C 1
ATOM 5948 O O . THR A 1 765 ? 9.336 -19.641 17.984 1 91.38 765 THR A O 1
ATOM 5951 N N . PRO A 1 766 ? 10.781 -20.5 16.594 1 88.75 766 PRO A N 1
ATOM 5952 C CA . PRO A 1 766 ? 10.281 -19.703 15.477 1 88.75 766 PRO A CA 1
ATOM 5953 C C . PRO A 1 766 ? 8.875 -20.125 15.039 1 88.75 766 PRO A C 1
ATOM 5955 O O . PRO A 1 766 ? 8.148 -19.328 14.438 1 88.75 766 PRO A O 1
ATOM 5958 N N . ASN A 1 767 ? 8.375 -21.359 15.188 1 90 767 ASN A N 1
ATOM 5959 C CA . ASN A 1 767 ? 7.086 -21.828 14.695 1 90 767 ASN A CA 1
ATOM 5960 C C . ASN A 1 767 ? 6.258 -22.469 15.805 1 90 767 ASN A C 1
ATOM 5962 O O . ASN A 1 767 ? 5.641 -23.516 15.602 1 90 767 ASN A O 1
ATOM 5966 N N . LYS A 1 768 ? 6.266 -21.828 16.875 1 89.19 768 LYS A N 1
ATOM 5967 C CA . LYS A 1 768 ? 5.508 -22.312 18.031 1 89.19 768 LYS A CA 1
ATOM 5968 C C . LYS A 1 768 ? 5.902 -23.734 18.391 1 89.19 768 LYS A C 1
ATOM 5970 O O . LYS A 1 768 ? 6.102 -24.578 17.516 1 89.19 768 LYS A O 1
ATOM 5975 N N . MET B 1 1 ? 58.281 -14.695 30.656 1 29.62 1 MET B N 1
ATOM 5976 C CA . MET B 1 1 ? 56.938 -14.453 31.172 1 29.62 1 MET B CA 1
ATOM 5977 C C . MET B 1 1 ? 56.406 -13.102 30.703 1 29.62 1 MET B C 1
ATOM 5979 O O . MET B 1 1 ? 56.625 -12.078 31.344 1 29.62 1 MET B O 1
ATOM 5983 N N . THR B 1 2 ? 56.5 -12.844 29.359 1 37.12 2 THR B N 1
ATOM 5984 C CA . THR B 1 2 ? 56.125 -11.594 28.719 1 37.12 2 THR B CA 1
ATOM 5985 C C . THR B 1 2 ? 54.594 -11.398 28.75 1 37.12 2 THR B C 1
ATOM 5987 O O . THR B 1 2 ? 53.844 -12.242 28.25 1 37.12 2 THR B O 1
ATOM 5990 N N . PHE B 1 3 ? 54.156 -10.648 29.828 1 35.66 3 PHE B N 1
ATOM 5991 C CA . PHE B 1 3 ? 52.781 -10.266 30.078 1 35.66 3 PHE B CA 1
ATOM 5992 C C . PHE B 1 3 ? 52.219 -9.461 28.906 1 35.66 3 PHE B C 1
ATOM 5994 O O . PHE B 1 3 ? 52.75 -8.406 28.562 1 35.66 3 PHE B O 1
ATOM 6001 N N . LEU B 1 4 ? 51.688 -10.211 27.906 1 37.78 4 LEU B N 1
ATOM 6002 C CA . LEU B 1 4 ? 50.969 -9.57 26.812 1 37.78 4 LEU B CA 1
ATOM 6003 C C . LEU B 1 4 ? 49.719 -8.867 27.328 1 37.78 4 LEU B C 1
ATOM 6005 O O . LEU B 1 4 ? 48.812 -9.508 27.891 1 37.78 4 LEU B O 1
ATOM 6009 N N . THR B 1 5 ? 49.875 -7.578 27.703 1 34.03 5 THR B N 1
ATOM 6010 C CA . THR B 1 5 ? 48.781 -6.73 28.125 1 34.03 5 THR B CA 1
ATOM 6011 C C . THR B 1 5 ? 47.781 -6.508 26.984 1 34.03 5 THR B C 1
ATOM 6013 O O . THR B 1 5 ? 48.156 -5.992 25.938 1 34.03 5 THR B O 1
ATOM 6016 N N . VAL B 1 6 ? 46.75 -7.336 26.891 1 35 6 VAL B N 1
ATOM 6017 C CA . VAL B 1 6 ? 45.656 -7.137 25.953 1 35 6 VAL B CA 1
ATOM 6018 C C . VAL B 1 6 ? 44.906 -5.848 26.312 1 35 6 VAL B C 1
ATOM 6020 O O . VAL B 1 6 ? 44.344 -5.723 27.391 1 35 6 VAL B O 1
ATOM 6023 N N . THR B 1 7 ? 45.406 -4.719 25.797 1 32.47 7 THR B N 1
ATOM 6024 C CA . THR B 1 7 ? 44.625 -3.479 25.953 1 32.47 7 THR B CA 1
ATOM 6025 C C . THR B 1 7 ? 43.281 -3.572 25.281 1 32.47 7 THR B C 1
ATOM 6027 O O . THR B 1 7 ? 43.188 -3.873 24.078 1 32.47 7 THR B O 1
ATOM 6030 N N . SER B 1 8 ? 42.281 -3.9 25.984 1 33.94 8 SER B N 1
ATOM 6031 C CA . SER B 1 8 ? 40.875 -3.809 25.562 1 33.94 8 SER B CA 1
ATOM 6032 C C . SER B 1 8 ? 40.562 -2.422 25.016 1 33.94 8 SER B C 1
ATOM 6034 O O . SER B 1 8 ? 40.688 -1.424 25.734 1 33.94 8 SER B O 1
ATOM 6036 N N . ALA B 1 9 ? 40.844 -2.285 23.797 1 31.94 9 ALA B N 1
ATOM 6037 C CA . ALA B 1 9 ? 40.312 -1.059 23.188 1 31.94 9 ALA B CA 1
ATOM 6038 C C . ALA B 1 9 ? 38.812 -0.967 23.375 1 31.94 9 ALA B C 1
ATOM 6040 O O . ALA B 1 9 ? 38.062 -1.734 22.75 1 31.94 9 ALA B O 1
ATOM 6041 N N . ALA B 1 10 ? 38.344 -0.548 24.406 1 32.31 10 ALA B N 1
ATOM 6042 C CA . ALA B 1 10 ? 36.969 -0.114 24.516 1 32.31 10 ALA B CA 1
ATOM 6043 C C . ALA B 1 10 ? 36.594 0.894 23.438 1 32.31 10 ALA B C 1
ATOM 6045 O O . ALA B 1 10 ? 37.188 1.982 23.375 1 32.31 10 ALA B O 1
ATOM 6046 N N . CYS B 1 11 ? 36.219 0.4 22.344 1 33.25 11 CYS B N 1
ATOM 6047 C CA . CYS B 1 11 ? 35.562 1.285 21.359 1 33.25 11 CYS B CA 1
ATOM 6048 C C . CYS B 1 11 ? 34.594 2.229 22.047 1 33.25 11 CYS B C 1
ATOM 6050 O O . CYS B 1 11 ? 33.531 1.793 22.531 1 33.25 11 CYS B O 1
ATOM 6052 N N . SER B 1 12 ? 35 3.215 22.656 1 34.47 12 SER B N 1
ATOM 6053 C CA . SER B 1 12 ? 34.125 4.273 23.172 1 34.47 12 SER B CA 1
ATOM 6054 C C . SER B 1 12 ? 33.125 4.699 22.125 1 34.47 12 SER B C 1
ATOM 6056 O O . SER B 1 12 ? 33.469 5.102 21.016 1 34.47 12 SER B O 1
ATOM 6058 N N . LEU B 1 13 ? 32 4.062 22.094 1 41.34 13 LEU B N 1
ATOM 6059 C CA . LEU B 1 13 ? 30.859 4.645 21.406 1 41.34 13 LEU B CA 1
ATOM 6060 C C . LEU B 1 13 ? 30.781 6.148 21.641 1 41.34 13 LEU B C 1
ATOM 6062 O O . LEU B 1 13 ? 30.625 6.59 22.781 1 41.34 13 LEU B O 1
ATOM 6066 N N . GLN B 1 14 ? 31.594 6.855 21.016 1 39.97 14 GLN B N 1
ATOM 6067 C CA . GLN B 1 14 ? 31.391 8.297 21.078 1 39.97 14 GLN B CA 1
ATOM 6068 C C . GLN B 1 14 ? 29.906 8.648 21.156 1 39.97 14 GLN B C 1
ATOM 6070 O O . GLN B 1 14 ? 29.141 8.297 20.25 1 39.97 14 GLN B O 1
ATOM 6075 N N . ALA B 1 15 ? 29.562 8.852 22.297 1 51.94 15 ALA B N 1
ATOM 6076 C CA . ALA B 1 15 ? 28.203 9.336 22.531 1 51.94 15 ALA B CA 1
ATOM 6077 C C . ALA B 1 15 ? 27.859 10.492 21.609 1 51.94 15 ALA B C 1
ATOM 6079 O O . ALA B 1 15 ? 28.609 11.461 21.516 1 51.94 15 ALA B O 1
ATOM 6080 N N . ALA B 1 16 ? 26.875 10.469 20.781 1 62.91 16 ALA B N 1
ATOM 6081 C CA . ALA B 1 16 ? 26.391 11.555 19.938 1 62.91 16 ALA B CA 1
ATOM 6082 C C . ALA B 1 16 ? 26.281 12.867 20.703 1 62.91 16 ALA B C 1
ATOM 6084 O O . ALA B 1 16 ? 25.844 12.875 21.859 1 62.91 16 ALA B O 1
ATOM 6085 N N . GLY B 1 17 ? 26.828 14.07 20.109 1 75.44 17 GLY B N 1
ATOM 6086 C CA . GLY B 1 17 ? 26.609 15.383 20.719 1 75.44 17 GLY B CA 1
ATOM 6087 C C . GLY B 1 17 ? 25.141 15.719 20.906 1 75.44 17 GLY B C 1
ATOM 6088 O O . GLY B 1 17 ? 24.281 15.227 20.172 1 75.44 17 GLY B O 1
ATOM 6089 N N . ALA B 1 18 ? 24.797 16.531 21.969 1 82.19 18 ALA B N 1
ATOM 6090 C CA . ALA B 1 18 ? 23.422 16.938 22.266 1 82.19 18 ALA B CA 1
ATOM 6091 C C . ALA B 1 18 ? 22.828 17.75 21.125 1 82.19 18 ALA B C 1
ATOM 6093 O O . ALA B 1 18 ? 23.484 18.641 20.578 1 82.19 18 ALA B O 1
ATOM 6094 N N . ALA B 1 19 ? 21.641 17.406 20.672 1 87.94 19 ALA B N 1
ATOM 6095 C CA . ALA B 1 19 ? 20.969 18.156 19.625 1 87.94 19 ALA B CA 1
ATOM 6096 C C . ALA B 1 19 ? 20.859 19.641 20 1 87.94 19 ALA B C 1
ATOM 6098 O O . ALA B 1 19 ? 21.031 20.516 19.141 1 87.94 19 ALA B O 1
ATOM 6099 N N . ILE B 1 20 ? 20.516 19.906 21.25 1 93.19 20 ILE B N 1
ATOM 6100 C CA . ILE B 1 20 ? 20.531 21.25 21.844 1 93.19 20 ILE B CA 1
ATOM 6101 C C . ILE B 1 20 ? 21.562 21.312 22.953 1 93.19 20 ILE B C 1
ATOM 6103 O O . ILE B 1 20 ? 21.469 20.609 23.953 1 93.19 20 ILE B O 1
ATOM 6107 N N . PRO B 1 21 ? 22.516 22.141 22.812 1 92.44 21 PRO B N 1
ATOM 6108 C CA . PRO B 1 21 ? 23.516 22.266 23.875 1 92.44 21 PRO B CA 1
ATOM 6109 C C . PRO B 1 21 ? 22.906 22.672 25.219 1 92.44 21 PRO B C 1
ATOM 6111 O O . PRO B 1 21 ? 22.047 23.547 25.266 1 92.44 21 PRO B O 1
ATOM 6114 N N . SER B 1 22 ? 23.391 22.109 26.203 1 94 22 SER B N 1
ATOM 6115 C CA . SER B 1 22 ? 22.859 22.391 27.531 1 94 22 SER B CA 1
ATOM 6116 C C . SER B 1 22 ? 23.266 23.781 28 1 94 22 SER B C 1
ATOM 6118 O O . SER B 1 22 ? 24.391 24.234 27.734 1 94 22 SER B O 1
ATOM 6120 N N . ASP B 1 23 ? 22.344 24.453 28.672 1 96.25 23 ASP B N 1
ATOM 6121 C CA . ASP B 1 23 ? 22.594 25.703 29.359 1 96.25 23 ASP B CA 1
ATOM 6122 C C . ASP B 1 23 ? 22.578 25.516 30.875 1 96.25 23 ASP B C 1
ATOM 6124 O O . ASP B 1 23 ? 21.516 25.359 31.469 1 96.25 23 ASP B O 1
ATOM 6128 N N . PRO B 1 24 ? 23.688 25.609 31.516 1 96.56 24 PRO B N 1
ATOM 6129 C CA . PRO B 1 24 ? 23.766 25.266 32.938 1 96.56 24 PRO B CA 1
ATOM 6130 C C . PRO B 1 24 ? 22.891 26.141 33.812 1 96.56 24 PRO B C 1
ATOM 6132 O O . PRO B 1 24 ? 22.328 25.672 34.812 1 96.56 24 PRO B O 1
ATOM 6135 N N . ASP B 1 25 ? 22.875 27.406 33.562 1 97.25 25 ASP B N 1
ATOM 6136 C CA . ASP B 1 25 ? 22.031 28.312 34.344 1 97.25 25 ASP B CA 1
ATOM 6137 C C . ASP B 1 25 ? 20.562 27.953 34.188 1 97.25 25 ASP B C 1
ATOM 6139 O O . ASP B 1 25 ? 19.812 27.953 35.188 1 97.25 25 ASP B O 1
ATOM 6143 N N . LEU B 1 26 ? 20.188 27.734 33 1 97.25 26 LEU B N 1
ATOM 6144 C CA . LEU B 1 26 ? 18.828 27.312 32.75 1 97.25 26 LEU B CA 1
ATOM 6145 C C . LEU B 1 26 ? 18.5 26 33.438 1 97.25 26 LEU B C 1
ATOM 6147 O O . LEU B 1 26 ? 17.453 25.859 34.094 1 97.25 26 LEU B O 1
ATOM 6151 N N . GLU B 1 27 ? 19.422 25.062 33.375 1 97.69 27 GLU B N 1
ATOM 6152 C CA . GLU B 1 27 ? 19.234 23.766 34 1 97.69 27 GLU B CA 1
ATOM 6153 C C . GLU B 1 27 ? 19.141 23.906 35.531 1 97.69 27 GLU B C 1
ATOM 6155 O O . GLU B 1 27 ? 18.359 23.188 36.188 1 97.69 27 GLU B O 1
ATOM 6160 N N . ALA B 1 28 ? 19.875 24.766 36.031 1 98.19 28 ALA B N 1
ATOM 6161 C CA . ALA B 1 28 ? 19.812 25.016 37.469 1 98.19 28 ALA B CA 1
ATOM 6162 C C . ALA B 1 28 ? 18.453 25.562 37.875 1 98.19 28 ALA B C 1
ATOM 6164 O O . ALA B 1 28 ? 17.906 25.188 38.938 1 98.19 28 ALA B O 1
ATOM 6165 N N . ALA B 1 29 ? 17.969 26.469 37.156 1 98.12 29 ALA B N 1
ATOM 6166 C CA . ALA B 1 29 ? 16.641 27.031 37.438 1 98.12 29 ALA B CA 1
ATOM 6167 C C . ALA B 1 29 ? 15.562 25.953 37.344 1 98.12 29 ALA B C 1
ATOM 6169 O O . ALA B 1 29 ? 14.656 25.906 38.156 1 98.12 29 ALA B 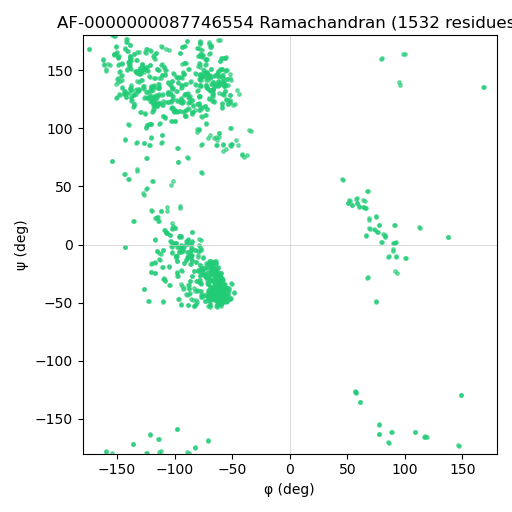O 1
ATOM 6170 N N . VAL B 1 30 ? 15.656 25.094 36.312 1 98.5 30 VAL B N 1
ATOM 6171 C CA . VAL B 1 30 ? 14.711 24 36.125 1 98.5 30 VAL B CA 1
ATOM 6172 C C . VAL B 1 30 ? 14.734 23.062 37.344 1 98.5 30 VAL B C 1
ATOM 6174 O O . VAL B 1 30 ? 13.688 22.734 37.906 1 98.5 30 VAL B O 1
ATOM 6177 N N . GLU B 1 31 ? 15.898 22.703 37.75 1 98.31 31 GLU B N 1
ATOM 6178 C CA . GLU B 1 31 ? 16.047 21.766 38.875 1 98.31 31 GLU B CA 1
ATOM 6179 C C . GLU B 1 31 ? 15.547 22.391 40.188 1 98.31 31 GLU B C 1
ATOM 6181 O O . GLU B 1 31 ? 14.984 21.688 41.031 1 98.31 31 GLU B O 1
ATOM 6186 N N . ARG B 1 32 ? 15.773 23.641 40.375 1 98.19 32 ARG B N 1
ATOM 6187 C CA . ARG B 1 32 ? 15.297 24.344 41.562 1 98.19 32 ARG B CA 1
ATOM 6188 C C . ARG B 1 32 ? 13.773 24.312 41.656 1 98.19 32 ARG B C 1
ATOM 6190 O O . ARG B 1 32 ? 13.203 24.094 42.719 1 98.19 32 ARG B O 1
ATOM 6197 N N . THR B 1 33 ? 13.188 24.562 40.594 1 98.31 33 THR B N 1
ATOM 6198 C CA . THR B 1 33 ? 11.727 24.516 40.562 1 98.31 33 THR B CA 1
ATOM 6199 C C . THR B 1 33 ? 11.227 23.078 40.75 1 98.31 33 THR B C 1
ATOM 6201 O O . THR B 1 33 ? 10.328 22.828 41.531 1 98.31 33 THR B O 1
ATOM 6204 N N . LEU B 1 34 ? 11.836 22.125 40 1 98.5 34 LEU B N 1
ATOM 6205 C CA . LEU B 1 34 ? 11.422 20.719 40 1 98.5 34 LEU B CA 1
ATOM 6206 C C . LEU B 1 34 ? 11.508 20.141 41.406 1 98.5 34 LEU B C 1
ATOM 6208 O O . LEU B 1 34 ? 10.617 19.391 41.844 1 98.5 34 LEU B O 1
ATOM 6212 N N . SER B 1 35 ? 12.492 20.438 42.125 1 97.69 35 SER B N 1
ATOM 6213 C CA . SER B 1 35 ? 12.758 19.859 43.438 1 97.69 35 SER B CA 1
ATOM 6214 C C . SER B 1 35 ? 11.711 20.297 44.469 1 97.69 35 SER B C 1
ATOM 6216 O O . SER B 1 35 ? 11.516 19.625 45.5 1 97.69 35 SER B O 1
ATOM 6218 N N . LYS B 1 36 ? 11.047 21.344 44.219 1 97.38 36 LYS B N 1
ATOM 6219 C CA . LYS B 1 36 ? 10.062 21.875 45.125 1 97.38 36 LYS B CA 1
ATOM 6220 C C . LYS B 1 36 ? 8.656 21.391 44.781 1 97.38 36 LYS B C 1
ATOM 6222 O O . LYS B 1 36 ? 7.711 21.609 45.562 1 97.38 36 LYS B O 1
ATOM 6227 N N . MET B 1 37 ? 8.484 20.719 43.75 1 98.06 37 MET B N 1
ATOM 6228 C CA . MET B 1 37 ? 7.164 20.344 43.25 1 98.06 37 MET B CA 1
ATOM 6229 C C . MET B 1 37 ? 6.672 19.062 43.906 1 98.06 37 MET B C 1
ATOM 6231 O O . MET B 1 37 ? 7.449 18.125 44.094 1 98.06 37 MET B O 1
ATOM 6235 N N . SER B 1 38 ? 5.434 19.047 44.188 1 97.81 38 SER B N 1
ATOM 6236 C CA . SER B 1 38 ? 4.766 17.812 44.594 1 97.81 38 SER B CA 1
ATOM 6237 C C . SER B 1 38 ? 4.477 16.922 43.375 1 97.81 38 SER B C 1
ATOM 6239 O O . SER B 1 38 ? 4.629 17.344 42.25 1 97.81 38 SER B O 1
ATOM 6241 N N . LEU B 1 39 ? 4.117 15.719 43.688 1 98.31 39 LEU B N 1
ATOM 6242 C CA . LEU B 1 39 ? 3.73 14.797 42.625 1 98.31 39 LEU B CA 1
ATOM 6243 C C . LEU B 1 39 ? 2.562 15.352 41.812 1 98.31 39 LEU B C 1
ATOM 6245 O O . LEU B 1 39 ? 2.549 15.258 40.594 1 98.31 39 LEU B O 1
ATOM 6249 N N . ASP B 1 40 ? 1.588 15.953 42.469 1 98.19 40 ASP B N 1
ATOM 6250 C CA . ASP B 1 40 ? 0.421 16.531 41.812 1 98.19 40 ASP B CA 1
ATOM 6251 C C . ASP B 1 40 ? 0.829 17.641 40.875 1 98.19 40 ASP B C 1
ATOM 6253 O O . ASP B 1 40 ? 0.293 17.75 39.75 1 98.19 40 ASP B O 1
ATOM 6257 N N . GLU B 1 41 ? 1.73 18.469 41.312 1 98.31 41 GLU B N 1
ATOM 6258 C CA . GLU B 1 41 ? 2.201 19.562 40.469 1 98.31 41 GLU B CA 1
ATOM 6259 C C . GLU B 1 41 ? 2.922 19.031 39.25 1 98.31 41 GLU B C 1
ATOM 6261 O O . GLU B 1 41 ? 2.725 19.547 38.125 1 98.31 41 GLU B O 1
ATOM 6266 N N . LYS B 1 42 ? 3.75 18.016 39.438 1 98.81 42 LYS B N 1
ATOM 6267 C CA . LYS B 1 42 ? 4.469 17.438 38.312 1 98.81 42 LYS B CA 1
ATOM 6268 C C . LYS B 1 42 ? 3.506 16.828 37.312 1 98.81 42 LYS B C 1
ATOM 6270 O O . LYS B 1 42 ? 3.615 17.078 36.094 1 98.81 42 LYS B O 1
ATOM 6275 N N . ILE B 1 43 ? 2.547 16.078 37.719 1 98.81 43 ILE B N 1
ATOM 6276 C CA . ILE B 1 43 ? 1.553 15.453 36.875 1 98.81 43 ILE B CA 1
ATOM 6277 C C . ILE B 1 43 ? 0.701 16.516 36.188 1 98.81 43 ILE B C 1
ATOM 6279 O O . ILE B 1 43 ? 0.368 16.406 35 1 98.81 43 ILE B O 1
ATOM 6283 N N . GLY B 1 44 ? 0.324 17.531 36.938 1 98.62 44 GLY B N 1
ATOM 6284 C CA . GLY B 1 44 ? -0.407 18.641 36.344 1 98.62 44 GLY B CA 1
ATOM 6285 C C . GLY B 1 44 ? 0.338 19.312 35.219 1 98.62 44 GLY B C 1
ATOM 6286 O O . GLY B 1 44 ? -0.264 19.672 34.188 1 98.62 44 GLY B O 1
ATOM 6287 N N . GLN B 1 45 ? 1.649 19.484 35.375 1 98.5 45 GLN B N 1
ATOM 6288 C CA . GLN B 1 45 ? 2.48 20.078 34.344 1 98.5 45 GLN B CA 1
ATOM 6289 C C . GLN B 1 45 ? 2.539 19.188 33.094 1 98.5 45 GLN B C 1
ATOM 6291 O O . GLN B 1 45 ? 2.818 19.672 32 1 98.5 45 GLN B O 1
ATOM 6296 N N . MET B 1 46 ? 2.225 17.875 33.219 1 98.81 46 MET B N 1
ATOM 6297 C CA . MET B 1 46 ? 2.219 16.922 32.125 1 98.81 46 MET B CA 1
ATOM 6298 C C . MET B 1 46 ? 0.858 16.891 31.422 1 98.81 46 MET B C 1
ATOM 6300 O O . MET B 1 46 ? 0.621 16.062 30.547 1 98.81 46 MET B O 1
ATOM 6304 N N . THR B 1 47 ? -0.056 17.766 31.844 1 98.69 47 THR B N 1
ATOM 6305 C CA . THR B 1 47 ? -1.436 17.719 31.359 1 98.69 47 THR B CA 1
ATOM 6306 C C . THR B 1 47 ? -1.77 18.969 30.547 1 98.69 47 THR B C 1
ATOM 6308 O O . THR B 1 47 ? -1.549 20.094 31 1 98.69 47 THR B O 1
ATOM 6311 N N . GLU B 1 48 ? -2.293 18.75 29.344 1 98.62 48 GLU B N 1
ATOM 6312 C CA . GLU B 1 48 ? -2.771 19.812 28.484 1 98.62 48 GLU B CA 1
ATOM 6313 C C . GLU B 1 48 ? -4.262 19.672 28.203 1 98.62 48 GLU B C 1
ATOM 6315 O O . GLU B 1 48 ? -4.703 18.656 27.656 1 98.62 48 GLU B O 1
ATOM 6320 N N . LEU B 1 49 ? -5.062 20.719 28.531 1 97.81 49 LEU B N 1
ATOM 6321 C CA . LEU B 1 49 ? -6.508 20.672 28.359 1 97.81 49 LEU B CA 1
ATOM 6322 C C . LEU B 1 49 ? -6.949 21.562 27.203 1 97.81 49 LEU B C 1
ATOM 6324 O O . LEU B 1 49 ? -6.301 22.578 26.922 1 97.81 49 LEU B O 1
ATOM 6328 N N . SER B 1 50 ? -8.031 21.203 26.547 1 96.69 50 SER B N 1
ATOM 6329 C CA . SER B 1 50 ? -8.695 22.141 25.625 1 96.69 50 SER B CA 1
ATOM 6330 C C . SER B 1 50 ? -9.344 23.297 26.375 1 96.69 50 SER B C 1
ATOM 6332 O O . SER B 1 50 ? -9.922 23.094 27.453 1 96.69 50 SER B O 1
ATOM 6334 N N . ILE B 1 51 ? -9.328 24.406 25.859 1 97.06 51 ILE B N 1
ATOM 6335 C CA . ILE B 1 51 ? -9.891 25.594 26.5 1 97.06 51 ILE B CA 1
ATOM 6336 C C . ILE B 1 51 ? -11.383 25.391 26.75 1 97.06 51 ILE B C 1
ATOM 6338 O O . ILE B 1 51 ? -11.938 25.953 27.688 1 97.06 51 ILE B O 1
ATOM 6342 N N . ASP B 1 52 ? -11.977 24.562 25.953 1 95.25 52 ASP B N 1
ATOM 6343 C CA . ASP B 1 52 ? -13.406 24.328 26.078 1 95.25 52 ASP B CA 1
ATOM 6344 C C . ASP B 1 52 ? -13.734 23.641 27.406 1 95.25 52 ASP B C 1
ATOM 6346 O O . ASP B 1 52 ? -14.852 23.75 27.906 1 95.25 52 ASP B O 1
ATOM 6350 N N . VAL B 1 53 ? -12.789 22.906 27.953 1 95.38 53 VAL B N 1
ATOM 6351 C CA . VAL B 1 53 ? -12.961 22.281 29.266 1 95.38 53 VAL B CA 1
ATOM 6352 C C . VAL B 1 53 ? -13.031 23.344 30.359 1 95.38 53 VAL B C 1
ATOM 6354 O O . VAL B 1 53 ? -13.641 23.141 31.406 1 95.38 53 VAL B O 1
ATOM 6357 N N . LEU B 1 54 ? -12.469 24.516 30.156 1 96.81 54 LEU B N 1
ATOM 6358 C CA . LEU B 1 54 ? -12.289 25.547 31.156 1 96.81 54 LEU B CA 1
ATOM 6359 C C . LEU B 1 54 ? -13.383 26.609 31.047 1 96.81 54 LEU B C 1
ATOM 6361 O O . LEU B 1 54 ? -13.492 27.484 31.906 1 96.81 54 LEU B O 1
ATOM 6365 N N . GLY B 1 55 ? -14.172 26.547 29.984 1 95.38 55 GLY B N 1
ATOM 6366 C CA . GLY B 1 55 ? -15.078 27.656 29.766 1 95.38 55 GLY B CA 1
ATOM 6367 C C . GLY B 1 55 ? -16.484 27.203 29.375 1 95.38 55 GLY B C 1
ATOM 6368 O O . GLY B 1 55 ? -16.828 26.031 29.531 1 95.38 55 GLY B O 1
ATOM 6369 N N . ASP B 1 56 ? -17.25 28.203 29.016 1 94.69 56 ASP B N 1
ATOM 6370 C CA . ASP B 1 56 ? -18.641 28.031 28.578 1 94.69 56 ASP B CA 1
ATOM 6371 C C . ASP B 1 56 ? -19.047 29.156 27.625 1 94.69 56 ASP B C 1
ATOM 6373 O O . ASP B 1 56 ? -18.219 30 27.25 1 94.69 56 ASP B O 1
ATOM 6377 N N . TRP B 1 57 ? -20.203 29.125 27.172 1 93.81 57 TRP B N 1
ATOM 6378 C CA . TRP B 1 57 ? -20.703 30.109 26.234 1 93.81 57 TRP B CA 1
ATOM 6379 C C . TRP B 1 57 ? -21.875 30.891 26.828 1 93.81 57 TRP B C 1
ATOM 6381 O O . TRP B 1 57 ? -22.703 30.312 27.531 1 93.81 57 TRP B O 1
ATOM 6391 N N . LYS B 1 58 ? -21.938 32.156 26.672 1 93.19 58 LYS B N 1
ATOM 6392 C CA . LYS B 1 58 ? -23.031 33.062 27.031 1 93.19 58 LYS B CA 1
ATOM 6393 C C . LYS B 1 58 ? -23.281 34.094 25.938 1 93.19 58 LYS B C 1
ATOM 6395 O O . LYS B 1 58 ? -22.359 34.812 25.562 1 93.19 58 LYS B O 1
ATOM 6400 N N . ASP B 1 59 ? -24.5 34.156 25.422 1 92.12 59 ASP B N 1
ATOM 6401 C CA . ASP B 1 59 ? -24.906 35.094 24.375 1 92.12 59 ASP B CA 1
ATOM 6402 C C . ASP B 1 59 ? -23.969 35.031 23.172 1 92.12 59 ASP B C 1
ATOM 6404 O O . ASP B 1 59 ? -23.547 36.062 22.656 1 92.12 59 ASP B O 1
ATOM 6408 N N . GLY B 1 60 ? -23.484 33.781 22.812 1 88.31 60 GLY B N 1
ATOM 6409 C CA . GLY B 1 60 ? -22.672 33.562 21.641 1 88.31 60 GLY B CA 1
ATOM 6410 C C . GLY B 1 60 ? -21.203 33.875 21.859 1 88.31 60 GLY B C 1
ATOM 6411 O O . GLY B 1 60 ? -20.391 33.812 20.938 1 88.31 60 GLY B O 1
ATOM 6412 N N . GLU B 1 61 ? -20.875 34.156 23.062 1 91.5 61 GLU B N 1
ATOM 6413 C CA . GLU B 1 61 ? -19.484 34.469 23.391 1 91.5 61 GLU B CA 1
ATOM 6414 C C . GLU B 1 61 ? -18.891 33.5 24.391 1 91.5 61 GLU B C 1
ATOM 6416 O O . GLU B 1 61 ? -19.531 33.156 25.391 1 91.5 61 GLU B O 1
ATOM 6421 N N . PHE B 1 62 ? -17.719 33.062 24.047 1 95.69 62 PHE B N 1
ATOM 6422 C CA . PHE B 1 62 ? -17.016 32.125 24.938 1 95.69 62 PHE B CA 1
ATOM 6423 C C . PHE B 1 62 ? -16.391 32.906 26.109 1 95.69 62 PHE B C 1
ATOM 6425 O O . PHE B 1 62 ? -15.867 34 25.922 1 95.69 62 PHE B O 1
ATOM 6432 N N . PHE B 1 63 ? -16.5 32.375 27.328 1 95.44 63 PHE B N 1
ATOM 6433 C CA . PHE B 1 63 ? -15.82 32.906 28.5 1 95.44 63 PHE B CA 1
ATOM 6434 C C . PHE B 1 63 ? -15.266 31.797 29.375 1 95.44 63 PHE B C 1
ATOM 6436 O O . PHE B 1 63 ? -15.742 30.672 29.312 1 95.44 63 PHE B O 1
ATOM 6443 N N . LEU B 1 64 ? -14.219 32.125 30.141 1 97.56 64 LEU B N 1
ATOM 6444 C CA . LEU B 1 64 ? -13.664 31.188 31.109 1 97.56 64 LEU B CA 1
ATOM 6445 C C . LEU B 1 64 ? -14.516 31.125 32.375 1 97.56 64 LEU B C 1
ATOM 6447 O O . LEU B 1 64 ? -14.844 32.156 32.969 1 97.56 64 LEU B O 1
ATOM 6451 N N . ASP B 1 65 ? -14.906 29.906 32.781 1 97.44 65 ASP B N 1
ATOM 6452 C CA . ASP B 1 65 ? -15.625 29.703 34.031 1 97.44 65 ASP B CA 1
ATOM 6453 C C . ASP B 1 65 ? -14.664 29.688 35.219 1 97.44 65 ASP B C 1
ATOM 6455 O O . ASP B 1 65 ? -13.805 28.812 35.312 1 97.44 65 ASP B O 1
ATOM 6459 N N . PRO B 1 66 ? -14.836 30.562 36.156 1 96.38 66 PRO B N 1
ATOM 6460 C CA . PRO B 1 66 ? -13.883 30.656 37.25 1 96.38 66 PRO B CA 1
ATOM 6461 C C . PRO B 1 66 ? -13.773 29.359 38.062 1 96.38 66 PRO B C 1
ATOM 6463 O O . PRO B 1 66 ? -12.695 29.016 38.531 1 96.38 66 PRO B O 1
ATOM 6466 N N . GLN B 1 67 ? -14.852 28.656 38.188 1 97.06 67 GLN B N 1
ATOM 6467 C CA . GLN B 1 67 ? -14.828 27.406 38.969 1 97.06 67 GLN B CA 1
ATOM 6468 C C . GLN B 1 67 ? -14.062 26.328 38.219 1 97.06 67 GLN B C 1
ATOM 6470 O O . GLN B 1 67 ? -13.289 25.578 38.812 1 97.06 67 GLN B O 1
ATOM 6475 N N . LYS B 1 68 ? -14.375 26.234 36.906 1 97.44 68 LYS B N 1
ATOM 6476 C CA . LYS B 1 68 ? -13.664 25.25 36.094 1 97.44 68 LYS B CA 1
ATOM 6477 C C . LYS B 1 68 ? -12.172 25.562 36.031 1 97.44 68 LYS B C 1
ATOM 6479 O O . LYS B 1 68 ? -11.336 24.656 36.094 1 97.44 68 LYS B O 1
ATOM 6484 N N . LEU B 1 69 ? -11.875 26.797 35.844 1 97 69 LEU B N 1
ATOM 6485 C CA . LEU B 1 69 ? -10.484 27.234 35.812 1 97 69 LEU B CA 1
ATOM 6486 C C . LEU B 1 69 ? -9.781 26.906 37.125 1 97 69 LEU B C 1
ATOM 6488 O O . LEU B 1 69 ? -8.648 26.422 37.125 1 97 69 LEU B O 1
ATOM 6492 N N . HIS B 1 70 ? -10.469 27.188 38.281 1 96.31 70 HIS B N 1
ATOM 6493 C CA . HIS B 1 70 ? -9.914 26.906 39.594 1 96.31 70 HIS B CA 1
ATOM 6494 C C . HIS B 1 70 ? -9.672 25.406 39.75 1 96.31 70 HIS B C 1
ATOM 6496 O O . HIS B 1 70 ? -8.633 25 40.281 1 96.31 70 HIS B O 1
ATOM 6502 N N . GLU B 1 71 ? -10.609 24.672 39.375 1 97.25 71 GLU B N 1
ATOM 6503 C CA . GLU B 1 71 ? -10.469 23.234 39.5 1 97.25 71 GLU B CA 1
ATOM 6504 C C . GLU B 1 71 ? -9.266 22.719 38.719 1 97.25 71 GLU B C 1
ATOM 6506 O O . GLU B 1 71 ? -8.445 21.969 39.25 1 97.25 71 GLU B O 1
ATOM 6511 N N . ALA B 1 72 ? -9.172 23.109 37.469 1 98 72 ALA B N 1
ATOM 6512 C CA . ALA B 1 72 ? -8.109 22.641 36.594 1 98 72 ALA B CA 1
ATOM 6513 C C . ALA B 1 72 ? -6.738 23.078 37.094 1 98 72 ALA B C 1
ATOM 6515 O O . ALA B 1 72 ? -5.809 22.281 37.156 1 98 72 ALA B O 1
ATOM 6516 N N . ILE B 1 73 ? -6.582 24.297 37.5 1 97.62 73 ILE B N 1
ATOM 6517 C CA . ILE B 1 73 ? -5.262 24.875 37.75 1 97.62 73 ILE B CA 1
ATOM 6518 C C . ILE B 1 73 ? -4.914 24.781 39.219 1 97.62 73 ILE B C 1
ATOM 6520 O O . ILE B 1 73 ? -3.797 24.406 39.594 1 97.62 73 ILE B O 1
ATOM 6524 N N . ALA B 1 74 ? -5.828 25.141 40.094 1 96.62 74 ALA B N 1
ATOM 6525 C CA . ALA B 1 74 ? -5.523 25.172 41.531 1 96.62 74 ALA B CA 1
ATOM 6526 C C . ALA B 1 74 ? -5.543 23.766 42.125 1 96.62 74 ALA B C 1
ATOM 6528 O O . ALA B 1 74 ? -4.734 23.438 43 1 96.62 74 ALA B O 1
ATOM 6529 N N . VAL B 1 75 ? -6.488 22.984 41.688 1 97.5 75 VAL B N 1
ATOM 6530 C CA . VAL B 1 75 ? -6.664 21.672 42.281 1 97.5 75 VAL B CA 1
ATOM 6531 C C . VAL B 1 75 ? -5.785 20.656 41.562 1 97.5 75 VAL B C 1
ATOM 6533 O O . VAL B 1 75 ? -4.945 20 42.188 1 97.5 75 VAL B O 1
ATOM 6536 N N . TYR B 1 76 ? -5.871 20.594 40.281 1 98.12 76 TYR B N 1
ATOM 6537 C CA . TYR B 1 76 ? -5.164 19.562 39.531 1 98.12 76 TYR B CA 1
ATOM 6538 C C . TYR B 1 76 ? -3.832 20.078 39 1 98.12 76 TYR B C 1
ATOM 6540 O O . TYR B 1 76 ? -3.031 19.328 38.438 1 98.12 76 TYR B O 1
ATOM 6548 N N . LYS B 1 77 ? -3.551 21.344 39.156 1 98.25 77 LYS B N 1
ATOM 6549 C CA . LYS B 1 77 ? -2.262 21.969 38.875 1 98.25 77 LYS B CA 1
ATOM 6550 C C . LYS B 1 77 ? -1.921 21.875 37.406 1 98.25 77 LYS B C 1
ATOM 6552 O O . LYS B 1 77 ? -0.756 21.719 37.031 1 98.25 77 LYS B O 1
ATOM 6557 N N . VAL B 1 78 ? -2.945 21.906 36.531 1 98.38 78 VAL B N 1
ATOM 6558 C CA . VAL B 1 78 ? -2.758 21.781 35.094 1 98.38 78 VAL B CA 1
ATOM 6559 C C . VAL B 1 78 ? -1.799 22.859 34.594 1 98.38 78 VAL B C 1
ATOM 6561 O O . VAL B 1 78 ? -1.918 24.031 34.969 1 98.38 78 VAL B O 1
ATOM 6564 N N . GLY B 1 79 ? -0.865 22.391 33.688 1 98.12 79 GLY B N 1
ATOM 6565 C CA . GLY B 1 79 ? 0.214 23.281 33.312 1 98.12 79 GLY B CA 1
ATOM 6566 C C . GLY B 1 79 ? 0.099 23.766 31.875 1 98.12 79 GLY B C 1
ATOM 6567 O O . GLY B 1 79 ? 0.888 24.609 31.438 1 98.12 79 GLY B O 1
ATOM 6568 N N . SER B 1 80 ? -0.863 23.297 31.094 1 98.62 80 SER B N 1
ATOM 6569 C CA . SER B 1 80 ? -0.967 23.656 29.688 1 98.62 80 SER B CA 1
ATOM 6570 C C . SER B 1 80 ? -2.418 23.641 29.203 1 98.62 80 SER B C 1
ATOM 6572 O O . SER B 1 80 ? -3.221 22.844 29.688 1 98.62 80 SER B O 1
ATOM 6574 N N . VAL B 1 81 ? -2.756 24.578 28.344 1 98.25 81 VAL B N 1
ATOM 6575 C CA . VAL B 1 81 ? -4.055 24.688 27.688 1 98.25 81 VAL B CA 1
ATOM 6576 C C . VAL B 1 81 ? -3.861 24.906 26.188 1 98.25 81 VAL B C 1
ATOM 6578 O O . VAL B 1 81 ? -2.838 25.438 25.766 1 98.25 81 VAL B O 1
ATOM 6581 N N . LEU B 1 82 ? -4.832 24.406 25.391 1 97.44 82 LEU B N 1
ATOM 6582 C CA . LEU B 1 82 ? -4.703 24.609 23.953 1 97.44 82 LEU B CA 1
ATOM 6583 C C . LEU B 1 82 ? -6.062 24.891 23.312 1 97.44 82 LEU B C 1
ATOM 6585 O O . LEU B 1 82 ? -7.09 24.844 24 1 97.44 82 LEU B O 1
ATOM 6589 N N . ASN B 1 83 ? -6.039 25.141 22.047 1 95.06 83 ASN B N 1
ATOM 6590 C CA . ASN B 1 83 ? -7.129 25.172 21.078 1 95.06 83 ASN B CA 1
ATOM 6591 C C . ASN B 1 83 ? -7.902 26.484 21.141 1 95.06 83 ASN B C 1
ATOM 6593 O O . ASN B 1 83 ? -7.773 27.234 22.109 1 95.06 83 ASN B O 1
ATOM 6597 N N . ALA B 1 84 ? -8.617 26.812 20.109 1 95.62 84 ALA B N 1
ATOM 6598 C CA . ALA B 1 84 ? -9.555 27.938 20.078 1 95.62 84 ALA B CA 1
ATOM 6599 C C . ALA B 1 84 ? -10.938 27.5 20.562 1 95.62 84 ALA B C 1
ATOM 6601 O O . ALA B 1 84 ? -11.289 26.328 20.484 1 95.62 84 ALA B O 1
ATOM 6602 N N . PRO B 1 85 ? -11.656 28.453 21.141 1 94 85 PRO B N 1
ATOM 6603 C CA . PRO B 1 85 ? -12.977 28.109 21.688 1 94 85 PRO B CA 1
ATOM 6604 C C . PRO B 1 85 ? -13.93 27.594 20.609 1 94 85 PRO B C 1
ATOM 6606 O O . PRO B 1 85 ? -13.914 28.078 19.469 1 94 85 PRO B O 1
ATOM 6609 N N . GLY B 1 86 ? -14.781 26.625 20.984 1 84.94 86 GLY B N 1
ATOM 6610 C CA . GLY B 1 86 ? -15.836 26.109 20.141 1 84.94 86 GLY B CA 1
ATOM 6611 C C . GLY B 1 86 ? -15.336 25.141 19.078 1 84.94 86 GLY B C 1
ATOM 6612 O O . GLY B 1 86 ? -14.453 24.312 19.359 1 84.94 86 GLY B O 1
ATOM 6613 N N . GLY B 1 87 ? -15.984 24.938 17.938 1 75.06 87 GLY B N 1
ATOM 6614 C CA . GLY B 1 87 ? -15.672 24.016 16.859 1 75.06 87 GLY B CA 1
ATOM 6615 C C . GLY B 1 87 ? -14.516 24.484 15.992 1 75.06 87 GLY B C 1
ATOM 6616 O O . GLY B 1 87 ? -14.492 24.219 14.789 1 75.06 87 GLY B O 1
ATOM 6617 N N . PRO B 1 88 ? -13.219 24.688 16.484 1 84.88 88 PRO B N 1
ATOM 6618 C CA . PRO B 1 88 ? -12.5 25.891 16.938 1 84.88 88 PRO B CA 1
ATOM 6619 C C . PRO B 1 88 ? -12.578 27.031 15.914 1 84.88 88 PRO B C 1
ATOM 6621 O O . PRO B 1 88 ? -12.516 26.797 14.711 1 84.88 88 PRO B O 1
ATOM 6624 N N . THR B 1 89 ? -12.703 28.172 16.422 1 91.44 89 THR B N 1
ATOM 6625 C CA . THR B 1 89 ? -12.844 29.359 15.578 1 91.44 89 THR B CA 1
ATOM 6626 C C . THR B 1 89 ? -11.891 30.469 16.016 1 91.44 89 THR B C 1
ATOM 6628 O O . THR B 1 89 ? -11.727 30.703 17.219 1 91.44 89 THR B O 1
ATOM 6631 N N . ALA B 1 90 ? -11.305 31.141 15.102 1 96.44 90 ALA B N 1
ATOM 6632 C CA . ALA B 1 90 ? -10.328 32.188 15.328 1 96.44 90 ALA B CA 1
ATOM 6633 C C . ALA B 1 90 ? -10.914 33.312 16.203 1 96.44 90 ALA B C 1
ATOM 6635 O O . ALA B 1 90 ? -12.102 33.594 16.125 1 96.44 90 ALA B O 1
ATOM 6636 N N . GLN B 1 91 ? -10.086 33.875 17.078 1 96.94 91 GLN B N 1
ATOM 6637 C CA . GLN B 1 91 ? -10.422 35 17.953 1 96.94 91 GLN B CA 1
ATOM 6638 C C . GLN B 1 91 ? -9.547 36.219 17.672 1 96.94 91 GLN B C 1
ATOM 6640 O O . GLN B 1 91 ? -8.477 36.094 17.078 1 96.94 91 GLN B O 1
ATOM 6645 N N . THR B 1 92 ? -9.969 37.375 18.141 1 96.75 92 THR B N 1
ATOM 6646 C CA . THR B 1 92 ? -9.148 38.594 18 1 96.75 92 THR B CA 1
ATOM 6647 C C . THR B 1 92 ? -7.965 38.562 18.953 1 96.75 92 THR B C 1
ATOM 6649 O O . THR B 1 92 ? -8.016 37.875 19.984 1 96.75 92 THR B O 1
ATOM 6652 N N . PRO B 1 93 ? -6.867 39.281 18.625 1 97.56 93 PRO B N 1
ATOM 6653 C CA . PRO B 1 93 ? -5.75 39.375 19.562 1 97.56 93 PRO B CA 1
ATOM 6654 C C . PRO B 1 93 ? -6.188 39.844 20.953 1 97.56 93 PRO B C 1
ATOM 6656 O O . PRO B 1 93 ? -5.691 39.312 21.969 1 97.56 93 PRO B O 1
ATOM 6659 N N . ALA B 1 94 ? -7.113 40.75 21.047 1 96.94 94 ALA B N 1
ATOM 6660 C CA . ALA B 1 94 ? -7.602 41.25 22.344 1 96.94 94 ALA B CA 1
ATOM 6661 C C . ALA B 1 94 ? -8.281 40.125 23.141 1 96.94 94 ALA B C 1
ATOM 6663 O O . ALA B 1 94 ? -8.117 40.062 24.359 1 96.94 94 ALA B O 1
ATOM 6664 N N . LYS B 1 95 ? -9.086 39.438 22.422 1 96.94 95 LYS B N 1
ATOM 6665 C CA . LYS B 1 95 ? -9.758 38.312 23.094 1 96.94 95 LYS B CA 1
ATOM 6666 C C . LYS B 1 95 ? -8.75 37.281 23.594 1 96.94 95 LYS B C 1
ATOM 6668 O O . LYS B 1 95 ? -8.898 36.75 24.703 1 96.94 95 LYS B O 1
ATOM 6673 N N . TRP B 1 96 ? -7.793 36.969 22.812 1 98 96 TRP B N 1
ATOM 6674 C CA . TRP B 1 96 ? -6.746 36.031 23.234 1 98 96 TRP B CA 1
ATOM 6675 C C . TRP B 1 96 ? -6 36.594 24.453 1 98 96 TRP B C 1
ATOM 6677 O O . TRP B 1 96 ? -5.707 35.844 25.391 1 98 96 TRP B O 1
ATOM 6687 N N . GLU B 1 97 ? -5.633 37.875 24.391 1 97.62 97 GLU B N 1
ATOM 6688 C CA . GLU B 1 97 ? -4.988 38.5 25.531 1 97.62 97 GLU B CA 1
ATOM 6689 C C . GLU B 1 97 ? -5.797 38.281 26.812 1 97.62 97 GLU B C 1
ATOM 6691 O O . GLU B 1 97 ? -5.238 37.938 27.859 1 97.62 97 GLU B O 1
ATOM 6696 N N . LYS B 1 98 ? -7.043 38.5 26.703 1 97.31 98 LYS B N 1
ATOM 6697 C CA . LYS B 1 98 ? -7.934 38.344 27.859 1 97.31 98 LYS B CA 1
ATOM 6698 C C . LYS B 1 98 ? -7.973 36.906 28.344 1 97.31 98 LYS B C 1
ATOM 6700 O O . LYS B 1 98 ? -7.793 36.656 29.531 1 97.31 98 LYS B O 1
ATOM 6705 N N . LEU B 1 99 ? -8.242 35.969 27.453 1 97.69 99 LEU B N 1
ATOM 6706 C CA . LEU B 1 99 ? -8.406 34.562 27.828 1 97.69 99 LEU B CA 1
ATOM 6707 C C . LEU B 1 99 ? -7.109 34 28.406 1 97.69 99 LEU B C 1
ATOM 6709 O O . LEU B 1 99 ? -7.113 33.469 29.516 1 97.69 99 LEU B O 1
ATOM 6713 N N . ILE B 1 100 ? -5.992 34.156 27.719 1 98.38 100 ILE B N 1
ATOM 6714 C CA . ILE B 1 100 ? -4.719 33.625 28.156 1 98.38 100 ILE B CA 1
ATOM 6715 C C . ILE B 1 100 ? -4.238 34.375 29.406 1 98.38 100 ILE B C 1
ATOM 6717 O O . ILE B 1 100 ? -3.654 33.781 30.312 1 98.38 100 ILE B O 1
ATOM 6721 N N . GLY B 1 101 ? -4.473 35.656 29.453 1 98 101 GLY B N 1
ATOM 6722 C CA . GLY B 1 101 ? -4.148 36.438 30.625 1 98 101 GLY B CA 1
ATOM 6723 C C . GLY B 1 101 ? -4.832 35.906 31.891 1 98 101 GLY B C 1
ATOM 6724 O O . GLY B 1 101 ? -4.211 35.844 32.938 1 98 101 GLY B O 1
ATOM 6725 N N . GLN B 1 102 ? -6.09 35.625 31.75 1 97.94 102 GLN B N 1
ATOM 6726 C CA . GLN B 1 102 ? -6.84 35.094 32.875 1 97.94 102 GLN B CA 1
ATOM 6727 C C . GLN B 1 102 ? -6.273 33.781 33.344 1 97.94 102 GLN B C 1
ATOM 6729 O O . GLN B 1 102 ? -6.156 33.531 34.562 1 97.94 102 GLN B O 1
ATOM 6734 N N . ILE B 1 103 ? -5.977 32.938 32.438 1 98.31 103 ILE B N 1
ATOM 6735 C CA . ILE B 1 103 ? -5.391 31.625 32.75 1 98.31 103 ILE B CA 1
ATOM 6736 C C . ILE B 1 103 ? -4.062 31.828 33.469 1 98.31 103 ILE B C 1
ATOM 6738 O O . ILE B 1 103 ? -3.795 31.172 34.5 1 98.31 103 ILE B O 1
ATOM 6742 N N . GLN B 1 104 ? -3.236 32.719 33 1 97.75 104 GLN B N 1
ATOM 6743 C CA . GLN B 1 104 ? -1.92 33 33.562 1 97.75 104 GLN B CA 1
ATOM 6744 C C . GLN B 1 104 ? -2.037 33.562 34.969 1 97.75 104 GLN B C 1
ATOM 6746 O O . GLN B 1 104 ? -1.244 33.188 35.844 1 97.75 104 GLN B O 1
ATOM 6751 N N . GLU B 1 105 ? -2.951 34.375 35.125 1 96.94 105 GLU B N 1
ATOM 6752 C CA . GLU B 1 105 ? -3.162 34.969 36.469 1 96.94 105 GLU B CA 1
ATOM 6753 C C . GLU B 1 105 ? -3.449 33.875 37.5 1 96.94 105 GLU B C 1
ATOM 6755 O O . GLU B 1 105 ? -2.846 33.844 38.562 1 96.94 105 GLU B O 1
ATOM 6760 N N . VAL B 1 106 ? -4.34 33.031 37.156 1 97.25 106 VAL B N 1
ATOM 6761 C CA . VAL B 1 106 ? -4.711 31.953 38.094 1 97.25 106 VAL B CA 1
ATOM 6762 C C . VAL B 1 106 ? -3.523 31.016 38.281 1 97.25 106 VAL B C 1
ATOM 6764 O O . VAL B 1 106 ? -3.252 30.594 39.406 1 97.25 106 VAL B O 1
ATOM 6767 N N . SER B 1 107 ? -2.805 30.688 37.25 1 97.81 107 SER B N 1
ATOM 6768 C CA . SER B 1 107 ? -1.678 29.766 37.344 1 97.81 107 SER B CA 1
ATOM 6769 C C . SER B 1 107 ? -0.582 30.312 38.25 1 97.81 107 SER B C 1
ATOM 6771 O O . SER B 1 107 ? -0.075 29.609 39.125 1 97.81 107 SER B O 1
ATOM 6773 N N . MET B 1 108 ? -0.216 31.516 38.062 1 95.88 108 MET B N 1
ATOM 6774 C CA . MET B 1 108 ? 0.854 32.156 38.844 1 95.88 108 MET B CA 1
ATOM 6775 C C . MET B 1 108 ? 0.442 32.312 40.281 1 95.88 108 MET B C 1
ATOM 6777 O O . MET B 1 108 ? 1.261 32.156 41.188 1 95.88 108 MET B O 1
ATOM 6781 N N . LYS B 1 109 ? -0.746 32.656 40.469 1 95.94 109 LYS B N 1
ATOM 6782 C CA . LYS B 1 109 ? -1.245 32.844 41.844 1 95.94 109 LYS B CA 1
ATOM 6783 C C . LYS B 1 109 ? -1.316 31.531 42.594 1 95.94 109 LYS B C 1
ATOM 6785 O O . LYS B 1 109 ? -0.924 31.453 43.781 1 95.94 109 LYS B O 1
ATOM 6790 N N . GLU B 1 110 ? -1.8 30.578 41.938 1 95.25 110 GLU B N 1
ATOM 6791 C CA . GLU B 1 110 ? -2.129 29.328 42.625 1 95.25 110 GLU B CA 1
ATOM 6792 C C . GLU B 1 110 ? -0.927 28.391 42.688 1 95.25 110 GLU B C 1
ATOM 6794 O O . GLU B 1 110 ? -0.748 27.656 43.656 1 95.25 110 GLU B O 1
ATOM 6799 N N . ILE B 1 111 ? -0.102 28.328 41.625 1 94.75 111 ILE B N 1
ATOM 6800 C CA . ILE B 1 111 ? 0.931 27.297 41.531 1 94.75 111 ILE B CA 1
ATOM 6801 C C . ILE B 1 111 ? 2.305 27.969 41.438 1 94.75 111 ILE B C 1
ATOM 6803 O O . ILE B 1 111 ? 3.324 27.328 41.719 1 94.75 111 ILE B O 1
ATOM 6807 N N . GLY B 1 112 ? 2.352 29.188 41 1 95.56 112 GLY B N 1
ATOM 6808 C CA . GLY B 1 112 ? 3.619 29.891 40.844 1 95.56 112 GLY B CA 1
ATOM 6809 C C . GLY B 1 112 ? 4.406 29.391 39.625 1 95.56 112 GLY B C 1
ATOM 6810 O O . GLY B 1 112 ? 5.613 29.609 39.531 1 95.56 112 GLY B O 1
ATOM 6811 N N . ILE B 1 113 ? 3.838 28.656 38.781 1 97.75 113 ILE B N 1
ATOM 6812 C CA . ILE B 1 113 ? 4.398 28.172 37.5 1 97.75 113 ILE B CA 1
ATOM 6813 C C . ILE B 1 113 ? 3.516 28.625 36.344 1 97.75 113 ILE B C 1
ATOM 6815 O O . ILE B 1 113 ? 2.305 28.391 36.344 1 97.75 113 ILE B O 1
ATOM 6819 N N . PRO B 1 114 ? 4.09 29.281 35.375 1 98.06 114 PRO B N 1
ATOM 6820 C CA . PRO B 1 114 ? 3.262 29.75 34.281 1 98.06 114 PRO B CA 1
ATOM 6821 C C . PRO B 1 114 ? 2.615 28.609 33.5 1 98.06 114 PRO B C 1
ATOM 6823 O O . PRO B 1 114 ? 3.232 27.562 33.312 1 98.06 114 PRO B O 1
ATOM 6826 N N . CYS B 1 115 ? 1.399 28.844 33 1 98.31 115 CYS B N 1
ATOM 6827 C CA . CYS B 1 115 ? 0.728 27.938 32.094 1 98.31 115 CYS B CA 1
ATOM 6828 C C . CYS B 1 115 ? 1.218 28.156 30.656 1 98.31 115 CYS B C 1
ATOM 6830 O O . CYS B 1 115 ? 1.452 29.297 30.25 1 98.31 115 CYS B O 1
ATOM 6832 N N . ILE B 1 116 ? 1.449 27.125 29.922 1 98.56 116 ILE B N 1
ATOM 6833 C CA . ILE B 1 116 ? 1.84 27.297 28.531 1 98.56 116 ILE B CA 1
ATOM 6834 C C . ILE B 1 116 ? 0.646 27.016 27.625 1 98.56 116 ILE B C 1
ATOM 6836 O O . ILE B 1 116 ? -0.026 26 27.766 1 98.56 116 ILE B O 1
ATOM 6840 N N . TYR B 1 117 ? 0.301 27.984 26.766 1 98.5 117 TYR B N 1
ATOM 6841 C CA . TYR B 1 117 ? -0.819 27.875 25.828 1 98.5 117 TYR B CA 1
ATOM 6842 C C . TYR B 1 117 ? -0.333 27.547 24.422 1 98.5 117 TYR B C 1
ATOM 6844 O O . TYR B 1 117 ? 0.665 28.109 23.969 1 98.5 117 TYR B O 1
ATOM 6852 N N . GLY B 1 118 ? -1.003 26.562 23.734 1 98 118 GLY B N 1
ATOM 6853 C CA . GLY B 1 118 ? -0.649 26.203 22.375 1 98 118 GLY B CA 1
ATOM 6854 C C . GLY B 1 118 ? -1.796 26.375 21.391 1 98 118 GLY B C 1
ATOM 6855 O O . GLY B 1 118 ? -2.953 26.125 21.734 1 98 118 GLY B O 1
ATOM 6856 N N . LEU B 1 119 ? -1.473 26.781 20.188 1 97.81 119 LEU B N 1
ATOM 6857 C CA . LEU B 1 119 ? -2.447 26.906 19.109 1 97.81 119 LEU B CA 1
ATOM 6858 C C . LEU B 1 119 ? -1.924 26.281 17.828 1 97.81 119 LEU B C 1
ATOM 6860 O O . LEU B 1 119 ? -0.715 26.266 17.578 1 97.81 119 LEU B O 1
ATOM 6864 N N . ASP B 1 120 ? -2.836 25.75 17.016 1 96.75 120 ASP B N 1
ATOM 6865 C CA . ASP B 1 120 ? -2.512 25.328 15.656 1 96.75 120 ASP B CA 1
ATOM 6866 C C . ASP B 1 120 ? -2.381 26.531 14.719 1 96.75 120 ASP B C 1
ATOM 6868 O O . ASP B 1 120 ? -3.359 26.938 14.086 1 96.75 120 ASP B O 1
ATOM 6872 N N . GLN B 1 121 ? -1.235 27.047 14.695 1 97.56 121 GLN B N 1
ATOM 6873 C CA . GLN B 1 121 ? -0.896 28.062 13.703 1 97.56 121 GLN B CA 1
ATOM 6874 C C . GLN B 1 121 ? -0.155 27.453 12.516 1 97.56 121 GLN B C 1
ATOM 6876 O O . GLN B 1 121 ? 1.072 27.531 12.438 1 97.56 121 GLN B O 1
ATOM 6881 N N . ASN B 1 122 ? -0.872 26.891 11.562 1 95.5 122 ASN B N 1
ATOM 6882 C CA . ASN B 1 122 ? -0.359 25.906 10.602 1 95.5 122 ASN B CA 1
ATOM 6883 C C . ASN B 1 122 ? 0.249 26.594 9.383 1 95.5 122 ASN B C 1
ATOM 6885 O O . ASN B 1 122 ? 1.247 26.125 8.836 1 95.5 122 ASN B O 1
ATOM 6889 N N . HIS B 1 123 ? -0.391 27.641 8.852 1 97.69 123 HIS B N 1
ATOM 6890 C CA . HIS B 1 123 ? 0.091 28.375 7.688 1 97.69 123 HIS B CA 1
ATOM 6891 C C . HIS B 1 123 ? -0.135 29.875 7.855 1 97.69 123 HIS B C 1
ATOM 6893 O O . HIS B 1 123 ? -0.678 30.531 6.965 1 97.69 123 HIS B O 1
ATOM 6899 N N . GLY B 1 124 ? 0.385 30.375 8.891 1 98.06 124 GLY B N 1
ATOM 6900 C CA . GLY B 1 124 ? 0.069 31.688 9.445 1 98.06 124 GLY B CA 1
ATOM 6901 C C . GLY B 1 124 ? -0.722 31.609 10.734 1 98.06 124 GLY B C 1
ATOM 6902 O O . GLY B 1 124 ? -0.651 30.625 11.461 1 98.06 124 GLY B O 1
ATOM 6903 N N . THR B 1 125 ? -1.374 32.688 11.102 1 97.44 125 THR B N 1
ATOM 6904 C CA . THR B 1 125 ? -2.076 32.688 12.383 1 97.44 125 THR B CA 1
ATOM 6905 C C . THR B 1 125 ? -3.506 32.188 12.219 1 97.44 125 THR B C 1
ATOM 6907 O O . THR B 1 125 ? -4.465 32.969 12.359 1 97.44 125 THR B O 1
ATOM 6910 N N . THR B 1 126 ? -3.713 30.906 12.055 1 96.56 126 THR B N 1
ATOM 6911 C CA . THR B 1 126 ? -4.945 30.172 11.789 1 96.56 126 THR B CA 1
ATOM 6912 C C . THR B 1 126 ? -6.047 30.594 12.75 1 96.56 126 THR B C 1
ATOM 6914 O O . THR B 1 126 ? -7.188 30.812 12.336 1 96.56 126 THR B O 1
ATOM 6917 N N . TYR B 1 127 ? -5.754 30.797 14.016 1 97.19 127 TYR B N 1
ATOM 6918 C CA . TYR B 1 127 ? -6.785 31.016 15.023 1 97.19 127 TYR B CA 1
ATOM 6919 C C . TYR B 1 127 ? -6.676 32.438 15.602 1 97.19 127 TYR B C 1
ATOM 6921 O O . TYR B 1 127 ? -7.094 32.656 16.734 1 97.19 127 TYR B O 1
ATOM 6929 N N . THR B 1 128 ? -6.086 33.375 14.859 1 97.81 128 THR B N 1
ATOM 6930 C CA . THR B 1 128 ? -6.031 34.781 15.258 1 97.81 128 THR B CA 1
ATOM 6931 C C . THR B 1 128 ? -6.59 35.688 14.156 1 97.81 128 THR B C 1
ATOM 6933 O O . THR B 1 128 ? -5.988 35.812 13.086 1 97.81 128 THR B O 1
ATOM 6936 N N . LEU B 1 129 ? -7.672 36.281 14.43 1 97.19 129 LEU B N 1
ATOM 6937 C CA . LEU B 1 129 ? -8.336 37.125 13.453 1 97.19 129 LEU B CA 1
ATOM 6938 C C . LEU B 1 129 ? -7.473 38.344 13.094 1 97.19 129 LEU B C 1
ATOM 6940 O O . LEU B 1 129 ? -6.82 38.906 13.969 1 97.19 129 LEU B O 1
ATOM 6944 N N . GLY B 1 130 ? -7.453 38.594 11.836 1 95.75 130 GLY B N 1
ATOM 6945 C CA . GLY B 1 130 ? -6.727 39.781 11.344 1 95.75 130 GLY B CA 1
ATOM 6946 C C . GLY B 1 130 ? -5.301 39.438 10.945 1 95.75 130 GLY B C 1
ATOM 6947 O O . GLY B 1 130 ? -4.668 40.219 10.219 1 95.75 130 GLY B O 1
ATOM 6948 N N . GLY B 1 131 ? -4.719 38.406 11.484 1 97.44 131 GLY B N 1
ATOM 6949 C CA . GLY B 1 131 ? -3.352 38.031 11.164 1 97.44 131 GLY B CA 1
ATOM 6950 C C . GLY B 1 131 ? -3.191 37.531 9.734 1 97.44 131 GLY B C 1
ATOM 6951 O O . GLY B 1 131 ? -4.18 37.312 9.039 1 97.44 131 GLY B O 1
ATOM 6952 N N . VAL B 1 132 ? -1.957 37.344 9.32 1 98.19 132 VAL B N 1
ATOM 6953 C CA . VAL B 1 132 ? -1.627 36.969 7.945 1 98.19 132 VAL B CA 1
ATOM 6954 C C . VAL B 1 132 ? -1.673 35.438 7.797 1 98.19 132 VAL B C 1
ATOM 6956 O O . VAL B 1 132 ? -1.112 34.719 8.617 1 98.19 132 VAL B O 1
ATOM 6959 N N . LEU B 1 133 ? -2.414 34.969 6.82 1 98.5 133 LEU B N 1
ATOM 6960 C CA . LEU B 1 133 ? -2.314 33.562 6.398 1 98.5 133 LEU B CA 1
ATOM 6961 C C . LEU B 1 133 ? -1.43 33.438 5.16 1 98.5 133 LEU B C 1
ATOM 6963 O O . LEU B 1 133 ? -1.519 34.25 4.242 1 98.5 133 LEU B O 1
ATOM 6967 N N . PHE B 1 134 ? -0.565 32.562 5.207 1 98.69 134 PHE B N 1
ATOM 6968 C CA . PHE B 1 134 ? 0.278 32.219 4.07 1 98.69 134 PHE B CA 1
ATOM 6969 C C . PHE B 1 134 ? -0.337 31.047 3.285 1 98.69 134 PHE B C 1
ATOM 6971 O O . PHE B 1 134 ? -1.347 30.484 3.701 1 98.69 134 PHE B O 1
ATOM 6978 N N . PRO B 1 135 ? 0.218 30.719 2.055 1 98.69 135 PRO B N 1
ATOM 6979 C CA . PRO B 1 135 ? -0.183 29.453 1.431 1 98.69 135 PRO B CA 1
ATOM 6980 C C . PRO B 1 135 ? 0.034 28.25 2.344 1 98.69 135 PRO B C 1
ATOM 6982 O O . PRO B 1 135 ? 0.874 28.297 3.246 1 98.69 135 PRO B O 1
ATOM 6985 N N . GLN B 1 136 ? -0.807 27.234 2.172 1 98.69 136 GLN B N 1
ATOM 6986 C CA . GLN B 1 136 ? -0.577 26.016 2.924 1 98.69 136 GLN B CA 1
ATOM 6987 C C . GLN B 1 136 ? 0.825 25.469 2.67 1 98.69 136 GLN B C 1
ATOM 6989 O O . GLN B 1 136 ? 1.472 25.828 1.687 1 98.69 136 GLN B O 1
ATOM 6994 N N . ASN B 1 137 ? 1.305 24.609 3.564 1 98.56 137 ASN B N 1
ATOM 6995 C CA . ASN B 1 137 ? 2.682 24.125 3.541 1 98.56 137 ASN B CA 1
ATOM 6996 C C . ASN B 1 137 ? 3.006 23.422 2.225 1 98.56 137 ASN B C 1
ATOM 6998 O O . ASN B 1 137 ? 4.145 23.469 1.757 1 98.56 137 ASN B O 1
ATOM 7002 N N . ILE B 1 138 ? 2.041 22.781 1.567 1 98.62 138 ILE B N 1
ATOM 7003 C CA . ILE B 1 138 ? 2.285 22.125 0.289 1 98.62 138 ILE B CA 1
ATOM 7004 C C . ILE B 1 138 ? 2.713 23.156 -0.751 1 98.62 138 ILE B C 1
ATOM 7006 O O . ILE B 1 138 ? 3.555 22.875 -1.607 1 98.62 138 ILE B O 1
ATOM 7010 N N . ASN B 1 139 ? 2.105 24.375 -0.701 1 98.81 139 ASN B N 1
ATOM 7011 C CA . ASN B 1 139 ? 2.525 25.469 -1.561 1 98.81 139 ASN B CA 1
ATOM 7012 C C . ASN B 1 139 ? 3.934 25.953 -1.215 1 98.81 139 ASN B C 1
ATOM 7014 O O . ASN B 1 139 ? 4.746 26.188 -2.107 1 98.81 139 ASN B O 1
ATOM 7018 N N . VAL B 1 140 ? 4.184 26.047 0.091 1 98.62 140 VAL B N 1
ATOM 7019 C CA . VAL B 1 140 ? 5.523 26.438 0.511 1 98.62 140 VAL B CA 1
ATOM 7020 C C . VAL B 1 140 ? 6.543 25.438 -0.026 1 98.62 140 VAL B C 1
ATOM 7022 O O . VAL B 1 140 ? 7.605 25.828 -0.516 1 98.62 140 VAL B O 1
ATOM 7025 N N . GLY B 1 141 ? 6.199 24.156 0.039 1 98.62 141 GLY B N 1
ATOM 7026 C CA . GLY B 1 141 ? 7.031 23.141 -0.583 1 98.62 141 GLY B CA 1
ATOM 7027 C C . GLY B 1 141 ? 7.191 23.328 -2.078 1 98.62 141 GLY B C 1
ATOM 7028 O O . GLY B 1 141 ? 8.305 23.219 -2.607 1 98.62 141 GLY B O 1
ATOM 7029 N N . ALA B 1 142 ? 6.156 23.703 -2.76 1 98.81 142 ALA B N 1
ATOM 7030 C CA . ALA B 1 142 ? 6.145 23.875 -4.211 1 98.81 142 ALA B CA 1
ATOM 7031 C C . ALA B 1 142 ? 6.996 25.062 -4.625 1 98.81 142 ALA B C 1
ATOM 7033 O O . ALA B 1 142 ? 7.434 25.156 -5.773 1 98.81 142 ALA B O 1
ATOM 7034 N N . SER B 1 143 ? 7.227 26 -3.73 1 98.81 143 SER B N 1
ATOM 7035 C CA . SER B 1 143 ? 8.039 27.172 -4.023 1 98.81 143 SER B CA 1
ATOM 7036 C C . SER B 1 143 ? 9.516 26.812 -4.125 1 98.81 143 SER B C 1
ATOM 7038 O O . SER B 1 143 ? 10.305 27.547 -4.719 1 98.81 143 SER B O 1
ATOM 7040 N N . PHE B 1 144 ? 9.914 25.703 -3.385 1 98.75 144 PHE B N 1
ATOM 7041 C CA . PHE B 1 144 ? 11.32 25.328 -3.256 1 98.75 144 PHE B CA 1
ATOM 7042 C C . PHE B 1 144 ? 12.164 26.516 -2.834 1 98.75 144 PHE B C 1
ATOM 7044 O O . PHE B 1 144 ? 13.273 26.719 -3.344 1 98.75 144 PHE B O 1
ATOM 7051 N N . ASN B 1 145 ? 11.664 27.359 -2.031 1 98.75 145 ASN B N 1
ATOM 7052 C CA . ASN B 1 145 ? 12.336 28.547 -1.507 1 98.75 145 ASN B CA 1
ATOM 7053 C C . ASN B 1 145 ? 12.422 28.516 0.016 1 98.75 145 ASN B C 1
ATOM 7055 O O . ASN B 1 145 ? 11.562 29.062 0.704 1 98.75 145 ASN B O 1
ATOM 7059 N N . PRO B 1 146 ? 13.492 27.984 0.546 1 98.5 146 PRO B N 1
ATOM 7060 C CA . PRO B 1 146 ? 13.633 27.859 1.999 1 98.5 146 PRO B CA 1
ATOM 7061 C C . PRO B 1 146 ? 13.578 29.203 2.717 1 98.5 146 PRO B C 1
ATOM 7063 O O . PRO B 1 146 ? 13.133 29.266 3.865 1 98.5 146 PRO B O 1
ATOM 7066 N N . THR B 1 147 ? 13.977 30.234 2.064 1 98.25 147 THR B N 1
ATOM 7067 C CA . THR B 1 147 ? 13.922 31.562 2.666 1 98.25 147 THR B CA 1
ATOM 7068 C C . THR B 1 147 ? 12.477 31.984 2.934 1 98.25 147 THR B C 1
ATOM 7070 O O . THR B 1 147 ? 12.18 32.562 3.969 1 98.25 147 THR B O 1
ATOM 7073 N N . LEU B 1 148 ? 11.617 31.656 1.996 1 97.94 148 LEU B N 1
ATOM 7074 C CA . LEU B 1 148 ? 10.203 31.969 2.176 1 97.94 148 LEU B CA 1
ATOM 7075 C C . LEU B 1 148 ? 9.617 31.156 3.332 1 97.94 148 LEU B C 1
ATOM 7077 O O . LEU B 1 148 ? 8.758 31.641 4.066 1 97.94 148 LEU B O 1
ATOM 7081 N N . ALA B 1 149 ? 10.031 29.922 3.473 1 98.44 149 ALA B N 1
ATOM 7082 C CA . ALA B 1 149 ? 9.586 29.094 4.59 1 98.44 149 ALA B CA 1
ATOM 7083 C C . ALA B 1 149 ? 9.953 29.734 5.926 1 98.44 149 ALA B C 1
ATOM 7085 O O . ALA B 1 149 ? 9.117 29.828 6.828 1 98.44 149 ALA B O 1
ATOM 7086 N N . ARG B 1 150 ? 11.188 30.172 6.074 1 98.56 150 ARG B N 1
ATOM 7087 C CA . ARG B 1 150 ? 11.648 30.797 7.309 1 98.56 150 ARG B CA 1
ATOM 7088 C C . ARG B 1 150 ? 10.898 32.094 7.582 1 98.56 150 ARG B C 1
ATOM 7090 O O . ARG B 1 150 ? 10.445 32.344 8.703 1 98.56 150 ARG B O 1
ATOM 7097 N N . ARG B 1 151 ? 10.789 32.906 6.531 1 98.56 151 ARG B N 1
ATOM 7098 C CA . ARG B 1 151 ? 10.148 34.219 6.688 1 98.56 151 ARG B CA 1
ATOM 7099 C C . ARG B 1 151 ? 8.688 34.062 7.102 1 98.56 151 ARG B C 1
ATOM 7101 O O . ARG B 1 151 ? 8.195 34.812 7.953 1 98.56 151 ARG B O 1
ATOM 7108 N N . ALA B 1 152 ? 7.969 33.125 6.461 1 98.62 152 ALA B N 1
ATOM 7109 C CA . ALA B 1 152 ? 6.578 32.875 6.836 1 98.62 152 ALA B CA 1
ATOM 7110 C C . ALA B 1 152 ? 6.469 32.5 8.305 1 98.62 152 ALA B C 1
ATOM 7112 O O . ALA B 1 152 ? 5.562 32.938 9.008 1 98.62 152 ALA B O 1
ATOM 7113 N N . ALA B 1 153 ? 7.379 31.688 8.773 1 98.69 153 ALA B N 1
ATOM 7114 C CA . ALA B 1 153 ? 7.371 31.25 10.164 1 98.69 153 ALA B CA 1
ATOM 7115 C C . ALA B 1 153 ? 7.707 32.406 11.109 1 98.69 153 ALA B C 1
ATOM 7117 O O . ALA B 1 153 ? 7.125 32.531 12.188 1 98.69 153 ALA B O 1
ATOM 7118 N N . GLU B 1 154 ? 8.656 33.281 10.734 1 98.62 154 GLU B N 1
ATOM 7119 C CA . GLU B 1 154 ? 9.016 34.438 11.539 1 98.62 154 GLU B CA 1
ATOM 7120 C C . GLU B 1 154 ? 7.809 35.375 11.75 1 98.62 154 GLU B C 1
ATOM 7122 O O . GLU B 1 154 ? 7.551 35.812 12.867 1 98.62 154 GLU B O 1
ATOM 7127 N N . ILE B 1 155 ? 7.133 35.594 10.68 1 98.81 155 ILE B N 1
ATOM 7128 C CA . ILE B 1 155 ? 5.969 36.469 10.727 1 98.81 155 ILE B CA 1
ATOM 7129 C C . ILE B 1 155 ? 4.871 35.812 11.57 1 98.81 155 ILE B C 1
ATOM 7131 O O . ILE B 1 155 ? 4.246 36.469 12.406 1 98.81 155 ILE B O 1
ATOM 7135 N N . THR B 1 156 ? 4.629 34.531 11.336 1 98.75 156 THR B N 1
ATOM 7136 C CA . THR B 1 156 ? 3.625 33.781 12.102 1 98.75 156 THR B CA 1
ATOM 7137 C C . THR B 1 156 ? 3.941 33.844 13.594 1 98.75 156 THR B C 1
ATOM 7139 O O . THR B 1 156 ? 3.045 34.031 14.422 1 98.75 156 THR B O 1
ATOM 7142 N N . ALA B 1 157 ? 5.215 33.656 13.938 1 98.75 157 ALA B N 1
ATOM 7143 C CA . ALA B 1 157 ? 5.637 33.719 15.336 1 98.75 157 ALA B CA 1
ATOM 7144 C C . ALA B 1 157 ? 5.328 35.094 15.938 1 98.75 157 ALA B C 1
ATOM 7146 O O . ALA B 1 157 ? 4.734 35.188 17.016 1 98.75 157 ALA B O 1
ATOM 7147 N N . TYR B 1 158 ? 5.719 36.156 15.25 1 98.62 158 TYR B N 1
ATOM 7148 C CA . TYR B 1 158 ? 5.496 37.531 15.688 1 98.62 158 TYR B CA 1
ATOM 7149 C C . TYR B 1 158 ? 4.016 37.781 15.945 1 98.62 158 TYR B C 1
ATOM 7151 O O . TYR B 1 158 ? 3.641 38.312 17 1 98.62 158 TYR B O 1
ATOM 7159 N N . GLU B 1 159 ? 3.246 37.344 15.031 1 98.62 159 GLU B N 1
ATOM 7160 C CA . GLU B 1 159 ? 1.821 37.656 15.102 1 98.62 159 GLU B CA 1
ATOM 7161 C C . GLU B 1 159 ? 1.113 36.75 16.109 1 98.62 159 GLU B C 1
ATOM 7163 O O . GLU B 1 159 ? 0.093 37.125 16.688 1 98.62 159 GLU B O 1
ATOM 7168 N N . THR B 1 160 ? 1.604 35.531 16.266 1 98.31 160 THR B N 1
ATOM 7169 C CA . THR B 1 160 ? 1.093 34.656 17.312 1 98.31 160 THR B CA 1
ATOM 7170 C C . THR B 1 160 ? 1.392 35.219 18.688 1 98.31 160 THR B C 1
ATOM 7172 O O . THR B 1 160 ? 0.544 35.156 19.594 1 98.31 160 THR B O 1
ATOM 7175 N N . ARG B 1 161 ? 2.572 35.781 18.891 1 97.88 161 ARG B N 1
ATOM 7176 C CA . ARG B 1 161 ? 2.943 36.438 20.141 1 97.88 161 ARG B CA 1
ATOM 7177 C C . ARG B 1 161 ? 2.072 37.656 20.422 1 97.88 161 ARG B C 1
ATOM 7179 O O . ARG B 1 161 ? 1.763 37.938 21.578 1 97.88 161 ARG B O 1
ATOM 7186 N N . ALA B 1 162 ? 1.706 38.281 19.359 1 97.94 162 ALA B N 1
ATOM 7187 C CA . ALA B 1 162 ? 0.802 39.406 19.5 1 97.94 162 ALA B CA 1
ATOM 7188 C C . ALA B 1 162 ? -0.514 39 20.156 1 97.94 162 ALA B C 1
ATOM 7190 O O . ALA B 1 162 ? -1.198 39.812 20.766 1 97.94 162 ALA B O 1
ATOM 7191 N N . ALA B 1 163 ? -0.828 37.75 20.031 1 97.38 163 ALA B N 1
ATOM 7192 C CA . ALA B 1 163 ? -2.045 37.188 20.609 1 97.38 163 ALA B CA 1
ATOM 7193 C C . ALA B 1 163 ? -1.747 36.469 21.938 1 97.38 163 ALA B C 1
ATOM 7195 O O . ALA B 1 163 ? -2.566 35.688 22.422 1 97.38 163 ALA B O 1
ATOM 7196 N N . ASN B 1 164 ? -0.65 36.688 22.469 1 97.94 164 ASN B N 1
ATOM 7197 C CA . ASN B 1 164 ? -0.254 36.219 23.797 1 97.94 164 ASN B CA 1
ATOM 7198 C C . ASN B 1 164 ? -0.071 34.688 23.812 1 97.94 164 ASN B C 1
ATOM 7200 O O . ASN B 1 164 ? -0.199 34.062 24.859 1 97.94 164 ASN B O 1
ATOM 7204 N N . CYS B 1 165 ? 0.143 34.062 22.703 1 98 165 CYS B N 1
ATOM 7205 C CA . CYS B 1 165 ? 0.363 32.625 22.641 1 98 165 CYS B CA 1
ATOM 7206 C C . CYS B 1 165 ? 1.832 32.312 22.391 1 98 165 CYS B C 1
ATOM 7208 O O . CYS B 1 165 ? 2.414 32.781 21.406 1 98 165 CYS B O 1
ATOM 7210 N N . PRO B 1 166 ? 2.492 31.438 23.172 1 98.25 166 PRO B N 1
ATOM 7211 C CA . PRO B 1 166 ? 3.939 31.234 23.078 1 98.25 166 PRO B CA 1
ATOM 7212 C C . PRO B 1 166 ? 4.309 29.953 22.328 1 98.25 166 PRO B C 1
ATOM 7214 O O . PRO B 1 166 ? 5.492 29.625 22.188 1 98.25 166 PRO B O 1
ATOM 7217 N N . TRP B 1 167 ? 3.367 29.172 21.891 1 98.69 167 TRP B N 1
ATOM 7218 C CA . TRP B 1 167 ? 3.633 27.828 21.391 1 98.69 167 TRP B CA 1
ATOM 7219 C C . TRP B 1 167 ? 2.686 27.469 20.25 1 98.69 167 TRP B C 1
ATOM 7221 O O . TRP B 1 167 ? 1.498 27.797 20.297 1 98.69 167 TRP B O 1
ATOM 7231 N N . THR B 1 168 ? 3.238 26.875 19.172 1 98.56 168 THR B N 1
ATOM 7232 C CA . THR B 1 168 ? 2.385 26.453 18.062 1 98.56 168 THR B CA 1
ATOM 7233 C C . THR B 1 168 ? 2.645 25 17.703 1 98.56 168 THR B C 1
ATOM 7235 O O . THR B 1 168 ? 3.711 24.453 18 1 98.56 168 THR B O 1
ATOM 7238 N N . TYR B 1 169 ? 1.627 24.344 17.094 1 98.12 169 TYR B N 1
ATOM 7239 C CA . TYR B 1 169 ? 1.734 22.984 16.578 1 98.12 169 TYR B CA 1
ATOM 7240 C C . TYR B 1 169 ? 2.025 23 15.078 1 98.12 169 TYR B C 1
ATOM 7242 O O . TYR B 1 169 ? 1.184 22.594 14.273 1 98.12 169 TYR B O 1
ATOM 7250 N N . SER B 1 170 ? 3.15 23.359 14.688 1 97.81 170 SER B N 1
ATOM 7251 C CA . SER B 1 170 ? 3.75 23.484 13.359 1 97.81 170 SER B CA 1
ATOM 7252 C C . SER B 1 170 ? 5.273 23.484 13.438 1 97.81 170 SER B C 1
ATOM 7254 O O . SER B 1 170 ? 5.848 23.828 14.477 1 97.81 170 SER B O 1
ATOM 7256 N N . PRO B 1 171 ? 5.906 23.047 12.469 1 98.06 171 PRO B N 1
ATOM 7257 C CA . PRO B 1 171 ? 5.48 22.641 11.125 1 98.06 171 PRO B CA 1
ATOM 7258 C C . PRO B 1 171 ? 5.102 21.156 11.047 1 98.06 171 PRO B C 1
ATOM 7260 O O . PRO B 1 171 ? 5.504 20.375 11.906 1 98.06 171 PRO B O 1
ATOM 7263 N N . THR B 1 172 ? 4.289 20.828 10.086 1 98.31 172 THR B N 1
ATOM 7264 C CA . THR B 1 172 ? 3.975 19.438 9.727 1 98.31 172 THR B CA 1
ATOM 7265 C C . THR B 1 172 ? 4.945 18.922 8.672 1 98.31 172 THR B C 1
ATOM 7267 O O . THR B 1 172 ? 4.977 19.422 7.551 1 98.31 172 THR B O 1
ATOM 7270 N N . VAL B 1 173 ? 5.734 17.906 9.047 1 98.31 173 VAL B N 1
ATOM 7271 C CA . VAL B 1 173 ? 6.762 17.453 8.109 1 98.31 173 VAL B CA 1
ATOM 7272 C C . VAL B 1 173 ? 6.535 15.984 7.777 1 98.31 173 VAL B C 1
ATOM 7274 O O . VAL B 1 173 ? 7.488 15.242 7.543 1 98.31 173 VAL B O 1
ATOM 7277 N N . ASP B 1 174 ? 5.227 15.555 7.824 1 96 174 ASP B N 1
ATOM 7278 C CA . ASP B 1 174 ? 4.824 14.219 7.406 1 96 174 ASP B CA 1
ATOM 7279 C C . ASP B 1 174 ? 4.992 14.039 5.898 1 96 174 ASP B C 1
ATOM 7281 O O . ASP B 1 174 ? 4.453 14.82 5.113 1 96 174 ASP B O 1
ATOM 7285 N N . LEU B 1 175 ? 5.695 13.078 5.422 1 96.12 175 LEU B N 1
ATOM 7286 C CA . LEU B 1 175 ? 5.895 12.891 3.988 1 96.12 175 LEU B CA 1
ATOM 7287 C C . LEU B 1 175 ? 4.586 12.5 3.305 1 96.12 175 LEU B C 1
ATOM 7289 O O . LEU B 1 175 ? 3.875 11.609 3.775 1 96.12 175 LEU B O 1
ATOM 7293 N N . THR B 1 176 ? 4.27 13.195 2.283 1 92.12 176 THR B N 1
ATOM 7294 C CA . THR B 1 176 ? 3.152 12.789 1.438 1 92.12 176 THR B CA 1
ATOM 7295 C C . THR B 1 176 ? 3.572 11.664 0.494 1 92.12 176 THR B C 1
ATOM 7297 O O . THR B 1 176 ? 4.105 11.922 -0.587 1 92.12 176 THR B O 1
ATOM 7300 N N . ARG B 1 177 ? 3.242 10.477 0.899 1 93.81 177 ARG B N 1
ATOM 7301 C CA . ARG B 1 177 ? 3.637 9.359 0.054 1 93.81 177 ARG B CA 1
ATOM 7302 C C . ARG B 1 177 ? 2.42 8.688 -0.573 1 93.81 177 ARG B C 1
ATOM 7304 O O . ARG B 1 177 ? 2.557 7.84 -1.457 1 93.81 177 ARG B O 1
ATOM 7311 N N . ASP B 1 178 ? 1.252 9.07 -0.172 1 93.94 178 ASP B N 1
ATOM 7312 C CA . ASP B 1 178 ? 0.004 8.539 -0.714 1 93.94 178 ASP B CA 1
ATOM 7313 C C . ASP B 1 178 ? -0.947 9.664 -1.105 1 93.94 178 ASP B C 1
ATOM 7315 O O . ASP B 1 178 ? -1.487 10.359 -0.239 1 93.94 178 ASP B O 1
ATOM 7319 N N . PRO B 1 179 ? -1.234 9.82 -2.4 1 95.31 179 PRO B N 1
ATOM 7320 C CA . PRO B 1 179 ? -2.094 10.922 -2.844 1 95.31 179 PRO B CA 1
ATOM 7321 C C . PRO B 1 179 ? -3.52 10.805 -2.305 1 95.31 179 PRO B C 1
ATOM 7323 O O . PRO B 1 179 ? -4.273 11.781 -2.344 1 95.31 179 PRO B O 1
ATOM 7326 N N . ARG B 1 180 ? -3.924 9.641 -1.767 1 95.94 180 ARG B N 1
ATOM 7327 C CA . ARG B 1 180 ? -5.273 9.453 -1.244 1 95.94 180 ARG B CA 1
ATOM 7328 C C . ARG B 1 180 ? -5.418 10.086 0.137 1 95.94 180 ARG B C 1
ATOM 7330 O O . ARG B 1 180 ? -6.531 10.32 0.605 1 95.94 180 ARG B O 1
ATOM 7337 N N . TRP B 1 181 ? -4.352 10.375 0.816 1 96 181 TRP B N 1
ATOM 7338 C CA . TRP B 1 181 ? -4.324 10.867 2.191 1 96 181 TRP B CA 1
ATOM 7339 C C . TRP B 1 181 ? -4.922 12.266 2.285 1 96 181 TRP B C 1
ATOM 7341 O O . TRP B 1 181 ? -4.574 13.148 1.497 1 96 181 TRP B O 1
ATOM 7351 N N . SER B 1 182 ? -5.785 12.523 3.246 1 95.44 182 SER B N 1
ATOM 7352 C CA . SER B 1 182 ? -6.539 13.773 3.332 1 95.44 182 SER B CA 1
ATOM 7353 C C . SER B 1 182 ? -5.672 14.906 3.867 1 95.44 182 SER B C 1
ATOM 7355 O O . SER B 1 182 ? -6.086 16.062 3.865 1 95.44 182 SER B O 1
ATOM 7357 N N . ARG B 1 183 ? -4.445 14.625 4.25 1 97.25 183 ARG B N 1
ATOM 7358 C CA . ARG B 1 183 ? -3.607 15.641 4.879 1 97.25 183 ARG B CA 1
ATOM 7359 C C . ARG B 1 183 ? -2.379 15.945 4.027 1 97.25 183 ARG B C 1
ATOM 7361 O O . ARG B 1 183 ? -1.386 16.484 4.527 1 97.25 183 ARG B O 1
ATOM 7368 N N . VAL B 1 184 ? -2.424 15.68 2.779 1 97.38 184 VAL B N 1
ATOM 7369 C CA . VAL B 1 184 ? -1.358 15.898 1.806 1 97.38 184 VAL B CA 1
ATOM 7370 C C . VAL B 1 184 ? -0.909 17.359 1.85 1 97.38 184 VAL B C 1
ATOM 7372 O O . VAL B 1 184 ? 0.283 17.656 1.729 1 97.38 184 VAL B O 1
ATOM 7375 N N . TRP B 1 185 ? -1.811 18.25 2.035 1 98.12 185 TRP B N 1
ATOM 7376 C CA . TRP B 1 185 ? -1.552 19.672 1.859 1 98.12 185 TRP B CA 1
ATOM 7377 C C . TRP B 1 185 ? -0.895 20.266 3.102 1 98.12 185 TRP B C 1
ATOM 7379 O O . TRP B 1 185 ? -0.448 21.422 3.088 1 98.12 185 TRP B O 1
ATOM 7389 N N . GLU B 1 186 ? -0.744 19.516 4.148 1 98 186 GLU B N 1
ATOM 7390 C CA . GLU B 1 186 ? -0.28 20.062 5.422 1 98 186 GLU B CA 1
ATOM 7391 C C . GLU B 1 186 ? 1.244 20.047 5.504 1 98 186 GLU B C 1
ATOM 7393 O O . GLU B 1 18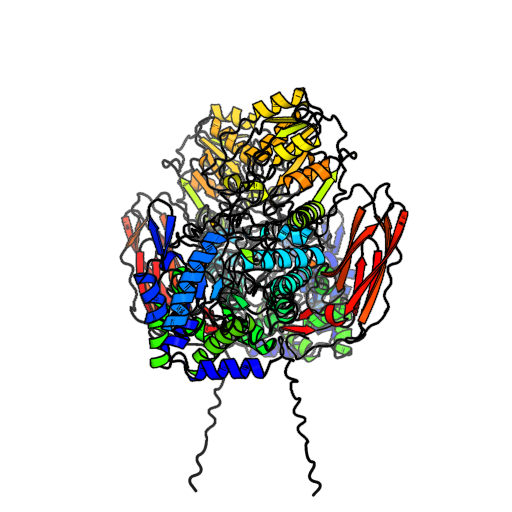6 ? 1.827 20.656 6.406 1 98 186 GLU B O 1
ATOM 7398 N N . ASN B 1 187 ? 1.858 19.391 4.574 1 97.94 187 ASN B N 1
ATOM 7399 C CA . ASN B 1 187 ? 3.311 19.266 4.609 1 97.94 187 ASN B CA 1
ATOM 7400 C C . ASN B 1 187 ? 3.959 19.844 3.359 1 97.94 187 ASN B C 1
ATOM 7402 O O . ASN B 1 187 ? 3.342 20.641 2.652 1 97.94 187 ASN B O 1
ATOM 7406 N N . TYR B 1 188 ? 5.262 19.5 3.07 1 98.5 188 TYR B N 1
ATOM 7407 C CA . TYR B 1 188 ? 6.016 20.203 2.033 1 98.5 188 TYR B CA 1
ATOM 7408 C C . TYR B 1 188 ? 6.223 19.297 0.816 1 98.5 188 TYR B C 1
ATOM 7410 O O . TYR B 1 188 ? 7.059 19.594 -0.042 1 98.5 188 TYR B O 1
ATOM 7418 N N . GLY B 1 189 ? 5.484 18.172 0.796 1 98.06 189 GLY B N 1
ATOM 7419 C CA . GLY B 1 189 ? 5.559 17.312 -0.374 1 98.06 189 GLY B CA 1
ATOM 7420 C C . GLY B 1 189 ? 6.121 15.938 -0.068 1 98.06 189 GLY B C 1
ATOM 7421 O O . GLY B 1 189 ? 6.164 15.523 1.093 1 98.06 189 GLY B O 1
ATOM 7422 N N . GLU B 1 190 ? 6.512 15.156 -1.149 1 97.81 190 GLU B N 1
ATOM 7423 C CA . GLU B 1 190 ? 6.809 13.734 -1.019 1 97.81 190 GLU B CA 1
ATOM 7424 C C . GLU B 1 190 ? 8.281 13.5 -0.701 1 97.81 190 GLU B C 1
ATOM 7426 O O . GLU B 1 190 ? 8.672 12.391 -0.327 1 97.81 190 GLU B O 1
ATOM 7431 N N . ASP B 1 191 ? 9.172 14.508 -0.836 1 98.5 191 ASP B N 1
ATOM 7432 C CA . ASP B 1 191 ? 10.609 14.289 -0.753 1 98.5 191 ASP B CA 1
ATOM 7433 C C . ASP B 1 191 ? 11.125 14.539 0.665 1 98.5 191 ASP B C 1
ATOM 7435 O O . ASP B 1 191 ? 10.805 15.562 1.274 1 98.5 191 ASP B O 1
ATOM 7439 N N . PRO B 1 192 ? 11.961 13.648 1.186 1 98.25 192 PRO B N 1
ATOM 7440 C CA . PRO B 1 192 ? 12.492 13.812 2.541 1 98.25 192 PRO B CA 1
ATOM 7441 C C . PRO B 1 192 ? 13.391 15.031 2.684 1 98.25 192 PRO B C 1
ATOM 7443 O O . PRO B 1 192 ? 13.367 15.703 3.719 1 98.25 192 PRO B O 1
ATOM 7446 N N . LEU B 1 193 ? 14.164 15.336 1.672 1 98.62 193 LEU B N 1
ATOM 7447 C CA . LEU B 1 193 ? 15.086 16.469 1.749 1 98.62 193 LEU B CA 1
ATOM 7448 C C . LEU B 1 193 ? 14.328 17.781 1.785 1 98.62 193 LEU B C 1
ATOM 7450 O O . LEU B 1 193 ? 14.656 18.672 2.572 1 98.62 193 LEU B O 1
ATOM 7454 N N . VAL B 1 194 ? 13.32 17.906 0.907 1 98.81 194 VAL B N 1
ATOM 7455 C CA . VAL B 1 194 ? 12.531 19.125 0.883 1 98.81 194 VAL B CA 1
ATOM 7456 C C . VAL B 1 194 ? 11.875 19.344 2.244 1 98.81 194 VAL B C 1
ATOM 7458 O O . VAL B 1 194 ? 11.922 20.453 2.793 1 98.81 194 VAL B O 1
ATOM 7461 N N . ASN B 1 195 ? 11.258 18.312 2.801 1 98.81 195 ASN B N 1
ATOM 7462 C CA . ASN B 1 195 ? 10.633 18.422 4.113 1 98.81 195 ASN B CA 1
ATOM 7463 C C . ASN B 1 195 ? 11.656 18.734 5.199 1 98.81 195 ASN B C 1
ATOM 7465 O O . ASN B 1 195 ? 11.367 19.5 6.133 1 98.81 195 ASN B O 1
ATOM 7469 N N . ALA B 1 196 ? 12.828 18.141 5.098 1 98.69 196 ALA B N 1
ATOM 7470 C CA . ALA B 1 196 ? 13.891 18.391 6.066 1 98.69 196 ALA B CA 1
ATOM 7471 C C . ALA B 1 196 ? 14.328 19.844 6.039 1 98.69 196 ALA B C 1
ATOM 7473 O O . ALA B 1 196 ? 14.414 20.5 7.082 1 98.69 196 ALA B O 1
ATOM 7474 N N . ILE B 1 197 ? 14.578 20.375 4.852 1 98.75 197 ILE B N 1
ATOM 7475 C CA . ILE B 1 197 ? 15.094 21.734 4.688 1 98.75 197 ILE B CA 1
ATOM 7476 C C . ILE B 1 197 ? 14.016 22.75 5.066 1 98.75 197 ILE B C 1
ATOM 7478 O O . ILE B 1 197 ? 14.266 23.656 5.848 1 98.75 197 ILE B O 1
ATOM 7482 N N . MET B 1 198 ? 12.797 22.562 4.523 1 98.81 198 MET B N 1
ATOM 7483 C CA . MET B 1 198 ? 11.703 23.484 4.816 1 98.81 198 MET B CA 1
ATOM 7484 C C . MET B 1 198 ? 11.344 23.453 6.297 1 98.81 198 MET B C 1
ATOM 7486 O O . MET B 1 198 ? 11.141 24.5 6.918 1 98.81 198 MET B O 1
ATOM 7490 N N . GLY B 1 199 ? 11.273 22.234 6.871 1 98.69 199 GLY B N 1
ATOM 7491 C CA . GLY B 1 199 ? 10.977 22.094 8.289 1 98.69 199 GLY B CA 1
ATOM 7492 C C . GLY B 1 199 ? 12 22.75 9.18 1 98.69 199 GLY B C 1
ATOM 7493 O O . GLY B 1 199 ? 11.641 23.484 10.109 1 98.69 199 GLY B O 1
ATOM 7494 N N . ALA B 1 200 ? 13.258 22.562 8.914 1 98.62 200 ALA B N 1
ATOM 7495 C CA . ALA B 1 200 ? 14.336 23.156 9.695 1 98.62 200 ALA B CA 1
ATOM 7496 C C . ALA B 1 200 ? 14.273 24.688 9.633 1 98.62 200 ALA B C 1
ATOM 7498 O O . ALA B 1 200 ? 14.477 25.359 10.641 1 98.62 200 ALA B O 1
ATOM 7499 N N . GLN B 1 201 ? 14 25.188 8.445 1 98.62 201 GLN B N 1
ATOM 7500 C CA . GLN B 1 201 ? 13.906 26.641 8.281 1 98.62 201 GLN B CA 1
ATOM 7501 C C . GLN B 1 201 ? 12.711 27.203 9.047 1 98.62 201 GLN B C 1
ATOM 7503 O O . GLN B 1 201 ? 12.789 28.297 9.609 1 98.62 201 GLN B O 1
ATOM 7508 N N . GLN B 1 202 ? 11.648 26.5 9.078 1 98.69 202 GLN B N 1
ATOM 7509 C CA . GLN B 1 202 ? 10.492 26.969 9.828 1 98.69 202 GLN B CA 1
ATOM 7510 C C . GLN B 1 202 ? 10.758 26.922 11.336 1 98.69 202 GLN B C 1
ATOM 7512 O O . GLN B 1 202 ? 10.32 27.797 12.078 1 98.69 202 GLN B O 1
ATOM 7517 N N . VAL B 1 203 ? 11.453 25.859 11.797 1 98.62 203 VAL B N 1
ATOM 7518 C CA . VAL B 1 203 ? 11.82 25.797 13.203 1 98.62 203 VAL B CA 1
ATOM 7519 C C . VAL B 1 203 ? 12.602 27.047 13.602 1 98.62 203 VAL B C 1
ATOM 7521 O O . VAL B 1 203 ? 12.281 27.703 14.594 1 98.62 203 VAL B O 1
ATOM 7524 N N . LYS B 1 204 ? 13.57 27.438 12.789 1 98.44 204 LYS B N 1
ATOM 7525 C CA . LYS B 1 204 ? 14.383 28.625 13.055 1 98.44 204 LYS B CA 1
ATOM 7526 C C . LYS B 1 204 ? 13.539 29.891 12.977 1 98.44 204 LYS B C 1
ATOM 7528 O O . LYS B 1 204 ? 13.766 30.828 13.734 1 98.44 204 LYS B O 1
ATOM 7533 N N . GLY B 1 205 ? 12.625 29.875 12.055 1 98.69 205 GLY B N 1
ATOM 7534 C CA . GLY B 1 205 ? 11.742 31.016 11.945 1 98.69 205 GLY B CA 1
ATOM 7535 C C . GLY B 1 205 ? 10.836 31.203 13.148 1 98.69 205 GLY B C 1
ATOM 7536 O O . GLY B 1 205 ? 10.672 32.312 13.648 1 98.69 205 GLY B O 1
ATOM 7537 N N . PHE B 1 206 ? 10.281 30.156 13.633 1 98.75 206 PHE B N 1
ATOM 7538 C CA . PHE B 1 206 ? 9.367 30.188 14.766 1 98.75 206 PHE B CA 1
ATOM 7539 C C . PHE B 1 206 ? 10.109 30.5 16.062 1 98.75 206 PHE B C 1
ATOM 7541 O O . PHE B 1 206 ? 9.633 31.297 16.875 1 98.75 206 PHE B O 1
ATOM 7548 N N . GLN B 1 207 ? 11.297 29.891 16.234 1 98.38 207 GLN B N 1
ATOM 7549 C CA . GLN B 1 207 ? 11.906 29.844 17.562 1 98.38 207 GLN B CA 1
ATOM 7550 C C . GLN B 1 207 ? 13.062 30.828 17.672 1 98.38 207 GLN B C 1
ATOM 7552 O O . GLN B 1 207 ? 13.516 31.141 18.766 1 98.38 207 GLN B O 1
ATOM 7557 N N . GLY B 1 208 ? 13.594 31.266 16.516 1 97.19 208 GLY B N 1
ATOM 7558 C CA . GLY B 1 208 ? 14.844 32 16.531 1 97.19 208 GLY B CA 1
ATOM 7559 C C . GLY B 1 208 ? 16.062 31.109 16.516 1 97.19 208 GLY B C 1
ATOM 7560 O O . GLY B 1 208 ? 15.953 29.891 16.438 1 97.19 208 GLY B O 1
ATOM 7561 N N . ASP B 1 209 ? 17.203 31.625 16.719 1 93.38 209 ASP B N 1
ATOM 7562 C CA . ASP B 1 209 ? 18.438 30.891 16.469 1 93.38 209 ASP B CA 1
ATOM 7563 C C . ASP B 1 209 ? 19 30.297 17.75 1 93.38 209 ASP B C 1
ATOM 7565 O O . ASP B 1 209 ? 19.875 29.438 17.719 1 93.38 209 ASP B O 1
ATOM 7569 N N . ASN B 1 210 ? 18.516 30.734 18.891 1 96.19 210 ASN B N 1
ATOM 7570 C CA . ASN B 1 210 ? 18.953 30.188 20.172 1 96.19 210 ASN B CA 1
ATOM 7571 C C . ASN B 1 210 ? 17.828 29.422 20.859 1 96.19 210 ASN B C 1
ATOM 7573 O O . ASN B 1 210 ? 16.984 30.016 21.531 1 96.19 210 ASN B O 1
ATOM 7577 N N . PRO B 1 211 ? 17.953 28.125 20.797 1 96.88 211 PRO B N 1
ATOM 7578 C CA . PRO B 1 211 ? 16.844 27.344 21.359 1 96.88 211 PRO B CA 1
ATOM 7579 C C . PRO B 1 211 ? 16.75 27.469 22.891 1 96.88 211 PRO B C 1
ATOM 7581 O O . PRO B 1 211 ? 15.719 27.141 23.469 1 96.88 211 PRO B O 1
ATOM 7584 N N . ASN B 1 212 ? 17.75 27.906 23.562 1 97.69 212 ASN B N 1
ATOM 7585 C CA . ASN B 1 212 ? 17.719 28.016 25.016 1 97.69 212 ASN B CA 1
ATOM 7586 C C . ASN B 1 212 ? 17.156 29.359 25.469 1 97.69 212 ASN B C 1
ATOM 7588 O O . ASN B 1 212 ? 16.906 29.578 26.656 1 97.69 212 ASN B O 1
ATOM 7592 N N . LYS B 1 213 ? 17 30.219 24.516 1 96.62 213 LYS B N 1
ATOM 7593 C CA . LYS B 1 213 ? 16.422 31.531 24.797 1 96.62 213 LYS B CA 1
ATOM 7594 C C . LYS B 1 213 ? 15.539 32 23.656 1 96.62 213 LYS B C 1
ATOM 7596 O O . LYS B 1 213 ? 15.969 32.812 22.812 1 96.62 213 LYS B O 1
ATOM 7601 N N . VAL B 1 214 ? 14.305 31.672 23.719 1 97.12 214 VAL B N 1
ATOM 7602 C CA . VAL B 1 214 ? 13.336 32.062 22.688 1 97.12 214 VAL B CA 1
ATOM 7603 C C . VAL B 1 214 ? 12.93 33.531 22.906 1 97.12 214 VAL B C 1
ATOM 7605 O O . VAL B 1 214 ? 12.469 33.906 23.984 1 97.12 214 VAL B O 1
ATOM 7608 N N . GLY B 1 215 ? 13.016 34.344 21.906 1 93.62 215 GLY B N 1
ATOM 7609 C CA . GLY B 1 215 ? 12.836 35.781 22.031 1 93.62 215 GLY B CA 1
ATOM 7610 C C . GLY B 1 215 ? 11.375 36.188 22.125 1 93.62 215 GLY B C 1
ATOM 7611 O O . GLY B 1 215 ? 10.484 35.375 21.922 1 93.62 215 GLY B O 1
ATOM 7612 N N . ARG B 1 216 ? 11.18 37.469 22.344 1 94.44 216 ARG B N 1
ATOM 7613 C CA . ARG B 1 216 ? 9.852 38.031 22.578 1 94.44 216 ARG B CA 1
ATOM 7614 C C . ARG B 1 216 ? 9.031 38.031 21.297 1 94.44 216 ARG B C 1
ATOM 7616 O O . ARG B 1 216 ? 7.805 38.156 21.328 1 94.44 216 ARG B O 1
ATOM 7623 N N . HIS B 1 217 ? 9.695 37.875 20.172 1 96.94 217 HIS B N 1
ATOM 7624 C CA . HIS B 1 217 ? 9 37.844 18.891 1 96.94 217 HIS B CA 1
ATOM 7625 C C . HIS B 1 217 ? 8.891 36.438 18.359 1 96.94 217 HIS B C 1
ATOM 7627 O O . HIS B 1 217 ? 8.453 36.219 17.219 1 96.94 217 HIS B O 1
ATOM 7633 N N . ASN B 1 218 ? 9.352 35.5 19.125 1 98.25 218 ASN B N 1
ATOM 7634 C CA . ASN B 1 218 ? 9.414 34.094 18.719 1 98.25 218 ASN B CA 1
ATOM 7635 C C . ASN B 1 218 ? 8.516 33.219 19.594 1 98.25 218 ASN B C 1
ATOM 7637 O O . ASN B 1 218 ? 8.023 33.656 20.625 1 98.25 218 ASN B O 1
ATOM 7641 N N . ILE B 1 219 ? 8.281 32.031 19.109 1 98.62 219 ILE B N 1
ATOM 7642 C CA . ILE B 1 219 ? 7.461 31.062 19.812 1 98.62 219 ILE B CA 1
ATOM 7643 C C . ILE B 1 219 ? 8.102 29.672 19.703 1 98.62 219 ILE B C 1
ATOM 7645 O O . ILE B 1 219 ? 8.977 29.453 18.875 1 98.62 219 ILE B O 1
ATOM 7649 N N . ALA B 1 220 ? 7.691 28.781 20.578 1 98.56 220 ALA B N 1
ATOM 7650 C CA . ALA B 1 220 ? 8.109 27.391 20.484 1 98.56 220 ALA B CA 1
ATOM 7651 C C . ALA B 1 220 ? 7.359 26.672 19.359 1 98.56 220 ALA B C 1
ATOM 7653 O O . ALA B 1 220 ? 6.223 27.031 19.031 1 98.56 220 ALA B O 1
ATOM 7654 N N . THR B 1 221 ? 8.031 25.719 18.828 1 97.25 221 THR B N 1
ATOM 7655 C CA . THR B 1 221 ? 7.414 24.906 17.781 1 97.25 221 THR B CA 1
ATOM 7656 C C . THR B 1 221 ? 7.172 23.484 18.266 1 97.25 221 THR B C 1
ATOM 7658 O O . THR B 1 221 ? 7.797 23.031 19.234 1 97.25 221 THR B O 1
ATOM 7661 N N . SER B 1 222 ? 6.203 22.844 17.656 1 98.56 222 SER B N 1
ATOM 7662 C CA . SER B 1 222 ? 6.012 21.391 17.75 1 98.56 222 SER B CA 1
ATOM 7663 C C . SER B 1 222 ? 6.059 20.734 16.375 1 98.56 222 SER B C 1
ATOM 7665 O O . SER B 1 222 ? 5.09 20.812 15.617 1 98.56 222 SER B O 1
ATOM 7667 N N . VAL B 1 223 ? 7.176 20.078 16.062 1 98.56 223 VAL B N 1
ATOM 7668 C CA . VAL B 1 223 ? 7.293 19.375 14.797 1 98.56 223 VAL B CA 1
ATOM 7669 C C . VAL B 1 223 ? 6.367 18.156 14.797 1 98.56 223 VAL B C 1
ATOM 7671 O O . VAL B 1 223 ? 6.336 17.391 15.766 1 98.56 223 VAL B O 1
ATOM 7674 N N . LYS B 1 224 ? 5.586 17.953 13.734 1 98 224 LYS B N 1
ATOM 7675 C CA . LYS B 1 224 ? 4.555 16.922 13.781 1 98 224 LYS B CA 1
ATOM 7676 C C . LYS B 1 224 ? 4.289 16.359 12.391 1 98 224 LYS B C 1
ATOM 7678 O O . LYS B 1 224 ? 4.684 16.938 11.383 1 98 224 LYS B O 1
ATOM 7683 N N . HIS B 1 225 ? 3.619 15.242 12.32 1 98.06 225 HIS B N 1
ATOM 7684 C CA . HIS B 1 225 ? 3.416 14.289 13.414 1 98.06 225 HIS B CA 1
ATOM 7685 C C . HIS B 1 225 ? 4.461 13.18 13.375 1 98.06 225 HIS B C 1
ATOM 7687 O O . HIS B 1 225 ? 4.578 12.469 12.375 1 98.06 225 HIS B O 1
ATOM 7693 N N . TYR B 1 226 ? 5.172 12.984 14.492 1 98.19 226 TYR B N 1
ATOM 7694 C CA . TYR B 1 226 ? 6.328 12.094 14.562 1 98.19 226 TYR B CA 1
ATOM 7695 C C . TYR B 1 226 ? 5.891 10.633 14.602 1 98.19 226 TYR B C 1
ATOM 7697 O O . TYR B 1 226 ? 5.312 10.18 15.594 1 98.19 226 TYR B O 1
ATOM 7705 N N . LEU B 1 227 ? 6.074 9.805 13.594 1 97.06 227 LEU B N 1
ATOM 7706 C CA . LEU B 1 227 ? 6.422 9.906 12.18 1 97.06 227 LEU B CA 1
ATOM 7707 C C . LEU B 1 227 ? 5.648 8.891 11.352 1 97.06 227 LEU B C 1
ATOM 7709 O O . LEU B 1 227 ? 4.926 8.055 11.906 1 97.06 227 LEU B O 1
ATOM 7713 N N . GLY B 1 228 ? 5.715 8.875 10.156 1 96.44 228 GLY B N 1
ATOM 7714 C CA . GLY B 1 228 ? 5.191 7.855 9.258 1 96.44 228 GLY B CA 1
ATOM 7715 C C . GLY B 1 228 ? 3.693 7.965 9.047 1 96.44 228 GLY B C 1
ATOM 7716 O O . GLY B 1 228 ? 3.059 7.016 8.578 1 96.44 228 GLY B O 1
ATOM 7717 N N . TYR B 1 229 ? 3.127 9.094 9.383 1 94.12 229 TYR B N 1
ATOM 7718 C CA . TYR B 1 229 ? 1.688 9.328 9.367 1 94.12 229 TYR B CA 1
ATOM 7719 C C . TYR B 1 229 ? 1.163 9.398 7.938 1 94.12 229 TYR B C 1
ATOM 7721 O O . TYR B 1 229 ? 0.039 8.977 7.66 1 94.12 229 TYR B O 1
ATOM 7729 N N . GLY B 1 230 ? 1.913 9.906 7.047 1 93.56 230 GLY B N 1
ATOM 7730 C CA . GLY B 1 230 ? 1.456 10.258 5.711 1 93.56 230 GLY B CA 1
ATOM 7731 C C . GLY B 1 230 ? 1.492 9.094 4.742 1 93.56 230 GLY B C 1
ATOM 7732 O O . GLY B 1 230 ? 1.277 9.266 3.541 1 93.56 230 GLY B O 1
ATOM 7733 N N . ALA B 1 231 ? 1.727 7.832 5.273 1 93.38 231 ALA B N 1
ATOM 7734 C CA . ALA B 1 231 ? 1.791 6.66 4.402 1 93.38 231 ALA B CA 1
ATOM 7735 C C . ALA B 1 231 ? 0.796 5.594 4.848 1 93.38 231 ALA B C 1
ATOM 7737 O O . ALA B 1 231 ? 1.146 4.414 4.945 1 93.38 231 ALA B O 1
ATOM 7738 N N . PRO B 1 232 ? -0.441 5.977 5.094 1 92.44 232 PRO B N 1
ATOM 7739 C CA . PRO B 1 232 ? -1.409 4.949 5.477 1 92.44 232 PRO B CA 1
ATOM 7740 C C . PRO B 1 232 ? -1.701 3.965 4.344 1 92.44 232 PRO B C 1
ATOM 7742 O O . PRO B 1 232 ? -1.869 4.375 3.191 1 92.44 232 PRO B O 1
ATOM 7745 N N . ARG B 1 233 ? -1.819 2.73 4.621 1 90.81 233 ARG B N 1
ATOM 7746 C CA . ARG B 1 233 ? -2.031 1.689 3.623 1 90.81 233 ARG B CA 1
ATOM 7747 C C . ARG B 1 233 ? -3.314 1.936 2.838 1 90.81 233 ARG B C 1
ATOM 7749 O O . ARG B 1 233 ? -3.348 1.761 1.618 1 90.81 233 ARG B O 1
ATOM 7756 N N . THR B 1 234 ? -4.387 2.369 3.488 1 89.81 234 THR B N 1
ATOM 7757 C CA . THR B 1 234 ? -5.691 2.521 2.855 1 89.81 234 THR B CA 1
ATOM 7758 C C . THR B 1 234 ? -5.871 3.941 2.324 1 89.81 234 THR B C 1
ATOM 7760 O O . THR B 1 234 ? -6.922 4.273 1.771 1 89.81 234 THR B O 1
ATOM 7763 N N . GLY B 1 235 ? -4.922 4.828 2.59 1 91.44 235 GLY B N 1
ATOM 7764 C CA . GLY B 1 235 ? -5.039 6.219 2.188 1 91.44 235 GLY B CA 1
ATOM 7765 C C . GLY B 1 235 ? -5.918 7.035 3.117 1 91.44 235 GLY B C 1
ATOM 7766 O O . GLY B 1 235 ? -6.047 8.25 2.947 1 91.44 235 GLY B O 1
ATOM 7767 N N . LYS B 1 236 ? -6.43 6.457 4.16 1 92.31 236 LYS B N 1
ATOM 7768 C CA . LYS B 1 236 ? -7.363 7.145 5.055 1 92.31 236 LYS B CA 1
ATOM 7769 C C . LYS B 1 236 ? -6.656 7.625 6.32 1 92.31 236 LYS B C 1
ATOM 7771 O O . LYS B 1 236 ? -5.766 6.949 6.836 1 92.31 236 LYS B O 1
ATOM 7776 N N . ASP B 1 237 ? -7.078 8.695 6.84 1 93.56 237 ASP B N 1
ATOM 7777 C CA . ASP B 1 237 ? -6.484 9.359 7.996 1 93.56 237 ASP B CA 1
ATOM 7778 C C . ASP B 1 237 ? -6.539 8.461 9.234 1 93.56 237 ASP B C 1
ATOM 7780 O O . ASP B 1 237 ? -7.531 7.766 9.453 1 93.56 237 ASP B O 1
ATOM 7784 N N . ARG B 1 238 ? -5.426 8.391 10.023 1 93.44 238 ARG B N 1
ATOM 7785 C CA . ARG B 1 238 ? -5.281 7.742 11.32 1 93.44 238 ARG B CA 1
ATOM 7786 C C . ARG B 1 238 ? -5.352 6.227 11.195 1 93.44 238 ARG B C 1
ATOM 7788 O O . ARG B 1 238 ? -5.566 5.52 12.18 1 93.44 238 ARG B O 1
ATOM 7795 N N . THR B 1 239 ? -5.238 5.637 9.961 1 92.81 239 THR B N 1
ATOM 7796 C CA . THR B 1 239 ? -5.172 4.191 9.758 1 92.81 239 THR B CA 1
ATOM 7797 C C . THR B 1 239 ? -3.721 3.727 9.656 1 92.81 239 THR B C 1
ATOM 7799 O O . THR B 1 239 ? -2.811 4.543 9.508 1 92.81 239 THR B O 1
ATOM 7802 N N . PRO B 1 240 ? -3.451 2.463 9.766 1 94.12 240 PRO B N 1
ATOM 7803 C CA . PRO B 1 240 ? -2.094 1.921 9.883 1 94.12 240 PRO B CA 1
ATOM 7804 C C . PRO B 1 240 ? -1.24 2.193 8.648 1 94.12 240 PRO B C 1
ATOM 7806 O O . PRO B 1 240 ? -1.749 2.172 7.527 1 94.12 240 PRO B O 1
ATOM 7809 N N . ALA B 1 241 ? -0.009 2.375 8.922 1 95.56 241 ALA B N 1
ATOM 7810 C CA . ALA B 1 241 ? 1.021 2.406 7.891 1 95.56 241 ALA B CA 1
ATOM 7811 C C . ALA B 1 241 ? 1.926 1.18 7.977 1 95.56 241 ALA B C 1
ATOM 7813 O O . ALA B 1 241 ? 2.182 0.668 9.07 1 95.56 241 ALA B O 1
ATOM 7814 N N . TYR B 1 242 ? 2.389 0.704 6.883 1 94.25 242 TYR B N 1
ATOM 7815 C CA . TYR B 1 242 ? 3.375 -0.365 6.777 1 94.25 242 TYR B CA 1
ATOM 7816 C C . TYR B 1 242 ? 4.621 0.113 6.039 1 94.25 242 TYR B C 1
ATOM 7818 O O . TYR B 1 242 ? 4.609 0.26 4.816 1 94.25 242 TYR B O 1
ATOM 7826 N N . ILE B 1 243 ? 5.641 0.36 6.773 1 95.88 243 ILE B N 1
ATOM 7827 C CA . ILE B 1 243 ? 6.867 0.972 6.277 1 95.88 243 ILE B CA 1
ATOM 7828 C C . ILE B 1 243 ? 8.062 0.075 6.602 1 95.88 243 ILE B C 1
ATOM 7830 O O . ILE B 1 243 ? 8.172 -0.439 7.719 1 95.88 243 ILE B O 1
ATOM 7834 N N . SER B 1 244 ? 8.922 -0.189 5.586 1 94.31 244 SER B N 1
ATOM 7835 C CA . SER B 1 244 ? 10.125 -0.976 5.855 1 94.31 244 SER B CA 1
ATOM 7836 C C . SER B 1 244 ? 11.016 -0.291 6.887 1 94.31 244 SER B C 1
ATOM 7838 O O . SER B 1 244 ? 11.055 0.939 6.961 1 94.31 244 SER B O 1
ATOM 7840 N N . PRO B 1 245 ? 11.766 -1.053 7.656 1 92.25 245 PRO B N 1
ATOM 7841 C CA . PRO B 1 245 ? 12.672 -0.44 8.625 1 92.25 245 PRO B CA 1
ATOM 7842 C C . PRO B 1 245 ? 13.688 0.502 7.98 1 92.25 245 PRO B C 1
ATOM 7844 O O . PRO B 1 245 ? 13.984 1.568 8.531 1 92.25 245 PRO B O 1
ATOM 7847 N N . SER B 1 246 ? 14.18 0.133 6.82 1 95.5 246 SER B N 1
ATOM 7848 C CA . SER B 1 246 ? 15.156 0.971 6.129 1 95.5 246 SER B CA 1
ATOM 7849 C C . SER B 1 246 ? 14.539 2.305 5.715 1 95.5 246 SER B C 1
ATOM 7851 O O . SER B 1 246 ? 15.125 3.363 5.949 1 95.5 246 SER B O 1
ATOM 7853 N N . ASP B 1 247 ? 13.359 2.287 5.098 1 95.88 247 ASP B N 1
ATOM 7854 C CA . ASP B 1 247 ? 12.711 3.516 4.656 1 95.88 247 ASP B CA 1
ATOM 7855 C C . ASP B 1 247 ? 12.305 4.383 5.848 1 95.88 247 ASP B C 1
ATOM 7857 O O . ASP B 1 247 ? 12.359 5.613 5.773 1 95.88 247 ASP B O 1
ATOM 7861 N N . LEU B 1 248 ? 11.82 3.729 6.93 1 96.75 248 LEU B N 1
ATOM 7862 C CA . LEU B 1 248 ? 11.414 4.477 8.117 1 96.75 248 LEU B CA 1
ATOM 7863 C C . LEU B 1 248 ? 12.57 5.32 8.641 1 96.75 248 LEU B C 1
ATOM 7865 O O . LEU B 1 248 ? 12.398 6.504 8.93 1 96.75 248 LEU B O 1
ATOM 7869 N N . ARG B 1 249 ? 13.727 4.73 8.742 1 96.69 249 ARG B N 1
ATOM 7870 C CA . ARG B 1 249 ? 14.906 5.406 9.273 1 96.69 249 ARG B CA 1
ATOM 7871 C C . ARG B 1 249 ? 15.469 6.402 8.266 1 96.69 249 ARG B C 1
ATOM 7873 O O . ARG B 1 249 ? 15.828 7.523 8.625 1 96.69 249 ARG B O 1
ATOM 7880 N N . GLU B 1 250 ? 15.539 6.023 7.035 1 96.75 250 GLU B N 1
ATOM 7881 C CA . GLU B 1 250 ? 16.234 6.797 6.004 1 96.75 250 GLU B CA 1
ATOM 7882 C C . GLU B 1 250 ? 15.383 7.988 5.555 1 96.75 250 GLU B C 1
ATOM 7884 O O . GLU B 1 250 ? 15.898 9.102 5.406 1 96.75 250 GLU B O 1
ATOM 7889 N N . LYS B 1 251 ? 14.117 7.754 5.355 1 97.38 251 LYS B N 1
ATOM 7890 C CA . LYS B 1 251 ? 13.305 8.75 4.664 1 97.38 251 LYS B CA 1
ATOM 7891 C C . LYS B 1 251 ? 12.32 9.414 5.621 1 97.38 251 LYS B C 1
ATOM 7893 O O . LYS B 1 251 ? 12.289 10.648 5.73 1 97.38 251 LYS B O 1
ATOM 7898 N N . PHE B 1 252 ? 11.586 8.68 6.398 1 97.94 252 PHE B N 1
ATOM 7899 C CA . PHE B 1 252 ? 10.516 9.234 7.207 1 97.94 252 PHE B CA 1
ATOM 7900 C C . PHE B 1 252 ? 11.07 9.945 8.438 1 97.94 252 PHE B C 1
ATOM 7902 O O . PHE B 1 252 ? 10.5 10.922 8.914 1 97.94 252 PHE B O 1
ATOM 7909 N N . PHE B 1 253 ? 12.18 9.453 8.977 1 97.94 253 PHE B N 1
ATOM 7910 C CA . PHE B 1 253 ? 12.781 10.039 10.172 1 97.94 253 PHE B CA 1
ATOM 7911 C C . PHE B 1 253 ? 13.57 11.297 9.82 1 97.94 253 PHE B C 1
ATOM 7913 O O . PHE B 1 253 ? 13.727 12.188 10.656 1 97.94 253 PHE B O 1
ATOM 7920 N N . GLU B 1 254 ? 14 11.469 8.633 1 97.38 254 GLU B N 1
ATOM 7921 C CA . GLU B 1 254 ? 14.969 12.469 8.203 1 97.38 254 GLU B CA 1
ATOM 7922 C C . GLU B 1 254 ? 14.453 13.883 8.469 1 97.38 254 GLU B C 1
ATOM 7924 O O . GLU B 1 254 ? 15.18 14.727 9 1 97.38 254 GLU B O 1
ATOM 7929 N N . PRO B 1 255 ? 13.195 14.219 8.133 1 98.5 255 PRO B N 1
ATOM 7930 C CA . PRO B 1 255 ? 12.734 15.57 8.422 1 98.5 255 PRO B CA 1
ATOM 7931 C C . PRO B 1 255 ? 12.742 15.898 9.914 1 98.5 255 PRO B C 1
ATOM 7933 O O . PRO B 1 255 ? 13.047 17.031 10.305 1 98.5 255 PRO B O 1
ATOM 7936 N N . TYR B 1 256 ? 12.43 14.945 10.75 1 98.5 256 TYR B N 1
ATOM 7937 C CA . TYR B 1 256 ? 12.414 15.156 12.195 1 98.5 256 TYR B CA 1
ATOM 7938 C C . TYR B 1 256 ? 13.828 15.32 12.734 1 98.5 256 TYR B C 1
ATOM 7940 O O . TYR B 1 256 ? 14.086 16.203 13.562 1 98.5 256 TYR B O 1
ATOM 7948 N N . ARG B 1 257 ? 14.719 14.453 12.234 1 97.81 257 ARG B N 1
ATOM 7949 C CA . ARG B 1 257 ? 16.125 14.609 12.617 1 97.81 257 ARG B CA 1
ATOM 7950 C C . ARG B 1 257 ? 16.609 16.016 12.305 1 97.81 257 ARG B C 1
ATOM 7952 O O . ARG B 1 257 ? 17.219 16.672 13.164 1 97.81 257 ARG B O 1
ATOM 7959 N N . ALA B 1 258 ? 16.312 16.516 11.094 1 98 258 ALA B N 1
ATOM 7960 C CA . ALA B 1 258 ? 16.766 17.844 10.656 1 98 258 ALA B CA 1
ATOM 7961 C C . ALA B 1 258 ? 16.156 18.938 11.523 1 98 258 ALA B C 1
ATOM 7963 O O . ALA B 1 258 ? 16.844 19.891 11.891 1 98 258 ALA B O 1
ATOM 7964 N N . CYS B 1 259 ? 14.898 18.828 11.867 1 98.62 259 CYS B N 1
ATOM 7965 C CA . CYS B 1 259 ? 14.211 19.828 12.68 1 98.62 259 CYS B CA 1
ATOM 7966 C C . CYS B 1 259 ? 14.766 19.844 14.102 1 98.62 259 CYS B C 1
ATOM 7968 O O . CYS B 1 259 ? 14.938 20.922 14.688 1 98.62 259 CYS B O 1
ATOM 7970 N N . ILE B 1 260 ? 15.039 18.672 14.664 1 98.19 260 ILE B N 1
ATOM 7971 C CA . ILE B 1 260 ? 15.578 18.578 16.016 1 98.19 260 ILE B CA 1
ATOM 7972 C C . ILE B 1 260 ? 16.969 19.188 16.062 1 98.19 260 ILE B C 1
ATOM 7974 O O . ILE B 1 260 ? 17.297 19.922 17 1 98.19 260 ILE B O 1
ATOM 7978 N N . GLU B 1 261 ? 17.75 18.906 15.055 1 96.62 261 GLU B N 1
ATOM 7979 C CA . GLU B 1 261 ? 19.094 19.469 14.977 1 96.62 261 GLU B CA 1
ATOM 7980 C C . GLU B 1 261 ? 19.047 20.984 14.766 1 96.62 261 GLU B C 1
ATOM 7982 O O . GLU B 1 261 ? 19.984 21.688 15.133 1 96.62 261 GLU B O 1
ATOM 7987 N N . ALA B 1 262 ? 17.906 21.422 14.203 1 97.81 262 ALA B N 1
ATOM 7988 C CA . ALA B 1 262 ? 17.703 22.859 14.031 1 97.81 262 ALA B CA 1
ATOM 7989 C C . ALA B 1 262 ? 17.25 23.516 15.336 1 97.81 262 ALA B C 1
ATOM 7991 O O . ALA B 1 262 ? 17.172 24.734 15.438 1 97.81 262 ALA B O 1
ATOM 7992 N N . GLY B 1 263 ? 16.922 22.719 16.359 1 98 263 GLY B N 1
ATOM 7993 C CA . GLY B 1 263 ? 16.641 23.25 17.672 1 98 263 GLY B CA 1
ATOM 7994 C C . GLY B 1 263 ? 15.195 23.094 18.094 1 98 263 GLY B C 1
ATOM 7995 O O . GLY B 1 263 ? 14.742 23.719 19.062 1 98 263 GLY B O 1
ATOM 7996 N N . ALA B 1 264 ? 14.422 22.266 17.438 1 98.62 264 ALA B N 1
ATOM 7997 C CA . ALA B 1 264 ? 13.008 22.109 17.781 1 98.62 264 ALA B CA 1
ATOM 7998 C C . ALA B 1 264 ? 12.844 21.734 19.25 1 98.62 264 ALA B C 1
ATOM 8000 O O . ALA B 1 264 ? 13.555 20.875 19.766 1 98.62 264 ALA B O 1
ATOM 8001 N N . LEU B 1 265 ? 11.906 22.328 19.875 1 98.75 265 LEU B N 1
ATOM 8002 C CA . LEU B 1 265 ? 11.766 22.203 21.312 1 98.75 265 LEU B CA 1
ATOM 8003 C C . LEU B 1 265 ? 10.727 21.141 21.672 1 98.75 265 LEU B C 1
ATOM 8005 O O . LEU B 1 265 ? 10.742 20.578 22.766 1 98.75 265 LEU B O 1
ATOM 8009 N N . THR B 1 266 ? 9.773 20.922 20.781 1 98.81 266 THR B N 1
ATOM 8010 C CA . THR B 1 266 ? 8.758 19.906 21.047 1 98.81 266 THR B CA 1
ATOM 8011 C C . THR B 1 266 ? 8.438 19.109 19.781 1 98.81 266 THR B C 1
ATOM 8013 O O . THR B 1 266 ? 8.695 19.578 18.672 1 98.81 266 THR B O 1
ATOM 8016 N N . VAL B 1 267 ? 7.953 17.906 19.938 1 98.75 267 VAL B N 1
ATOM 8017 C CA . VAL B 1 267 ? 7.504 17 18.875 1 98.75 267 VAL B CA 1
ATOM 8018 C C . VAL B 1 267 ? 6.129 16.438 19.219 1 98.75 267 VAL B C 1
ATOM 8020 O O . VAL B 1 267 ? 5.871 16.078 20.375 1 98.75 267 VAL B O 1
ATOM 8023 N N . MET B 1 268 ? 5.246 16.469 18.281 1 98.88 268 MET B N 1
ATOM 8024 C CA . MET B 1 268 ? 3.928 15.867 18.438 1 98.88 268 MET B CA 1
ATOM 8025 C C . MET B 1 268 ? 3.852 14.523 17.719 1 98.88 268 MET B C 1
ATOM 8027 O O . MET B 1 268 ? 4.281 14.406 16.578 1 98.88 268 MET B O 1
ATOM 8031 N N . VAL B 1 269 ? 3.201 13.57 18.312 1 98.56 269 VAL B N 1
ATOM 8032 C CA . VAL B 1 269 ? 3.312 12.172 17.906 1 98.56 269 VAL B CA 1
ATOM 8033 C C . VAL B 1 269 ? 2.227 11.844 16.875 1 98.56 269 VAL B C 1
ATOM 8035 O O . VAL B 1 269 ? 1.119 12.383 16.953 1 98.56 269 VAL B O 1
ATOM 8038 N N . ASN B 1 270 ? 2.557 10.914 15.898 1 96.75 270 ASN B N 1
ATOM 8039 C CA . ASN B 1 270 ? 1.644 10.328 14.922 1 96.75 270 ASN B CA 1
ATOM 8040 C C . ASN B 1 270 ? 0.463 9.641 15.602 1 96.75 270 ASN B C 1
ATOM 8042 O O . ASN B 1 270 ? 0.651 8.828 16.516 1 96.75 270 ASN B O 1
ATOM 8046 N N . SER B 1 271 ? -0.74 9.891 15.18 1 95.38 271 SER B N 1
ATOM 8047 C CA . SER B 1 271 ? -1.958 9.375 15.797 1 95.38 271 SER B CA 1
ATOM 8048 C C . SER B 1 271 ? -2.293 7.977 15.289 1 95.38 271 SER B C 1
ATOM 8050 O O . SER B 1 271 ? -3.336 7.422 15.633 1 95.38 271 SER B O 1
ATOM 8052 N N . GLY B 1 272 ? -1.487 7.418 14.477 1 94.94 272 GLY B N 1
ATOM 8053 C CA . GLY B 1 272 ? -1.71 6.082 13.938 1 94.94 272 GLY B CA 1
ATOM 8054 C C . GLY B 1 272 ? -0.675 5.074 14.406 1 94.94 272 GLY B C 1
ATOM 8055 O O . GLY B 1 272 ? 0.001 5.289 15.414 1 94.94 272 GLY B O 1
ATOM 8056 N N . SER B 1 273 ? -0.694 3.9 13.719 1 96.62 273 SER B N 1
ATOM 8057 C CA . SER B 1 273 ? 0.254 2.836 14.023 1 96.62 273 SER B CA 1
ATOM 8058 C C . SER B 1 273 ? 1.186 2.566 12.852 1 96.62 273 SER B C 1
ATOM 8060 O O . SER B 1 273 ? 0.857 2.887 11.703 1 96.62 273 SER B O 1
ATOM 8062 N N . ILE B 1 274 ? 2.348 2.121 13.156 1 97.25 274 ILE B N 1
ATOM 8063 C CA . ILE B 1 274 ? 3.312 1.656 12.164 1 97.25 274 ILE B CA 1
ATOM 8064 C C . ILE B 1 274 ? 3.623 0.181 12.398 1 97.25 274 ILE B C 1
ATOM 8066 O O . ILE B 1 274 ? 4.043 -0.205 13.492 1 97.25 274 ILE B O 1
ATOM 8070 N N . ASN B 1 275 ? 3.396 -0.588 11.383 1 96.12 275 ASN B N 1
ATOM 8071 C CA . ASN B 1 275 ? 3.693 -2.016 11.445 1 96.12 275 ASN B CA 1
ATOM 8072 C C . ASN B 1 275 ? 3.023 -2.676 12.641 1 96.12 275 ASN B C 1
ATOM 8074 O O . ASN B 1 275 ? 3.645 -3.473 13.344 1 96.12 275 ASN B O 1
ATOM 8078 N N . GLY B 1 276 ? 1.855 -2.186 12.984 1 94.75 276 GLY B N 1
ATOM 8079 C CA . GLY B 1 276 ? 1.018 -2.844 13.977 1 94.75 276 GLY B CA 1
ATOM 8080 C C . GLY B 1 276 ? 1.096 -2.197 15.344 1 94.75 276 GLY B C 1
ATOM 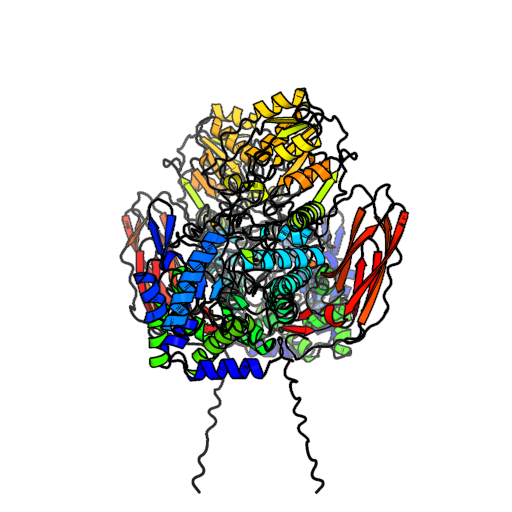8081 O O . GLY B 1 276 ? 0.256 -2.459 16.203 1 94.75 276 GLY B O 1
ATOM 8082 N N . ARG B 1 277 ? 1.993 -1.329 15.578 1 97 277 ARG B N 1
ATOM 8083 C CA . ARG B 1 277 ? 2.174 -0.712 16.891 1 97 277 ARG B CA 1
ATOM 8084 C C . ARG B 1 277 ? 1.849 0.777 16.844 1 97 277 ARG B C 1
ATOM 8086 O O . ARG B 1 277 ? 2.449 1.525 16.062 1 97 277 ARG B O 1
ATOM 8093 N N . PRO B 1 278 ? 0.894 1.185 17.672 1 98 278 PRO B N 1
ATOM 8094 C CA . PRO B 1 278 ? 0.684 2.631 17.781 1 98 278 PRO B CA 1
ATOM 8095 C C . PRO B 1 278 ? 1.941 3.381 18.203 1 98 278 PRO B C 1
ATOM 8097 O O . PRO B 1 278 ? 2.666 2.922 19.094 1 98 278 PRO B O 1
ATOM 8100 N N . VAL B 1 279 ? 2.191 4.512 17.625 1 98.44 279 VAL B N 1
ATOM 8101 C CA . VAL B 1 279 ? 3.445 5.219 17.859 1 98.44 279 VAL B CA 1
ATOM 8102 C C . VAL B 1 279 ? 3.465 5.758 19.297 1 98.44 279 VAL B C 1
ATOM 8104 O O . VAL B 1 279 ? 4.52 5.801 19.938 1 98.44 279 VAL B O 1
ATOM 8107 N N . HIS B 1 280 ? 2.295 6.109 19.844 1 98.62 280 HIS B N 1
ATOM 8108 C CA . HIS B 1 280 ? 2.203 6.645 21.203 1 98.62 280 HIS B CA 1
ATOM 8109 C C . HIS B 1 280 ? 2.605 5.602 22.234 1 98.62 280 HIS B C 1
ATOM 8111 O O . HIS B 1 280 ? 2.842 5.934 23.406 1 98.62 280 HIS B O 1
ATOM 8117 N N . ALA B 1 281 ? 2.656 4.395 21.844 1 98.12 281 ALA B N 1
ATOM 8118 C CA . ALA B 1 281 ? 3.059 3.311 22.734 1 98.12 281 ALA B CA 1
ATOM 8119 C C . ALA B 1 281 ? 4.383 2.697 22.297 1 98.12 281 ALA B C 1
ATOM 8121 O O . ALA B 1 281 ? 4.711 1.57 22.672 1 98.12 281 ALA B O 1
ATOM 8122 N N . ASN B 1 282 ? 5.164 3.334 21.547 1 98.25 282 ASN B N 1
ATOM 8123 C CA . ASN B 1 282 ? 6.363 2.762 20.938 1 98.25 282 ASN B CA 1
ATOM 8124 C C . ASN B 1 282 ? 7.633 3.354 21.547 1 98.25 282 ASN B C 1
ATOM 8126 O O . ASN B 1 282 ? 8.164 4.34 21.031 1 98.25 282 ASN B O 1
ATOM 8130 N N . ASN B 1 283 ? 8.188 2.689 22.531 1 98.38 283 ASN B N 1
ATOM 8131 C CA . ASN B 1 283 ? 9.383 3.145 23.234 1 98.38 283 ASN B CA 1
ATOM 8132 C C . ASN B 1 283 ? 10.57 3.289 22.281 1 98.38 283 ASN B C 1
ATOM 8134 O O . ASN B 1 283 ? 11.367 4.223 22.406 1 98.38 283 ASN B O 1
ATOM 8138 N N . LYS B 1 284 ? 10.688 2.385 21.297 1 97.06 284 LYS B N 1
ATOM 8139 C CA . LYS B 1 284 ? 11.797 2.412 20.359 1 97.06 284 LYS B CA 1
ATOM 8140 C C . LYS B 1 284 ? 11.812 3.719 19.562 1 97.06 284 LYS B C 1
ATOM 8142 O O . LYS B 1 284 ? 12.859 4.34 19.406 1 97.06 284 LYS B O 1
ATOM 8147 N N . LEU B 1 285 ? 10.695 4.172 19.094 1 98 285 LEU B N 1
ATOM 8148 C CA . LEU B 1 285 ? 10.617 5.371 18.266 1 98 285 LEU B CA 1
ATOM 8149 C C . LEU B 1 285 ? 10.664 6.629 19.125 1 98 285 LEU B C 1
ATOM 8151 O O . LEU B 1 285 ? 11.344 7.598 18.781 1 98 285 LEU B O 1
ATOM 8155 N N . LEU B 1 286 ? 10 6.609 20.266 1 98.75 286 LEU B N 1
ATOM 8156 C CA . LEU B 1 286 ? 9.852 7.816 21.078 1 98.75 286 LEU B CA 1
ATOM 8157 C C . LEU B 1 286 ? 11.109 8.07 21.906 1 98.75 286 LEU B C 1
ATOM 8159 O O . LEU B 1 286 ? 11.641 9.18 21.922 1 98.75 286 LEU B O 1
ATOM 8163 N N . THR B 1 287 ? 11.594 7.062 22.594 1 98.62 287 THR B N 1
ATOM 8164 C CA . THR B 1 287 ? 12.703 7.234 23.531 1 98.62 287 THR B CA 1
ATOM 8165 C C . THR B 1 287 ? 14.031 6.926 22.844 1 98.62 287 THR B C 1
ATOM 8167 O O . THR B 1 287 ? 14.93 7.77 22.797 1 98.62 287 THR B O 1
ATOM 8170 N N . LYS B 1 288 ? 14.141 5.789 22.203 1 97.81 288 LYS B N 1
ATOM 8171 C CA . LYS B 1 288 ? 15.43 5.375 21.672 1 97.81 288 LYS B CA 1
ATOM 8172 C C . LYS B 1 288 ? 15.836 6.238 20.469 1 97.81 288 LYS B C 1
ATOM 8174 O O . LYS B 1 288 ? 16.906 6.844 20.469 1 97.81 288 LYS B O 1
ATOM 8179 N N . TRP B 1 289 ? 14.984 6.371 19.469 1 97.25 289 TRP B N 1
ATOM 8180 C CA . TRP B 1 289 ? 15.352 7.094 18.25 1 97.25 289 TRP B CA 1
ATOM 8181 C C . TRP B 1 289 ? 15.375 8.602 18.516 1 97.25 289 TRP B C 1
ATOM 8183 O O . TRP B 1 289 ? 16.359 9.273 18.172 1 97.25 289 TRP B O 1
ATOM 8193 N N . LEU B 1 290 ? 14.352 9.141 19.125 1 97.5 290 LEU B N 1
ATOM 8194 C CA . LEU B 1 290 ? 14.18 10.586 19.234 1 97.5 290 LEU B CA 1
ATOM 8195 C C . LEU B 1 290 ? 15.016 11.156 20.375 1 97.5 290 LEU B C 1
ATOM 8197 O O . LEU B 1 290 ? 15.828 12.055 20.172 1 97.5 290 LEU B O 1
ATOM 8201 N N . LYS B 1 291 ? 14.938 10.609 21.578 1 98.06 291 LYS B N 1
ATOM 8202 C CA . LYS B 1 291 ? 15.602 11.18 22.734 1 98.06 291 LYS B CA 1
ATOM 8203 C C . LYS B 1 291 ? 17.047 10.695 22.844 1 98.06 291 LYS B C 1
ATOM 8205 O O . LYS B 1 291 ? 17.969 11.508 22.969 1 98.06 291 LYS B O 1
ATOM 8210 N N . GLU B 1 292 ? 17.312 9.367 22.703 1 97.44 292 GLU B N 1
ATOM 8211 C CA . GLU B 1 292 ? 18.641 8.812 22.953 1 97.44 292 GLU B CA 1
ATOM 8212 C C . GLU B 1 292 ? 19.531 8.961 21.734 1 97.44 292 GLU B C 1
ATOM 8214 O O . GLU B 1 292 ? 20.609 9.57 21.812 1 97.44 292 GLU B O 1
ATOM 8219 N N . ASP B 1 293 ? 19.062 8.492 20.578 1 95.88 293 ASP B N 1
ATOM 8220 C CA . ASP B 1 293 ? 19.906 8.555 19.391 1 95.88 293 ASP B CA 1
ATOM 8221 C C . ASP B 1 293 ? 20.281 9.992 19.047 1 95.88 293 ASP B C 1
ATOM 8223 O O . ASP B 1 293 ? 21.375 10.258 18.547 1 95.88 293 ASP B O 1
ATOM 8227 N N . LEU B 1 294 ? 19.344 10.992 19.281 1 96.88 294 LEU B N 1
ATOM 8228 C CA . LEU B 1 294 ? 19.594 12.383 18.922 1 96.88 294 LEU B CA 1
ATOM 8229 C C . LEU B 1 294 ? 20.078 13.172 20.141 1 96.88 294 LEU B C 1
ATOM 8231 O O . LEU B 1 294 ? 20.391 14.359 20.031 1 96.88 294 LEU B O 1
ATOM 8235 N N . ASN B 1 295 ? 20.141 12.461 21.297 1 96.88 295 ASN B N 1
ATOM 8236 C CA . ASN B 1 295 ? 20.469 13.164 22.531 1 96.88 295 ASN B CA 1
ATOM 8237 C C . ASN B 1 295 ? 19.672 14.461 22.656 1 96.88 295 ASN B C 1
ATOM 8239 O O . ASN B 1 295 ? 20.25 15.539 22.812 1 96.88 295 ASN B O 1
ATOM 8243 N N . TRP B 1 296 ? 18.406 14.344 22.594 1 98.06 296 TRP B N 1
ATOM 8244 C CA . TRP B 1 296 ? 17.469 15.453 22.531 1 98.06 296 TRP B CA 1
ATOM 8245 C C . TRP B 1 296 ? 16.781 15.656 23.891 1 98.06 296 TRP B C 1
ATOM 8247 O O . TRP B 1 296 ? 16.281 14.695 24.484 1 98.06 296 TRP B O 1
ATOM 8257 N N . ASP B 1 297 ? 16.75 16.844 24.406 1 97.94 297 ASP B N 1
ATOM 8258 C CA . ASP B 1 297 ? 16.203 17.125 25.734 1 97.94 297 ASP B CA 1
ATOM 8259 C C . ASP B 1 297 ? 14.867 17.859 25.625 1 97.94 297 ASP B C 1
ATOM 8261 O O . ASP B 1 297 ? 14.383 18.438 26.609 1 97.94 297 ASP B O 1
ATOM 8265 N N . GLY B 1 298 ? 14.289 17.938 24.359 1 98.38 298 GLY B N 1
ATOM 8266 C CA . GLY B 1 298 ? 12.984 18.562 24.172 1 98.38 298 GLY B CA 1
ATOM 8267 C C . GLY B 1 298 ? 11.844 17.734 24.734 1 98.38 298 GLY B C 1
ATOM 8268 O O . GLY B 1 298 ? 12.07 16.781 25.484 1 98.38 298 GLY B O 1
ATOM 8269 N N . MET B 1 299 ? 10.625 18.141 24.375 1 98.62 299 MET B N 1
ATOM 8270 C CA . MET B 1 299 ? 9.422 17.562 24.984 1 98.62 299 MET B CA 1
ATOM 8271 C C . MET B 1 299 ? 8.555 16.891 23.938 1 98.62 299 MET B C 1
ATOM 8273 O O . MET B 1 299 ? 8.375 17.406 22.844 1 98.62 299 MET B O 1
ATOM 8277 N N . ILE B 1 300 ? 8.039 15.68 24.266 1 98.88 300 ILE B N 1
ATOM 8278 C CA . ILE B 1 300 ? 7.098 14.961 23.422 1 98.88 300 ILE B CA 1
ATOM 8279 C C . ILE B 1 300 ? 5.676 15.203 23.906 1 98.88 300 ILE B C 1
ATOM 8281 O O . ILE B 1 300 ? 5.367 14.969 25.078 1 98.88 300 ILE B O 1
ATOM 8285 N N . VAL B 1 301 ? 4.828 15.68 23.078 1 98.88 301 VAL B N 1
ATOM 8286 C CA . VAL B 1 301 ? 3.422 15.898 23.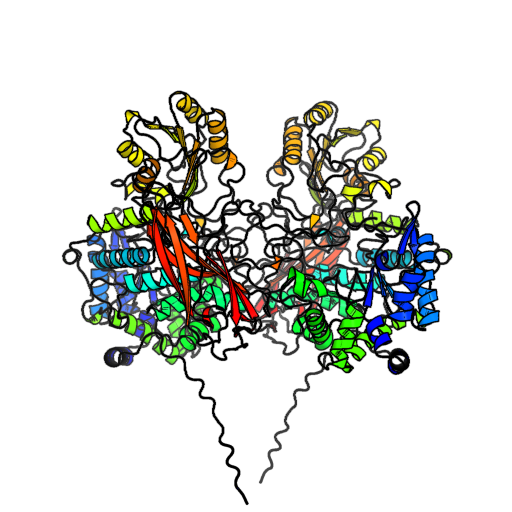406 1 98.88 301 VAL B CA 1
ATOM 8287 C C . VAL B 1 301 ? 2.543 15.023 22.516 1 98.88 301 VAL B C 1
ATOM 8289 O O . VAL B 1 301 ? 2.875 14.781 21.344 1 98.88 301 VAL B O 1
ATOM 8292 N N . THR B 1 302 ? 1.434 14.5 23.062 1 98.56 302 THR B N 1
ATOM 8293 C CA . THR B 1 302 ? 0.497 13.719 22.266 1 98.56 302 THR B CA 1
ATOM 8294 C C . THR B 1 302 ? -0.348 14.625 21.391 1 98.56 302 THR B C 1
ATOM 8296 O O . THR B 1 302 ? -0.368 15.844 21.578 1 98.56 302 THR B O 1
ATOM 8299 N N . ASP B 1 303 ? -0.953 14.031 20.406 1 96.75 303 ASP B N 1
ATOM 8300 C CA . ASP B 1 303 ? -2.039 14.688 19.688 1 96.75 303 ASP B CA 1
ATOM 8301 C C . ASP B 1 303 ? -3.383 14.43 20.375 1 96.75 303 ASP B C 1
ATOM 8303 O O . ASP B 1 303 ? -3.439 13.805 21.438 1 96.75 303 ASP B O 1
ATOM 8307 N N . TRP B 1 304 ? -4.355 14.945 19.812 1 94.75 304 TRP B N 1
ATOM 8308 C CA . TRP B 1 304 ? -5.703 15.055 20.359 1 94.75 304 TRP B CA 1
ATOM 8309 C C . TRP B 1 304 ? -6.195 13.703 20.875 1 94.75 304 TRP B C 1
ATOM 8311 O O . TRP B 1 304 ? -6.559 12.828 20.078 1 94.75 304 TRP B O 1
ATOM 8321 N N . ALA B 1 305 ? -6.18 13.391 22.172 1 95.25 305 ALA B N 1
ATOM 8322 C CA . ALA B 1 305 ? -6.762 12.25 22.875 1 95.25 305 ALA B CA 1
ATOM 8323 C C . ALA B 1 305 ? -6.094 10.945 22.453 1 95.25 305 ALA B C 1
ATOM 8325 O O . ALA B 1 305 ? -6.727 9.891 22.453 1 95.25 305 ALA B O 1
ATOM 8326 N N . ASP B 1 306 ? -4.891 11 22.125 1 96.25 306 ASP B N 1
ATOM 8327 C CA . ASP B 1 306 ? -4.305 9.828 21.484 1 96.25 306 ASP B CA 1
ATOM 8328 C C . ASP B 1 306 ? -3.945 8.758 22.5 1 96.25 306 ASP B C 1
ATOM 8330 O O . ASP B 1 306 ? -3.826 7.578 22.156 1 96.25 306 ASP B O 1
ATOM 8334 N N . ILE B 1 307 ? -3.748 9.133 23.766 1 98.12 307 ILE B N 1
ATOM 8335 C CA . ILE B 1 307 ? -3.602 8.086 24.781 1 98.12 307 ILE B CA 1
ATOM 8336 C C . ILE B 1 307 ? -4.914 7.328 24.922 1 98.12 307 ILE B C 1
ATOM 8338 O O . ILE B 1 307 ? -4.918 6.102 25.047 1 98.12 307 ILE B O 1
ATOM 8342 N N . ASN B 1 308 ? -6.062 8.055 24.891 1 96.25 308 ASN B N 1
ATOM 8343 C CA . ASN B 1 308 ? -7.367 7.406 24.906 1 96.25 308 ASN B CA 1
ATOM 8344 C C . ASN B 1 308 ? -7.535 6.441 23.734 1 96.25 308 ASN B C 1
ATOM 8346 O O . ASN B 1 308 ? -8.125 5.371 23.891 1 96.25 308 ASN B O 1
ATOM 8350 N N . ASN B 1 309 ? -7.066 6.812 22.625 1 95.19 309 ASN B N 1
ATOM 8351 C CA . ASN B 1 309 ? -7.227 6.016 21.406 1 95.19 309 ASN B CA 1
ATOM 8352 C C . ASN B 1 309 ? -6.512 4.672 21.531 1 95.19 309 ASN B C 1
ATOM 8354 O O . ASN B 1 309 ? -6.855 3.721 20.828 1 95.19 309 ASN B O 1
ATOM 8358 N N . LEU B 1 310 ? -5.5 4.516 22.422 1 97.69 310 LEU B N 1
ATOM 8359 C CA . LEU B 1 310 ? -4.797 3.25 22.609 1 97.69 310 LEU B CA 1
ATOM 8360 C C . LEU B 1 310 ? -5.758 2.152 23.047 1 97.69 310 LEU B C 1
ATOM 8362 O O . LEU B 1 310 ? -5.566 0.98 22.703 1 97.69 310 LEU B O 1
ATOM 8366 N N . TYR B 1 311 ? -6.84 2.539 23.812 1 96.5 311 TYR B N 1
ATOM 8367 C CA . TYR B 1 311 ? -7.77 1.52 24.297 1 96.5 311 TYR B CA 1
ATOM 8368 C C . TYR B 1 311 ? -9.117 1.637 23.594 1 96.5 311 TYR B C 1
ATOM 8370 O O . TYR B 1 311 ? -9.859 0.658 23.5 1 96.5 311 TYR B O 1
ATOM 8378 N N . THR B 1 312 ? -9.5 2.799 22.953 1 93.94 312 THR B N 1
ATOM 8379 C CA . THR B 1 312 ? -10.828 2.986 22.375 1 93.94 312 THR B CA 1
ATOM 8380 C C . THR B 1 312 ? -10.805 2.713 20.875 1 93.94 312 THR B C 1
ATOM 8382 O O . THR B 1 312 ? -11.844 2.406 20.281 1 93.94 312 THR B O 1
ATOM 8385 N N . ARG B 1 313 ? -9.688 2.842 20.266 1 93.56 313 ARG B N 1
ATOM 8386 C CA . ARG B 1 313 ? -9.586 2.715 18.812 1 93.56 313 ARG B CA 1
ATOM 8387 C C . ARG B 1 313 ? -8.594 1.621 18.438 1 93.56 313 ARG B C 1
ATOM 8389 O O . ARG B 1 313 ? -8.898 0.757 17.609 1 93.56 313 ARG B O 1
ATOM 8396 N N . GLU B 1 314 ? -7.367 1.639 19.062 1 95.88 314 GLU B N 1
ATOM 8397 C CA . GLU B 1 314 ? -6.281 0.731 18.703 1 95.88 314 GLU B CA 1
ATOM 8398 C C . GLU B 1 314 ? -6.418 -0.605 19.438 1 95.88 314 GLU B C 1
ATOM 8400 O O . GLU B 1 314 ? -5.867 -1.616 18.984 1 95.88 314 GLU B O 1
ATOM 8405 N N . TYR B 1 315 ? -7.039 -0.659 20.609 1 96.81 315 TYR B N 1
ATOM 8406 C CA . TYR B 1 315 ? -7.312 -1.832 21.422 1 96.81 315 TYR B CA 1
ATOM 8407 C C . TYR B 1 315 ? -6.02 -2.555 21.781 1 96.81 315 TYR B C 1
ATOM 8409 O O . TYR B 1 315 ? -5.973 -3.787 21.797 1 96.81 315 TYR B O 1
ATOM 8417 N N . VAL B 1 316 ? -4.98 -1.804 22.094 1 97.94 316 VAL B N 1
ATOM 8418 C CA . VAL B 1 316 ? -3.727 -2.369 22.578 1 97.94 316 VAL B CA 1
ATOM 8419 C C . VAL B 1 316 ? -3.67 -2.275 24.094 1 97.94 316 VAL B C 1
ATOM 8421 O O . VAL B 1 316 ? -2.768 -2.832 24.719 1 97.94 316 VAL B O 1
ATOM 8424 N N . ALA B 1 317 ? -4.59 -1.555 24.703 1 98.25 317 ALA B N 1
ATOM 8425 C CA . ALA B 1 317 ? -4.754 -1.438 26.156 1 98.25 317 ALA B CA 1
ATOM 8426 C C . ALA B 1 317 ? -6.184 -1.774 26.562 1 98.25 317 ALA B C 1
ATOM 8428 O O . ALA B 1 317 ? -7.133 -1.497 25.828 1 98.25 317 ALA B O 1
ATOM 8429 N N . HIS B 1 318 ? -6.352 -2.271 27.781 1 96.75 318 HIS B N 1
ATOM 8430 C CA . HIS B 1 318 ? -7.66 -2.715 28.25 1 96.75 318 HIS B CA 1
ATOM 8431 C C . HIS B 1 318 ? -8.508 -1.534 28.719 1 96.75 318 HIS B C 1
ATOM 8433 O O . HIS B 1 318 ? -9.742 -1.59 28.656 1 96.75 318 HIS B O 1
ATOM 8439 N N . ASP B 1 319 ? -7.848 -0.517 29.234 1 97.5 319 ASP B N 1
ATOM 8440 C CA . ASP B 1 319 ? -8.539 0.67 29.734 1 97.5 319 ASP B CA 1
ATOM 8441 C C . ASP B 1 319 ? -7.629 1.895 29.688 1 97.5 319 ASP B C 1
ATOM 8443 O O . ASP B 1 319 ? -6.496 1.814 29.219 1 97.5 319 ASP B O 1
ATOM 8447 N N . LYS B 1 320 ? -8.172 3.008 30.125 1 98 320 LYS B N 1
ATOM 8448 C CA . LYS B 1 320 ? -7.422 4.262 30.094 1 98 320 LYS B CA 1
ATOM 8449 C C . LYS B 1 320 ? -6.172 4.188 30.969 1 98 320 LYS B C 1
ATOM 8451 O O . LYS B 1 320 ? -5.121 4.707 30.594 1 98 320 LYS B O 1
ATOM 8456 N N . LYS B 1 321 ? -6.258 3.6 32.188 1 97.94 321 LYS B N 1
ATOM 8457 C CA . LYS B 1 321 ? -5.125 3.516 33.094 1 97.94 321 LYS B CA 1
ATOM 8458 C C . LYS B 1 321 ? -3.949 2.783 32.469 1 97.94 321 LYS B C 1
ATOM 8460 O O . LYS B 1 321 ? -2.809 3.24 32.562 1 97.94 321 LYS B O 1
ATOM 8465 N N . GLU B 1 322 ? -4.242 1.7 31.75 1 98.5 322 GLU B N 1
ATOM 8466 C CA . GLU B 1 322 ? -3.195 0.949 31.062 1 98.5 322 GLU B CA 1
ATOM 8467 C C . GLU B 1 322 ? -2.633 1.738 29.891 1 98.5 322 GLU B C 1
ATOM 8469 O O . GLU B 1 322 ? -1.435 1.677 29.609 1 98.5 322 GLU B O 1
ATOM 8474 N N . ALA B 1 323 ? -3.504 2.385 29.203 1 98.69 323 ALA B N 1
ATOM 8475 C CA . ALA B 1 323 ? -3.061 3.223 28.094 1 98.69 323 ALA B CA 1
ATOM 8476 C C . ALA B 1 323 ? -2.08 4.289 28.562 1 98.69 323 ALA B C 1
ATOM 8478 O O . ALA B 1 323 ? -1.055 4.531 27.922 1 98.69 323 ALA B O 1
ATOM 8479 N N . ILE B 1 324 ? -2.387 4.926 29.688 1 98.88 324 ILE B N 1
ATOM 8480 C CA . ILE B 1 324 ? -1.521 5.945 30.266 1 98.88 324 ILE B CA 1
ATOM 8481 C C . ILE B 1 324 ? -0.181 5.324 30.656 1 98.88 324 ILE B C 1
ATOM 8483 O O . ILE B 1 324 ? 0.878 5.883 30.359 1 98.88 324 ILE B O 1
ATOM 8487 N N . GLU B 1 325 ? -0.246 4.191 31.312 1 98.81 325 GLU B N 1
ATOM 8488 C CA . GLU B 1 325 ? 0.97 3.479 31.703 1 98.81 325 GLU B CA 1
ATOM 8489 C C . GLU B 1 325 ? 1.869 3.236 30.484 1 98.81 325 GLU B C 1
ATOM 8491 O O . GLU B 1 325 ? 3.064 3.535 30.531 1 98.81 325 GLU B O 1
ATOM 8496 N N . MET B 1 326 ? 1.258 2.719 29.422 1 98.5 326 MET B N 1
ATOM 8497 C CA . MET B 1 326 ? 1.996 2.393 28.203 1 98.5 326 MET B CA 1
ATOM 8498 C C . MET B 1 326 ? 2.627 3.643 27.609 1 98.5 326 MET B C 1
ATOM 8500 O O . MET B 1 326 ? 3.809 3.641 27.266 1 98.5 326 MET B O 1
ATOM 8504 N N . ALA B 1 327 ? 1.864 4.664 27.453 1 98.81 327 ALA B N 1
ATOM 8505 C CA . ALA B 1 327 ? 2.293 5.883 26.766 1 98.81 327 ALA B CA 1
ATOM 8506 C C . ALA B 1 327 ? 3.396 6.59 27.547 1 98.81 327 ALA B C 1
ATOM 8508 O O . ALA B 1 327 ? 4.406 7.004 26.984 1 98.81 327 ALA B O 1
ATOM 8509 N N . ILE B 1 328 ? 3.232 6.754 28.875 1 98.88 328 ILE B N 1
ATOM 8510 C CA . ILE B 1 328 ? 4.203 7.465 29.688 1 98.88 328 ILE B CA 1
ATOM 8511 C C . ILE B 1 328 ? 5.512 6.68 29.734 1 98.88 328 ILE B C 1
ATOM 8513 O O . ILE B 1 328 ? 6.594 7.254 29.594 1 98.88 328 ILE B O 1
ATOM 8517 N N . ASN B 1 329 ? 5.402 5.383 29.891 1 98.81 329 ASN B N 1
ATOM 8518 C CA . ASN B 1 329 ? 6.605 4.562 29.938 1 98.81 329 ASN B CA 1
ATOM 8519 C C . ASN B 1 329 ? 7.301 4.52 28.578 1 98.81 329 ASN B C 1
ATOM 8521 O O . ASN B 1 329 ? 8.508 4.266 28.5 1 98.81 329 ASN B O 1
ATOM 8525 N N . ALA B 1 330 ? 6.531 4.734 27.5 1 98.62 330 ALA B N 1
ATOM 8526 C CA . ALA B 1 330 ? 7.121 4.762 26.172 1 98.62 330 ALA B CA 1
ATOM 8527 C C . ALA B 1 330 ? 7.934 6.035 25.953 1 98.62 330 ALA B C 1
ATOM 8529 O O . ALA B 1 330 ? 8.805 6.082 25.078 1 98.62 330 ALA B O 1
ATOM 8530 N N . GLY B 1 331 ? 7.574 7.172 26.656 1 98.81 331 GLY B N 1
ATOM 8531 C CA . GLY B 1 331 ? 8.406 8.359 26.547 1 98.81 331 GLY B CA 1
ATOM 8532 C C . GLY B 1 331 ? 7.598 9.641 26.406 1 98.81 331 GLY B C 1
ATOM 8533 O O . GLY B 1 331 ? 8.164 10.727 26.297 1 98.81 331 GLY B O 1
ATOM 8534 N N . ILE B 1 332 ? 6.277 9.602 26.516 1 98.88 332 ILE B N 1
ATOM 8535 C CA . ILE B 1 332 ? 5.43 10.781 26.406 1 98.88 332 ILE B CA 1
ATOM 8536 C C . ILE B 1 332 ? 5.656 11.695 27.609 1 98.88 332 ILE B C 1
ATOM 8538 O O . ILE B 1 332 ? 5.742 11.227 28.75 1 98.88 332 ILE B O 1
ATOM 8542 N N . ASP B 1 333 ? 5.727 12.977 27.359 1 98.88 333 ASP B N 1
ATOM 8543 C CA . ASP B 1 333 ? 6.012 13.93 28.438 1 98.88 333 ASP B CA 1
ATOM 8544 C C . ASP B 1 333 ? 4.773 14.75 28.781 1 98.88 333 ASP B C 1
ATOM 8546 O O . ASP B 1 333 ? 4.629 15.203 29.922 1 98.88 333 ASP B O 1
ATOM 8550 N N . MET B 1 334 ? 3.934 14.992 27.828 1 98.88 334 MET B N 1
ATOM 8551 C CA . MET B 1 334 ? 2.703 15.75 28.031 1 98.88 334 MET B CA 1
ATOM 8552 C C . MET B 1 334 ? 1.537 15.102 27.297 1 98.88 334 MET B C 1
ATOM 8554 O O . MET B 1 334 ? 1.662 14.742 26.125 1 98.88 334 MET B O 1
ATOM 8558 N N . SER B 1 335 ? 0.429 14.945 27.969 1 98.62 335 SER B N 1
ATOM 8559 C CA . SER B 1 335 ? -0.772 14.352 27.406 1 98.62 335 SER B CA 1
ATOM 8560 C C . SER B 1 335 ? -1.793 15.414 27.016 1 98.62 335 SER B C 1
ATOM 8562 O O . SER B 1 335 ? -2.234 16.188 27.875 1 98.62 335 SER B O 1
ATOM 8564 N N . MET B 1 336 ? -2.088 15.484 25.766 1 97.88 336 MET B N 1
ATOM 8565 C CA . MET B 1 336 ? -3.236 16.281 25.344 1 97.88 336 MET B CA 1
ATOM 8566 C C . MET B 1 336 ? -4.543 15.594 25.719 1 97.88 336 MET B C 1
ATOM 8568 O O . MET B 1 336 ? -4.969 14.648 25.047 1 97.88 336 MET B O 1
ATOM 8572 N N . GLU B 1 337 ? -5.184 16.047 26.734 1 93.94 337 GLU B N 1
ATOM 8573 C CA . GLU B 1 337 ? -6.445 15.539 27.266 1 93.94 337 GLU B CA 1
ATOM 8574 C C . GLU B 1 337 ? -7.582 16.531 27.031 1 93.94 337 GLU B C 1
ATOM 8576 O O . GLU B 1 337 ? -7.988 17.234 27.953 1 93.94 337 GLU B O 1
ATOM 8581 N N . PRO B 1 338 ? -8.188 16.391 25.891 1 91.38 338 PRO B N 1
ATOM 8582 C CA . PRO B 1 338 ? -9.094 17.484 25.516 1 91.38 338 PRO B CA 1
ATOM 8583 C C . PRO B 1 338 ? -10.438 17.406 26.234 1 91.38 338 PRO B C 1
ATOM 8585 O O . PRO B 1 338 ? -11.266 18.312 26.094 1 91.38 338 PRO B O 1
ATOM 8588 N N . TYR B 1 339 ? -10.625 16.406 27.203 1 89.81 339 TYR B N 1
ATOM 8589 C CA . TYR B 1 339 ? -12.008 16.203 27.625 1 89.81 339 TYR B CA 1
ATOM 8590 C C . TYR B 1 339 ? -12.148 16.297 29.125 1 89.81 339 TYR B C 1
ATOM 8592 O O . TYR B 1 339 ? -13.188 16.703 29.641 1 89.81 339 TYR B O 1
ATOM 8600 N N . ASP B 1 340 ? -11.18 15.789 29.844 1 91.69 340 ASP B N 1
ATOM 8601 C CA . ASP B 1 340 ? -11.359 15.773 31.297 1 91.69 340 ASP B CA 1
ATOM 8602 C C . ASP B 1 340 ? -10.023 15.648 32.031 1 91.69 340 ASP B C 1
ATOM 8604 O O . ASP B 1 340 ? -8.961 15.758 31.406 1 91.69 340 ASP B O 1
ATOM 8608 N N . LEU B 1 341 ? -10.094 15.586 33.344 1 95.88 341 LEU B N 1
ATOM 8609 C CA . LEU B 1 341 ? -8.906 15.641 34.219 1 95.88 341 LEU B CA 1
ATOM 8610 C C . LEU B 1 341 ? -8.531 14.258 34.719 1 95.88 341 LEU B C 1
ATOM 8612 O O . LEU B 1 341 ? -7.652 14.117 35.562 1 95.88 341 LEU B O 1
ATOM 8616 N N . ASN B 1 342 ? -9.102 13.164 34.125 1 96.31 342 ASN B N 1
ATOM 8617 C CA . ASN B 1 342 ? -8.875 11.805 34.594 1 96.31 342 ASN B CA 1
ATOM 8618 C C . ASN B 1 342 ? -7.414 11.383 34.438 1 96.31 342 ASN B C 1
ATOM 8620 O O . ASN B 1 342 ? -6.918 10.547 35.188 1 96.31 342 ASN B O 1
ATOM 8624 N N . PHE B 1 343 ? -6.766 11.898 33.469 1 97.88 343 PHE B N 1
ATOM 8625 C CA . PHE B 1 343 ? -5.348 11.617 33.281 1 97.88 343 PHE B CA 1
ATOM 8626 C C . PHE B 1 343 ? -4.562 11.859 34.562 1 97.88 343 PHE B C 1
ATOM 8628 O O . PHE B 1 343 ? -3.729 11.039 34.969 1 97.88 343 PHE B O 1
ATOM 8635 N N . CYS B 1 344 ? -4.777 12.992 35.281 1 98.38 344 CYS B N 1
ATOM 8636 C CA . CYS B 1 344 ? -4.066 13.359 36.5 1 98.38 344 CYS B CA 1
ATOM 8637 C C . CYS B 1 344 ? -4.273 12.32 37.594 1 98.38 344 CYS B C 1
ATOM 8639 O O . CYS B 1 344 ? -3.309 11.859 38.219 1 98.38 344 CYS B O 1
ATOM 8641 N N . THR B 1 345 ? -5.504 11.891 37.719 1 98.38 345 THR B N 1
ATOM 8642 C CA . THR B 1 345 ? -5.848 10.953 38.781 1 98.38 345 THR B CA 1
ATOM 8643 C C . THR B 1 345 ? -5.246 9.578 38.5 1 98.38 345 THR B C 1
ATOM 8645 O O . THR B 1 345 ? -4.629 8.977 39.406 1 98.38 345 THR B O 1
ATOM 8648 N N . LEU B 1 346 ? -5.402 9.133 37.312 1 98.75 346 LEU B N 1
ATOM 8649 C CA . LEU B 1 346 ? -4.965 7.789 36.969 1 98.75 346 LEU B CA 1
ATOM 8650 C C . LEU B 1 346 ? -3.443 7.699 36.938 1 98.75 346 LEU B C 1
ATOM 8652 O O . LEU B 1 346 ? -2.871 6.676 37.312 1 98.75 346 LEU B O 1
ATOM 8656 N N . LEU B 1 347 ? -2.762 8.727 36.438 1 98.88 347 LEU B N 1
ATOM 8657 C CA . LEU B 1 347 ? -1.303 8.703 36.438 1 98.88 347 LEU B CA 1
ATOM 8658 C C . LEU B 1 347 ? -0.762 8.703 37.875 1 98.88 347 LEU B C 1
ATOM 8660 O O . LEU B 1 347 ? 0.224 8.023 38.156 1 98.88 347 LEU B O 1
ATOM 8664 N N . LYS B 1 348 ? -1.372 9.492 38.781 1 98.75 348 LYS B N 1
ATOM 8665 C CA . LYS B 1 348 ? -0.967 9.484 40.188 1 98.75 348 LYS B CA 1
ATOM 8666 C C . LYS B 1 348 ? -1.089 8.086 40.781 1 98.75 348 LYS B C 1
ATOM 8668 O O . LYS B 1 348 ? -0.196 7.629 41.5 1 98.75 348 LYS B O 1
ATOM 8673 N N . GLU B 1 349 ? -2.199 7.438 40.469 1 98.75 349 GLU B N 1
ATOM 8674 C CA . GLU B 1 349 ? -2.398 6.07 40.938 1 98.75 349 GLU B CA 1
ATOM 8675 C C . GLU B 1 349 ? -1.291 5.148 40.406 1 98.75 349 GLU B C 1
ATOM 8677 O O . GLU B 1 349 ? -0.776 4.316 41.156 1 98.75 349 GLU B O 1
ATOM 8682 N N . LEU B 1 350 ? -0.92 5.273 39.156 1 98.88 350 LEU B N 1
ATOM 8683 C CA . LEU B 1 350 ? 0.107 4.441 38.562 1 98.88 350 LEU B CA 1
ATOM 8684 C C . LEU B 1 350 ? 1.457 4.656 39.219 1 98.88 350 LEU B C 1
ATOM 8686 O O . LEU B 1 350 ? 2.223 3.705 39.406 1 98.88 350 LEU B O 1
ATOM 8690 N N . VAL B 1 351 ? 1.782 5.898 39.594 1 98.81 351 VAL B N 1
ATOM 8691 C CA . VAL B 1 351 ? 3.033 6.199 40.281 1 98.81 351 VAL B CA 1
ATOM 8692 C C . VAL B 1 351 ? 3.018 5.57 41.656 1 98.81 351 VAL B C 1
ATOM 8694 O O . VAL B 1 351 ? 3.992 4.941 42.094 1 98.81 351 VAL B O 1
ATOM 8697 N N . ASN B 1 352 ? 1.917 5.707 42.375 1 98.56 352 ASN B N 1
ATOM 8698 C CA . ASN B 1 352 ? 1.777 5.152 43.719 1 98.56 352 ASN B CA 1
ATOM 8699 C C . ASN B 1 352 ? 1.877 3.629 43.719 1 98.56 352 ASN B C 1
ATOM 8701 O O . ASN B 1 352 ? 2.359 3.025 44.656 1 98.56 352 ASN B O 1
ATOM 8705 N N . GLU B 1 353 ? 1.455 3.09 42.625 1 98.5 353 GLU B N 1
ATOM 8706 C CA . GLU B 1 353 ? 1.485 1.639 42.469 1 98.5 353 GLU B CA 1
ATOM 8707 C C . GLU B 1 353 ? 2.85 1.165 41.969 1 98.5 353 GLU B C 1
ATOM 8709 O O . GLU B 1 353 ? 3.1 -0.039 41.875 1 98.5 353 GLU B O 1
ATOM 8714 N N . GLY B 1 354 ? 3.686 2.047 41.594 1 98.38 354 GLY B N 1
ATOM 8715 C CA . GLY B 1 354 ? 5.027 1.713 41.156 1 98.38 354 GLY B CA 1
ATOM 8716 C C . GLY B 1 354 ? 5.07 1.283 39.688 1 98.38 354 GLY B C 1
ATOM 8717 O O . GLY B 1 354 ? 6.102 0.805 39.219 1 98.38 354 GLY B O 1
ATOM 8718 N N . ARG B 1 355 ? 4.02 1.401 38.969 1 98.62 355 ARG B N 1
ATOM 8719 C CA . ARG B 1 355 ? 3.928 0.988 37.562 1 98.62 355 ARG B CA 1
ATOM 8720 C C . ARG B 1 355 ? 4.48 2.064 36.625 1 98.62 355 ARG B C 1
ATOM 8722 O O . ARG B 1 355 ? 4.844 1.78 35.5 1 98.62 355 ARG B O 1
ATOM 8729 N N . VAL B 1 356 ? 4.52 3.279 37.062 1 98.88 356 VAL B N 1
ATOM 8730 C CA . VAL B 1 356 ? 5.285 4.379 36.5 1 98.88 356 VAL B CA 1
ATOM 8731 C C . VAL B 1 356 ? 6.25 4.945 37.531 1 98.88 356 VAL B C 1
ATOM 8733 O O . VAL B 1 356 ? 5.848 5.27 38.656 1 98.88 356 VAL B O 1
ATOM 8736 N N . SER B 1 357 ? 7.457 5.066 37.219 1 98.75 357 SER B N 1
ATOM 8737 C CA . SER B 1 357 ? 8.445 5.457 38.219 1 98.75 357 SER B CA 1
ATOM 8738 C C . SER B 1 357 ? 8.414 6.961 38.469 1 98.75 357 SER B C 1
ATOM 8740 O O . SER B 1 357 ? 8.047 7.734 37.562 1 98.75 357 SER B O 1
ATOM 8742 N N . GLN B 1 358 ? 8.812 7.352 39.625 1 98.25 358 GLN B N 1
ATOM 8743 C CA . GLN B 1 358 ? 8.977 8.766 39.969 1 98.25 358 GLN B CA 1
ATOM 8744 C C . GLN B 1 358 ? 10.008 9.414 39.031 1 98.25 358 GLN B C 1
ATOM 8746 O O . GLN B 1 358 ? 9.867 10.578 38.656 1 98.25 358 GLN B O 1
ATOM 8751 N N . GLU B 1 359 ? 11.008 8.656 38.719 1 98.44 359 GLU B N 1
ATOM 8752 C CA . GLU B 1 359 ? 12.047 9.156 37.844 1 98.44 359 GLU B CA 1
ATOM 8753 C C . GLU B 1 359 ? 11.477 9.531 36.469 1 98.44 359 GLU B C 1
ATOM 8755 O O . GLU B 1 359 ? 11.891 10.531 35.875 1 98.44 359 GLU B O 1
ATOM 8760 N N . ARG B 1 360 ? 10.586 8.695 35.969 1 98.69 360 ARG B N 1
ATOM 8761 C CA . ARG B 1 360 ? 9.938 8.969 34.688 1 98.69 360 ARG B CA 1
ATOM 8762 C C . ARG B 1 360 ? 9.102 10.242 34.75 1 98.69 360 ARG B C 1
ATOM 8764 O O . ARG B 1 360 ? 9.086 11.031 33.812 1 98.69 360 ARG B O 1
ATOM 8771 N N . ILE B 1 361 ? 8.43 10.477 35.844 1 98.88 361 ILE B N 1
ATOM 8772 C CA . ILE B 1 361 ? 7.629 11.68 36.062 1 98.88 361 ILE B CA 1
ATOM 8773 C C . ILE B 1 361 ? 8.547 12.898 36.156 1 98.88 361 ILE B C 1
ATOM 8775 O O . ILE B 1 361 ? 8.258 13.938 35.531 1 98.88 361 ILE B O 1
ATOM 8779 N N . ASP B 1 362 ? 9.656 12.789 36.875 1 98.75 362 ASP B N 1
ATOM 8780 C CA . ASP B 1 362 ? 10.609 13.883 37 1 98.75 362 ASP B CA 1
ATOM 8781 C C . ASP B 1 362 ? 11.18 14.266 35.656 1 98.75 362 ASP B C 1
ATOM 8783 O O . ASP B 1 362 ? 11.336 15.453 35.344 1 98.75 362 ASP B O 1
ATOM 8787 N N . ASP B 1 363 ? 11.469 13.273 34.906 1 98.75 363 ASP B N 1
ATOM 8788 C CA . ASP B 1 363 ? 12.008 13.523 33.562 1 98.75 363 ASP B CA 1
ATOM 8789 C C . ASP B 1 363 ? 11.023 14.305 32.719 1 98.75 363 ASP B C 1
ATOM 8791 O O . ASP B 1 363 ? 11.398 15.289 32.062 1 98.75 363 ASP B O 1
ATOM 8795 N N . ALA B 1 364 ? 9.766 13.875 32.688 1 98.88 364 ALA B N 1
ATOM 8796 C CA . ALA B 1 364 ? 8.727 14.547 31.891 1 98.88 364 ALA B CA 1
ATOM 8797 C C . ALA B 1 364 ? 8.516 15.984 32.375 1 98.88 364 ALA B C 1
ATOM 8799 O O . ALA B 1 364 ? 8.5 16.906 31.547 1 98.88 364 ALA B O 1
ATOM 8800 N N . ALA B 1 365 ? 8.352 16.172 33.656 1 98.81 365 ALA B N 1
ATOM 8801 C CA . ALA B 1 365 ? 8.141 17.516 34.219 1 98.81 365 ALA B CA 1
ATOM 8802 C C . ALA B 1 365 ? 9.336 18.422 33.938 1 98.81 365 ALA B C 1
ATOM 8804 O O . ALA B 1 365 ? 9.164 19.609 33.688 1 98.81 365 ALA B O 1
ATOM 8805 N N . ARG B 1 366 ? 10.547 17.859 34.062 1 98.75 366 ARG B N 1
ATOM 8806 C CA . ARG B 1 366 ? 11.766 18.609 33.75 1 98.75 366 ARG B CA 1
ATOM 8807 C C . ARG B 1 366 ? 11.711 19.188 32.344 1 98.75 366 ARG B C 1
ATOM 8809 O O . ARG B 1 366 ? 12.062 20.344 32.125 1 98.75 366 ARG B O 1
ATOM 8816 N N . ARG B 1 367 ? 11.32 18.438 31.438 1 98.81 367 ARG B N 1
ATOM 8817 C CA . ARG B 1 367 ? 11.25 18.844 30.047 1 98.81 367 ARG B CA 1
ATOM 8818 C C . ARG B 1 367 ? 10.195 19.922 29.844 1 98.81 367 ARG B C 1
ATOM 8820 O O . ARG B 1 367 ? 10.398 20.859 29.047 1 98.81 367 ARG B O 1
ATOM 8827 N N . VAL B 1 368 ? 9.039 19.812 30.5 1 98.88 368 VAL B N 1
ATOM 8828 C CA . VAL B 1 368 ? 7.988 20.828 30.422 1 98.88 368 VAL B CA 1
ATOM 8829 C C . VAL B 1 368 ? 8.492 22.141 31.016 1 98.88 368 VAL B C 1
ATOM 8831 O O . VAL B 1 368 ? 8.305 23.203 30.422 1 98.88 368 VAL B O 1
ATOM 8834 N N . LEU B 1 369 ? 9.133 22.078 32.188 1 98.75 369 LEU B N 1
ATOM 8835 C CA . LEU B 1 369 ? 9.688 23.266 32.844 1 98.75 369 LEU B CA 1
ATOM 8836 C C . LEU B 1 369 ? 10.75 23.922 31.969 1 98.75 369 LEU B C 1
ATOM 8838 O O . LEU B 1 369 ? 10.789 25.141 31.828 1 98.75 369 LEU B O 1
ATOM 8842 N N . ARG B 1 370 ? 11.633 23.078 31.422 1 98.69 370 ARG B N 1
ATOM 8843 C CA . ARG B 1 370 ? 12.68 23.594 30.547 1 98.69 370 ARG B CA 1
ATOM 8844 C C . ARG B 1 370 ? 12.086 24.391 29.391 1 98.69 370 ARG B C 1
ATOM 8846 O O . ARG B 1 370 ? 12.602 25.438 29.031 1 98.69 370 ARG B O 1
ATOM 8853 N N . LEU B 1 371 ? 11.039 23.875 28.766 1 98.75 371 LEU B N 1
ATOM 8854 C CA . LEU B 1 371 ? 10.352 24.594 27.688 1 98.75 371 LEU B CA 1
ATOM 8855 C C . LEU B 1 371 ? 9.867 25.953 28.156 1 98.75 371 LEU B C 1
ATOM 8857 O O . LEU B 1 371 ? 10.062 26.953 27.469 1 98.75 371 LEU B O 1
ATOM 8861 N N . LYS B 1 372 ? 9.266 26.062 29.344 1 98.62 372 LYS B N 1
ATOM 8862 C CA . LYS B 1 372 ? 8.727 27.297 29.891 1 98.62 372 LYS B CA 1
ATOM 8863 C C . LYS B 1 372 ? 9.844 28.297 30.188 1 98.62 372 LYS B C 1
ATOM 8865 O O . LYS B 1 372 ? 9.688 29.5 29.969 1 98.62 372 LYS B O 1
ATOM 8870 N N . TYR B 1 373 ? 10.945 27.766 30.703 1 98.5 373 TYR B N 1
ATOM 8871 C CA . TYR B 1 373 ? 12.102 28.625 30.953 1 98.5 373 TYR B CA 1
ATOM 8872 C C . TYR B 1 373 ? 12.695 29.141 29.641 1 98.5 373 TYR B C 1
ATOM 8874 O O . TYR B 1 373 ? 13.055 30.312 29.531 1 98.5 373 TYR B O 1
ATOM 8882 N N . ARG B 1 374 ? 12.852 28.266 28.656 1 98.5 374 ARG B N 1
ATOM 8883 C CA . ARG B 1 374 ? 13.375 28.656 27.344 1 98.5 374 ARG B CA 1
ATOM 8884 C C . ARG B 1 374 ? 12.516 29.734 26.719 1 98.5 374 ARG B C 1
ATOM 8886 O O . ARG B 1 374 ? 13.031 30.625 26.031 1 98.5 374 ARG B O 1
ATOM 8893 N N . LEU B 1 375 ? 11.234 29.734 27.016 1 98.19 375 LEU B N 1
ATOM 8894 C CA . LEU B 1 375 ? 10.281 30.688 26.453 1 98.19 375 LEU B CA 1
ATOM 8895 C C . LEU B 1 375 ? 10.242 31.969 27.266 1 98.19 375 LEU B C 1
ATOM 8897 O O . LEU B 1 375 ? 9.562 32.938 26.906 1 98.19 375 LEU B O 1
ATOM 8901 N N . GLY B 1 376 ? 10.867 32 28.438 1 97.06 376 GLY B N 1
ATOM 8902 C CA . GLY B 1 376 ? 10.906 33.156 29.297 1 97.06 376 GLY B CA 1
ATOM 8903 C C . GLY B 1 376 ? 9.602 33.406 30.031 1 97.06 376 GLY B C 1
ATOM 8904 O O . GLY B 1 376 ? 9.336 34.531 30.484 1 97.06 376 GLY B O 1
ATOM 8905 N N . LEU B 1 377 ? 8.805 32.438 30.219 1 97.5 377 LEU B N 1
ATOM 8906 C CA . LEU B 1 377 ? 7.461 32.625 30.734 1 97.5 377 LEU B CA 1
ATOM 8907 C C . LEU B 1 377 ? 7.496 32.938 32.219 1 97.5 377 LEU B C 1
ATOM 8909 O O . LEU B 1 377 ? 6.551 33.531 32.781 1 97.5 377 LEU B O 1
ATOM 8913 N N . PHE B 1 378 ? 8.508 32.531 32.969 1 96.62 378 PHE B N 1
ATOM 8914 C CA . PHE B 1 378 ? 8.617 32.844 34.375 1 96.62 378 PHE B CA 1
ATOM 8915 C C . PHE B 1 378 ? 8.852 34.312 34.594 1 96.62 378 PHE B C 1
ATOM 8917 O O . PHE B 1 378 ? 8.414 34.875 35.625 1 96.62 378 PHE B O 1
ATOM 8924 N N . ASP B 1 379 ? 9.508 34.906 33.656 1 94.94 379 ASP B N 1
ATOM 8925 C CA . ASP B 1 379 ? 9.805 36.344 33.75 1 94.94 379 ASP B CA 1
ATOM 8926 C C . ASP B 1 379 ? 8.695 37.188 33.125 1 94.94 379 ASP B C 1
ATOM 8928 O O . ASP B 1 379 ? 8.297 38.219 33.656 1 94.94 379 ASP B O 1
ATOM 8932 N N . THR B 1 380 ? 8.227 36.719 31.984 1 94 380 THR B N 1
ATOM 8933 C CA . THR B 1 380 ? 7.199 37.406 31.219 1 94 380 THR B CA 1
ATOM 8934 C C . THR B 1 380 ? 6.105 36.438 30.781 1 94 380 THR B C 1
ATOM 8936 O O . THR B 1 380 ? 6.094 36 29.625 1 94 380 THR B O 1
ATOM 8939 N N . PRO B 1 381 ? 5.168 36.281 31.609 1 94.75 381 PRO B N 1
ATOM 8940 C CA . PRO B 1 381 ? 4.164 35.25 31.312 1 94.75 381 PRO B CA 1
ATOM 8941 C C . PRO B 1 381 ? 3.172 35.688 30.234 1 94.75 381 PRO B C 1
ATOM 8943 O O . PRO B 1 381 ? 2.498 34.844 29.625 1 94.75 381 PRO B O 1
ATOM 8946 N N . ASN B 1 382 ? 3.062 37.031 30.047 1 96.75 382 ASN B N 1
ATOM 8947 C CA . ASN B 1 382 ? 2.094 37.562 29.094 1 96.75 382 ASN B CA 1
ATOM 8948 C C . ASN B 1 382 ? 2.744 38.5 28.094 1 96.75 382 ASN B C 1
ATOM 8950 O O . ASN B 1 382 ? 3.736 39.156 28.422 1 96.75 382 ASN B O 1
ATOM 8954 N N . THR B 1 383 ? 2.236 38.531 26.938 1 96.75 383 THR B N 1
ATOM 8955 C CA . THR B 1 383 ? 2.518 39.594 25.953 1 96.75 383 THR B CA 1
ATOM 8956 C C . THR B 1 383 ? 1.243 40.344 25.594 1 96.75 383 THR B C 1
ATOM 8958 O O . THR B 1 383 ? 0.136 39.875 25.859 1 96.75 383 THR B O 1
ATOM 8961 N N . TYR B 1 384 ? 1.414 41.562 25.047 1 97.12 384 TYR B N 1
ATOM 8962 C CA . TYR B 1 384 ? 0.281 42.438 24.766 1 97.12 384 TYR B CA 1
ATOM 8963 C C . TYR B 1 384 ? 0.291 42.906 23.328 1 97.12 384 TYR B C 1
ATOM 8965 O O . TYR B 1 384 ? 1.341 43.25 22.781 1 97.12 384 TYR B O 1
ATOM 8973 N N . PRO B 1 385 ? -0.891 42.875 22.703 1 96.94 385 PRO B N 1
ATOM 8974 C CA . PRO B 1 385 ? -0.972 43.25 21.297 1 96.94 385 PRO B CA 1
ATOM 8975 C C . PRO B 1 385 ? -0.314 44.594 21.016 1 96.94 385 PRO B C 1
ATOM 8977 O O . PRO B 1 385 ? 0.291 44.812 19.953 1 96.94 385 PRO B O 1
ATOM 8980 N N . LYS B 1 386 ? -0.345 45.562 21.938 1 96.31 386 LYS B N 1
ATOM 8981 C CA . LYS B 1 386 ? 0.175 46.906 21.766 1 96.31 386 LYS B CA 1
ATOM 8982 C C . LYS B 1 386 ? 1.681 46.906 21.516 1 96.31 386 LYS B C 1
ATOM 8984 O O . LYS B 1 386 ? 2.23 47.812 20.922 1 96.31 386 LYS B O 1
ATOM 8989 N N . ASP B 1 387 ? 2.328 45.875 21.953 1 96.75 387 ASP B N 1
ATOM 8990 C CA . ASP B 1 387 ? 3.779 45.781 21.828 1 96.75 387 ASP B CA 1
ATOM 8991 C C . ASP B 1 387 ? 4.176 45.188 20.469 1 96.75 387 ASP B C 1
ATOM 8993 O O . ASP B 1 387 ? 5.363 45.094 20.156 1 96.75 387 ASP B O 1
ATOM 8997 N N . TYR B 1 388 ? 3.256 44.875 19.641 1 97.94 388 TYR B N 1
ATOM 8998 C CA . TYR B 1 388 ? 3.475 44.25 18.328 1 97.94 388 TYR B CA 1
ATOM 8999 C C . TYR B 1 388 ? 2.84 45.094 17.219 1 97.94 388 TYR B C 1
ATOM 9001 O O . TYR B 1 388 ? 1.857 44.688 16.609 1 97.94 388 TYR B O 1
ATOM 9009 N N . ALA B 1 389 ? 3.428 46.125 16.922 1 97.12 389 ALA B N 1
ATOM 9010 C CA . ALA B 1 389 ? 2.881 47.156 16.047 1 97.12 389 ALA B CA 1
ATOM 9011 C C . ALA B 1 389 ? 2.805 46.688 14.602 1 97.12 389 ALA B C 1
ATOM 9013 O O . ALA B 1 389 ? 2.008 47.188 13.812 1 97.12 389 ALA B O 1
ATOM 9014 N N . ASP B 1 390 ? 3.562 45.656 14.25 1 97.5 390 ASP B N 1
ATOM 9015 C CA . ASP B 1 390 ? 3.607 45.219 12.859 1 97.5 390 ASP B CA 1
ATOM 9016 C C . ASP B 1 390 ? 2.596 44.094 12.609 1 97.5 390 ASP B C 1
ATOM 9018 O O . ASP B 1 390 ? 2.598 43.5 11.547 1 97.5 390 ASP B O 1
ATOM 9022 N N . PHE B 1 391 ? 1.775 43.844 13.625 1 97.62 391 PHE B N 1
ATOM 9023 C CA . PHE B 1 391 ? 0.733 42.812 13.445 1 97.62 391 PHE B CA 1
ATOM 9024 C C . PHE B 1 391 ? -0.09 43.125 12.195 1 97.62 391 PHE B C 1
ATOM 9026 O O . PHE B 1 391 ? -0.603 44.219 12.031 1 97.62 391 PHE B O 1
ATOM 9033 N N . ALA B 1 392 ? -0.167 42.156 11.273 1 96.56 392 ALA B N 1
ATOM 9034 C CA . ALA B 1 392 ? -0.994 42.188 10.07 1 96.56 392 ALA B CA 1
ATOM 9035 C C . ALA B 1 392 ? -0.61 43.375 9.18 1 96.56 392 ALA B C 1
ATOM 9037 O O . ALA B 1 392 ? -1.472 44 8.555 1 96.56 392 ALA B O 1
ATOM 9038 N N . CYS B 1 393 ? 0.603 43.781 9.156 1 97.44 393 CYS B N 1
ATOM 9039 C CA . CYS B 1 393 ? 1.011 44.938 8.367 1 97.44 393 CYS B CA 1
ATOM 9040 C C . CYS B 1 393 ? 1.18 44.562 6.902 1 97.44 393 CYS B C 1
ATOM 9042 O O . CYS B 1 393 ? 1.218 43.375 6.559 1 97.44 393 CYS B O 1
ATOM 9044 N N . ASP B 1 394 ? 1.319 45.531 6.062 1 97.56 394 ASP B N 1
ATOM 9045 C CA . ASP B 1 394 ? 1.414 45.375 4.613 1 97.56 394 ASP B CA 1
ATOM 9046 C C . ASP B 1 394 ? 2.662 44.594 4.234 1 97.56 394 ASP B C 1
ATOM 9048 O O . ASP B 1 394 ? 2.635 43.781 3.297 1 97.56 394 ASP B O 1
ATOM 9052 N N . ARG B 1 395 ? 3.693 44.781 4.922 1 98.12 395 ARG B N 1
ATOM 9053 C CA . ARG B 1 395 ? 4.934 44.062 4.617 1 98.12 395 ARG B CA 1
ATOM 9054 C C . ARG B 1 395 ? 4.773 42.562 4.812 1 98.12 395 ARG B C 1
ATOM 9056 O O . ARG B 1 395 ? 5.324 41.781 4.047 1 98.12 395 ARG B O 1
ATOM 9063 N N . HIS B 1 396 ? 4.09 42.219 5.902 1 98.31 396 HIS B N 1
ATOM 9064 C CA . HIS B 1 396 ? 3.805 40.812 6.133 1 98.31 396 HIS B CA 1
ATOM 9065 C C . HIS B 1 396 ? 2.936 40.219 5.02 1 98.31 396 HIS B C 1
ATOM 9067 O O . HIS B 1 396 ? 3.189 39.125 4.539 1 98.31 396 HIS B O 1
ATOM 9073 N N . GLU B 1 397 ? 1.952 40.938 4.602 1 98.31 397 GLU B N 1
ATOM 9074 C CA . GLU B 1 397 ? 1.041 40.5 3.547 1 98.31 397 GLU B CA 1
ATOM 9075 C C . GLU B 1 397 ? 1.767 40.375 2.211 1 98.31 397 GLU B C 1
ATOM 9077 O O . GLU B 1 397 ? 1.438 39.5 1.404 1 98.31 397 GLU B O 1
ATOM 9082 N N . GLN B 1 398 ? 2.73 41.188 1.972 1 98.44 398 GLN B N 1
ATOM 9083 C CA . GLN B 1 398 ? 3.51 41.125 0.74 1 98.44 398 GLN B CA 1
ATOM 9084 C C . GLN B 1 398 ? 4.289 39.812 0.66 1 98.44 398 GLN B C 1
ATOM 9086 O O . GLN B 1 398 ? 4.477 39.25 -0.427 1 98.44 398 GLN B O 1
ATOM 9091 N N . VAL B 1 399 ? 4.73 39.344 1.777 1 98.62 399 VAL B N 1
ATOM 9092 C CA . VAL B 1 399 ? 5.418 38.062 1.806 1 98.62 399 VAL B CA 1
ATOM 9093 C C . VAL B 1 399 ? 4.438 36.938 1.444 1 98.62 399 VAL B C 1
ATOM 9095 O O . VAL B 1 399 ? 4.797 36 0.747 1 98.62 399 VAL B O 1
ATOM 9098 N N . ALA B 1 400 ? 3.199 37.031 1.947 1 98.75 400 ALA B N 1
ATOM 9099 C CA . ALA B 1 400 ? 2.17 36.062 1.612 1 98.75 400 ALA B CA 1
ATOM 9100 C C . ALA B 1 400 ? 1.883 36.062 0.113 1 98.75 400 ALA B C 1
ATOM 9102 O O . ALA B 1 400 ? 1.714 35 -0.491 1 98.75 400 ALA B O 1
ATOM 9103 N N . LEU B 1 401 ? 1.813 37.25 -0.512 1 98.81 401 LEU B N 1
ATOM 9104 C CA . LEU B 1 401 ? 1.613 37.344 -1.953 1 98.81 401 LEU B CA 1
ATOM 9105 C C . LEU B 1 401 ? 2.785 36.719 -2.709 1 98.81 401 LEU B C 1
ATOM 9107 O O . LEU B 1 401 ? 2.588 35.969 -3.67 1 98.81 401 LEU B O 1
ATOM 9111 N N . GLN B 1 402 ? 3.965 37.031 -2.266 1 98.75 402 GLN B N 1
ATOM 9112 C CA . GLN B 1 402 ? 5.148 36.469 -2.904 1 98.75 402 GLN B CA 1
ATOM 9113 C C . GLN B 1 402 ? 5.141 34.969 -2.834 1 98.75 402 GLN B C 1
ATOM 9115 O O . GLN B 1 402 ? 5.453 34.281 -3.818 1 98.75 402 GLN B O 1
ATOM 9120 N N . ALA B 1 403 ? 4.844 34.438 -1.636 1 98.81 403 ALA B N 1
ATOM 9121 C CA . ALA B 1 403 ? 4.793 33 -1.459 1 98.81 403 ALA B CA 1
ATOM 9122 C C . ALA B 1 403 ? 3.779 32.375 -2.408 1 98.81 403 ALA B C 1
ATOM 9124 O O . ALA B 1 403 ? 4.039 31.312 -2.99 1 98.81 403 ALA B O 1
ATOM 9125 N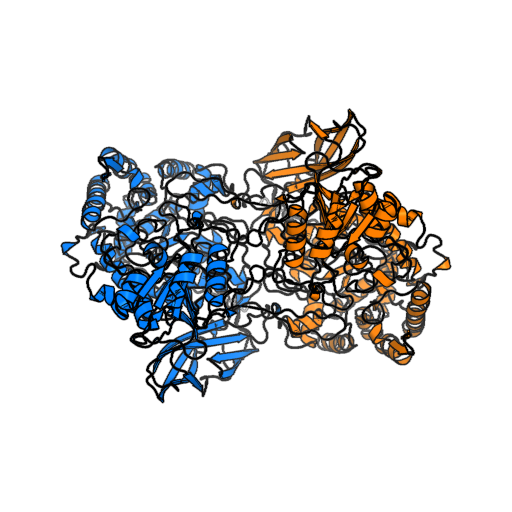 N . ALA B 1 404 ? 2.6 32.938 -2.551 1 98.88 404 ALA B N 1
ATOM 9126 C CA . ALA B 1 404 ? 1.589 32.438 -3.48 1 98.88 404 ALA B CA 1
ATOM 9127 C C . ALA B 1 404 ? 2.096 32.5 -4.918 1 98.88 404 ALA B C 1
ATOM 9129 O O . ALA B 1 404 ? 1.961 31.516 -5.664 1 98.88 404 ALA B O 1
ATOM 9130 N N . GLU B 1 405 ? 2.721 33.594 -5.309 1 98.81 405 GLU B N 1
ATOM 9131 C CA . GLU B 1 405 ? 3.221 33.781 -6.668 1 98.81 405 GLU B CA 1
ATOM 9132 C C . GLU B 1 405 ? 4.301 32.75 -7.004 1 98.81 405 GLU B C 1
ATOM 9134 O O . GLU B 1 405 ? 4.371 32.25 -8.133 1 98.81 405 GLU B O 1
ATOM 9139 N N . GLU B 1 406 ? 5.102 32.375 -6.027 1 98.75 406 GLU B N 1
ATOM 9140 C CA . GLU B 1 406 ? 6.23 31.484 -6.285 1 98.75 406 GLU B CA 1
ATOM 9141 C C . GLU B 1 406 ? 5.824 30.031 -6.129 1 98.75 406 GLU B C 1
ATOM 9143 O O . GLU B 1 406 ? 6.648 29.125 -6.301 1 98.75 406 GLU B O 1
ATOM 9148 N N . SER B 1 407 ? 4.574 29.75 -5.812 1 98.62 407 SER B N 1
ATOM 9149 C CA . SER B 1 407 ? 4.199 28.375 -5.492 1 98.62 407 SER B CA 1
ATOM 9150 C C . SER B 1 407 ? 3.123 27.859 -6.441 1 98.62 407 SER B C 1
ATOM 9152 O O . SER B 1 407 ? 2.803 26.672 -6.438 1 98.62 407 SER B O 1
ATOM 9154 N N . GLU B 1 408 ? 2.426 28.703 -7.172 1 98.88 408 GLU B N 1
ATOM 9155 C CA . GLU B 1 408 ? 1.483 28.266 -8.195 1 98.88 408 GLU B CA 1
ATOM 9156 C C . GLU B 1 408 ? 2.213 27.719 -9.414 1 98.88 408 GLU B C 1
ATOM 9158 O O . GLU B 1 408 ? 3.211 28.281 -9.859 1 98.88 408 GLU B O 1
ATOM 9163 N N . ILE B 1 409 ? 1.767 26.594 -10.008 1 98.94 409 ILE B N 1
ATOM 9164 C CA . ILE B 1 409 ? 2.566 25.797 -10.938 1 98.94 409 ILE B CA 1
ATOM 9165 C C . ILE B 1 409 ? 1.901 25.797 -12.312 1 98.94 409 ILE B C 1
ATOM 9167 O O . ILE B 1 409 ? 0.767 25.328 -12.461 1 98.94 409 ILE B O 1
ATOM 9171 N N . LEU B 1 410 ? 2.588 26.281 -13.312 1 98.94 410 LEU B N 1
ATOM 9172 C CA . LEU B 1 410 ? 2.148 26.109 -14.695 1 98.94 410 LEU B CA 1
ATOM 9173 C C . LEU B 1 410 ? 2.484 24.719 -15.203 1 98.94 410 LEU B C 1
ATOM 9175 O O . LEU B 1 410 ? 3.65 24.328 -15.219 1 98.94 410 LEU B O 1
ATOM 9179 N N . LEU B 1 411 ? 1.462 23.984 -15.617 1 98.81 411 LEU B N 1
ATOM 9180 C CA . LEU B 1 411 ? 1.662 22.578 -15.953 1 98.81 411 LEU B CA 1
ATOM 9181 C C . LEU B 1 411 ? 1.544 22.359 -17.469 1 98.81 411 LEU B C 1
ATOM 9183 O O . LEU B 1 411 ? 2.072 21.391 -18 1 98.81 411 LEU B O 1
ATOM 9187 N N . LYS B 1 412 ? 0.781 23.172 -18.094 1 98.62 412 LYS B N 1
ATOM 9188 C CA . LYS B 1 412 ? 0.525 23.094 -19.531 1 98.62 412 LYS B CA 1
ATOM 9189 C C . LYS B 1 412 ? 0.306 24.484 -20.109 1 98.62 412 LYS B C 1
ATOM 9191 O O . LYS B 1 412 ? -0.302 25.344 -19.469 1 98.62 412 LYS B O 1
ATOM 9196 N N . ASN B 1 413 ? 0.812 24.734 -21.281 1 98.56 413 ASN B N 1
ATOM 9197 C CA . ASN B 1 413 ? 0.626 26 -21.969 1 98.56 413 ASN B CA 1
ATOM 9198 C C . ASN B 1 413 ? 0.737 25.844 -23.484 1 98.56 413 ASN B C 1
ATOM 9200 O O . ASN B 1 413 ? 1.655 26.391 -24.094 1 98.56 413 ASN B O 1
ATOM 9204 N N . ASN B 1 414 ? -0.234 25.25 -24.031 1 97.44 414 ASN B N 1
ATOM 9205 C CA . ASN B 1 414 ? -0.223 24.984 -25.469 1 97.44 414 ASN B CA 1
ATOM 9206 C C . ASN B 1 414 ? -0.344 26.266 -26.281 1 97.44 414 ASN B C 1
ATOM 9208 O O . ASN B 1 414 ? -1.191 27.109 -25.984 1 97.44 414 ASN B O 1
ATOM 9212 N N . GLY B 1 415 ? 0.493 26.391 -27.25 1 95.75 415 GLY B N 1
ATOM 9213 C CA . GLY B 1 415 ? 0.449 27.547 -28.141 1 95.75 415 GLY B CA 1
ATOM 9214 C C . GLY B 1 415 ? 0.8 28.844 -27.438 1 95.75 415 GLY B C 1
ATOM 9215 O O . GLY B 1 415 ? 0.672 29.922 -28.031 1 95.75 415 GLY B O 1
ATOM 9216 N N . GLY B 1 416 ? 1.244 28.75 -26.172 1 96.88 416 GLY B N 1
ATOM 9217 C CA . GLY B 1 416 ? 1.562 29.969 -25.438 1 96.88 416 GLY B CA 1
ATOM 9218 C C . GLY B 1 416 ? 0.35 30.844 -25.188 1 96.88 416 GLY B C 1
ATOM 9219 O O . GLY B 1 416 ? 0.443 32.062 -25.234 1 96.88 416 GLY B O 1
ATOM 9220 N N . ILE B 1 417 ? -0.746 30.172 -24.922 1 97.81 417 ILE B N 1
ATOM 9221 C CA . ILE B 1 417 ? -1.977 30.922 -24.703 1 97.81 417 ILE B CA 1
ATOM 9222 C C . ILE B 1 417 ? -1.812 31.844 -23.5 1 97.81 417 ILE B C 1
ATOM 9224 O O . ILE B 1 417 ? -2.426 32.906 -23.438 1 97.81 417 ILE B O 1
ATOM 9228 N N . LEU B 1 418 ? -1.079 31.422 -22.516 1 98.5 418 LEU B N 1
ATOM 9229 C CA . LEU B 1 418 ? -0.744 32.281 -21.375 1 98.5 418 LEU B CA 1
ATOM 9230 C C . LEU B 1 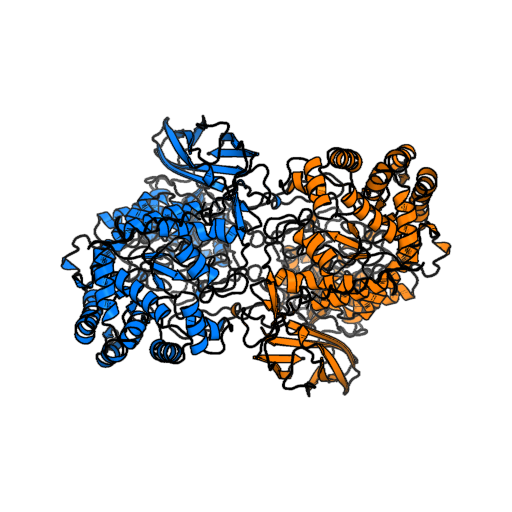418 ? 0.625 32.906 -21.562 1 98.5 418 LEU B C 1
ATOM 9232 O O . LEU B 1 418 ? 1.533 32.312 -22.125 1 98.5 418 LEU B O 1
ATOM 9236 N N . PRO B 1 419 ? 0.755 34.125 -21.125 1 98.38 419 PRO B N 1
ATOM 9237 C CA . PRO B 1 419 ? -0.22 34.938 -20.406 1 98.38 419 PRO B CA 1
ATOM 9238 C C . PRO B 1 419 ? -1.302 35.5 -21.312 1 98.38 419 PRO B C 1
ATOM 9240 O O . PRO B 1 419 ? -1.116 35.594 -22.531 1 98.38 419 PRO B O 1
ATOM 9243 N N . LEU B 1 420 ? -2.33 35.906 -20.719 1 98.56 420 LEU B N 1
ATOM 9244 C CA . LEU B 1 420 ? -3.447 36.469 -21.469 1 98.56 420 LEU B CA 1
ATOM 9245 C C . LEU B 1 420 ? -3.188 37.938 -21.797 1 98.56 420 LEU B C 1
ATOM 9247 O O . LEU B 1 420 ? -2.631 38.688 -20.984 1 98.56 420 LEU B O 1
ATOM 9251 N N . LYS B 1 421 ? -3.684 38.375 -22.922 1 95.62 421 LYS B N 1
ATOM 9252 C CA . LYS B 1 421 ? -3.539 39.75 -23.359 1 95.62 421 LYS B CA 1
ATOM 9253 C C . LYS B 1 421 ? -4.527 40.656 -22.641 1 95.62 421 LYS B C 1
ATOM 9255 O O . LYS B 1 421 ? -5.59 40.219 -22.203 1 95.62 421 LYS B O 1
ATOM 9260 N N . LYS B 1 422 ? -4.129 41.875 -22.609 1 93.06 422 LYS B N 1
ATOM 9261 C CA . LYS B 1 422 ? -5.043 42.875 -22.062 1 93.06 422 LYS B CA 1
ATOM 9262 C C . LYS B 1 422 ? -6.32 42.969 -22.891 1 93.06 422 LYS B C 1
ATOM 9264 O O . LYS B 1 422 ? -6.27 42.906 -24.125 1 93.06 422 LYS B O 1
ATOM 9269 N N . GLY B 1 423 ? -7.418 43.062 -22.281 1 94.06 423 GLY B N 1
ATOM 9270 C CA . GLY B 1 423 ? -8.688 43.219 -22.969 1 94.06 423 GLY B CA 1
ATOM 9271 C C . GLY B 1 423 ? -9.352 41.906 -23.297 1 94.06 423 GLY B C 1
ATOM 9272 O O . GLY B 1 423 ? -10.484 41.875 -23.781 1 94.06 423 GLY B O 1
ATOM 9273 N N . THR B 1 424 ? -8.672 40.844 -23 1 97.31 424 THR B N 1
ATOM 9274 C CA . THR B 1 424 ? -9.25 39.531 -23.219 1 97.31 424 THR B CA 1
ATOM 9275 C C . THR B 1 424 ? -10.555 39.375 -22.438 1 97.31 424 THR B C 1
ATOM 9277 O O . THR B 1 424 ? -10.625 39.688 -21.25 1 97.31 424 THR B O 1
ATOM 9280 N N . LYS B 1 425 ? -11.625 38.938 -23.094 1 98.5 425 LYS B N 1
ATOM 9281 C CA . LYS B 1 425 ? -12.891 38.625 -22.438 1 98.5 425 LYS B CA 1
ATOM 9282 C C . LYS B 1 425 ? -12.883 37.188 -21.891 1 98.5 425 LYS B C 1
ATOM 9284 O O . LYS B 1 425 ? -12.672 36.25 -22.656 1 98.5 425 LYS B O 1
ATOM 9289 N N . ILE B 1 426 ? -13.141 37.094 -20.641 1 98.81 426 ILE B N 1
ATOM 9290 C CA . ILE B 1 426 ? -12.93 35.812 -19.938 1 98.81 426 ILE B CA 1
ATOM 9291 C C . ILE B 1 426 ? -14.25 35.312 -19.359 1 98.81 426 ILE B C 1
ATOM 9293 O O . ILE B 1 426 ? -14.945 36.062 -18.656 1 98.81 426 ILE B O 1
ATOM 9297 N N . LEU B 1 427 ? -14.656 34.094 -19.656 1 98.88 427 LEU B N 1
ATOM 9298 C CA . LEU B 1 427 ? -15.648 33.375 -18.844 1 98.88 427 LEU B CA 1
ATOM 9299 C C . LEU B 1 427 ? -14.984 32.688 -17.672 1 98.88 427 LEU B C 1
ATOM 9301 O O . LEU B 1 427 ? -14.125 31.812 -17.875 1 98.88 427 LEU B O 1
ATOM 9305 N N . LEU B 1 428 ? -15.266 33.094 -16.5 1 98.88 428 LEU B N 1
ATOM 9306 C CA . LEU B 1 428 ? -14.812 32.406 -15.297 1 98.88 428 LEU B CA 1
ATOM 9307 C C . LEU B 1 428 ? -15.875 31.438 -14.797 1 98.88 428 LEU B C 1
ATOM 9309 O O . LEU B 1 428 ? -17.016 31.828 -14.547 1 98.88 428 LEU B O 1
ATOM 9313 N N . THR B 1 429 ? -15.508 30.172 -14.688 1 98.81 429 THR B N 1
ATOM 9314 C CA . THR B 1 429 ? -16.469 29.125 -14.359 1 98.81 429 THR B CA 1
ATOM 9315 C C . THR B 1 429 ? -15.875 28.125 -13.359 1 98.81 429 THR B C 1
ATOM 9317 O O . THR B 1 429 ? -14.695 28.219 -13.008 1 98.81 429 THR B O 1
ATOM 9320 N N . GLY B 1 430 ? -16.688 27.172 -12.797 1 98.75 430 GLY B N 1
ATOM 9321 C CA . GLY B 1 430 ? -16.297 26.141 -11.852 1 98.75 430 GLY B CA 1
ATOM 9322 C C . GLY B 1 430 ? -16.594 26.5 -10.414 1 98.75 430 GLY B C 1
ATOM 9323 O O . GLY B 1 430 ? -16.766 27.672 -10.078 1 98.75 430 GLY B O 1
ATOM 9324 N N . PRO B 1 431 ? -16.562 25.5 -9.586 1 98.62 431 PRO B N 1
ATOM 9325 C CA . PRO B 1 431 ? -17 25.719 -8.195 1 98.62 431 PRO B CA 1
ATOM 9326 C C . PRO B 1 431 ? -15.984 26.516 -7.387 1 98.62 431 PRO B C 1
ATOM 9328 O O . PRO B 1 431 ? -16.344 27.156 -6.391 1 98.62 431 PRO B O 1
ATOM 9331 N N . ASN B 1 432 ? -14.742 26.562 -7.816 1 98.69 432 ASN B N 1
ATOM 9332 C CA . ASN B 1 432 ? -13.703 27.219 -7.023 1 98.69 432 ASN B CA 1
ATOM 9333 C C . ASN B 1 432 ? -13.469 28.656 -7.469 1 98.69 432 ASN B C 1
ATOM 9335 O O . ASN B 1 432 ? -12.602 29.344 -6.93 1 98.69 432 ASN B O 1
ATOM 9339 N N . ALA B 1 433 ? -14.281 29.141 -8.336 1 98.81 433 ALA B N 1
ATOM 9340 C CA . ALA B 1 433 ? -14.031 30.406 -9.008 1 98.81 433 ALA B CA 1
ATOM 9341 C C . ALA B 1 433 ? -14.25 31.594 -8.062 1 98.81 433 ALA B C 1
ATOM 9343 O O . ALA B 1 433 ? -13.664 32.656 -8.242 1 98.81 433 ALA B O 1
ATOM 9344 N N . ASN B 1 434 ? -15.078 31.391 -7.066 1 98.38 434 ASN B N 1
ATOM 9345 C CA . ASN B 1 434 ? -15.469 32.531 -6.223 1 98.38 434 ASN B CA 1
ATOM 9346 C C . ASN B 1 434 ? -15.617 32.094 -4.762 1 98.38 434 ASN B C 1
ATOM 9348 O O . ASN B 1 434 ? -16.656 32.312 -4.152 1 98.38 434 ASN B O 1
ATOM 9352 N N . SER B 1 435 ? -14.531 31.609 -4.211 1 97 435 SER B N 1
ATOM 9353 C CA . SER B 1 435 ? -14.555 31.125 -2.836 1 97 435 SER B CA 1
ATOM 9354 C C . SER B 1 435 ? -13.188 31.297 -2.166 1 97 435 SER B C 1
ATOM 9356 O O . SER B 1 435 ? -12.18 30.812 -2.684 1 97 435 SER B O 1
ATOM 9358 N N . MET B 1 436 ? -13.219 31.969 -0.982 1 97.5 436 MET B N 1
ATOM 9359 C CA . MET B 1 436 ? -12 32.031 -0.183 1 97.5 436 MET B CA 1
ATOM 9360 C C . MET B 1 436 ? -11.75 30.703 0.531 1 97.5 436 MET B C 1
ATOM 9362 O O . MET B 1 436 ? -10.602 30.344 0.787 1 97.5 436 MET B O 1
ATOM 9366 N N . ARG B 1 437 ? -12.805 29.984 0.761 1 96.38 437 ARG B N 1
ATOM 9367 C CA . ARG B 1 437 ? -12.734 28.688 1.406 1 96.38 437 ARG B CA 1
ATOM 9368 C C . ARG B 1 437 ? -11.914 27.703 0.574 1 96.38 437 ARG B C 1
ATOM 9370 O O . ARG B 1 437 ? -11.055 27 1.106 1 96.38 437 ARG B O 1
ATOM 9377 N N . CYS B 1 438 ? -12.102 27.734 -0.708 1 97.62 438 CYS B N 1
ATOM 9378 C CA . CYS B 1 438 ? -11.406 26.828 -1.617 1 97.62 438 CYS B CA 1
ATOM 9379 C C . CYS B 1 438 ? -9.93 27.203 -1.73 1 97.62 438 CYS B C 1
ATOM 9381 O O . CYS B 1 438 ? -9.07 26.344 -1.901 1 97.62 438 CYS B O 1
ATOM 9383 N N . LEU B 1 439 ? -9.609 28.469 -1.582 1 98.62 439 LEU B N 1
ATOM 9384 C CA . LEU B 1 439 ? -8.242 28.938 -1.745 1 98.62 439 LEU B CA 1
ATOM 9385 C C . LEU B 1 439 ? -7.41 28.625 -0.507 1 98.62 439 LEU B C 1
ATOM 9387 O O . LEU B 1 439 ? -6.188 28.484 -0.596 1 98.62 439 LEU B O 1
ATOM 9391 N N . ASN B 1 440 ? -8.039 28.516 0.631 1 98.38 440 ASN B N 1
ATOM 9392 C CA . ASN B 1 440 ? -7.285 28.422 1.875 1 98.38 440 ASN B CA 1
ATOM 9393 C C . ASN B 1 440 ? -7.262 27 2.42 1 98.38 440 ASN B C 1
ATOM 9395 O O . ASN B 1 440 ? -6.293 26.594 3.062 1 98.38 440 ASN B O 1
ATOM 9399 N N . GLY B 1 441 ? -8.367 26.219 2.254 1 97 441 GLY B N 1
ATOM 9400 C CA . GLY B 1 441 ? -8.445 24.875 2.785 1 97 441 GLY B CA 1
ATOM 9401 C C . GLY B 1 441 ? -8.719 24.828 4.277 1 97 441 GLY B C 1
ATOM 9402 O O . GLY B 1 441 ? -9.25 25.781 4.844 1 97 441 GLY B O 1
ATOM 9403 N N . GLY B 1 442 ? -8.469 23.672 4.922 1 96.06 442 GLY B N 1
ATOM 9404 C CA . GLY B 1 442 ? -8.633 23.5 6.355 1 96.06 442 GLY B CA 1
ATOM 9405 C C . GLY B 1 442 ? -7.609 24.266 7.168 1 96.06 442 GLY B C 1
ATOM 9406 O O . GLY B 1 442 ? -6.723 24.906 6.609 1 96.06 442 GLY B O 1
ATOM 9407 N N . TRP B 1 443 ? -7.82 24.328 8.484 1 96.75 443 TRP B N 1
ATOM 9408 C CA . TRP B 1 443 ? -6.934 25.062 9.383 1 96.75 443 TRP B CA 1
ATOM 9409 C C . TRP B 1 443 ? -6.84 26.531 8.992 1 96.75 443 TRP B C 1
ATOM 9411 O O . TRP B 1 443 ? -5.754 27.109 8.992 1 96.75 443 TRP B O 1
ATOM 9421 N N . SER B 1 444 ? -7.93 27.094 8.516 1 97.5 444 SER B N 1
ATOM 9422 C CA . SER B 1 444 ? -8.023 28.5 8.172 1 97.5 444 SER B CA 1
ATOM 9423 C C . SER B 1 444 ? -9.188 29.172 8.898 1 97.5 444 SER B C 1
ATOM 9425 O O . SER B 1 444 ? -10.344 29.047 8.484 1 97.5 444 SER B O 1
ATOM 9427 N N . TYR B 1 445 ? -8.875 29.875 9.953 1 97.06 445 TYR B N 1
ATOM 9428 C CA . TYR B 1 445 ? -9.812 30.578 10.828 1 97.06 445 TYR B CA 1
ATOM 9429 C C . TYR B 1 445 ? -10.688 29.594 11.594 1 97.06 445 TYR B C 1
ATOM 9431 O O . TYR B 1 445 ? -11.258 29.938 12.633 1 97.06 445 TYR B O 1
ATOM 9439 N N . SER B 1 446 ? -10.922 28.453 11 1 95.12 446 SER B N 1
ATOM 9440 C CA . SER B 1 446 ? -11.594 27.312 11.609 1 95.12 446 SER B CA 1
ATOM 9441 C C . SER B 1 446 ? -10.938 26 11.195 1 95.12 446 SER B C 1
ATOM 9443 O O . SER B 1 446 ? -10.125 25.969 10.273 1 95.12 446 SER B O 1
ATOM 9445 N N . TRP B 1 447 ? -11.297 24.922 11.922 1 94.06 447 TRP B N 1
ATOM 9446 C CA . TRP B 1 447 ? -10.703 23.609 11.68 1 94.06 447 TRP B CA 1
ATOM 9447 C C . TRP B 1 447 ? -10.969 23.141 10.25 1 94.06 447 TRP B C 1
ATOM 9449 O O . TRP B 1 447 ? -10.031 22.922 9.477 1 94.06 447 TRP B O 1
ATOM 9459 N N . GLN B 1 448 ? -12.156 23.156 9.734 1 94 448 GLN B N 1
ATOM 9460 C CA . GLN B 1 448 ? -12.523 22.672 8.414 1 94 448 GLN B CA 1
ATOM 9461 C C . GLN B 1 448 ? -12.391 23.781 7.363 1 94 448 GLN B C 1
ATOM 9463 O O . GLN B 1 448 ? -12.594 23.531 6.172 1 94 448 GLN B O 1
ATOM 9468 N N . GLY B 1 449 ? -12.109 24.984 7.742 1 95 449 GLY B N 1
ATOM 9469 C CA . GLY B 1 449 ? -12.008 26.109 6.832 1 95 449 GLY B CA 1
ATOM 9470 C C . GLY B 1 449 ? -13.352 26.625 6.348 1 95 449 GLY B C 1
ATOM 9471 O O . GLY B 1 449 ? -13.422 27.469 5.449 1 95 449 GLY B O 1
ATOM 9472 N N . HIS B 1 450 ? -14.453 26.188 6.922 1 93.38 450 HIS B N 1
ATOM 9473 C CA . HIS B 1 450 ? -15.789 26.469 6.398 1 93.38 450 HIS B CA 1
ATOM 9474 C C . HIS B 1 450 ? -16.203 27.906 6.68 1 93.38 450 HIS B C 1
ATOM 9476 O O . HIS B 1 450 ? -17.156 28.406 6.082 1 93.38 450 HIS B O 1
ATOM 9482 N N . LEU B 1 451 ? -15.453 28.688 7.555 1 94.06 451 LEU B N 1
ATOM 9483 C CA . LEU B 1 451 ? -15.797 30.062 7.887 1 94.06 451 LEU B CA 1
ATOM 9484 C C . LEU B 1 451 ? -14.883 31.031 7.156 1 94.06 451 LEU B C 1
ATOM 9486 O O . LEU B 1 451 ? -14.938 32.25 7.398 1 94.06 451 LEU B O 1
ATOM 9490 N N . THR B 1 452 ? -14.094 30.578 6.273 1 96.06 452 THR B N 1
ATOM 9491 C CA . THR B 1 452 ? -13.062 31.391 5.648 1 96.06 452 THR B CA 1
ATOM 9492 C C . THR B 1 452 ? -13.695 32.531 4.859 1 96.06 452 THR B C 1
ATOM 9494 O O . THR B 1 452 ? -13.195 33.656 4.891 1 96.06 452 THR B O 1
ATOM 9497 N N . ASP B 1 453 ? -14.773 32.281 4.164 1 94.94 453 ASP B N 1
ATOM 9498 C CA . ASP B 1 453 ? -15.406 33.344 3.377 1 94.94 453 ASP B CA 1
ATOM 9499 C C . ASP B 1 453 ? -15.891 34.469 4.273 1 94.94 453 ASP B C 1
ATOM 9501 O O . ASP B 1 453 ? -15.898 35.656 3.863 1 94.94 453 ASP B O 1
ATOM 9505 N N . ARG B 1 454 ? -16.188 34.188 5.469 1 93.94 454 ARG B N 1
ATOM 9506 C CA . ARG B 1 454 ? -16.625 35.188 6.43 1 93.94 454 ARG B CA 1
ATOM 9507 C C . ARG B 1 454 ? -15.453 36.031 6.934 1 93.94 454 ARG B C 1
ATOM 9509 O O . ARG B 1 454 ? -15.523 37.25 6.953 1 93.94 454 ARG B O 1
ATOM 9516 N N . PHE B 1 455 ? -14.383 35.375 7.258 1 96.19 455 PHE B N 1
ATOM 9517 C CA . PHE B 1 455 ? -13.297 36.031 7.969 1 96.19 455 PHE B CA 1
ATOM 9518 C C . PHE B 1 455 ? -12.273 36.594 6.992 1 96.19 455 PHE B C 1
ATOM 9520 O O . PHE B 1 455 ? -11.445 37.438 7.367 1 96.19 455 PHE B O 1
ATOM 9527 N N . ALA B 1 456 ? -12.297 36.188 5.766 1 96.81 456 ALA B N 1
ATOM 9528 C CA . ALA B 1 456 ? -11.328 36.625 4.766 1 96.81 456 ALA B CA 1
ATOM 9529 C C . ALA B 1 456 ? -11.992 37.5 3.699 1 96.81 456 ALA B C 1
ATOM 9531 O O . ALA B 1 456 ? -11.539 37.531 2.555 1 96.81 456 ALA B O 1
ATOM 9532 N N . SER B 1 457 ? -13.023 38.188 4.031 1 94.88 457 SER B N 1
ATOM 9533 C CA . SER B 1 457 ? -13.836 38.938 3.084 1 94.88 457 SER B CA 1
ATOM 9534 C C . SER B 1 457 ? -13.055 40.125 2.514 1 94.88 457 SER B C 1
ATOM 9536 O O . SER B 1 457 ? -13.383 40.625 1.442 1 94.88 457 SER B O 1
ATOM 9538 N N . LYS B 1 458 ? -12.008 40.562 3.166 1 95.94 458 LYS B N 1
ATOM 9539 C CA . LYS B 1 458 ? -11.227 41.688 2.676 1 95.94 458 LYS B CA 1
ATOM 9540 C C . LYS B 1 458 ? -10.305 41.281 1.536 1 95.94 458 LYS B C 1
ATOM 9542 O O . LYS B 1 458 ? -9.805 42.125 0.791 1 95.94 458 LYS B O 1
ATOM 9547 N N . TYR B 1 459 ? -10.039 40.062 1.458 1 98.12 459 TYR B N 1
ATOM 9548 C CA . TYR B 1 459 ? -9.148 39.531 0.423 1 98.12 459 TYR B CA 1
ATOM 9549 C C . TYR B 1 459 ? -9.93 39.156 -0.829 1 98.12 459 TYR B C 1
ATOM 9551 O O . TYR B 1 459 ? -11.164 39.25 -0.848 1 98.12 459 TYR B O 1
ATOM 9559 N N . ASN B 1 460 ? -9.258 38.75 -1.89 1 98.75 460 ASN B N 1
ATOM 9560 C CA . ASN B 1 460 ? -9.883 38.594 -3.195 1 98.75 460 ASN B CA 1
ATOM 9561 C C . ASN B 1 460 ? -10 37.125 -3.576 1 98.75 460 ASN B C 1
ATOM 9563 O O . ASN B 1 460 ? -9.008 36.406 -3.578 1 98.75 460 ASN B O 1
ATOM 9567 N N . THR B 1 461 ? -11.273 36.656 -3.869 1 98.75 461 THR B N 1
ATOM 9568 C CA . THR B 1 461 ? -11.445 35.375 -4.559 1 98.75 461 THR B CA 1
ATOM 9569 C C . THR B 1 461 ? -10.805 35.438 -5.941 1 98.75 461 THR B C 1
ATOM 9571 O O . THR B 1 461 ? -10.297 36.469 -6.367 1 98.75 461 THR B O 1
ATOM 9574 N N . ILE B 1 462 ? -10.82 34.281 -6.656 1 98.94 462 ILE B N 1
ATOM 9575 C CA . ILE B 1 462 ? -10.305 34.281 -8.023 1 98.94 462 ILE B CA 1
ATOM 9576 C C . ILE B 1 462 ? -11.102 35.25 -8.875 1 98.94 462 ILE B C 1
ATOM 9578 O O . ILE B 1 462 ? -10.523 36.031 -9.656 1 98.94 462 ILE B O 1
ATOM 9582 N N . TYR B 1 463 ? -12.422 35.312 -8.703 1 98.88 463 TYR B N 1
ATOM 9583 C CA . TYR B 1 463 ? -13.297 36.219 -9.438 1 98.88 463 TYR B CA 1
ATOM 9584 C C . TYR B 1 463 ? -12.914 37.656 -9.195 1 98.88 463 TYR B C 1
ATOM 9586 O O . TYR B 1 463 ? -12.656 38.406 -10.141 1 98.88 463 TYR B O 1
ATOM 9594 N N . LYS B 1 464 ? -12.82 38.031 -7.926 1 98.81 464 LYS B N 1
ATOM 9595 C CA . LYS B 1 464 ? -12.516 39.438 -7.59 1 98.81 464 LYS B CA 1
ATOM 9596 C C . LYS B 1 464 ? -11.125 39.812 -8.086 1 98.81 464 LYS B C 1
ATOM 9598 O O . LYS B 1 464 ? -10.922 40.938 -8.562 1 98.81 464 LYS B O 1
ATOM 9603 N N . ALA B 1 465 ? -10.188 38.938 -7.949 1 98.88 465 ALA B N 1
ATOM 9604 C CA . ALA B 1 465 ? -8.82 39.188 -8.391 1 98.88 465 ALA B CA 1
ATOM 9605 C C . ALA B 1 465 ? -8.773 39.438 -9.898 1 98.88 465 ALA B C 1
ATOM 9607 O O . ALA B 1 465 ? -8.07 40.344 -10.375 1 98.88 465 ALA B O 1
ATOM 9608 N N . LEU B 1 466 ? -9.484 38.594 -10.672 1 98.75 466 LEU B N 1
ATOM 9609 C CA . LEU B 1 466 ? -9.5 38.75 -12.125 1 98.75 466 LEU B CA 1
ATOM 9610 C C . LEU B 1 466 ? -10.211 40.031 -12.531 1 98.75 466 LEU B C 1
ATOM 9612 O O . LEU B 1 466 ? -9.797 40.719 -13.477 1 98.75 466 LEU B O 1
ATOM 9616 N N . VAL B 1 467 ? -11.328 40.375 -11.852 1 98.62 467 VAL B N 1
ATOM 9617 C CA . VAL B 1 467 ? -12.023 41.625 -12.102 1 98.62 467 VAL B CA 1
ATOM 9618 C C . VAL B 1 467 ? -11.055 42.812 -11.898 1 98.62 467 VAL B C 1
ATOM 9620 O O . VAL B 1 467 ? -11.008 43.719 -12.719 1 98.62 467 VAL B O 1
ATOM 9623 N N . ASN B 1 468 ? -10.328 42.75 -10.82 1 98.25 468 ASN B N 1
ATOM 9624 C CA . ASN B 1 468 ? -9.367 43.812 -10.523 1 98.25 468 ASN B CA 1
ATOM 9625 C C . ASN B 1 468 ? -8.281 43.875 -11.586 1 98.25 468 ASN B C 1
ATOM 9627 O O . ASN B 1 468 ? -7.844 45 -11.945 1 98.25 468 ASN B O 1
ATOM 9631 N N . LYS B 1 469 ? -7.809 42.75 -12.109 1 98 469 LYS B N 1
ATOM 9632 C CA . LYS B 1 469 ? -6.66 42.656 -13.008 1 98 469 LYS B CA 1
ATOM 9633 C C . LYS B 1 469 ? -7.07 42.969 -14.445 1 98 469 LYS B C 1
ATOM 9635 O O . LYS B 1 469 ? -6.352 43.656 -15.172 1 98 469 LYS B O 1
ATOM 9640 N N . PHE B 1 470 ? -8.273 42.5 -14.914 1 98.06 470 PHE B N 1
ATOM 9641 C CA . PHE B 1 470 ? -8.648 42.531 -16.312 1 98.06 470 PHE B CA 1
ATOM 9642 C C . PHE B 1 470 ? -9.812 43.5 -16.547 1 98.06 470 PHE B C 1
ATOM 9644 O O . PHE B 1 470 ? -10.133 43.844 -17.688 1 98.06 470 PHE B O 1
ATOM 9651 N N . GLY B 1 471 ? -10.484 43.938 -15.469 1 98 471 GLY B N 1
ATOM 9652 C CA . GLY B 1 471 ? -11.633 44.812 -15.578 1 98 471 GLY B CA 1
ATOM 9653 C C . GLY B 1 471 ? -12.961 44.094 -15.547 1 98 471 GLY B C 1
ATOM 9654 O O . GLY B 1 471 ? -13.109 43.031 -16.188 1 98 471 GLY B O 1
ATOM 9655 N N . LYS B 1 472 ? -13.914 44.594 -14.852 1 98.06 472 LYS B N 1
ATOM 9656 C CA . LYS B 1 472 ? -15.219 43.969 -14.641 1 98.06 472 LYS B CA 1
ATOM 9657 C C . LYS B 1 472 ? -15.906 43.656 -15.969 1 98.06 472 LYS B C 1
ATOM 9659 O O . LYS B 1 472 ? -16.562 42.625 -16.109 1 98.06 472 LYS B O 1
ATOM 9664 N N . LYS B 1 473 ? -15.789 44.531 -17 1 97.19 473 LYS B N 1
ATOM 9665 C CA . LYS B 1 473 ? -16.469 44.406 -18.281 1 97.19 473 LYS B CA 1
ATOM 9666 C C . LYS B 1 473 ? -15.938 43.188 -19.047 1 97.19 473 LYS B C 1
ATOM 9668 O O . LYS B 1 473 ? -16.609 42.688 -19.953 1 97.19 473 LYS B O 1
ATOM 9673 N N . ASN B 1 474 ? -14.797 42.75 -18.656 1 98.19 474 ASN B N 1
ATOM 9674 C CA . ASN B 1 474 ? -14.156 41.656 -19.406 1 98.19 474 ASN B CA 1
ATOM 9675 C C . ASN B 1 474 ? -14.336 40.312 -18.719 1 98.19 474 ASN B C 1
ATOM 9677 O O . ASN B 1 474 ? -13.828 39.312 -19.188 1 98.19 474 ASN B O 1
ATOM 9681 N N . ILE B 1 475 ? -15.031 40.25 -17.578 1 98.56 475 ILE B N 1
ATOM 9682 C CA . ILE B 1 475 ? -15.18 39 -16.828 1 98.56 475 ILE B CA 1
ATOM 9683 C C . ILE B 1 475 ? -16.656 38.625 -16.734 1 98.56 475 ILE B C 1
ATOM 9685 O O . ILE B 1 475 ? -17.469 39.438 -16.25 1 98.56 475 ILE B O 1
ATOM 9689 N N . VAL B 1 476 ? -17.016 37.5 -17.172 1 98.56 476 VAL B N 1
ATOM 9690 C CA . VAL B 1 476 ? -18.328 36.906 -16.984 1 98.56 476 VAL B CA 1
ATOM 9691 C C . VAL B 1 476 ? -18.234 35.719 -16.031 1 98.56 476 VAL B C 1
ATOM 9693 O O . VAL B 1 476 ? -17.484 34.781 -16.266 1 98.56 476 VAL B O 1
ATOM 9696 N N . LEU B 1 477 ? -18.938 35.781 -14.93 1 98.69 477 LEU B N 1
ATOM 9697 C CA . LEU B 1 477 ? -18.938 34.688 -13.969 1 98.69 477 LEU B CA 1
ATOM 9698 C C . LEU B 1 477 ? -20.172 33.812 -14.148 1 98.69 477 LEU B C 1
ATOM 9700 O O . LEU B 1 477 ? -21.312 34.281 -14.016 1 98.69 477 LEU B O 1
ATOM 9704 N N . GLU B 1 478 ? -20.031 32.625 -14.523 1 98.62 478 GLU B N 1
ATOM 9705 C CA . GLU B 1 478 ? -21.016 31.547 -14.547 1 98.62 478 GLU B CA 1
ATOM 9706 C C . GLU B 1 478 ? -20.422 30.219 -14.109 1 98.62 478 GLU B C 1
ATOM 9708 O O . GLU B 1 478 ? -19.891 29.469 -14.938 1 98.62 478 GLU B O 1
ATOM 9713 N N . GLN B 1 479 ? -20.672 29.812 -12.945 1 98.38 479 GLN B N 1
ATOM 9714 C CA . GLN B 1 479 ? -19.875 28.766 -12.32 1 98.38 479 GLN B CA 1
ATOM 9715 C C . GLN B 1 479 ? -20.266 27.375 -12.844 1 98.38 479 GLN B C 1
ATOM 9717 O O . GLN B 1 479 ? -19.422 26.484 -12.93 1 98.38 479 GLN B O 1
ATOM 9722 N N . GLY B 1 480 ? -21.5 27.125 -13.172 1 98.5 480 GLY B N 1
ATOM 9723 C CA . GLY B 1 480 ? -21.953 25.844 -13.703 1 98.5 480 GLY B CA 1
ATOM 9724 C C . GLY B 1 480 ? -22.047 24.766 -12.656 1 98.5 480 GLY B C 1
ATOM 9725 O O . GLY B 1 480 ? -23.031 24 -12.617 1 98.5 480 GLY B O 1
ATOM 9726 N N . VAL B 1 481 ? -21 24.531 -11.781 1 98.44 481 VAL B N 1
ATOM 9727 C CA . VAL B 1 481 ? -20.953 23.656 -10.609 1 98.44 481 VAL B CA 1
ATOM 9728 C C . VAL B 1 481 ? -20.625 24.484 -9.367 1 98.44 481 VAL B C 1
ATOM 9730 O O . VAL B 1 481 ? -19.797 25.391 -9.414 1 98.44 481 VAL B O 1
ATOM 9733 N N . THR B 1 482 ? -21.328 24.25 -8.273 1 97.81 482 THR B N 1
ATOM 9734 C CA . THR B 1 482 ? -21.094 24.984 -7.031 1 97.81 482 THR B CA 1
ATOM 9735 C C . THR B 1 482 ? -21.188 24.047 -5.824 1 97.81 482 THR B C 1
ATOM 9737 O O . THR B 1 482 ? -21.781 22.969 -5.914 1 97.81 482 THR B O 1
ATOM 9740 N N . TYR B 1 483 ? -20.578 24.469 -4.789 1 96.81 483 TYR B N 1
ATOM 9741 C CA . TYR B 1 483 ? -20.672 23.766 -3.51 1 96.81 483 TYR B CA 1
ATOM 9742 C C . TYR B 1 483 ? -21.797 24.344 -2.654 1 96.81 483 TYR B C 1
ATOM 9744 O O . TYR B 1 483 ? -22.031 25.547 -2.674 1 96.81 483 TYR B O 1
ATOM 9752 N N . PRO B 1 484 ? -22.391 23.484 -1.865 1 93.81 484 PRO B N 1
ATOM 9753 C CA . PRO B 1 484 ? -23.297 24.047 -0.867 1 93.81 484 PRO B CA 1
ATOM 9754 C C . PRO B 1 484 ? -22.562 24.734 0.28 1 93.81 484 PRO B C 1
ATOM 9756 O O . PRO B 1 484 ? -21.5 24.266 0.698 1 93.81 484 PRO B O 1
ATOM 9759 N N . ALA B 1 485 ? -23.047 25.75 0.815 1 82.69 485 ALA B N 1
ATOM 9760 C CA . ALA B 1 485 ? -22.406 26.531 1.869 1 82.69 485 ALA B CA 1
ATOM 9761 C C . ALA B 1 485 ? -22.172 25.688 3.121 1 82.69 485 ALA B C 1
ATOM 9763 O O . ALA B 1 485 ? -21.125 25.781 3.756 1 82.69 485 ALA B O 1
ATOM 9764 N N . GLU B 1 486 ? -23.203 24.938 3.562 1 83.69 486 GLU B N 1
ATOM 9765 C CA . GLU B 1 486 ? -23.125 24.141 4.789 1 83.69 486 GLU B CA 1
ATOM 9766 C C . GLU B 1 486 ? -23.016 22.656 4.48 1 83.69 486 GLU B C 1
ATOM 9768 O O . GLU B 1 486 ? -23.234 21.812 5.355 1 83.69 486 GLU B O 1
ATOM 9773 N N . GLY B 1 487 ? -22.438 22.266 3.488 1 82.12 487 GLY B N 1
ATOM 9774 C CA . GLY B 1 487 ? -22.344 20.859 3.139 1 82.12 487 GLY B CA 1
ATOM 9775 C C . GLY B 1 487 ? -20.969 20.281 3.344 1 82.12 487 GLY B C 1
ATOM 9776 O O . GLY B 1 487 ? -20.031 20.984 3.727 1 82.12 487 GLY B O 1
ATOM 9777 N N . ALA B 1 488 ? -20.859 18.891 3.279 1 85 488 ALA B N 1
ATOM 9778 C CA . ALA B 1 488 ? -19.562 18.203 3.301 1 85 488 ALA B CA 1
ATOM 9779 C C . ALA B 1 488 ? -18.688 18.641 2.131 1 85 488 ALA B C 1
ATOM 9781 O O . ALA B 1 488 ? -19.188 19.203 1.158 1 85 488 ALA B O 1
ATOM 9782 N N . TYR B 1 489 ? -17.406 18.406 2.264 1 89.38 489 TYR B N 1
ATOM 9783 C CA . TYR B 1 489 ? -16.453 18.953 1.305 1 89.38 489 TYR B CA 1
ATOM 9784 C C . TYR B 1 489 ? -16.703 18.422 -0.095 1 89.38 489 TYR B C 1
ATOM 9786 O O . TYR B 1 489 ? -16.406 19.078 -1.091 1 89.38 489 TYR B O 1
ATOM 9794 N N . HIS B 1 490 ? -17.328 17.156 -0.197 1 90.19 490 HIS B N 1
ATOM 9795 C CA . HIS B 1 490 ? -17.484 16.484 -1.488 1 90.19 490 HIS B CA 1
ATOM 9796 C C . HIS B 1 490 ? -18.844 16.781 -2.105 1 90.19 490 HIS B C 1
ATOM 9798 O O . HIS B 1 490 ? -19.125 16.375 -3.232 1 90.19 490 HIS B O 1
ATOM 9804 N N . GLU B 1 491 ? -19.719 17.469 -1.372 1 94 491 GLU B N 1
ATOM 9805 C CA . GLU B 1 491 ? -21.062 17.734 -1.856 1 94 491 GLU B CA 1
ATOM 9806 C C . GLU B 1 491 ? -21.078 18.875 -2.861 1 94 491 GLU B C 1
ATOM 9808 O O . GLU B 1 491 ? -20.344 19.859 -2.699 1 94 491 GLU B O 1
ATOM 9813 N N . GLU B 1 492 ? -21.891 18.75 -3.84 1 96.88 492 GLU B N 1
ATOM 9814 C CA . GLU B 1 492 ? -22.109 19.766 -4.871 1 96.88 492 GLU B CA 1
ATOM 9815 C C . GLU B 1 492 ? -23.594 20.016 -5.098 1 96.88 492 GLU B C 1
ATOM 9817 O O . GLU B 1 492 ? -24.422 19.109 -4.887 1 96.88 492 GLU B O 1
ATOM 9822 N N . ASN B 1 493 ? -23.969 21.25 -5.445 1 97.19 493 ASN B N 1
ATOM 9823 C CA . ASN B 1 493 ? -25.344 21.562 -5.848 1 97.19 493 ASN B CA 1
ATOM 9824 C C . ASN B 1 493 ? -25.672 20.953 -7.207 1 97.19 493 ASN B C 1
ATOM 9826 O O . ASN B 1 493 ? -24.781 20.484 -7.918 1 97.19 493 ASN B O 1
ATOM 9830 N N . GLU B 1 494 ? -27.016 20.891 -7.523 1 96.88 494 GLU B N 1
ATOM 9831 C CA . GLU B 1 494 ? -27.375 20.5 -8.883 1 96.88 494 GLU B CA 1
ATOM 9832 C C . GLU B 1 494 ? -26.641 21.344 -9.914 1 96.88 494 GLU B C 1
ATOM 9834 O O . GLU B 1 494 ? -26.672 22.578 -9.867 1 96.88 494 GLU B O 1
ATOM 9839 N N . PRO B 1 495 ? -25.906 20.719 -10.773 1 97.88 495 PRO B N 1
ATOM 9840 C CA . PRO B 1 495 ? -25.094 21.469 -11.711 1 97.88 495 PRO B CA 1
ATOM 9841 C C . PRO B 1 495 ? -25.922 22.297 -12.695 1 97.88 495 PRO B C 1
ATOM 9843 O O . PRO B 1 495 ? -27 21.875 -13.094 1 97.88 495 PRO B O 1
ATOM 9846 N N . GLU B 1 496 ? -25.469 23.406 -13.086 1 98.31 496 GLU B N 1
ATOM 9847 C CA . GLU B 1 496 ? -26.031 24.297 -14.102 1 98.31 496 GLU B CA 1
ATOM 9848 C C . GLU B 1 496 ? -25.047 24.516 -15.25 1 98.31 496 GLU B C 1
ATOM 9850 O O . GLU B 1 496 ? -24.75 25.641 -15.625 1 98.31 496 GLU B O 1
ATOM 9855 N N . ILE B 1 497 ? -24.609 23.453 -15.82 1 98.69 497 ILE B N 1
ATOM 9856 C CA . ILE B 1 497 ? -23.516 23.438 -16.797 1 98.69 497 ILE B CA 1
ATOM 9857 C C . ILE B 1 497 ? -23.953 24.188 -18.062 1 98.69 497 ILE B C 1
ATOM 9859 O O . ILE B 1 497 ? -23.141 24.875 -18.688 1 98.69 497 ILE B O 1
ATOM 9863 N N . GLU B 1 498 ? -25.203 24.078 -18.438 1 98.12 498 GLU B N 1
ATOM 9864 C CA . GLU B 1 498 ? -25.719 24.703 -19.656 1 98.12 498 GLU B CA 1
ATOM 9865 C C . GLU B 1 498 ? -25.609 26.219 -19.594 1 98.12 498 GLU B C 1
ATOM 9867 O O . GLU B 1 498 ? -25.391 26.875 -20.609 1 98.12 498 GLU B O 1
ATOM 9872 N N . LYS B 1 499 ? -25.766 26.797 -18.453 1 98.31 499 LYS B N 1
ATOM 9873 C CA . LYS B 1 499 ? -25.625 28.25 -18.281 1 98.31 499 LYS B CA 1
ATOM 9874 C C . LYS B 1 499 ? -24.188 28.688 -18.578 1 98.31 499 LYS B C 1
ATOM 9876 O O . LYS B 1 499 ? -23.969 29.734 -19.203 1 98.31 499 LYS B O 1
ATOM 9881 N N . ALA B 1 500 ? -23.234 27.938 -18.094 1 98.44 500 ALA B N 1
ATOM 9882 C CA . ALA B 1 500 ? -21.844 28.25 -18.359 1 98.44 500 ALA B CA 1
ATOM 9883 C C . ALA B 1 500 ? -21.516 28.125 -19.844 1 98.44 500 ALA B C 1
ATOM 9885 O O . ALA B 1 500 ? -20.797 28.953 -20.391 1 98.44 500 ALA B O 1
ATOM 9886 N N . VAL B 1 501 ? -22.031 27.062 -20.484 1 98.56 501 VAL B N 1
ATOM 9887 C CA . VAL B 1 501 ? -21.812 26.844 -21.922 1 98.56 501 VAL B CA 1
ATOM 9888 C C . VAL B 1 501 ? -22.391 28.016 -22.703 1 98.56 501 VAL B C 1
ATOM 9890 O O . VAL B 1 501 ? -21.75 28.531 -23.641 1 98.56 501 VAL B O 1
ATOM 9893 N N . ALA B 1 502 ? -23.594 28.469 -22.359 1 98.25 502 ALA B N 1
ATOM 9894 C CA . ALA B 1 502 ? -24.234 29.594 -23.031 1 98.25 502 ALA B CA 1
ATOM 9895 C C . ALA B 1 502 ? -23.406 30.875 -22.891 1 98.25 502 ALA B C 1
ATOM 9897 O O . ALA B 1 502 ? -23.297 31.672 -23.828 1 98.25 502 ALA B O 1
ATOM 9898 N N . ALA B 1 503 ? -22.812 31.078 -21.781 1 98.25 503 ALA B N 1
ATOM 9899 C CA . ALA B 1 503 ? -22.031 32.281 -21.484 1 98.25 503 ALA B CA 1
ATOM 9900 C C . ALA B 1 503 ? -20.719 32.281 -22.266 1 98.25 503 ALA B C 1
ATOM 9902 O O . ALA B 1 503 ? -20.078 33.344 -22.406 1 98.25 503 ALA B O 1
ATOM 9903 N N . ALA B 1 504 ? -20.297 31.188 -22.781 1 97.88 504 ALA B N 1
ATOM 9904 C CA . ALA B 1 504 ? -19.016 31.047 -23.484 1 97.88 504 ALA B CA 1
ATOM 9905 C C . ALA B 1 504 ? -19.062 31.75 -24.844 1 97.88 504 ALA B C 1
ATOM 9907 O O . ALA B 1 504 ? -18.016 32.094 -25.406 1 97.88 504 ALA B O 1
ATOM 9908 N N . SER B 1 505 ? -20.172 31.938 -25.547 1 94.94 505 SER B N 1
ATOM 9909 C CA . SER B 1 505 ? -20.312 32.469 -26.906 1 94.94 505 SER B CA 1
ATOM 9910 C C . SER B 1 505 ? -19.688 33.844 -27.016 1 94.94 505 SER B C 1
ATOM 9912 O O . SER B 1 505 ? -19.078 34.188 -28.031 1 94.94 505 SER B O 1
ATOM 9914 N N . GLY B 1 506 ? -19.719 34.688 -26.047 1 91.44 506 GLY B N 1
ATOM 9915 C CA . GLY B 1 506 ? -19.297 36.062 -26.141 1 91.44 506 GLY B CA 1
ATOM 9916 C C . GLY B 1 506 ? -17.938 36.344 -25.547 1 91.44 506 GLY B C 1
ATOM 9917 O O . GLY B 1 506 ? -17.547 37.5 -25.344 1 91.44 506 GLY B O 1
ATOM 9918 N N . VAL B 1 507 ? -17.156 35.281 -25.375 1 98 507 VAL B N 1
ATOM 9919 C CA . VAL B 1 507 ? -15.891 35.5 -24.703 1 98 507 VAL B CA 1
ATOM 9920 C C . VAL B 1 507 ? -14.742 35 -25.562 1 98 507 VAL B C 1
ATOM 9922 O O . VAL B 1 507 ? -14.977 34.312 -26.578 1 98 507 VAL B O 1
ATOM 9925 N N . ASP B 1 508 ? -13.508 35.344 -25.203 1 98.12 508 ASP B N 1
ATOM 9926 C CA . ASP B 1 508 ? -12.312 34.938 -25.938 1 98.12 508 ASP B CA 1
ATOM 9927 C C . ASP B 1 508 ? -11.711 33.656 -25.344 1 98.12 508 ASP B C 1
ATOM 9929 O O . ASP B 1 508 ? -11.102 32.875 -26.062 1 98.12 508 ASP B O 1
ATOM 9933 N N . VAL B 1 509 ? -11.781 33.5 -24.047 1 98.69 509 VAL B N 1
ATOM 9934 C CA . VAL B 1 509 ? -11.141 32.375 -23.344 1 98.69 509 VAL B CA 1
ATOM 9935 C C . VAL B 1 509 ? -12 31.969 -22.156 1 98.69 509 VAL B C 1
ATOM 9937 O O . VAL B 1 509 ? -12.711 32.781 -21.578 1 98.69 509 VAL B O 1
ATOM 9940 N N . ILE B 1 510 ? -12.023 30.672 -21.844 1 98.88 510 ILE B N 1
ATOM 9941 C CA . ILE B 1 510 ? -12.688 30.125 -20.672 1 98.88 510 ILE B CA 1
ATOM 9942 C C . ILE B 1 510 ? -11.656 29.781 -19.609 1 98.88 510 ILE B C 1
ATOM 9944 O O . ILE B 1 510 ? -10.68 29.078 -19.875 1 98.88 510 ILE B O 1
ATOM 9948 N N . VAL B 1 511 ? -11.758 30.312 -18.422 1 98.94 511 VAL B N 1
ATOM 9949 C CA . VAL B 1 511 ? -10.992 29.906 -17.25 1 98.94 511 VAL B CA 1
ATOM 9950 C C . VAL B 1 511 ? -11.867 29.062 -16.328 1 98.94 511 VAL B C 1
ATOM 9952 O O . VAL B 1 511 ? -12.781 29.578 -15.68 1 98.94 511 VAL B O 1
ATOM 9955 N N . ALA B 1 512 ? -11.625 27.797 -16.297 1 98.94 512 ALA B N 1
ATOM 9956 C CA . ALA B 1 512 ? -12.398 26.859 -15.484 1 98.94 512 ALA B CA 1
ATOM 9957 C C . ALA B 1 512 ? -11.656 26.484 -14.211 1 98.94 512 ALA B C 1
ATOM 9959 O O . ALA B 1 512 ? -10.594 25.844 -14.258 1 98.94 512 ALA B O 1
ATOM 9960 N N . CYS B 1 513 ? -12.219 26.859 -13.078 1 98.94 513 CYS B N 1
ATOM 9961 C CA . CYS B 1 513 ? -11.617 26.594 -11.773 1 98.94 513 CYS B CA 1
ATOM 9962 C C . CYS B 1 513 ? -12.258 25.375 -11.117 1 98.94 513 CYS B C 1
ATOM 9964 O O . CYS B 1 513 ? -13.352 25.469 -10.555 1 98.94 513 CYS B O 1
ATOM 9966 N N . ILE B 1 514 ? -11.523 24.25 -11.102 1 98.62 514 ILE B N 1
ATOM 9967 C CA . ILE B 1 514 ? -12.055 23.016 -10.539 1 98.62 514 ILE B CA 1
ATOM 9968 C C . ILE B 1 514 ? -11.164 22.547 -9.391 1 98.62 514 ILE B C 1
ATOM 9970 O O . ILE B 1 514 ? -10.062 23.062 -9.203 1 98.62 514 ILE B O 1
ATOM 9974 N N . GLY B 1 515 ? -11.648 21.609 -8.609 1 98 515 GLY B N 1
ATOM 9975 C CA . GLY B 1 515 ? -10.875 21.047 -7.516 1 98 515 GLY B CA 1
ATOM 9976 C C . GLY B 1 515 ? -11.727 20.609 -6.344 1 98 515 GLY B C 1
ATOM 9977 O O . GLY B 1 515 ? -12.68 19.844 -6.516 1 98 515 GLY B O 1
ATOM 9978 N N . GLU B 1 516 ? -11.305 21.078 -5.172 1 97 516 GLU B N 1
ATOM 9979 C CA . GLU B 1 516 ? -11.945 20.609 -3.949 1 97 516 GLU B CA 1
ATOM 9980 C C . GLU B 1 516 ? -12.414 21.766 -3.086 1 97 516 GLU B C 1
ATOM 9982 O O . GLU B 1 516 ? -11.82 22.844 -3.115 1 97 516 GLU B O 1
ATOM 9987 N N . ASN B 1 517 ? -13.477 21.469 -2.344 1 96.44 517 ASN B N 1
ATOM 9988 C CA . ASN B 1 517 ? -13.828 22.312 -1.204 1 96.44 517 ASN B CA 1
ATOM 9989 C C . ASN B 1 517 ? -12.93 22.031 -0.003 1 96.44 517 ASN B C 1
ATOM 9991 O O . ASN B 1 517 ? -12.055 21.156 -0.064 1 96.44 517 ASN B O 1
ATOM 9995 N N . SER B 1 518 ? -13.062 22.797 1.035 1 96.38 518 SER B N 1
ATOM 9996 C CA . SER B 1 518 ? -12.148 22.672 2.168 1 96.38 518 SER B CA 1
ATOM 9997 C C . SER B 1 518 ? -12.492 21.453 3.025 1 96.38 518 SER B C 1
ATOM 9999 O O . SER B 1 518 ? -13.656 21.062 3.113 1 96.38 518 SER B O 1
ATOM 10001 N N . TYR B 1 519 ? -11.531 20.828 3.559 1 95.31 519 TYR B N 1
ATOM 10002 C CA . TYR B 1 519 ? -11.609 19.75 4.539 1 95.31 519 TYR B CA 1
ATOM 10003 C C . TYR B 1 519 ? -10.359 19.719 5.41 1 95.31 519 TYR B C 1
ATOM 10005 O O . TYR B 1 519 ? -9.352 20.359 5.09 1 95.31 519 TYR B O 1
ATOM 10013 N N . CYS B 1 520 ? -10.43 19.031 6.504 1 94.25 520 CYS B N 1
ATOM 10014 C CA . CYS B 1 520 ? -9.289 18.766 7.371 1 94.25 520 CYS B CA 1
ATOM 10015 C C . CYS B 1 520 ? -9.375 17.359 7.973 1 94.25 520 CYS B C 1
ATOM 10017 O O . CYS B 1 520 ? -10.43 16.969 8.469 1 94.25 520 CYS B O 1
ATOM 10019 N N . GLU B 1 521 ? -8.266 16.609 7.836 1 93.81 521 GLU B N 1
ATOM 10020 C CA . GLU B 1 521 ? -8.109 15.336 8.508 1 93.81 521 GLU B CA 1
ATOM 10021 C C . GLU B 1 521 ? -9.188 14.344 8.078 1 93.81 521 GLU B C 1
ATOM 10023 O O . GLU B 1 521 ? -9.5 14.242 6.887 1 93.81 521 GLU B O 1
ATOM 10028 N N . THR B 1 522 ? -9.867 13.555 8.938 1 92.25 522 THR B N 1
ATOM 10029 C CA . THR B 1 522 ? -10.711 12.398 8.656 1 92.25 522 THR B CA 1
ATOM 10030 C C . THR B 1 522 ? -11.898 12.797 7.781 1 92.25 522 THR B C 1
ATOM 10032 O O . THR B 1 522 ? -12.281 12.055 6.875 1 92.25 522 THR B O 1
ATOM 10035 N N . PRO B 1 523 ? -12.484 14.008 7.941 1 92 523 PRO B N 1
ATOM 10036 C CA . PRO B 1 523 ? -13.609 14.391 7.082 1 92 523 PRO B CA 1
ATOM 10037 C C . PRO B 1 523 ? -13.211 14.5 5.609 1 92 523 PRO B C 1
ATOM 10039 O O . PRO B 1 523 ? -14.078 14.531 4.734 1 92 523 PRO B O 1
ATOM 10042 N N . GLY B 1 524 ? -11.898 14.586 5.383 1 93.94 524 GLY B N 1
ATOM 10043 C CA . GLY B 1 524 ? -11.414 14.703 4.016 1 93.94 524 GLY B CA 1
ATOM 10044 C C . GLY B 1 524 ? -11.148 13.359 3.359 1 93.94 524 GLY B C 1
ATOM 10045 O O . GLY B 1 524 ? -10.727 13.305 2.203 1 93.94 524 GLY B O 1
ATOM 10046 N N . ASN B 1 525 ? -11.422 12.211 4.043 1 92.5 525 ASN B N 1
ATOM 10047 C CA . ASN B 1 525 ? -11.242 10.891 3.443 1 92.5 525 ASN B CA 1
ATOM 10048 C C . ASN B 1 525 ? -12.086 10.734 2.18 1 92.5 525 ASN B C 1
ATOM 10050 O O . ASN B 1 525 ? -13.172 11.297 2.08 1 92.5 525 ASN B O 1
ATOM 10054 N N . LEU B 1 526 ? -11.523 9.992 1.232 1 91.62 526 LEU B N 1
ATOM 10055 C CA . LEU B 1 526 ? -12.281 9.773 0.003 1 91.62 526 LEU B CA 1
ATOM 10056 C C . LEU B 1 526 ? -12.203 8.312 -0.425 1 91.62 526 LEU B C 1
ATOM 10058 O O . LEU B 1 526 ? -11.367 7.555 0.07 1 91.62 526 LEU B O 1
ATOM 10062 N N . SER B 1 527 ? -13.117 7.945 -1.33 1 87.94 527 SER B N 1
ATOM 10063 C CA . SER B 1 527 ? -13.172 6.594 -1.877 1 87.94 527 SER B CA 1
ATOM 10064 C C . SER B 1 527 ? -12.883 6.59 -3.375 1 87.94 527 SER B C 1
ATOM 10066 O O . SER B 1 527 ? -12.828 5.531 -4 1 87.94 527 SER B O 1
ATOM 10068 N N . ASP B 1 528 ? -12.742 7.734 -3.967 1 89.81 528 ASP B N 1
ATOM 10069 C CA . ASP B 1 528 ? -12.414 7.922 -5.375 1 89.81 528 ASP B CA 1
ATOM 10070 C C . ASP B 1 528 ? -11.469 9.109 -5.566 1 89.81 528 ASP B C 1
ATOM 10072 O O . ASP B 1 528 ? -11.773 10.227 -5.145 1 89.81 528 ASP B O 1
ATOM 10076 N N . LEU B 1 529 ? -10.375 8.906 -6.227 1 94 529 LEU B N 1
ATOM 10077 C CA . LEU B 1 529 ? -9.352 9.938 -6.355 1 94 529 LEU B CA 1
ATOM 10078 C C . LEU B 1 529 ? -9.648 10.859 -7.535 1 94 529 LEU B C 1
ATOM 10080 O O . LEU B 1 529 ? -9.047 11.922 -7.668 1 94 529 LEU B O 1
ATOM 10084 N N . ALA B 1 530 ? -10.602 10.516 -8.359 1 93.69 530 ALA B N 1
ATOM 10085 C CA . ALA B 1 530 ? -10.953 11.375 -9.484 1 93.69 530 ALA B CA 1
ATOM 10086 C C . ALA B 1 530 ? -11.68 12.633 -9.016 1 93.69 530 ALA B C 1
ATOM 10088 O O . ALA B 1 530 ? -12.438 12.594 -8.047 1 93.69 530 ALA B O 1
ATOM 10089 N N . VAL B 1 531 ? -11.453 13.664 -9.711 1 96.06 531 VAL B N 1
ATOM 10090 C CA . VAL B 1 531 ? -12.297 14.828 -9.477 1 96.06 531 VAL B CA 1
ATOM 10091 C C . VAL B 1 531 ? -13.75 14.477 -9.773 1 96.06 531 VAL B C 1
ATOM 10093 O O . VAL B 1 531 ? -14.031 13.516 -10.492 1 96.06 531 VAL B O 1
ATOM 10096 N N . SER B 1 532 ? -14.703 15.242 -9.195 1 95.62 532 SER B N 1
ATOM 10097 C CA . SER B 1 532 ? -16.109 14.867 -9.266 1 95.62 532 SER B CA 1
ATOM 10098 C C . SER B 1 532 ? -16.578 14.758 -10.711 1 95.62 532 SER B C 1
ATOM 10100 O O . SER B 1 532 ? -16.062 15.445 -11.594 1 95.62 532 SER B O 1
ATOM 10102 N N . GLU B 1 533 ? -17.531 13.938 -10.938 1 93.69 533 GLU B N 1
ATOM 10103 C CA . GLU B 1 533 ? -18.094 13.75 -12.273 1 93.69 533 GLU B CA 1
ATOM 10104 C C . GLU B 1 533 ? -18.672 15.055 -12.812 1 93.69 533 GLU B C 1
ATOM 10106 O O . GLU B 1 533 ? -18.531 15.359 -14 1 93.69 533 GLU B O 1
ATOM 10111 N N . ASN B 1 534 ? -19.344 15.875 -11.984 1 97.81 534 ASN B N 1
ATOM 10112 C CA . ASN B 1 534 ? -19.922 17.156 -12.398 1 97.81 534 ASN B CA 1
ATOM 10113 C C . ASN B 1 534 ? -18.859 18.109 -12.922 1 97.81 534 ASN B C 1
ATOM 10115 O O . ASN B 1 534 ? -19.062 18.781 -13.938 1 97.81 534 ASN B O 1
ATOM 10119 N N . GLN B 1 535 ? -17.797 18.141 -12.25 1 98.56 535 GLN B N 1
ATOM 10120 C CA . GLN B 1 535 ? -16.719 19.047 -12.648 1 98.56 535 GLN B CA 1
ATOM 10121 C C . GLN B 1 535 ? -16.078 18.594 -13.953 1 98.56 535 GLN B C 1
ATOM 10123 O O . GLN B 1 535 ? -15.75 19.422 -14.812 1 98.56 535 GLN B O 1
ATOM 10128 N N . ARG B 1 536 ? -15.836 17.297 -14.109 1 98 536 ARG B N 1
ATOM 10129 C CA . ARG B 1 536 ? -15.305 16.781 -15.359 1 98 536 ARG B CA 1
ATOM 10130 C C . ARG B 1 536 ? -16.25 17.047 -16.516 1 98 536 ARG B C 1
ATOM 10132 O O . ARG B 1 536 ? -15.82 17.438 -17.609 1 98 536 ARG B O 1
ATOM 10139 N N . ASN B 1 537 ? -17.547 16.859 -16.281 1 97.94 537 ASN B N 1
ATOM 10140 C CA . ASN B 1 537 ? -18.547 17.125 -17.312 1 97.94 537 ASN B CA 1
ATOM 10141 C C . ASN B 1 537 ? -18.578 18.594 -17.703 1 97.94 537 ASN B C 1
ATOM 10143 O O . ASN B 1 537 ? -18.797 18.938 -18.859 1 97.94 537 ASN B O 1
ATOM 10147 N N . LEU B 1 538 ? -18.438 19.438 -16.719 1 98.81 538 LEU B N 1
ATOM 10148 C CA . LEU B 1 538 ? -18.359 20.875 -17 1 98.81 538 LEU B CA 1
ATOM 10149 C C . LEU B 1 538 ? -17.219 21.188 -17.969 1 98.81 538 LEU B C 1
ATOM 10151 O O . LEU B 1 538 ? -17.438 21.859 -18.984 1 98.81 538 LEU B O 1
ATOM 10155 N N . VAL B 1 539 ? -16.047 20.656 -17.703 1 98.88 539 VAL B N 1
ATOM 10156 C CA . VAL B 1 539 ? -14.883 20.922 -18.547 1 98.88 539 VAL B CA 1
ATOM 10157 C C . VAL B 1 539 ? -15.109 20.359 -19.938 1 98.88 539 VAL B C 1
ATOM 10159 O O . VAL B 1 539 ? -14.789 21 -20.938 1 98.88 539 VAL B O 1
ATOM 10162 N N . LYS B 1 540 ? -15.641 19.141 -20.016 1 98.5 540 LYS B N 1
ATOM 10163 C CA . LYS B 1 540 ? -15.914 18.516 -21.297 1 98.5 540 LYS B CA 1
ATOM 10164 C C . LYS B 1 540 ? -16.891 19.359 -22.125 1 98.5 540 LYS B C 1
ATOM 10166 O O . LYS B 1 540 ? -16.688 19.562 -23.312 1 98.5 540 LYS B O 1
ATOM 10171 N N . ALA B 1 541 ? -18 19.828 -21.516 1 98.62 541 ALA B N 1
ATOM 10172 C CA . ALA B 1 541 ? -19 20.641 -22.188 1 98.62 541 ALA B CA 1
ATOM 10173 C C . ALA B 1 541 ? -18.406 21.953 -22.688 1 98.62 541 ALA B C 1
ATOM 10175 O O . ALA B 1 541 ? -18.719 22.406 -23.781 1 98.62 541 ALA B O 1
ATOM 10176 N N . LEU B 1 542 ? -17.625 22.562 -21.906 1 98.75 542 LEU B N 1
ATOM 10177 C CA . LEU B 1 542 ? -16.984 23.828 -22.281 1 98.75 542 LEU B CA 1
ATOM 10178 C C . LEU B 1 542 ? -16.016 23.625 -23.422 1 98.75 542 LEU B C 1
ATOM 10180 O O . LEU B 1 542 ? -15.914 24.469 -24.312 1 98.75 542 LEU B O 1
ATOM 10184 N N . ALA B 1 543 ? -15.227 22.562 -23.344 1 98.56 543 ALA B N 1
ATOM 10185 C CA . ALA B 1 543 ? -14.289 22.266 -24.422 1 98.56 543 ALA B CA 1
ATOM 10186 C C . ALA B 1 543 ? -15.016 22.109 -25.75 1 98.56 543 ALA B C 1
ATOM 10188 O O . ALA B 1 543 ? -14.484 22.484 -26.797 1 98.56 543 ALA B O 1
ATOM 10189 N N . ALA B 1 544 ? -16.188 21.609 -25.719 1 97.94 544 ALA B N 1
ATOM 10190 C CA . ALA B 1 544 ? -16.969 21.359 -26.922 1 97.94 544 ALA B CA 1
ATOM 10191 C C . ALA B 1 544 ? -17.422 22.656 -27.578 1 97.94 544 ALA B C 1
ATOM 10193 O O . ALA B 1 544 ? -17.828 22.672 -28.734 1 97.94 544 ALA B O 1
ATOM 10194 N N . THR B 1 545 ? -17.359 23.797 -26.938 1 98 545 THR B N 1
ATOM 10195 C CA . THR B 1 545 ? -17.719 25.078 -27.516 1 98 545 THR B CA 1
ATOM 10196 C C . THR B 1 545 ? -16.672 25.516 -28.547 1 98 545 THR B C 1
ATOM 10198 O O . THR B 1 545 ? -16.938 26.406 -29.359 1 98 545 THR B O 1
ATOM 10201 N N . GLY B 1 546 ? -15.43 24.984 -28.406 1 97.44 546 GLY B N 1
ATOM 10202 C CA . GLY B 1 546 ? -14.344 25.344 -29.297 1 97.44 546 GLY B CA 1
ATOM 10203 C C . GLY B 1 546 ? -13.508 26.5 -28.797 1 97.44 546 GLY B C 1
ATOM 10204 O O . GLY B 1 546 ? -12.469 26.828 -29.375 1 97.44 546 GLY B O 1
ATOM 10205 N N . LYS B 1 547 ? -13.953 27.188 -27.719 1 97.94 547 LYS B N 1
ATOM 10206 C CA . LYS B 1 547 ? -13.172 28.25 -27.109 1 97.94 547 LYS B CA 1
ATOM 10207 C C . LYS B 1 547 ? -11.961 27.688 -26.375 1 97.94 547 LYS B C 1
ATOM 10209 O O . LYS B 1 547 ? -12.016 26.578 -25.812 1 97.94 547 LYS B O 1
ATOM 10214 N N . PRO B 1 548 ? -10.82 28.406 -26.359 1 98.31 548 PRO B N 1
ATOM 10215 C CA . PRO B 1 548 ? -9.688 27.953 -25.547 1 98.31 548 PRO B CA 1
ATOM 10216 C C . PRO B 1 548 ? -10.047 27.812 -24.078 1 98.31 548 PRO B C 1
ATOM 10218 O O . PRO B 1 548 ? -10.758 28.656 -23.531 1 98.31 548 PRO B O 1
ATOM 10221 N N . VAL B 1 549 ? -9.547 26.719 -23.438 1 98.81 549 VAL B N 1
ATOM 10222 C CA . VAL B 1 549 ? -9.844 26.438 -22.047 1 98.81 549 VAL B CA 1
ATOM 10223 C C . VAL B 1 549 ? -8.562 26.5 -21.219 1 98.81 549 VAL B C 1
ATOM 10225 O O . VAL B 1 549 ? -7.598 25.781 -21.516 1 98.81 549 VAL B O 1
ATOM 10228 N N . VAL B 1 550 ? -8.477 27.359 -20.234 1 98.88 550 VAL B N 1
ATOM 10229 C CA . VAL B 1 550 ? -7.461 27.375 -19.188 1 98.88 550 VAL B CA 1
ATOM 10230 C C . VAL B 1 550 ? -8.016 26.734 -17.922 1 98.88 550 VAL B C 1
ATOM 10232 O O . VAL B 1 550 ? -8.961 27.25 -17.312 1 98.88 550 VAL B O 1
ATOM 10235 N N . LEU B 1 551 ? -7.445 25.641 -17.531 1 98.88 551 LEU B N 1
ATOM 10236 C CA . LEU B 1 551 ? -7.898 24.891 -16.359 1 98.88 551 LEU B CA 1
ATOM 10237 C C . LEU B 1 551 ? -7.094 25.281 -15.133 1 98.88 551 LEU B C 1
ATOM 10239 O O . LEU B 1 551 ? -5.863 25.266 -15.148 1 98.88 551 LEU B O 1
ATOM 10243 N N . ILE B 1 552 ? -7.766 25.75 -14.086 1 98.94 552 ILE B N 1
ATOM 10244 C CA . ILE B 1 552 ? -7.156 26.031 -12.789 1 98.94 552 ILE B CA 1
ATOM 10245 C C . ILE B 1 552 ? -7.48 24.906 -11.805 1 98.94 552 ILE B C 1
ATOM 10247 O O . ILE B 1 552 ? -8.656 24.656 -11.516 1 98.94 552 ILE B O 1
ATOM 10251 N N . LEU B 1 553 ? -6.469 24.203 -11.32 1 98.88 553 LEU B N 1
ATOM 10252 C CA . LEU B 1 553 ? -6.633 23.172 -10.297 1 98.88 553 LEU B CA 1
ATOM 10253 C C . LEU B 1 553 ? -6.445 23.766 -8.898 1 98.88 553 LEU B C 1
ATOM 10255 O O . LEU B 1 553 ? -5.371 24.266 -8.578 1 98.88 553 LEU B O 1
ATOM 10259 N N . ASN B 1 554 ? -7.426 23.766 -8.141 1 98.81 554 ASN B N 1
ATOM 10260 C CA . ASN B 1 554 ? -7.441 24.297 -6.777 1 98.81 554 ASN B CA 1
ATOM 10261 C C . ASN B 1 554 ? -7.895 23.234 -5.773 1 98.81 554 ASN B C 1
ATOM 10263 O O . ASN B 1 554 ? -9.086 22.969 -5.645 1 98.81 554 ASN B O 1
ATOM 10267 N N . GLY B 1 555 ? -6.93 22.672 -5.047 1 97.38 555 GLY B N 1
ATOM 10268 C CA . GLY B 1 555 ? -7.23 21.625 -4.094 1 97.38 555 GLY B CA 1
ATOM 10269 C C . GLY B 1 555 ? -6.031 21.203 -3.266 1 97.38 555 GLY B C 1
ATOM 10270 O O . GLY B 1 555 ? -4.906 21.625 -3.537 1 97.38 555 GLY B O 1
ATOM 10271 N N . GLY B 1 556 ? -6.277 20.438 -2.229 1 95.88 556 GLY B N 1
ATOM 10272 C CA . GLY B 1 556 ? -5.258 20.125 -1.24 1 95.88 556 GLY B CA 1
ATOM 10273 C C . GLY B 1 556 ? -4.445 18.891 -1.592 1 95.88 556 GLY B C 1
ATOM 10274 O O . GLY B 1 556 ? -3.412 18.625 -0.976 1 95.88 556 GLY B O 1
ATOM 10275 N N . ARG B 1 557 ? -4.805 18.094 -2.549 1 96.94 557 ARG B N 1
ATOM 10276 C CA . ARG B 1 557 ? -4.133 16.875 -3.006 1 96.94 557 ARG B CA 1
ATOM 10277 C C . ARG B 1 557 ? -4.344 16.672 -4.5 1 96.94 557 ARG B C 1
ATOM 10279 O O . ARG B 1 557 ? -5.207 17.312 -5.109 1 96.94 557 ARG B O 1
ATOM 10286 N N . PRO B 1 558 ? -3.492 15.812 -5.156 1 96.75 558 PRO B N 1
ATOM 10287 C CA . PRO B 1 558 ? -3.791 15.547 -6.566 1 96.75 558 PRO B CA 1
ATOM 10288 C C . PRO B 1 558 ? -5.094 14.773 -6.754 1 96.75 558 PRO B C 1
ATOM 10290 O O . PRO B 1 558 ? -5.406 13.875 -5.969 1 96.75 558 PRO B O 1
ATOM 10293 N N . ARG B 1 559 ? -5.863 15.203 -7.637 1 96.88 559 ARG B N 1
ATOM 10294 C CA . ARG B 1 559 ? -7.055 14.508 -8.109 1 96.88 559 ARG B CA 1
ATOM 10295 C C . ARG B 1 559 ? -6.891 14.062 -9.562 1 96.88 559 ARG B C 1
ATOM 10297 O O . ARG B 1 559 ? -6.266 14.758 -10.367 1 96.88 559 ARG B O 1
ATOM 10304 N N . ILE B 1 560 ? -7.426 12.898 -9.891 1 96 560 ILE B N 1
ATOM 10305 C CA . ILE B 1 560 ? -7.238 12.359 -11.234 1 96 560 ILE B CA 1
ATOM 10306 C C . ILE B 1 560 ? -8.031 13.195 -12.234 1 96 560 ILE B C 1
ATOM 10308 O O . ILE B 1 560 ? -9.242 13.367 -12.094 1 96 560 ILE B O 1
ATOM 10312 N N . ILE B 1 561 ? -7.332 13.703 -13.273 1 97.44 561 ILE B N 1
ATOM 10313 C CA . ILE B 1 561 ? -7.965 14.516 -14.305 1 97.44 561 ILE B CA 1
ATOM 10314 C C . ILE B 1 561 ? -7.484 14.07 -15.688 1 97.44 561 ILE B C 1
ATOM 10316 O O . ILE B 1 561 ? -7.496 14.859 -16.641 1 97.44 561 ILE B O 1
ATOM 10320 N N . SER B 1 562 ? -6.969 12.883 -15.805 1 94.94 562 SER B N 1
ATOM 10321 C CA . SER B 1 562 ? -6.32 12.406 -17.016 1 94.94 562 SER B CA 1
ATOM 10322 C C . SER B 1 562 ? -7.273 12.453 -18.219 1 94.94 562 SER B C 1
ATOM 10324 O O . SER B 1 562 ? -6.84 12.633 -19.359 1 94.94 562 SER B O 1
ATOM 10326 N N . ASP B 1 563 ? -8.594 12.312 -17.984 1 93.88 563 ASP B N 1
ATOM 10327 C CA . ASP B 1 563 ? -9.57 12.273 -19.078 1 93.88 563 ASP B CA 1
ATOM 10328 C C . ASP B 1 563 ? -9.914 13.688 -19.562 1 93.88 563 ASP B C 1
ATOM 10330 O O . ASP B 1 563 ? -10.453 13.859 -20.656 1 93.88 563 ASP B O 1
ATOM 10334 N N . ILE B 1 564 ? -9.57 14.758 -18.797 1 98.12 564 ILE B N 1
ATOM 10335 C CA . ILE B 1 564 ? -9.945 16.109 -19.203 1 98.12 564 ILE B CA 1
ATOM 10336 C C . ILE B 1 564 ? -8.688 16.938 -19.469 1 98.12 564 ILE B C 1
ATOM 10338 O O . ILE B 1 564 ? -8.75 18 -20.078 1 98.12 564 ILE B O 1
ATOM 10342 N N . GLU B 1 565 ? -7.547 16.484 -19.016 1 98 565 GLU B N 1
ATOM 10343 C CA . GLU B 1 565 ? -6.289 17.203 -19.219 1 98 565 GLU B CA 1
ATOM 10344 C C . GLU B 1 565 ? -6.051 17.5 -20.703 1 98 565 GLU B C 1
ATOM 10346 O O . GLU B 1 565 ? -5.66 18.625 -21.047 1 98 565 GLU B O 1
ATOM 10351 N N . PRO B 1 566 ? -6.355 16.562 -21.625 1 97.88 566 PRO B N 1
ATOM 10352 C CA . PRO B 1 566 ? -6.086 16.844 -23.031 1 97.88 566 PRO B CA 1
ATOM 10353 C C . PRO B 1 566 ? -6.992 17.938 -23.609 1 97.88 566 PRO B C 1
ATOM 10355 O O . PRO B 1 566 ? -6.695 18.5 -24.672 1 97.88 566 PRO B O 1
ATOM 10358 N N . LEU B 1 567 ? -8.062 18.25 -22.938 1 98.44 567 LEU B N 1
ATOM 10359 C CA . LEU B 1 567 ? -9.055 19.188 -23.438 1 98.44 567 LEU B CA 1
ATOM 10360 C C . LEU B 1 567 ? -8.672 20.625 -23.109 1 98.44 567 LEU B C 1
ATOM 10362 O O . LEU B 1 567 ? -9.234 21.562 -23.656 1 98.44 567 LEU B O 1
ATOM 10366 N N . ALA B 1 568 ? -7.727 20.797 -22.234 1 98.69 568 ALA B N 1
ATOM 10367 C CA . ALA B 1 568 ? -7.305 22.125 -21.797 1 98.69 568 ALA B CA 1
ATOM 10368 C C . ALA B 1 568 ? -6.113 22.625 -22.625 1 98.69 568 ALA B C 1
ATOM 10370 O O . ALA B 1 568 ? -5.227 21.828 -22.969 1 98.69 568 ALA B O 1
ATOM 10371 N N . ASP B 1 569 ? -6.09 23.875 -22.891 1 98.5 569 ASP B N 1
ATOM 10372 C CA . ASP B 1 569 ? -4.973 24.5 -23.594 1 98.5 569 ASP B CA 1
ATOM 10373 C C . ASP B 1 569 ? -3.871 24.922 -22.625 1 98.5 569 ASP B C 1
ATOM 10375 O O . ASP B 1 569 ? -2.695 24.953 -22.984 1 98.5 569 ASP B O 1
ATOM 10379 N N . ALA B 1 570 ? -4.246 25.266 -21.438 1 98.81 570 ALA B N 1
ATOM 10380 C CA . ALA B 1 570 ? -3.324 25.562 -20.344 1 98.81 570 ALA B CA 1
ATOM 10381 C C . ALA B 1 570 ? -3.857 25.031 -19.016 1 98.81 570 ALA B C 1
ATOM 10383 O O . ALA B 1 570 ? -5.07 24.891 -18.844 1 98.81 570 ALA B O 1
ATOM 10384 N N . ILE B 1 571 ? -2.965 24.688 -18.141 1 98.94 571 ILE B N 1
ATOM 10385 C CA . ILE B 1 571 ? -3.332 24.203 -16.812 1 98.94 571 ILE B CA 1
ATOM 10386 C C . ILE B 1 571 ? -2.418 24.828 -15.766 1 98.94 571 ILE B C 1
ATOM 10388 O O . ILE B 1 571 ? -1.193 24.797 -15.898 1 98.94 571 ILE B O 1
ATOM 10392 N N . VAL B 1 572 ? -2.924 25.453 -14.758 1 98.94 572 VAL B N 1
ATOM 10393 C CA . VAL B 1 572 ? -2.207 25.953 -13.594 1 98.94 572 VAL B CA 1
ATOM 10394 C C . VAL B 1 572 ? -2.711 25.266 -12.328 1 98.94 572 VAL B C 1
ATOM 10396 O O . VAL B 1 572 ? -3.91 25.266 -12.047 1 98.94 572 VAL B O 1
ATOM 10399 N N . ASN B 1 573 ? -1.856 24.609 -11.656 1 98.94 573 ASN B N 1
ATOM 10400 C CA . ASN B 1 573 ? -2.16 24.031 -10.344 1 98.94 573 ASN B CA 1
ATOM 10401 C C . ASN B 1 573 ? -1.832 25 -9.219 1 98.94 573 ASN B C 1
ATOM 10403 O O . ASN B 1 573 ? -0.66 25.25 -8.922 1 98.94 573 ASN B O 1
ATOM 10407 N N . ILE B 1 574 ? -2.84 25.5 -8.57 1 98.94 574 ILE B N 1
ATOM 10408 C CA . ILE B 1 574 ? -2.574 26.562 -7.605 1 98.94 574 ILE B CA 1
ATOM 10409 C C . ILE B 1 574 ? -2.598 26 -6.191 1 98.94 574 ILE B C 1
ATOM 10411 O O . ILE B 1 574 ? -2.311 26.703 -5.223 1 98.94 574 ILE B O 1
ATOM 10415 N N . LEU B 1 575 ? -2.982 24.703 -6.012 1 98.81 575 LEU B N 1
ATOM 10416 C CA . LEU B 1 575 ? -3.012 24.062 -4.707 1 98.81 575 LEU B CA 1
ATOM 10417 C C . LEU B 1 575 ? -3.896 24.828 -3.73 1 98.81 575 LEU B C 1
ATOM 10419 O O . LEU B 1 575 ? -5.078 25.047 -4.004 1 98.81 575 LEU B O 1
ATOM 10423 N N . LEU B 1 576 ? -3.34 25.188 -2.561 1 98.88 576 LEU B N 1
ATOM 10424 C CA . LEU B 1 576 ? -4.008 26.031 -1.58 1 98.88 576 LEU B CA 1
ATOM 10425 C C . LEU B 1 576 ? -3.184 27.281 -1.292 1 98.88 576 LEU B C 1
ATOM 10427 O O . LEU B 1 576 ? -2.539 27.375 -0.245 1 98.88 576 LEU B O 1
ATOM 10431 N N . PRO B 1 577 ? -3.355 28.266 -2.07 1 98.81 577 PRO B N 1
ATOM 10432 C CA . PRO B 1 577 ? -2.4 29.375 -2.098 1 98.81 577 PRO B CA 1
ATOM 10433 C C . PRO B 1 577 ? -2.703 30.438 -1.045 1 98.81 577 PRO B C 1
ATOM 10435 O O . PRO B 1 577 ? -1.934 31.391 -0.883 1 98.81 577 PRO B O 1
ATOM 10438 N N . GLY B 1 578 ? -3.775 30.344 -0.308 1 98.5 578 GLY B N 1
ATOM 10439 C CA . GLY B 1 578 ? -4.055 31.234 0.805 1 98.5 578 GLY B CA 1
ATOM 10440 C C . GLY B 1 578 ? -4.809 32.5 0.392 1 98.5 578 GLY B C 1
ATOM 10441 O O . GLY B 1 578 ? -5.445 32.531 -0.663 1 98.5 578 GLY B O 1
ATOM 10442 N N . ASN B 1 579 ? -4.781 33.531 1.211 1 98.5 579 ASN B N 1
ATOM 10443 C CA . ASN B 1 579 ? -5.586 34.719 1.078 1 98.5 579 ASN B CA 1
ATOM 10444 C C . ASN B 1 579 ? -5.203 35.531 -0.169 1 98.5 579 ASN B C 1
ATOM 10446 O O . ASN B 1 579 ? -6.031 36.25 -0.735 1 98.5 579 ASN B O 1
ATOM 10450 N N . PHE B 1 580 ? -4.016 35.375 -0.613 1 98.75 580 PHE B N 1
ATOM 10451 C CA . PHE B 1 580 ? -3.555 36.156 -1.759 1 98.75 580 PHE B CA 1
ATOM 10452 C C . PHE B 1 580 ? -3.461 35.281 -3.002 1 98.75 580 PHE B C 1
ATOM 10454 O O . PHE B 1 580 ? -2.857 35.656 -4.004 1 98.75 580 PHE B O 1
ATOM 10461 N N . GLY B 1 581 ? -3.994 34.062 -2.916 1 98.81 581 GLY B N 1
ATOM 10462 C CA . GLY B 1 581 ? -3.908 33.125 -4.016 1 98.81 581 GLY B CA 1
ATOM 10463 C C . GLY B 1 581 ? -4.566 33.625 -5.289 1 98.81 581 GLY B C 1
ATOM 10464 O O . GLY B 1 581 ? -4.051 33.406 -6.387 1 98.81 581 GLY B O 1
ATOM 10465 N N . GLY B 1 582 ? -5.781 34.219 -5.137 1 98.88 582 GLY B N 1
ATOM 10466 C CA . GLY B 1 582 ? -6.445 34.781 -6.297 1 98.88 582 GLY B CA 1
ATOM 10467 C C . GLY B 1 582 ? -5.637 35.875 -6.969 1 98.88 582 GLY B C 1
ATOM 10468 O O . GLY B 1 582 ? -5.539 35.906 -8.195 1 98.88 582 GLY B O 1
ATOM 10469 N N . ASP B 1 583 ? -5.059 36.75 -6.207 1 98.88 583 ASP B N 1
ATOM 10470 C CA . ASP B 1 583 ? -4.227 37.844 -6.73 1 98.88 583 ASP B CA 1
ATOM 10471 C C . ASP B 1 583 ? -2.998 37.281 -7.449 1 98.88 583 ASP B C 1
ATOM 10473 O O . ASP B 1 583 ? -2.633 37.781 -8.523 1 98.88 583 ASP B O 1
ATOM 10477 N N . ALA B 1 584 ? -2.377 36.312 -6.809 1 98.94 584 ALA B N 1
ATOM 10478 C CA . ALA B 1 584 ? -1.211 35.688 -7.422 1 98.94 584 ALA B CA 1
ATOM 10479 C C . ALA B 1 584 ? -1.567 35.094 -8.773 1 98.94 584 ALA B C 1
ATOM 10481 O O . ALA B 1 584 ? -0.828 35.219 -9.742 1 98.94 584 ALA B O 1
ATOM 10482 N N . LEU B 1 585 ? -2.682 34.312 -8.828 1 98.94 585 LEU B N 1
ATOM 10483 C CA . LEU B 1 585 ? -3.125 33.719 -10.07 1 98.94 585 LEU B CA 1
ATOM 10484 C C . LEU B 1 585 ? -3.379 34.75 -11.141 1 98.94 585 LEU B C 1
ATOM 10486 O O . LEU B 1 585 ? -2.988 34.594 -12.297 1 98.94 585 LEU B O 1
ATOM 10490 N N . ALA B 1 586 ? -4.062 35.844 -10.781 1 98.88 586 ALA B N 1
ATOM 10491 C CA . ALA B 1 586 ? -4.324 36.938 -11.719 1 98.88 586 ALA B CA 1
ATOM 10492 C C . ALA B 1 586 ? -3.021 37.5 -12.281 1 98.88 586 ALA B C 1
ATOM 10494 O O . ALA B 1 586 ? -2.922 37.781 -13.477 1 98.88 586 ALA B O 1
ATOM 10495 N N . ASN B 1 587 ? -2.057 37.719 -11.422 1 98.81 587 ASN B N 1
ATOM 10496 C CA . ASN B 1 587 ? -0.753 38.219 -11.852 1 98.81 587 ASN B CA 1
ATOM 10497 C C . ASN B 1 587 ? -0.093 37.25 -12.836 1 98.81 587 ASN B C 1
ATOM 10499 O O . ASN B 1 587 ? 0.532 37.688 -13.805 1 98.81 587 ASN B O 1
ATOM 10503 N N . ILE B 1 588 ? -0.194 35.969 -12.578 1 98.88 588 ILE B N 1
ATOM 10504 C CA . ILE B 1 588 ? 0.405 34.969 -13.445 1 98.88 588 ILE B CA 1
ATOM 10505 C C . ILE B 1 588 ? -0.317 34.938 -14.797 1 98.88 588 ILE B C 1
ATOM 10507 O O . ILE B 1 588 ? 0.322 34.969 -15.852 1 98.88 588 ILE B O 1
ATOM 10511 N N . LEU B 1 589 ? -1.662 34.938 -14.75 1 98.88 589 LEU B N 1
ATOM 10512 C CA . LEU B 1 589 ? -2.439 34.875 -15.984 1 98.88 589 LEU B CA 1
ATOM 10513 C C . LEU B 1 589 ? -2.184 36.125 -16.844 1 98.88 589 LEU B C 1
ATOM 10515 O O . LEU B 1 589 ? -2.223 36.062 -18.078 1 98.88 589 LEU B O 1
ATOM 10519 N N . ALA B 1 590 ? -1.893 37.281 -16.219 1 98.5 590 ALA B N 1
ATOM 10520 C CA . ALA B 1 590 ? -1.678 38.531 -16.922 1 98.5 590 ALA B CA 1
ATOM 10521 C C . ALA B 1 590 ? -0.224 38.656 -17.375 1 98.5 590 ALA B C 1
ATOM 10523 O O . ALA B 1 590 ? 0.1 39.531 -18.203 1 98.5 590 ALA B O 1
ATOM 10524 N N . GLY B 1 591 ? 0.684 37.844 -16.797 1 98.25 591 GLY B N 1
ATOM 10525 C CA . GLY B 1 591 ? 2.09 37.906 -17.156 1 98.25 591 GLY B CA 1
ATOM 10526 C C . GLY B 1 591 ? 2.895 38.844 -16.297 1 98.25 591 GLY B C 1
ATOM 10527 O O . GLY B 1 591 ? 4.09 39.062 -16.531 1 98.25 591 GLY B O 1
ATOM 10528 N N . ASP B 1 592 ? 2.244 39.469 -15.305 1 97.88 592 ASP B N 1
ATOM 10529 C CA . ASP B 1 592 ? 2.959 40.344 -14.367 1 97.88 592 ASP B CA 1
ATOM 10530 C C . ASP B 1 592 ? 3.949 39.531 -13.523 1 97.88 592 ASP B C 1
ATOM 10532 O O . ASP B 1 592 ? 4.965 40.062 -13.078 1 97.88 592 ASP B O 1
ATOM 10536 N N . THR B 1 593 ? 3.643 38.312 -13.281 1 98.06 593 THR B N 1
ATOM 10537 C CA . THR B 1 593 ? 4.512 37.375 -12.586 1 98.06 593 THR B CA 1
ATOM 10538 C C . THR B 1 593 ? 4.777 36.125 -13.453 1 98.06 593 THR B C 1
ATOM 10540 O O . THR B 1 593 ? 3.846 35.531 -13.984 1 98.06 593 THR B O 1
ATOM 10543 N N . ASN B 1 594 ? 6.062 35.812 -13.648 1 98.69 594 ASN B N 1
ATOM 10544 C CA . ASN B 1 594 ? 6.449 34.562 -14.305 1 98.69 594 ASN B CA 1
ATOM 10545 C C . ASN B 1 594 ? 6.344 33.375 -13.344 1 98.69 594 ASN B C 1
ATOM 10547 O O . ASN B 1 594 ? 7.004 33.344 -12.312 1 98.69 594 ASN B O 1
ATOM 10551 N N . PRO B 1 595 ? 5.422 32.406 -13.648 1 98.69 595 PRO B N 1
ATOM 10552 C CA . PRO B 1 595 ? 5.297 31.25 -12.75 1 98.69 595 PRO B CA 1
ATOM 10553 C C . PRO B 1 595 ? 6.625 30.531 -12.523 1 98.69 595 PRO B C 1
ATOM 10555 O O . PRO B 1 595 ? 7.426 30.391 -13.461 1 98.69 595 PRO B O 1
ATOM 10558 N N . SER B 1 596 ? 6.867 30.062 -11.305 1 98.75 596 SER B N 1
ATOM 10559 C CA . SER B 1 596 ? 8.141 29.438 -10.961 1 98.75 596 SER B CA 1
ATOM 10560 C C . SER B 1 596 ? 7.938 28.266 -10.008 1 98.75 596 SER B C 1
ATOM 10562 O O . SER B 1 596 ? 8.906 27.656 -9.547 1 98.75 596 SER B O 1
ATOM 10564 N N . GLY B 1 597 ? 6.68 27.953 -9.555 1 98.75 597 GLY B N 1
ATOM 10565 C CA . GLY B 1 597 ? 6.414 26.812 -8.703 1 98.75 597 GLY B CA 1
ATOM 10566 C C . GLY B 1 597 ? 6.75 25.484 -9.375 1 98.75 597 GLY B C 1
ATOM 10567 O O . GLY B 1 597 ? 6.715 25.375 -10.602 1 98.75 597 GLY B O 1
ATOM 10568 N N . LYS B 1 598 ? 7.148 24.516 -8.617 1 98.81 598 LYS B N 1
ATOM 10569 C CA . LYS B 1 598 ? 7.402 23.156 -9.078 1 98.81 598 LYS B CA 1
ATOM 10570 C C . LYS B 1 598 ? 6.562 22.141 -8.297 1 98.81 598 LYS B C 1
ATOM 10572 O O . LYS B 1 598 ? 6.27 22.359 -7.117 1 98.81 598 LYS B O 1
ATOM 10577 N N . MET B 1 599 ? 6.219 21.078 -8.961 1 98.5 599 MET B N 1
ATOM 10578 C CA . MET B 1 599 ? 5.438 20.031 -8.312 1 98.5 599 MET B CA 1
ATOM 10579 C C . MET B 1 599 ? 6.168 19.484 -7.086 1 98.5 599 MET B C 1
ATOM 10581 O O . MET B 1 599 ? 7.285 18.969 -7.203 1 98.5 599 MET B O 1
ATOM 10585 N N . PRO B 1 600 ? 5.551 19.578 -5.906 1 98.25 600 PRO B N 1
ATOM 10586 C CA . PRO B 1 600 ? 6.172 19.047 -4.691 1 98.25 600 PRO B CA 1
ATOM 10587 C C . PRO B 1 600 ? 5.895 17.562 -4.488 1 98.25 600 PRO B C 1
ATOM 10589 O O . PRO B 1 600 ? 6.348 16.969 -3.502 1 98.25 600 PRO B O 1
ATOM 10592 N N . TYR B 1 601 ? 5.121 16.953 -5.324 1 97.75 601 TYR B N 1
ATOM 10593 C CA . TYR B 1 601 ? 4.777 15.531 -5.32 1 97.75 601 TYR B CA 1
ATOM 10594 C C . TYR B 1 601 ? 4.531 15.023 -6.734 1 97.75 601 TYR B C 1
ATOM 10596 O O . TYR B 1 601 ? 4.355 15.82 -7.664 1 97.75 601 TYR B O 1
ATOM 10604 N N . THR B 1 602 ? 4.594 13.734 -6.914 1 96.94 602 THR B N 1
ATOM 10605 C CA . THR B 1 602 ? 4.242 13.086 -8.172 1 96.94 602 THR B CA 1
ATOM 10606 C C . THR B 1 602 ? 2.73 13.086 -8.375 1 96.94 602 THR B C 1
ATOM 10608 O O . THR B 1 602 ? 1.986 12.602 -7.52 1 96.94 602 THR B O 1
ATOM 10611 N N . TYR B 1 603 ? 2.271 13.719 -9.453 1 97.19 603 TYR B N 1
ATOM 10612 C CA . TYR B 1 603 ? 0.848 13.773 -9.758 1 97.19 603 TYR B CA 1
ATOM 10613 C C . TYR B 1 603 ? 0.401 12.516 -10.508 1 97.19 603 TYR B C 1
ATOM 10615 O O . TYR B 1 603 ? 0.882 12.242 -11.602 1 97.19 603 TYR B O 1
ATOM 10623 N N . PRO B 1 604 ? -0.533 11.758 -9.945 1 95.25 604 PRO B N 1
ATOM 10624 C CA . PRO B 1 604 ? -0.912 10.492 -10.57 1 95.25 604 PRO B CA 1
ATOM 10625 C C . PRO B 1 604 ? -1.766 10.68 -11.82 1 95.25 604 PRO B C 1
ATOM 10627 O O . PRO B 1 604 ? -2.576 11.609 -11.883 1 95.25 604 PRO B O 1
ATOM 10630 N N . ARG B 1 605 ? -1.585 9.766 -12.758 1 93.94 605 ARG B N 1
ATOM 10631 C CA . ARG B 1 605 ? -2.391 9.742 -13.977 1 93.94 605 ARG B CA 1
ATOM 10632 C C . ARG B 1 605 ? -3.609 8.836 -13.805 1 93.94 605 ARG B C 1
ATOM 10634 O O . ARG B 1 605 ? -4.684 9.133 -14.328 1 93.94 605 ARG B O 1
ATOM 10641 N N . HIS B 1 606 ? -3.375 7.699 -13.078 1 90.56 606 HIS B N 1
ATOM 10642 C CA . HIS B 1 606 ? -4.414 6.699 -12.852 1 90.56 606 HIS B CA 1
ATOM 10643 C C . HIS B 1 606 ? -4.516 6.332 -11.375 1 90.56 606 HIS B C 1
ATOM 10645 O O . HIS B 1 606 ? -3.518 6.375 -10.656 1 90.56 606 HIS B O 1
ATOM 10651 N N . GLN B 1 607 ? -5.711 5.934 -10.992 1 88.38 607 GLN B N 1
ATOM 10652 C CA . GLN B 1 607 ? -5.977 5.68 -9.578 1 88.38 607 GLN B CA 1
ATOM 10653 C C . GLN B 1 607 ? -5.32 4.379 -9.117 1 88.38 607 GLN B C 1
ATOM 10655 O O . GLN B 1 607 ? -4.961 4.234 -7.949 1 88.38 607 GLN B O 1
ATOM 10660 N N . ALA B 1 608 ? -5.109 3.439 -9.969 1 87.38 608 ALA B N 1
ATOM 10661 C CA . ALA B 1 608 ? -4.594 2.125 -9.594 1 87.38 608 ALA B CA 1
ATOM 10662 C C . ALA B 1 608 ? -3.08 2.059 -9.766 1 87.38 608 ALA B C 1
ATOM 10664 O O . ALA B 1 608 ? -2.48 0.987 -9.656 1 87.38 608 ALA B O 1
ATOM 10665 N N . GLU B 1 609 ? -2.434 3.156 -10.062 1 85.5 609 GLU B N 1
ATOM 10666 C CA . GLU B 1 609 ? -0.989 3.199 -10.273 1 85.5 609 GLU B CA 1
ATOM 10667 C C . GLU B 1 609 ? -0.353 4.352 -9.5 1 85.5 609 GLU B C 1
ATOM 10669 O O . GLU B 1 609 ? 0.271 5.234 -10.094 1 85.5 609 GLU B O 1
ATOM 10674 N N . LEU B 1 610 ? -0.427 4.32 -8.242 1 91.19 610 LEU B N 1
ATOM 10675 C CA . LEU B 1 610 ? 0.13 5.379 -7.41 1 91.19 610 LEU B CA 1
ATOM 10676 C C . LEU B 1 610 ? 1.594 5.102 -7.082 1 91.19 610 LEU B C 1
ATOM 10678 O O . LEU B 1 610 ? 1.963 3.965 -6.785 1 91.19 610 LEU B O 1
ATOM 10682 N N . THR B 1 611 ? 2.432 6.078 -7.289 1 92 611 THR B N 1
ATOM 10683 C CA . THR B 1 611 ? 3.855 5.945 -7.004 1 92 611 THR B CA 1
ATOM 10684 C C . THR B 1 611 ? 4.465 7.297 -6.645 1 92 611 THR B C 1
ATOM 10686 O O . THR B 1 611 ? 3.764 8.312 -6.613 1 92 611 THR B O 1
ATOM 10689 N N . THR B 1 612 ? 5.695 7.355 -6.188 1 95.06 612 THR B N 1
ATOM 10690 C CA . THR B 1 612 ? 6.5 8.547 -5.945 1 95.06 612 THR B CA 1
ATOM 10691 C C . THR B 1 612 ? 7.668 8.617 -6.926 1 95.06 612 THR B C 1
ATOM 10693 O O . THR B 1 612 ? 7.906 7.676 -7.684 1 95.06 612 THR B O 1
ATOM 10696 N N . TYR B 1 613 ? 8.383 9.727 -6.969 1 95.5 613 TYR B N 1
ATOM 10697 C CA . TYR B 1 613 ? 9.445 9.898 -7.953 1 95.5 613 TYR B CA 1
ATOM 10698 C C . TYR B 1 613 ? 10.633 8.992 -7.645 1 95.5 613 TYR B C 1
ATOM 10700 O O . TYR B 1 613 ? 11.375 8.602 -8.547 1 95.5 613 TYR B O 1
ATOM 10708 N N . ASP B 1 614 ? 10.789 8.672 -6.34 1 96.38 614 ASP B N 1
ATOM 10709 C CA . ASP B 1 614 ? 11.922 7.875 -5.891 1 96.38 614 ASP B CA 1
ATOM 10710 C C . ASP B 1 614 ? 11.555 6.395 -5.793 1 96.38 614 ASP B C 1
ATOM 10712 O O . ASP B 1 614 ? 12.016 5.691 -4.895 1 96.38 614 ASP B O 1
ATOM 10716 N N . TYR B 1 615 ? 10.68 5.891 -6.637 1 93.69 615 TYR B N 1
ATOM 10717 C CA . TYR B 1 615 ? 10.328 4.477 -6.676 1 93.69 615 TYR B CA 1
ATOM 10718 C C . TYR B 1 615 ? 11.57 3.617 -6.898 1 93.69 615 TYR B C 1
ATOM 10720 O O . TYR B 1 615 ? 12.617 4.121 -7.301 1 93.69 615 TYR B O 1
ATOM 10728 N N . ARG B 1 616 ? 11.508 2.361 -6.582 1 95.19 616 ARG B N 1
ATOM 10729 C CA . ARG B 1 616 ? 12.609 1.438 -6.836 1 95.19 616 ARG B CA 1
ATOM 10730 C C . ARG B 1 616 ? 12.742 1.141 -8.328 1 95.19 616 ARG B C 1
ATOM 10732 O O . ARG B 1 616 ? 11.742 1.03 -9.039 1 95.19 616 ARG B O 1
ATOM 10739 N N . VAL B 1 617 ? 13.914 0.908 -8.75 1 94.06 617 VAL B N 1
ATOM 10740 C CA . VAL B 1 617 ? 14.227 0.747 -10.172 1 94.06 617 VAL B CA 1
ATOM 10741 C C . VAL B 1 617 ? 13.438 -0.435 -10.734 1 94.06 617 VAL B C 1
ATOM 10743 O O . VAL B 1 617 ? 13.07 -0.438 -11.914 1 94.06 617 VAL B O 1
ATOM 10746 N N . SER B 1 618 ? 13.117 -1.388 -9.906 1 93.38 618 SER B N 1
ATOM 10747 C CA . SER B 1 618 ? 12.453 -2.602 -10.375 1 93.38 618 SER B CA 1
ATOM 10748 C C . SER B 1 618 ? 10.961 -2.369 -10.586 1 93.38 618 SER B C 1
ATOM 10750 O O . SER B 1 618 ? 10.258 -3.242 -11.094 1 93.38 618 SER B O 1
ATOM 10752 N N . GLU B 1 619 ? 10.43 -1.252 -10.258 1 90.88 619 GLU B N 1
ATOM 10753 C CA . GLU B 1 619 ? 9.031 -0.917 -10.531 1 90.88 619 GLU B CA 1
ATOM 10754 C C . GLU B 1 619 ? 8.828 -0.568 -12.008 1 90.88 619 GLU B C 1
ATOM 10756 O O . GLU B 1 619 ? 7.699 -0.552 -12.492 1 90.88 619 GLU B O 1
ATOM 10761 N N . GLU B 1 620 ? 9.852 -0.228 -12.609 1 84.06 620 GLU B N 1
ATOM 10762 C CA . GLU B 1 620 ? 9.82 0.036 -14.047 1 84.06 620 GLU B CA 1
ATOM 10763 C C . GLU B 1 620 ? 10.711 -0.937 -14.812 1 84.06 620 GLU B C 1
ATOM 10765 O O . GLU B 1 620 ? 11.852 -1.191 -14.406 1 84.06 620 GLU B O 1
ATOM 10770 N N . MET B 1 621 ? 10.102 -1.563 -15.758 1 69.94 621 MET B N 1
ATOM 10771 C CA . MET B 1 621 ? 10.891 -2.527 -16.516 1 69.94 621 MET B CA 1
ATOM 10772 C C . MET B 1 621 ? 10.555 -2.449 -18.016 1 69.94 621 MET B C 1
ATOM 10774 O O . MET B 1 621 ? 9.398 -2.234 -18.375 1 69.94 621 MET B O 1
ATOM 10778 N N . ASP B 1 622 ? 11.617 -2.371 -18.672 1 62.84 622 ASP B N 1
ATOM 10779 C CA . ASP B 1 622 ? 11.445 -2.545 -20.109 1 62.84 622 ASP B CA 1
ATOM 10780 C C . ASP B 1 622 ? 11.094 -3.99 -20.453 1 62.84 622 ASP B C 1
ATOM 10782 O O . ASP B 1 622 ? 11.062 -4.852 -19.578 1 62.84 622 ASP B O 1
ATOM 10786 N N . LYS B 1 623 ? 10.789 -4.176 -21.688 1 55.59 623 LYS B N 1
ATOM 10787 C CA . LYS B 1 623 ? 10.477 -5.52 -22.156 1 55.59 623 LYS B CA 1
ATOM 10788 C C . LYS B 1 623 ? 11.648 -6.473 -21.922 1 55.59 623 LYS B C 1
ATOM 10790 O O . LYS B 1 623 ? 12.797 -6.152 -22.234 1 55.59 623 LYS B O 1
ATOM 10795 N N . MET B 1 624 ? 11.367 -7.465 -21.094 1 46.06 624 MET B N 1
ATOM 10796 C CA . MET B 1 624 ? 12.367 -8.508 -20.859 1 46.06 624 MET B CA 1
ATOM 10797 C C . MET B 1 624 ? 12.555 -9.359 -22.109 1 46.06 624 MET B C 1
ATOM 10799 O O . MET B 1 624 ? 11.633 -9.492 -22.922 1 46.06 624 MET B O 1
ATOM 10803 N N . GLU B 1 625 ? 13.758 -9.828 -22.391 1 44.91 625 GLU B N 1
ATOM 10804 C CA . GLU B 1 625 ? 14.023 -10.797 -23.453 1 44.91 625 GLU B CA 1
ATOM 10805 C C . GLU B 1 625 ? 13.297 -12.109 -23.188 1 44.91 625 GLU B C 1
ATOM 10807 O O . GLU B 1 625 ? 13.047 -12.469 -22.047 1 44.91 625 GLU B O 1
ATOM 10812 N N . GLY B 1 626 ? 12.742 -12.766 -24.219 1 46.81 626 GLY B N 1
ATOM 10813 C CA . GLY B 1 626 ? 12.281 -14.148 -24.141 1 46.81 626 GLY B CA 1
ATOM 10814 C C . GLY B 1 626 ? 10.789 -14.289 -24.375 1 46.81 626 GLY B C 1
ATOM 10815 O O . GLY B 1 626 ? 10.164 -13.422 -24.984 1 46.81 626 GLY B O 1
ATOM 10816 N N . ALA B 1 627 ? 10.359 -15.438 -24 1 40.12 627 ALA B N 1
ATOM 10817 C CA . ALA B 1 627 ? 9.016 -15.906 -24.297 1 40.12 627 ALA B CA 1
ATOM 10818 C C . ALA B 1 627 ? 7.973 -15.133 -23.5 1 40.12 627 ALA B C 1
ATOM 10820 O O . ALA B 1 627 ? 6.797 -15.094 -23.859 1 40.12 627 ALA B O 1
ATOM 10821 N N . TYR B 1 628 ? 8.477 -14.383 -22.391 1 41.53 628 TYR B N 1
ATOM 10822 C CA . TYR B 1 628 ? 7.531 -13.727 -21.5 1 41.53 628 TYR B CA 1
ATOM 10823 C C . TYR B 1 628 ? 7.746 -12.211 -21.5 1 41.53 628 TYR B C 1
ATOM 10825 O O . TYR B 1 628 ? 8.867 -11.742 -21.297 1 41.53 628 TYR B O 1
ATOM 10833 N N . ASP B 1 629 ? 6.73 -11.375 -21.969 1 47.91 629 ASP B N 1
ATOM 10834 C CA . ASP B 1 629 ? 6.77 -9.914 -21.984 1 47.91 629 ASP B CA 1
ATOM 10835 C C . ASP B 1 629 ? 6.43 -9.336 -20.609 1 47.91 629 ASP B C 1
ATOM 10837 O O . ASP B 1 629 ? 5.254 -9.234 -20.25 1 47.91 629 ASP B O 1
ATOM 10841 N N . TYR B 1 630 ? 7.457 -8.984 -19.781 1 51.78 630 TYR B N 1
ATOM 10842 C CA . TYR B 1 630 ? 7.266 -8.43 -18.453 1 51.78 630 TYR B CA 1
ATOM 10843 C C . TYR B 1 630 ? 7.457 -6.922 -18.453 1 51.78 630 TYR B C 1
ATOM 10845 O O . TYR B 1 630 ? 8.156 -6.379 -17.594 1 51.78 630 TYR B O 1
ATOM 10853 N N . ASP B 1 631 ? 6.715 -6.145 -19.328 1 61.31 631 ASP B N 1
ATOM 10854 C CA . ASP B 1 631 ? 6.855 -4.691 -19.344 1 61.31 631 ASP B CA 1
ATOM 10855 C C . ASP B 1 631 ? 6.02 -4.039 -18.25 1 61.31 631 ASP B C 1
ATOM 10857 O O . ASP B 1 631 ? 4.891 -4.461 -17.984 1 61.31 631 ASP B O 1
ATOM 10861 N N . ALA B 1 632 ? 6.707 -3.404 -17.328 1 65.69 632 ALA B N 1
ATOM 10862 C CA . ALA B 1 632 ? 6.027 -2.543 -16.359 1 65.69 632 ALA B CA 1
ATOM 10863 C C . ALA B 1 632 ? 6.414 -1.081 -16.562 1 65.69 632 ALA B C 1
ATOM 10865 O O . ALA B 1 632 ? 7.59 -0.767 -16.781 1 65.69 632 ALA B O 1
ATOM 10866 N N . VAL B 1 633 ? 5.395 -0.248 -16.641 1 76.25 633 VAL B N 1
ATOM 10867 C CA . VAL B 1 633 ? 5.641 1.161 -16.938 1 76.25 633 VAL B CA 1
ATOM 10868 C C . VAL B 1 633 ? 5.086 2.025 -15.805 1 76.25 633 VAL B C 1
ATOM 10870 O O . VAL B 1 633 ? 3.951 1.829 -15.359 1 76.25 633 VAL B O 1
ATOM 10873 N N . VAL B 1 634 ? 5.957 2.775 -15.289 1 80.44 634 VAL B N 1
ATOM 10874 C CA . VAL B 1 634 ? 5.5 3.842 -14.406 1 80.44 634 VAL B CA 1
ATOM 10875 C C . VAL B 1 634 ? 4.91 4.98 -15.242 1 80.44 634 VAL B C 1
ATOM 10877 O O . VAL B 1 634 ? 5.586 5.539 -16.109 1 80.44 634 VAL B O 1
ATOM 10880 N N . SER B 1 635 ? 3.631 5.234 -15.039 1 85.5 635 SER B N 1
ATOM 10881 C CA . SER B 1 635 ? 2.926 6.289 -15.758 1 85.5 635 SER B CA 1
ATOM 10882 C C . SER B 1 635 ? 2.369 7.336 -14.797 1 85.5 635 SER B C 1
ATOM 10884 O O . SER B 1 635 ? 1.496 7.035 -13.977 1 85.5 635 SER B O 1
ATOM 10886 N N . VAL B 1 636 ? 2.887 8.617 -14.852 1 92.44 636 VAL B N 1
ATOM 10887 C CA . VAL B 1 636 ? 2.404 9.688 -13.984 1 92.44 636 VAL B CA 1
ATOM 10888 C C . VAL B 1 636 ? 1.938 10.867 -14.836 1 92.44 636 VAL B C 1
ATOM 10890 O O . VAL B 1 636 ? 2.332 11 -15.992 1 92.44 636 VAL B O 1
ATOM 10893 N N . GLN B 1 637 ? 1.032 11.672 -14.391 1 95.81 637 GLN B N 1
ATOM 10894 C CA . GLN B 1 637 ? 0.551 12.852 -15.109 1 95.81 637 GLN B CA 1
ATOM 10895 C C . GLN B 1 637 ? 1.625 13.93 -15.172 1 95.81 637 GLN B C 1
ATOM 10897 O O . GLN B 1 637 ? 1.926 14.453 -16.25 1 95.81 637 GLN B O 1
ATOM 10902 N N . TRP B 1 638 ? 2.199 14.312 -14.062 1 97 638 TRP B N 1
ATOM 10903 C CA . TRP B 1 638 ? 3.35 15.203 -13.945 1 97 638 TRP B CA 1
ATOM 10904 C C . TRP B 1 638 ? 4.32 14.695 -12.883 1 97 638 TRP B C 1
ATOM 10906 O O . TRP B 1 638 ? 3.906 14.266 -11.805 1 97 638 TRP B O 1
ATOM 10916 N N . PRO B 1 639 ? 5.59 14.648 -13.125 1 96.5 639 PRO B N 1
ATOM 10917 C CA . PRO B 1 639 ? 6.574 14.156 -12.156 1 96.5 639 PRO B CA 1
ATOM 10918 C C . PRO B 1 639 ? 6.922 15.188 -11.086 1 96.5 639 PRO B C 1
ATOM 10920 O O . PRO B 1 639 ? 6.676 16.375 -11.273 1 96.5 639 PRO B O 1
ATOM 10923 N N . PHE B 1 640 ? 7.5 14.734 -9.984 1 97.81 640 PHE B N 1
ATOM 10924 C CA . PHE B 1 640 ? 8.094 15.586 -8.953 1 97.81 640 PHE B CA 1
ATOM 10925 C C . PHE B 1 640 ? 9.078 16.578 -9.57 1 97.81 640 PHE B C 1
ATOM 10927 O O . PHE B 1 640 ? 9.867 16.203 -10.438 1 97.81 640 PHE B O 1
ATOM 10934 N N . GLY B 1 641 ? 8.898 17.859 -9.242 1 98.06 641 GLY B N 1
ATOM 10935 C CA . GLY B 1 641 ? 9.812 18.891 -9.695 1 98.06 641 GLY B CA 1
ATOM 10936 C C . GLY B 1 641 ? 9.414 19.5 -11.023 1 98.06 641 GLY B C 1
ATOM 10937 O O . GLY B 1 641 ? 10.086 20.406 -11.523 1 98.06 641 GLY B O 1
ATOM 10938 N N . TYR B 1 642 ? 8.297 19.047 -11.586 1 98.06 642 TYR B N 1
ATOM 10939 C CA . TYR B 1 642 ? 7.824 19.578 -12.859 1 98.06 642 TYR B CA 1
ATOM 10940 C C . TYR B 1 642 ? 7.152 20.922 -12.688 1 98.06 642 TYR B C 1
ATOM 10942 O O . TYR B 1 642 ? 6.449 21.156 -11.703 1 98.06 642 TYR B O 1
ATOM 10950 N N . GLY B 1 643 ? 7.258 21.797 -13.609 1 98.56 643 GLY B N 1
ATOM 10951 C CA . GLY B 1 643 ? 6.637 23.109 -13.688 1 98.56 643 GLY B CA 1
ATOM 10952 C C . GLY B 1 643 ? 7.211 23.969 -14.797 1 98.56 643 GLY B C 1
ATOM 10953 O O . GLY B 1 643 ? 8.43 24.047 -14.969 1 98.56 643 GLY B O 1
ATOM 10954 N N . LEU B 1 644 ? 6.348 24.594 -15.508 1 98.38 644 LEU B N 1
ATOM 10955 C CA . LEU B 1 644 ? 6.754 25.422 -16.641 1 98.38 644 LEU B CA 1
ATOM 10956 C C . LEU B 1 644 ? 6.98 26.859 -16.219 1 98.38 644 LEU B C 1
ATOM 10958 O O . LEU B 1 644 ? 6.801 27.203 -15.047 1 98.38 644 LEU B O 1
ATOM 10962 N N . SER B 1 645 ? 7.512 27.609 -17.094 1 98.44 645 SER B N 1
ATOM 10963 C CA . SER B 1 645 ? 7.766 29.047 -17 1 98.44 645 SER B CA 1
ATOM 10964 C C . SER B 1 645 ? 7.434 29.75 -18.312 1 98.44 645 SER B C 1
ATOM 10966 O O . SER B 1 645 ? 7.242 29.094 -19.344 1 98.44 645 SER B O 1
ATOM 10968 N N . TYR B 1 646 ? 7.258 31.062 -18.312 1 98.38 646 TYR B N 1
ATOM 10969 C CA . TYR B 1 646 ? 7.062 31.812 -19.531 1 98.38 646 TYR B CA 1
ATOM 10970 C C . TYR B 1 646 ? 8.391 32.062 -20.25 1 98.38 646 TYR B C 1
ATOM 10972 O O . TYR B 1 646 ? 8.422 32.625 -21.344 1 98.38 646 TYR B O 1
ATOM 10980 N N . THR B 1 647 ? 9.438 31.578 -19.641 1 98 647 THR B N 1
ATOM 10981 C CA . THR B 1 647 ? 10.75 31.547 -20.281 1 98 647 THR B CA 1
ATOM 10982 C C . THR B 1 647 ? 11.312 30.141 -20.297 1 98 647 THR B C 1
ATOM 10984 O O . THR B 1 647 ? 10.617 29.172 -19.953 1 98 647 THR B O 1
ATOM 10987 N N . THR B 1 648 ? 12.516 29.938 -20.844 1 97.5 648 THR B N 1
ATOM 10988 C CA . THR B 1 648 ? 13.172 28.641 -20.938 1 97.5 648 THR B CA 1
ATOM 10989 C C . THR B 1 648 ? 14.578 28.703 -20.359 1 97.5 648 THR B C 1
ATOM 10991 O O . THR B 1 648 ? 15.172 29.781 -20.266 1 97.5 648 THR B O 1
ATOM 10994 N N . PHE B 1 649 ? 15.031 27.625 -19.906 1 98.25 649 PHE B N 1
ATOM 10995 C CA . PHE B 1 649 ? 16.344 27.547 -19.297 1 98.25 649 PHE B CA 1
ATOM 10996 C C . PHE B 1 649 ? 17.172 26.422 -19.922 1 98.25 649 PHE B C 1
ATOM 10998 O O . PHE B 1 649 ? 16.641 25.359 -20.25 1 98.25 649 PHE B O 1
ATOM 11005 N N . LYS B 1 650 ? 18.391 26.641 -20.094 1 98.25 650 LYS B N 1
ATOM 11006 C CA . LYS B 1 650 ? 19.344 25.641 -20.578 1 98.25 650 LYS B CA 1
ATOM 11007 C C . LYS B 1 650 ? 20.375 25.281 -19.5 1 98.25 650 LYS B C 1
ATOM 11009 O O . LYS B 1 650 ? 20.859 26.172 -18.797 1 98.25 650 LYS B O 1
ATOM 11014 N N . TYR B 1 651 ? 20.656 24.047 -19.312 1 98.12 651 TYR B N 1
ATOM 11015 C CA . TYR B 1 651 ? 21.656 23.516 -18.375 1 98.12 651 TYR B CA 1
ATOM 11016 C C . TYR B 1 651 ? 22.891 23.031 -19.125 1 98.12 651 TYR B C 1
ATOM 11018 O O . TYR B 1 651 ? 22.781 22.297 -20.109 1 98.12 651 TYR B O 1
ATOM 11026 N N . ASP B 1 652 ? 24.031 23.453 -18.641 1 97.44 652 ASP B N 1
ATOM 11027 C CA . ASP B 1 652 ? 25.281 23.047 -19.281 1 97.44 652 ASP B CA 1
ATOM 11028 C C . ASP B 1 652 ? 26.406 22.953 -18.25 1 97.44 652 ASP B C 1
ATOM 11030 O O . ASP B 1 652 ? 26.359 23.594 -17.203 1 97.44 652 ASP B O 1
ATOM 11034 N N . ASN B 1 653 ? 27.406 22.125 -18.547 1 97.69 653 ASN B N 1
ATOM 11035 C CA . ASN B 1 653 ? 28.688 22.109 -17.844 1 97.69 653 ASN B CA 1
ATOM 11036 C C . ASN B 1 653 ? 28.531 21.625 -16.406 1 97.69 653 ASN B C 1
ATOM 11038 O O . ASN B 1 653 ? 28.969 22.281 -15.461 1 97.69 653 ASN B O 1
ATOM 11042 N N . LEU B 1 654 ? 27.781 20.516 -16.234 1 98.5 654 LEU B N 1
ATOM 11043 C CA . LEU B 1 654 ? 27.75 19.891 -14.914 1 98.5 654 LEU B CA 1
ATOM 11044 C C . LEU B 1 654 ? 29.109 19.328 -14.539 1 98.5 654 LEU B C 1
ATOM 11046 O O . LEU B 1 654 ? 29.703 18.562 -15.305 1 98.5 654 LEU B O 1
ATOM 11050 N N . ARG B 1 655 ? 29.672 19.766 -13.406 1 98.31 655 ARG B N 1
ATOM 11051 C CA . ARG B 1 655 ? 30.969 19.312 -12.906 1 98.31 655 ARG B CA 1
ATOM 11052 C C . ARG B 1 655 ? 30.891 18.953 -11.43 1 98.31 655 ARG B C 1
ATOM 11054 O O . ARG B 1 655 ? 29.984 19.391 -10.719 1 98.31 655 ARG B O 1
ATOM 11061 N N . CYS B 1 656 ? 31.828 18.156 -11.008 1 98.44 656 CYS B N 1
ATOM 11062 C CA . CYS B 1 656 ? 32 17.812 -9.602 1 98.44 656 CYS B CA 1
ATOM 11063 C C . CYS B 1 656 ? 33.438 17.984 -9.172 1 98.44 656 CYS B C 1
ATOM 11065 O O . CYS B 1 656 ? 34.375 17.75 -9.961 1 98.44 656 CYS B O 1
ATOM 11067 N N . SER B 1 657 ? 33.656 18.328 -7.992 1 98.19 657 SER B N 1
ATOM 11068 C CA . SER B 1 657 ? 35 18.484 -7.426 1 98.19 657 SER B CA 1
ATOM 11069 C C . SER B 1 657 ? 35.75 17.172 -7.391 1 98.19 657 SER B C 1
ATOM 11071 O O . SER B 1 657 ? 37 17.141 -7.305 1 98.19 657 SER B O 1
ATOM 11073 N N . HIS B 1 658 ? 35.031 16 -7.391 1 96.81 658 HIS B N 1
ATOM 11074 C CA . HIS B 1 658 ? 35.625 14.672 -7.289 1 96.81 658 HIS B CA 1
ATOM 11075 C C . HIS B 1 658 ? 35.062 13.734 -8.352 1 96.81 658 HIS B C 1
ATOM 11077 O O . HIS B 1 658 ? 33.844 13.695 -8.578 1 96.81 658 HIS B O 1
ATOM 11083 N N . SER B 1 659 ? 35.875 13.047 -9.031 1 96.94 659 SER B N 1
ATOM 11084 C CA . SER B 1 659 ? 35.438 11.922 -9.836 1 96.94 659 SER B CA 1
ATOM 11085 C C . SER B 1 659 ? 35.406 10.633 -9.023 1 96.94 659 SER B C 1
ATOM 11087 O O . SER B 1 659 ? 34.562 9.75 -9.273 1 96.94 659 SER B O 1
ATOM 11089 N N . GLU B 1 660 ? 36.281 10.492 -8.156 1 98.25 660 GLU B N 1
ATOM 11090 C CA . GLU B 1 660 ? 36.344 9.445 -7.145 1 98.25 660 GLU B CA 1
ATOM 11091 C C . GLU B 1 660 ? 36.375 10.039 -5.738 1 98.25 660 GLU B C 1
ATOM 11093 O O . GLU B 1 660 ? 37.031 11.047 -5.488 1 98.25 660 GLU B O 1
ATOM 11098 N N . PHE B 1 661 ? 35.5 9.461 -4.848 1 98.38 661 PHE B N 1
ATOM 11099 C CA . PHE B 1 661 ? 35.375 10.086 -3.537 1 98.38 661 PHE B CA 1
ATOM 11100 C C . PHE B 1 661 ? 35.281 9.031 -2.439 1 98.38 661 PHE B C 1
ATOM 11102 O O . PHE B 1 661 ? 35.094 7.852 -2.723 1 98.38 661 PHE B O 1
ATOM 11109 N N . GLY B 1 662 ? 35.625 9.391 -1.188 1 97.88 662 GLY B N 1
ATOM 11110 C CA . GLY B 1 662 ? 35.438 8.594 0.017 1 97.88 662 GLY B CA 1
ATOM 11111 C C . GLY B 1 662 ? 34.406 9.156 0.969 1 97.88 662 GLY B C 1
ATOM 11112 O O . GLY B 1 662 ? 33.844 10.227 0.722 1 97.88 662 GLY B O 1
ATOM 11113 N N . VAL B 1 663 ? 34.219 8.539 2.059 1 97.12 663 VAL B N 1
ATOM 11114 C CA . VAL B 1 663 ? 33.094 8.773 2.957 1 97.12 663 VAL B CA 1
ATOM 11115 C C . VAL B 1 663 ? 33.188 10.172 3.564 1 97.12 663 VAL B C 1
ATOM 11117 O O . VAL B 1 663 ? 32.188 10.789 3.869 1 97.12 663 VAL B O 1
ATOM 11120 N N . ASN B 1 664 ? 34.344 10.781 3.691 1 96.88 664 ASN B N 1
ATOM 11121 C CA . ASN B 1 664 ? 34.531 12.047 4.398 1 96.88 664 ASN B CA 1
ATOM 11122 C C . ASN B 1 664 ? 34.594 13.219 3.43 1 96.88 664 ASN B C 1
ATOM 11124 O O . ASN B 1 664 ? 34.75 14.367 3.852 1 96.88 664 ASN B O 1
ATOM 11128 N N . ASP B 1 665 ? 34.469 12.953 2.188 1 98.06 665 ASP B N 1
ATOM 11129 C CA . ASP B 1 665 ? 34.625 14.008 1.19 1 98.06 665 ASP B CA 1
ATOM 11130 C C . ASP B 1 665 ? 33.406 14.914 1.135 1 98.06 665 ASP B C 1
ATOM 11132 O O . ASP B 1 665 ? 32.281 14.461 1.395 1 98.06 665 ASP B O 1
ATOM 11136 N N . ASN B 1 666 ? 33.656 16.156 0.908 1 98.12 666 ASN B N 1
ATOM 11137 C CA . ASN B 1 666 ? 32.625 17.125 0.504 1 98.12 666 ASN B CA 1
ATOM 11138 C C . ASN B 1 666 ? 32.594 17.297 -1.012 1 98.12 666 ASN B C 1
ATOM 11140 O O . ASN B 1 666 ? 33.562 17.781 -1.61 1 98.12 666 ASN B O 1
ATOM 11144 N N . LEU B 1 667 ? 31.531 16.906 -1.552 1 98.69 667 LEU B N 1
ATOM 11145 C CA . LEU B 1 667 ? 31.375 16.953 -3.002 1 98.69 667 LEU B CA 1
ATOM 11146 C C . LEU B 1 667 ? 30.719 18.266 -3.436 1 98.69 667 LEU B C 1
ATOM 11148 O O . LEU B 1 667 ? 29.609 18.578 -3.008 1 98.69 667 LEU B O 1
ATOM 11152 N N . ILE B 1 668 ? 31.359 19 -4.289 1 98.69 668 ILE B N 1
ATOM 11153 C CA . ILE B 1 668 ? 30.844 20.266 -4.777 1 98.69 668 ILE B CA 1
ATOM 11154 C C . ILE B 1 668 ? 30.453 20.141 -6.246 1 98.69 668 ILE B C 1
ATOM 11156 O O . ILE B 1 668 ? 31.312 19.984 -7.117 1 98.69 668 ILE B O 1
ATOM 11160 N N . PHE B 1 669 ? 29.234 20.188 -6.547 1 98.75 669 PHE B N 1
ATOM 11161 C CA . PHE B 1 669 ? 28.734 20.172 -7.914 1 98.75 669 PHE B CA 1
ATOM 11162 C C . PHE B 1 669 ? 28.453 21.578 -8.406 1 98.75 669 PHE B C 1
ATOM 11164 O O . PHE B 1 669 ? 27.953 22.422 -7.656 1 98.75 669 PHE B O 1
ATOM 11171 N N . THR B 1 670 ? 28.781 21.859 -9.625 1 98.62 670 THR B N 1
ATOM 11172 C CA . THR B 1 670 ? 28.453 23.125 -10.266 1 98.62 670 THR B CA 1
ATOM 11173 C C . THR B 1 670 ? 27.781 22.906 -11.617 1 98.62 670 THR B C 1
ATOM 11175 O O . THR B 1 670 ? 28.078 21.922 -12.305 1 98.62 670 THR B O 1
ATOM 11178 N N . ILE B 1 671 ? 26.906 23.766 -12 1 98.62 671 ILE B N 1
ATOM 11179 C CA . ILE B 1 671 ? 26.219 23.703 -13.281 1 98.62 671 ILE B CA 1
ATOM 11180 C C . ILE B 1 671 ? 25.875 25.109 -13.758 1 98.62 671 ILE B C 1
ATOM 11182 O O . ILE B 1 671 ? 25.516 25.969 -12.953 1 98.62 671 ILE B O 1
ATOM 11186 N N . ASP B 1 672 ? 26.031 25.375 -15.039 1 98.69 672 ASP B N 1
ATOM 11187 C CA . ASP B 1 672 ? 25.625 26.641 -15.633 1 98.69 672 ASP B CA 1
ATOM 11188 C C . ASP B 1 672 ? 24.172 26.594 -16.078 1 98.69 672 ASP B C 1
ATOM 11190 O O . ASP B 1 672 ? 23.75 25.672 -16.781 1 98.69 672 ASP B O 1
ATOM 11194 N N . VAL B 1 673 ? 23.391 27.562 -15.617 1 98.75 673 VAL B N 1
ATOM 11195 C CA . VAL B 1 673 ? 22 27.703 -16.047 1 98.75 673 VAL B CA 1
ATOM 11196 C C . VAL B 1 673 ? 21.828 29.031 -16.781 1 98.75 673 VAL B C 1
ATOM 11198 O O . VAL B 1 673 ? 22.188 30.094 -16.266 1 98.75 673 VAL B O 1
ATOM 11201 N N . THR B 1 674 ? 21.312 28.984 -18 1 98.69 674 THR B N 1
ATOM 11202 C CA . THR B 1 674 ? 21.109 30.156 -18.828 1 98.69 674 THR B CA 1
ATOM 11203 C C . THR B 1 674 ? 19.625 30.359 -19.125 1 98.69 674 THR B C 1
ATOM 11205 O O . THR B 1 674 ? 18.922 29.438 -19.531 1 98.69 674 THR B O 1
ATOM 11208 N N . ASN B 1 675 ? 19.094 31.562 -18.859 1 98.69 675 ASN B N 1
ATOM 11209 C CA . ASN B 1 675 ? 17.766 31.922 -19.344 1 98.69 675 ASN B CA 1
ATOM 11210 C C . ASN B 1 675 ? 17.781 32.188 -20.844 1 98.69 675 ASN B C 1
ATOM 11212 O O . ASN B 1 675 ? 18.312 33.188 -21.312 1 98.69 675 ASN B O 1
ATOM 11216 N N . THR B 1 676 ? 17.172 31.359 -21.562 1 98.44 676 THR B N 1
ATOM 11217 C CA . THR B 1 676 ? 17.234 31.438 -23.016 1 98.44 676 THR B CA 1
ATOM 11218 C C . THR B 1 676 ? 15.984 32.125 -23.578 1 98.44 676 THR B C 1
ATOM 11220 O O . THR B 1 676 ? 15.812 32.188 -24.797 1 98.44 676 THR B O 1
ATOM 11223 N N . GLY B 1 677 ? 15.117 32.531 -22.703 1 97.69 677 GLY B N 1
ATOM 11224 C CA . GLY B 1 677 ? 13.891 33.188 -23.156 1 97.69 677 GLY B CA 1
ATOM 11225 C C . GLY B 1 677 ? 13.961 34.688 -23.109 1 97.69 677 GLY B C 1
ATOM 11226 O O . GLY B 1 677 ? 15.047 35.281 -23.172 1 97.69 677 GLY B O 1
ATOM 11227 N N . ASN B 1 678 ? 12.812 35.438 -23.078 1 96.19 678 ASN B N 1
ATOM 11228 C CA . ASN B 1 678 ? 12.742 36.875 -23.312 1 96.19 678 ASN B CA 1
ATOM 11229 C C . ASN B 1 678 ? 12.242 37.625 -22.078 1 96.19 678 ASN B C 1
ATOM 11231 O O . ASN B 1 678 ? 12.008 38.844 -22.141 1 96.19 678 ASN B O 1
ATOM 11235 N N . CYS B 1 679 ? 12.023 36.938 -21 1 97.69 679 CYS B N 1
ATOM 11236 C CA . CYS B 1 679 ? 11.617 37.594 -19.766 1 97.69 679 CYS B CA 1
ATOM 11237 C C . CYS B 1 679 ? 12.344 37 -18.562 1 97.69 679 CYS B C 1
ATOM 11239 O O . CYS B 1 679 ? 12.945 35.906 -18.656 1 97.69 679 CYS B O 1
ATOM 11241 N N . THR B 1 680 ? 12.383 37.75 -17.453 1 98.12 680 THR B N 1
ATOM 11242 C CA . THR B 1 680 ? 13.016 37.281 -16.219 1 98.12 680 THR B CA 1
ATOM 11243 C C . THR B 1 680 ? 12.258 36.094 -15.656 1 98.12 680 THR B C 1
ATOM 11245 O O . THR B 1 680 ? 11.031 36.031 -15.719 1 98.12 680 THR B O 1
ATOM 11248 N N . GLY B 1 681 ? 12.977 35.125 -15.211 1 98.38 681 GLY B N 1
ATOM 11249 C CA . GLY B 1 681 ? 12.359 33.938 -14.625 1 98.38 681 GLY B CA 1
ATOM 11250 C C . GLY B 1 681 ? 13.164 33.344 -13.484 1 98.38 681 GLY B C 1
ATOM 11251 O O . GLY B 1 681 ? 14.359 33.625 -13.359 1 98.38 681 GLY B O 1
ATOM 11252 N N . LYS B 1 682 ? 12.516 32.656 -12.617 1 98.62 682 LYS B N 1
ATOM 11253 C CA . LYS B 1 682 ? 13.148 31.875 -11.555 1 98.62 682 LYS B CA 1
ATOM 11254 C C . LYS B 1 682 ? 13.148 30.391 -11.883 1 98.62 682 LYS B C 1
ATOM 11256 O O . LYS B 1 682 ? 12.188 29.875 -12.445 1 98.62 682 LYS B O 1
ATOM 11261 N N . GLU B 1 683 ? 14.281 29.734 -11.617 1 98.25 683 GLU B N 1
ATOM 11262 C CA . GLU B 1 683 ? 14.461 28.312 -11.875 1 98.25 683 GLU B CA 1
ATOM 11263 C C . GLU B 1 683 ? 14.945 27.594 -10.625 1 98.25 683 GLU B C 1
ATOM 11265 O O . GLU B 1 683 ? 15.781 28.109 -9.883 1 98.25 683 GLU B O 1
ATOM 11270 N N . VAL B 1 684 ? 14.328 26.438 -10.328 1 98.69 684 VAL B N 1
ATOM 11271 C CA . VAL B 1 684 ? 14.82 25.562 -9.266 1 98.69 684 VAL B CA 1
ATOM 11272 C C . VAL B 1 684 ? 15.805 24.547 -9.852 1 98.69 684 VAL B C 1
ATOM 11274 O O . VAL B 1 684 ? 15.406 23.641 -10.586 1 98.69 684 VAL B O 1
ATOM 11277 N N . VAL B 1 685 ? 17.047 24.672 -9.523 1 98.69 685 VAL B N 1
ATOM 11278 C CA . VAL B 1 685 ? 18.078 23.734 -9.961 1 98.69 685 VAL B CA 1
ATOM 11279 C C . VAL B 1 685 ? 18.172 22.578 -8.961 1 98.69 685 VAL B C 1
ATOM 11281 O O . VAL B 1 685 ? 18.484 22.781 -7.789 1 98.69 685 VAL B O 1
ATOM 11284 N N . MET B 1 686 ? 17.891 21.375 -9.406 1 98.75 686 MET B N 1
ATOM 11285 C CA . MET B 1 686 ? 17.844 20.188 -8.562 1 98.75 686 MET B CA 1
ATOM 11286 C C . MET B 1 686 ? 18.953 19.203 -8.938 1 98.75 686 MET B C 1
ATOM 11288 O O . MET B 1 686 ? 19.219 19 -10.125 1 98.75 686 MET B O 1
ATOM 11292 N N . LEU B 1 687 ? 19.641 18.672 -7.945 1 98.81 687 LEU B N 1
ATOM 11293 C CA . LEU B 1 687 ? 20.641 17.625 -8.133 1 98.81 687 LEU B CA 1
ATOM 11294 C C . LEU B 1 687 ? 20.109 16.281 -7.664 1 98.81 687 LEU B C 1
ATOM 11296 O O . LEU B 1 687 ? 19.719 16.125 -6.504 1 98.81 687 LEU B O 1
ATOM 11300 N N . PHE B 1 688 ? 20.109 15.32 -8.562 1 98.56 688 PHE B N 1
ATOM 11301 C CA . PHE B 1 688 ? 19.641 13.977 -8.25 1 98.56 688 PHE B CA 1
ATOM 11302 C C . PHE B 1 688 ? 20.781 12.969 -8.32 1 98.56 688 PHE B C 1
ATOM 11304 O O . PHE B 1 688 ? 21.734 13.164 -9.07 1 98.56 688 PHE B O 1
ATOM 11311 N N . SER B 1 689 ? 20.656 11.977 -7.543 1 98.62 689 SER B N 1
ATOM 11312 C CA . SER B 1 689 ? 21.594 10.852 -7.621 1 98.62 689 SER B CA 1
ATOM 11313 C C . SER B 1 689 ? 20.844 9.547 -7.91 1 98.62 689 SER B C 1
ATOM 11315 O O . SER B 1 689 ? 19.656 9.422 -7.605 1 98.62 689 SER B O 1
ATOM 11317 N N . ARG B 1 690 ? 21.516 8.625 -8.492 1 97.5 690 ARG B N 1
ATOM 11318 C CA . ARG B 1 690 ? 21.125 7.223 -8.609 1 97.5 690 ARG B CA 1
ATOM 11319 C C . ARG B 1 690 ? 22.297 6.297 -8.305 1 97.5 690 ARG B C 1
ATOM 11321 O O . ARG B 1 690 ? 23.375 6.43 -8.891 1 97.5 690 ARG B O 1
ATOM 11328 N N . ASP B 1 691 ? 22.125 5.457 -7.309 1 98 691 ASP B N 1
ATOM 11329 C CA . ASP B 1 691 ? 23.062 4.367 -7.094 1 98 691 ASP B CA 1
ATOM 11330 C C . ASP B 1 691 ? 22.922 3.289 -8.164 1 98 691 ASP B C 1
ATOM 11332 O O . ASP B 1 691 ? 21.859 2.662 -8.273 1 98 691 ASP B O 1
ATOM 11336 N N . MET B 1 692 ? 23.953 3.088 -8.945 1 97.62 692 MET B N 1
ATOM 11337 C CA . MET B 1 692 ? 23.812 2.213 -10.102 1 97.62 692 MET B CA 1
ATOM 11338 C C . MET B 1 692 ? 23.688 0.754 -9.672 1 97.62 692 MET B C 1
ATOM 11340 O O . MET B 1 692 ? 23.078 -0.05 -10.367 1 97.62 692 MET B O 1
ATOM 11344 N N . VAL B 1 693 ? 24.328 0.323 -8.609 1 97.81 693 VAL B N 1
ATOM 11345 C CA . VAL B 1 693 ? 24.234 -0.99 -7.98 1 97.81 693 VAL B CA 1
ATOM 11346 C C . VAL B 1 693 ? 24.344 -0.841 -6.461 1 97.81 693 VAL B C 1
ATOM 11348 O O . VAL B 1 693 ? 25.188 -0.111 -5.957 1 97.81 693 VAL B O 1
ATOM 11351 N N . ALA B 1 694 ? 23.453 -1.467 -5.719 1 97.38 694 ALA B N 1
ATOM 11352 C CA . ALA B 1 694 ? 23.484 -1.424 -4.262 1 97.38 694 ALA B CA 1
ATOM 11353 C C . ALA B 1 694 ? 23.062 -2.766 -3.666 1 97.38 694 ALA B C 1
ATOM 11355 O O . ALA B 1 694 ? 22.578 -3.646 -4.383 1 97.38 694 ALA B O 1
ATOM 11356 N N . SER B 1 695 ? 23.25 -2.941 -2.389 1 96.5 695 SER B N 1
ATOM 11357 C CA . SER B 1 695 ? 22.938 -4.195 -1.712 1 96.5 695 SER B CA 1
ATOM 11358 C C . SER B 1 695 ? 21.422 -4.34 -1.517 1 96.5 695 SER B C 1
ATOM 11360 O O . SER B 1 695 ? 20.938 -5.445 -1.277 1 96.5 695 SER B O 1
ATOM 11362 N N . LEU B 1 696 ? 20.688 -3.264 -1.535 1 96.69 696 LEU B N 1
ATOM 11363 C CA . LEU B 1 696 ? 19.234 -3.217 -1.705 1 96.69 696 LEU B CA 1
ATOM 11364 C C . LEU B 1 696 ? 18.859 -2.643 -3.068 1 96.69 696 LEU B C 1
ATOM 11366 O O . LEU B 1 696 ? 19.641 -1.875 -3.652 1 96.69 696 LEU B O 1
ATOM 11370 N N . THR B 1 697 ? 17.688 -3.08 -3.525 1 96.94 697 THR B N 1
ATOM 11371 C CA . THR B 1 697 ? 17.25 -2.492 -4.785 1 96.94 697 THR B CA 1
ATOM 11372 C C . THR B 1 697 ? 17.25 -0.968 -4.703 1 96.94 697 THR B C 1
ATOM 11374 O O . THR B 1 697 ? 16.562 -0.387 -3.857 1 96.94 697 THR B O 1
ATOM 11377 N N . PRO B 1 698 ? 18 -0.326 -5.559 1 97.12 698 PRO B N 1
ATOM 11378 C CA . PRO B 1 698 ? 18.172 1.123 -5.43 1 97.12 698 PRO B CA 1
ATOM 11379 C C . PRO B 1 698 ? 16.922 1.9 -5.824 1 97.12 698 PRO B C 1
ATOM 11381 O O . PRO B 1 698 ? 16.062 1.372 -6.531 1 97.12 698 PRO B O 1
ATOM 11384 N N . ASP B 1 699 ? 16.828 3.133 -5.344 1 95.94 699 ASP B N 1
ATOM 11385 C CA . ASP B 1 699 ? 15.852 4.094 -5.836 1 95.94 699 ASP B CA 1
ATOM 11386 C C . ASP B 1 699 ? 16.172 4.516 -7.27 1 95.94 699 ASP B C 1
ATOM 11388 O O . ASP B 1 699 ? 17.344 4.559 -7.664 1 95.94 699 ASP B O 1
ATOM 11392 N N . ASN B 1 700 ? 15.148 4.863 -8.008 1 93.38 700 ASN B N 1
ATOM 11393 C CA . ASN B 1 700 ? 15.336 5.383 -9.359 1 93.38 700 ASN B CA 1
ATOM 11394 C C . ASN B 1 700 ? 16.141 6.68 -9.359 1 93.38 700 ASN B C 1
ATOM 11396 O O . ASN B 1 700 ? 17.016 6.867 -10.195 1 93.38 700 ASN B O 1
ATOM 11400 N N . ARG B 1 701 ? 15.805 7.531 -8.516 1 95 701 ARG B N 1
ATOM 11401 C CA . ARG B 1 701 ? 16.562 8.75 -8.273 1 95 701 ARG B CA 1
ATOM 11402 C C . ARG B 1 701 ? 16.203 9.359 -6.918 1 95 701 ARG B C 1
ATOM 11404 O O . ARG B 1 701 ? 15.133 9.094 -6.375 1 95 701 ARG B O 1
ATOM 11411 N N . ARG B 1 702 ? 17.109 10.133 -6.344 1 97.94 702 ARG B N 1
ATOM 11412 C CA . ARG B 1 702 ? 16.953 10.82 -5.066 1 97.94 702 ARG B CA 1
ATOM 11413 C C . ARG B 1 702 ? 17.438 12.266 -5.16 1 97.94 702 ARG B C 1
ATOM 11415 O O . ARG B 1 702 ? 18.516 12.531 -5.684 1 97.94 702 ARG B O 1
ATOM 11422 N N . LEU B 1 703 ? 16.578 13.18 -4.723 1 98.69 703 LEU B N 1
ATOM 11423 C CA . LEU B 1 703 ? 17.016 14.57 -4.621 1 98.69 703 LEU B CA 1
ATOM 11424 C C . LEU B 1 703 ? 18.078 14.734 -3.543 1 98.69 703 LEU B C 1
ATOM 11426 O O . LEU B 1 703 ? 17.906 14.25 -2.42 1 98.69 703 LEU B O 1
ATOM 11430 N N . ARG B 1 704 ? 19.188 15.391 -3.9 1 98.69 704 ARG B N 1
ATOM 11431 C CA . ARG B 1 704 ? 20.297 15.508 -2.957 1 98.69 704 ARG B CA 1
ATOM 11432 C C . ARG B 1 704 ? 20.562 16.969 -2.598 1 98.69 704 ARG B C 1
ATOM 11434 O O . ARG B 1 704 ? 21.141 17.25 -1.55 1 98.69 704 ARG B O 1
ATOM 11441 N N . ALA B 1 705 ? 20.156 17.859 -3.502 1 98.75 705 ALA B N 1
ATOM 11442 C CA . ALA B 1 705 ? 20.297 19.297 -3.289 1 98.75 705 ALA B CA 1
ATOM 11443 C C . ALA B 1 705 ? 19.391 20.078 -4.242 1 98.75 705 ALA B C 1
ATOM 11445 O O . ALA B 1 705 ? 19 19.562 -5.293 1 98.75 705 ALA B O 1
ATOM 11446 N N . PHE B 1 706 ? 19.094 21.297 -3.939 1 98.69 706 PHE B N 1
ATOM 11447 C CA . PHE B 1 706 ? 18.406 22.188 -4.855 1 98.69 706 PHE B CA 1
ATOM 11448 C C . PHE B 1 706 ? 18.672 23.641 -4.488 1 98.69 706 PHE B C 1
ATOM 11450 O O . PHE B 1 706 ? 19 23.953 -3.34 1 98.69 706 PHE B O 1
ATOM 11457 N N . GLU B 1 707 ? 18.562 24.469 -5.441 1 98.44 707 GLU B N 1
ATOM 11458 C CA . GLU B 1 707 ? 18.703 25.922 -5.293 1 98.44 707 GLU B CA 1
ATOM 11459 C C . GLU B 1 707 ? 17.812 26.656 -6.285 1 98.44 707 GLU B C 1
ATOM 11461 O O . GLU B 1 707 ? 17.766 26.312 -7.469 1 98.44 707 GLU B O 1
ATOM 11466 N N . LYS B 1 708 ? 17.031 27.594 -5.797 1 98.19 708 LYS B N 1
ATOM 11467 C CA . LYS B 1 708 ? 16.219 28.453 -6.672 1 98.19 708 LYS B CA 1
ATOM 11468 C C . LYS B 1 708 ? 16.984 29.703 -7.062 1 98.19 708 LYS B C 1
ATOM 11470 O O . LYS B 1 708 ? 17.484 30.438 -6.199 1 98.19 708 LYS B O 1
ATOM 11475 N N . VAL B 1 709 ? 17.078 30.062 -8.359 1 98.31 709 VAL B N 1
ATOM 11476 C CA . VAL B 1 709 ? 17.828 31.219 -8.836 1 98.31 709 VAL B CA 1
ATOM 11477 C C . VAL B 1 709 ? 16.953 32.062 -9.773 1 98.31 709 VAL B C 1
ATOM 11479 O O . VAL B 1 709 ? 16.078 31.516 -10.445 1 98.31 709 VAL B O 1
ATOM 11482 N N . GLU B 1 710 ? 17.125 33.281 -9.766 1 98.56 710 GLU B N 1
ATOM 11483 C CA . GLU B 1 710 ? 16.5 34.188 -10.711 1 98.56 710 GLU B CA 1
ATOM 11484 C C . GLU B 1 710 ? 17.469 34.625 -11.805 1 98.56 710 GLU B C 1
ATOM 11486 O O . GLU B 1 710 ? 18.641 34.938 -11.523 1 98.56 710 GLU B O 1
ATOM 11491 N N . LEU B 1 711 ? 17.047 34.594 -13.047 1 98.75 711 LEU B N 1
ATOM 11492 C CA . LEU B 1 711 ? 17.891 34.906 -14.188 1 98.75 711 LEU B CA 1
ATOM 11493 C C . LEU B 1 711 ? 17.188 35.875 -15.148 1 98.75 711 LEU B C 1
ATOM 11495 O O . LEU B 1 711 ? 16.016 35.656 -15.477 1 98.75 711 LEU B O 1
ATOM 11499 N N . LYS B 1 712 ? 17.875 36.844 -15.555 1 98.5 712 LYS B N 1
ATOM 11500 C CA . LYS B 1 712 ? 17.406 37.75 -16.609 1 98.5 712 LYS B CA 1
ATOM 11501 C C . LYS B 1 712 ? 17.578 37.094 -17.984 1 98.5 712 LYS B C 1
ATOM 11503 O O . LYS B 1 712 ? 18.297 36.094 -18.125 1 98.5 712 LYS B O 1
ATOM 11508 N N . PRO B 1 713 ? 16.859 37.688 -19.016 1 98.38 713 PRO B N 1
ATOM 11509 C CA . PRO B 1 713 ? 17.047 37.125 -20.359 1 98.38 713 PRO B CA 1
ATOM 11510 C C . PRO B 1 713 ? 18.516 37.094 -20.781 1 98.38 713 PRO B C 1
ATOM 11512 O O . PRO B 1 713 ? 19.203 38.125 -20.688 1 98.38 713 PRO B O 1
ATOM 11515 N N . GLY B 1 714 ? 19 35.969 -21.156 1 98.25 714 GLY B N 1
ATOM 11516 C CA . GLY B 1 714 ? 20.359 35.812 -21.656 1 98.25 714 GLY B CA 1
ATOM 11517 C C . GLY B 1 714 ? 21.375 35.625 -20.562 1 98.25 714 GLY B C 1
ATOM 11518 O O . GLY B 1 714 ? 22.531 35.281 -20.828 1 98.25 714 GLY B O 1
ATOM 11519 N N . GLU B 1 715 ? 21 35.844 -19.297 1 98.69 715 GLU B N 1
ATOM 11520 C CA . GLU B 1 715 ? 21.922 35.719 -18.172 1 98.69 715 GLU B CA 1
ATOM 11521 C C . GLU B 1 715 ? 22.281 34.25 -17.891 1 98.69 715 GLU B C 1
ATOM 11523 O O . GLU B 1 715 ? 21.422 33.375 -17.984 1 98.69 715 GLU B O 1
ATOM 11528 N N . THR B 1 716 ? 23.531 33.969 -17.672 1 98.62 716 THR B N 1
ATOM 11529 C CA . THR B 1 716 ? 24.016 32.688 -17.203 1 98.62 716 THR B CA 1
ATOM 11530 C C . THR B 1 716 ? 24.531 32.781 -15.781 1 98.62 716 THR B C 1
ATOM 11532 O O . THR B 1 716 ? 25.312 33.656 -15.461 1 98.62 716 THR B O 1
ATOM 11535 N N . LYS B 1 717 ? 24.109 31.906 -14.891 1 98.56 717 LYS B N 1
ATOM 11536 C CA . LYS B 1 717 ? 24.625 31.766 -13.539 1 98.56 717 LYS B CA 1
ATOM 11537 C C . LYS B 1 717 ? 25.188 30.375 -13.305 1 98.56 717 LYS B C 1
ATOM 11539 O O . LYS B 1 717 ? 24.625 29.375 -13.766 1 98.56 717 LYS B O 1
ATOM 11544 N N . THR B 1 718 ? 26.328 30.297 -12.711 1 98.69 718 THR B N 1
ATOM 11545 C CA . THR B 1 718 ? 26.844 29.016 -12.219 1 98.69 718 THR B CA 1
ATOM 11546 C C . THR B 1 718 ? 26.281 28.719 -10.828 1 98.69 718 THR B C 1
ATOM 11548 O O . THR B 1 718 ? 26.609 29.406 -9.859 1 98.69 718 THR B O 1
ATOM 11551 N N . VAL B 1 719 ? 25.469 27.703 -10.766 1 98.62 719 VAL B N 1
ATOM 11552 C CA . VAL B 1 719 ? 24.844 27.297 -9.516 1 98.62 719 VAL B CA 1
ATOM 11553 C C . VAL B 1 719 ? 25.719 26.234 -8.828 1 98.62 719 VAL B C 1
ATOM 11555 O O . VAL B 1 719 ? 26.125 25.266 -9.461 1 98.62 719 VAL B O 1
ATOM 11558 N N . THR B 1 720 ? 26.031 26.438 -7.586 1 98.56 720 THR B N 1
ATOM 11559 C CA . THR B 1 720 ? 26.812 25.516 -6.777 1 98.56 720 THR B CA 1
ATOM 11560 C C . THR B 1 720 ? 25.922 24.703 -5.848 1 98.56 720 THR B C 1
ATOM 11562 O O . THR B 1 720 ? 25.125 25.266 -5.102 1 98.56 720 THR B O 1
ATOM 11565 N N . LEU B 1 721 ? 26.031 23.375 -5.859 1 98.38 721 LEU B N 1
ATOM 11566 C CA . LEU B 1 721 ? 25.25 22.438 -5.07 1 98.38 721 LEU B CA 1
ATOM 11567 C C . LEU B 1 721 ? 26.156 21.5 -4.281 1 98.38 721 LEU B C 1
ATOM 11569 O O . LEU B 1 721 ? 26.484 20.406 -4.746 1 98.38 721 LEU B O 1
ATOM 11573 N N . PRO B 1 722 ? 26.562 21.875 -3.115 1 98.19 722 PRO B N 1
ATOM 11574 C CA . PRO B 1 722 ? 27.422 21 -2.295 1 98.19 722 PRO B CA 1
ATOM 11575 C C . PRO B 1 722 ? 26.641 19.891 -1.612 1 98.19 722 PRO B C 1
ATOM 11577 O O . PRO B 1 722 ? 25.5 20.094 -1.169 1 98.19 722 PRO B O 1
ATOM 11580 N N . ILE B 1 723 ? 27.188 18.719 -1.53 1 98.06 723 ILE B N 1
ATOM 11581 C CA . ILE B 1 723 ? 26.656 17.641 -0.706 1 98.06 723 ILE B CA 1
ATOM 11582 C C . ILE B 1 723 ? 27.797 16.922 0.008 1 98.06 723 ILE B C 1
ATOM 11584 O O . ILE B 1 723 ? 28.938 16.922 -0.469 1 98.06 723 ILE B O 1
ATOM 11588 N N . LYS B 1 724 ? 27.531 16.375 1.14 1 97.94 724 LYS B N 1
ATOM 11589 C CA . LYS B 1 724 ? 28.484 15.461 1.775 1 97.94 724 LYS B CA 1
ATOM 11590 C C . LYS B 1 724 ? 28.438 14.086 1.112 1 97.94 724 LYS B C 1
ATOM 11592 O O . LYS B 1 724 ? 27.375 13.617 0.704 1 97.94 724 LYS B O 1
ATOM 11597 N N . ALA B 1 725 ? 29.578 13.43 1.054 1 98.12 725 ALA B N 1
ATOM 11598 C CA . ALA B 1 725 ? 29.609 12.07 0.531 1 98.12 725 ALA B CA 1
ATOM 11599 C C . ALA B 1 725 ? 28.625 11.172 1.279 1 98.12 725 ALA B C 1
ATOM 11601 O O . ALA B 1 725 ? 27.984 10.297 0.681 1 98.12 725 ALA B O 1
ATOM 11602 N N . SER B 1 726 ? 28.516 11.398 2.586 1 97.44 726 SER B N 1
ATOM 11603 C CA . SER B 1 726 ? 27.625 10.594 3.43 1 97.44 726 SER B CA 1
ATOM 11604 C C . SER B 1 726 ? 26.172 10.75 3.012 1 97.44 726 SER B C 1
ATOM 11606 O O . SER B 1 726 ? 25.328 9.922 3.357 1 97.44 726 SER B O 1
ATOM 11608 N N . ASP B 1 727 ? 25.844 11.805 2.293 1 97.62 727 ASP B N 1
ATOM 11609 C CA . ASP B 1 727 ? 24.484 12.016 1.819 1 97.62 727 ASP B CA 1
ATOM 11610 C C . ASP B 1 727 ? 24.109 10.992 0.75 1 97.62 727 ASP B C 1
ATOM 11612 O O . ASP B 1 727 ? 22.922 10.828 0.426 1 97.62 727 ASP B O 1
ATOM 11616 N N . LEU B 1 728 ? 25.078 10.273 0.189 1 98.31 728 LEU B N 1
ATOM 11617 C CA . LEU B 1 728 ? 24.828 9.258 -0.831 1 98.31 728 LEU B CA 1
ATOM 11618 C C . LEU B 1 728 ? 24.656 7.883 -0.198 1 98.31 728 LEU B C 1
ATOM 11620 O O . LEU B 1 728 ? 24.391 6.902 -0.898 1 98.31 728 LEU B O 1
ATOM 11624 N N . ALA B 1 729 ? 24.781 7.812 1.123 1 98.12 729 ALA B N 1
ATOM 11625 C CA . ALA B 1 729 ? 24.547 6.566 1.85 1 98.12 729 ALA B CA 1
ATOM 11626 C C . ALA B 1 729 ? 23.062 6.219 1.91 1 98.12 729 ALA B C 1
ATOM 11628 O O . ALA B 1 729 ? 22.219 7.059 1.61 1 98.12 729 ALA B O 1
ATOM 11629 N N . PHE B 1 730 ? 22.719 5.016 2.154 1 97.38 730 PHE B N 1
ATOM 11630 C CA . PHE B 1 730 ? 21.375 4.547 2.453 1 97.38 730 PHE B CA 1
ATOM 11631 C C . PHE B 1 730 ? 21.375 3.635 3.676 1 97.38 730 PHE B C 1
ATOM 11633 O O . PHE B 1 730 ? 22.438 3.301 4.203 1 97.38 730 PHE B O 1
ATOM 11640 N N . VAL B 1 731 ? 20.219 3.363 4.254 1 97.5 731 VAL B N 1
ATOM 11641 C CA . VAL B 1 731 ? 20.094 2.422 5.359 1 97.5 731 VAL B CA 1
ATOM 11642 C C . VAL B 1 731 ? 19.906 1.006 4.816 1 97.5 731 VAL B C 1
ATOM 11644 O O . VAL B 1 731 ? 18.969 0.734 4.074 1 97.5 731 VAL B O 1
ATOM 11647 N N . ASP B 1 732 ? 20.703 0.148 5.148 1 95.94 732 ASP B N 1
ATOM 11648 C CA . ASP B 1 732 ? 20.703 -1.187 4.555 1 95.94 732 ASP B CA 1
ATOM 11649 C C . ASP B 1 732 ? 19.656 -2.084 5.215 1 95.94 732 ASP B C 1
ATOM 11651 O O . ASP B 1 732 ? 18.812 -1.604 5.961 1 95.94 732 ASP B O 1
ATOM 11655 N N . TYR B 1 733 ? 19.625 -3.352 4.848 1 93.44 733 TYR B N 1
ATOM 11656 C CA . TYR B 1 733 ? 18.625 -4.328 5.27 1 93.44 733 TYR B CA 1
ATOM 11657 C C . TYR B 1 733 ? 18.656 -4.523 6.781 1 93.44 733 TYR B C 1
ATOM 11659 O O . TYR B 1 733 ? 17.625 -4.82 7.398 1 93.44 733 TYR B O 1
ATOM 11667 N N . ASP B 1 734 ? 19.781 -4.277 7.441 1 89.38 734 ASP B N 1
ATOM 11668 C CA . ASP B 1 734 ? 19.969 -4.48 8.875 1 89.38 734 ASP B CA 1
ATOM 11669 C C . ASP B 1 734 ? 19.703 -3.193 9.648 1 89.38 734 ASP B C 1
ATOM 11671 O O . ASP B 1 734 ? 19.859 -3.15 10.867 1 89.38 734 ASP B O 1
ATOM 11675 N N . GLY B 1 735 ? 19.406 -2.166 8.969 1 91.25 735 GLY B N 1
ATOM 11676 C CA . GLY B 1 735 ? 19.031 -0.918 9.617 1 91.25 735 GLY B CA 1
ATOM 11677 C C . GLY B 1 735 ? 20.219 -0.012 9.875 1 91.25 735 GLY B C 1
ATOM 11678 O O . GLY B 1 735 ? 20.141 0.916 10.688 1 91.25 735 GLY B O 1
ATOM 11679 N N . LYS B 1 736 ? 21.359 -0.259 9.211 1 95.38 736 LYS B N 1
ATOM 11680 C CA . LYS B 1 736 ? 22.562 0.536 9.406 1 95.38 736 LYS B CA 1
ATOM 11681 C C . LYS B 1 736 ? 22.844 1.413 8.188 1 95.38 736 LYS B C 1
ATOM 11683 O O . LYS B 1 736 ? 22.609 0.996 7.051 1 95.38 736 LYS B O 1
ATOM 11688 N N . TRP B 1 737 ? 23.391 2.561 8.445 1 97.62 737 TRP B N 1
ATOM 11689 C CA . TRP B 1 737 ? 23.812 3.436 7.355 1 97.62 737 TRP B CA 1
ATOM 11690 C C . TRP B 1 737 ? 25.047 2.877 6.656 1 97.62 737 TRP B C 1
ATOM 11692 O O . TRP B 1 737 ? 26 2.439 7.309 1 97.62 737 TRP B O 1
ATOM 11702 N N . VAL B 1 738 ? 25.047 2.871 5.34 1 98.12 738 VAL B N 1
ATOM 11703 C CA . VAL B 1 738 ? 26.172 2.361 4.578 1 98.12 738 VAL B CA 1
ATOM 11704 C C . VAL B 1 738 ? 26.359 3.191 3.309 1 98.12 738 VAL B C 1
ATOM 11706 O O . VAL B 1 738 ? 25.375 3.584 2.668 1 98.12 738 VAL B O 1
ATOM 11709 N N . LEU B 1 739 ? 27.5 3.633 3.014 1 98.5 739 LEU B N 1
ATOM 11710 C CA . LEU B 1 739 ? 27.938 4.145 1.723 1 98.5 739 LEU B CA 1
ATOM 11711 C C . LEU B 1 739 ? 28.75 3.09 0.967 1 98.5 739 LEU B C 1
ATOM 11713 O O . LEU B 1 739 ? 29.828 2.703 1.398 1 98.5 739 LEU B O 1
ATOM 11717 N N . GLU B 1 740 ? 28.234 2.633 -0.127 1 98.19 740 GLU B N 1
ATOM 11718 C CA . GLU B 1 740 ? 28.828 1.475 -0.786 1 98.19 740 GLU B CA 1
ATOM 11719 C C . GLU B 1 740 ? 29.734 1.901 -1.937 1 98.19 740 GLU B C 1
ATOM 11721 O O . GLU B 1 740 ? 29.469 2.898 -2.609 1 98.19 740 GLU B O 1
ATOM 11726 N N . LYS B 1 741 ? 30.797 1.156 -2.092 1 98.12 741 LYS B N 1
ATOM 11727 C CA . LYS B 1 741 ? 31.656 1.332 -3.256 1 98.12 741 LYS B CA 1
ATOM 11728 C C . LYS B 1 741 ? 30.875 1.156 -4.555 1 98.12 741 LYS B C 1
ATOM 11730 O O . LYS B 1 741 ? 30.016 0.276 -4.652 1 98.12 741 LYS B O 1
ATOM 11735 N N . GLY B 1 742 ? 31.156 2.041 -5.523 1 97.81 742 GLY B N 1
ATOM 11736 C CA . GLY B 1 742 ? 30.5 1.888 -6.809 1 97.81 742 GLY B CA 1
ATOM 11737 C C . GLY B 1 742 ? 30.203 3.211 -7.492 1 97.81 742 GLY B C 1
ATOM 11738 O O . GLY B 1 742 ? 30.688 4.258 -7.059 1 97.81 742 GLY B O 1
ATOM 11739 N N . LYS B 1 743 ? 29.484 3.082 -8.562 1 98.12 743 LYS B N 1
ATOM 11740 C CA . LYS B 1 743 ? 29.203 4.23 -9.414 1 98.12 743 LYS B CA 1
ATOM 11741 C C . LYS B 1 743 ? 27.875 4.875 -9.047 1 98.12 743 LYS B C 1
ATOM 11743 O O . LYS B 1 743 ? 26.906 4.176 -8.75 1 98.12 743 LYS B O 1
ATOM 11748 N N . PHE B 1 744 ? 27.875 6.164 -9.008 1 98.5 744 PHE B N 1
ATOM 11749 C CA . PHE B 1 744 ? 26.672 6.98 -8.852 1 98.5 744 PHE B CA 1
ATOM 11750 C C . PHE B 1 744 ? 26.453 7.875 -10.07 1 98.5 744 PHE B C 1
ATOM 11752 O O . PHE B 1 744 ? 27.391 8.539 -10.523 1 98.5 744 PHE B O 1
ATOM 11759 N N . ARG B 1 745 ? 25.312 7.82 -10.633 1 98.31 745 ARG B N 1
ATOM 11760 C CA . ARG B 1 745 ? 24.938 8.766 -11.672 1 98.31 745 ARG B CA 1
ATOM 11761 C C . ARG B 1 745 ? 24.312 10.023 -11.07 1 98.31 745 ARG B C 1
ATOM 11763 O O . ARG B 1 745 ? 23.328 9.938 -10.328 1 98.31 745 ARG B O 1
ATOM 11770 N N . MET B 1 746 ? 24.875 11.141 -11.352 1 98.5 746 MET B N 1
ATOM 11771 C CA . MET B 1 746 ? 24.391 12.438 -10.883 1 98.5 746 MET B CA 1
ATOM 11772 C C . MET B 1 746 ? 23.719 13.203 -12.016 1 98.5 746 MET B C 1
ATOM 11774 O O . MET B 1 746 ? 24.188 13.172 -13.156 1 98.5 746 MET B O 1
ATOM 11778 N N . GLN B 1 747 ? 22.609 13.859 -11.695 1 98.19 747 GLN B N 1
ATOM 11779 C CA . GLN B 1 747 ? 21.859 14.555 -12.734 1 98.19 747 GLN B CA 1
ATOM 11780 C C . GLN B 1 747 ? 21.391 15.922 -12.242 1 98.19 747 GLN B C 1
ATOM 11782 O O . GLN B 1 747 ? 20.922 16.047 -11.109 1 98.19 747 GLN B O 1
ATOM 11787 N N . ALA B 1 748 ? 21.5 16.953 -13.047 1 98.12 748 ALA B N 1
ATOM 11788 C CA . ALA B 1 748 ? 20.891 18.281 -12.914 1 98.12 748 ALA B CA 1
ATOM 11789 C C . ALA B 1 748 ? 20.328 18.766 -14.242 1 98.12 748 ALA B C 1
ATOM 11791 O O . ALA B 1 748 ? 21.062 18.922 -15.219 1 98.12 748 ALA B O 1
ATOM 11792 N N . GLY B 1 749 ? 19.062 18.969 -14.266 1 95.25 749 GLY B N 1
ATOM 11793 C CA . GLY B 1 749 ? 18.438 19.219 -15.562 1 95.25 749 GLY B CA 1
ATOM 11794 C C . GLY B 1 749 ? 18.672 18.094 -16.562 1 95.25 749 GLY B C 1
ATOM 11795 O O . GLY B 1 749 ? 18.406 16.938 -16.25 1 95.25 749 GLY B O 1
ATOM 11796 N N . THR B 1 750 ? 19.156 18.422 -17.719 1 94.19 750 THR B N 1
ATOM 11797 C CA . THR B 1 750 ? 19.391 17.422 -18.75 1 94.19 750 THR B CA 1
ATOM 11798 C C . THR B 1 750 ? 20.828 16.922 -18.703 1 94.19 750 THR B C 1
ATOM 11800 O O . THR B 1 750 ? 21.203 16.016 -19.453 1 94.19 750 THR B O 1
ATOM 11803 N N . SER B 1 751 ? 21.594 17.438 -17.812 1 97 751 SER B N 1
ATOM 11804 C CA . SER B 1 751 ? 23 17.062 -17.703 1 97 751 SER B CA 1
ATOM 11805 C C . SER B 1 751 ? 23.203 15.898 -16.75 1 97 751 SER B C 1
ATOM 11807 O O . SER B 1 751 ? 22.562 15.852 -15.688 1 97 751 SER B O 1
ATOM 11809 N N . VAL B 1 752 ? 24.047 14.992 -17.141 1 97.62 752 VAL B N 1
ATOM 11810 C CA . VAL B 1 752 ? 24.328 13.805 -16.344 1 97.62 752 VAL B CA 1
ATOM 11811 C C . VAL B 1 752 ? 25.828 13.57 -16.25 1 97.62 752 VAL B C 1
ATOM 11813 O O . VAL B 1 752 ? 26.578 13.953 -17.156 1 97.62 752 VAL B O 1
ATOM 11816 N N . MET B 1 753 ? 26.297 13.031 -15.195 1 97.81 753 MET B N 1
ATOM 11817 C CA . MET B 1 753 ? 27.688 12.578 -15.031 1 97.81 753 MET B CA 1
ATOM 11818 C C . MET B 1 753 ? 27.766 11.445 -14.016 1 97.81 753 MET B C 1
ATOM 11820 O O . MET B 1 753 ? 26.859 11.266 -13.203 1 97.81 753 MET B O 1
ATOM 11824 N N . ASP B 1 754 ? 28.859 10.734 -14.023 1 98.12 754 ASP B N 1
ATOM 11825 C CA . ASP B 1 754 ? 29.094 9.641 -13.078 1 98.12 754 ASP B CA 1
ATOM 11826 C C . ASP B 1 754 ? 30.25 9.977 -12.133 1 98.12 754 ASP B C 1
ATOM 11828 O O . ASP B 1 754 ? 31.219 10.594 -12.539 1 98.12 754 ASP B O 1
ATOM 11832 N N . ILE B 1 755 ? 30.062 9.664 -10.961 1 98.5 755 ILE B N 1
ATOM 11833 C CA . ILE B 1 755 ? 31.141 9.664 -9.977 1 98.5 755 ILE B CA 1
ATOM 11834 C C . ILE B 1 755 ? 31.219 8.289 -9.305 1 98.5 755 ILE B C 1
ATOM 11836 O O . ILE B 1 755 ? 30.297 7.473 -9.445 1 98.5 755 ILE B O 1
ATOM 11840 N N . ALA B 1 756 ? 32.375 8.047 -8.586 1 98.5 756 ALA B N 1
ATOM 11841 C CA . ALA B 1 756 ? 32.531 6.703 -8.023 1 98.5 756 ALA B CA 1
ATOM 11842 C C . ALA B 1 756 ? 33.031 6.766 -6.586 1 98.5 756 ALA B C 1
ATOM 11844 O O . ALA B 1 756 ? 33.969 7.516 -6.281 1 98.5 756 ALA B O 1
ATOM 11845 N N . CYS B 1 757 ? 32.375 6.086 -5.707 1 98.5 757 CYS B N 1
ATOM 11846 C CA . CYS B 1 757 ? 32.875 5.875 -4.355 1 98.5 757 CYS B CA 1
ATOM 11847 C C . CYS B 1 757 ? 33.938 4.789 -4.328 1 98.5 757 CYS B C 1
ATOM 11849 O O . CYS B 1 757 ? 33.75 3.705 -4.879 1 98.5 757 CYS B O 1
ATOM 11851 N N . ASN B 1 758 ? 35 4.945 -3.648 1 97.62 758 ASN B N 1
ATOM 11852 C CA . ASN B 1 758 ? 36.156 4.086 -3.789 1 97.62 758 ASN B CA 1
ATOM 11853 C C . ASN B 1 758 ? 36.156 2.945 -2.777 1 97.62 758 ASN B C 1
ATOM 11855 O O . ASN B 1 758 ? 36.844 1.939 -2.955 1 97.62 758 ASN B O 1
ATOM 11859 N N . HIS B 1 759 ? 35.438 3.129 -1.713 1 97.19 759 HIS B N 1
ATOM 11860 C CA . HIS B 1 759 ? 35.375 2.096 -0.687 1 97.19 759 HIS B CA 1
ATOM 11861 C C . HIS B 1 759 ? 34 2.104 0.017 1 97.19 759 HIS B C 1
ATOM 11863 O O . HIS B 1 759 ? 33.406 3.162 0.185 1 97.19 759 HIS B O 1
ATOM 11869 N N . THR B 1 760 ? 33.562 0.932 0.453 1 97.94 760 THR B N 1
ATOM 11870 C CA . THR B 1 760 ? 32.344 0.814 1.227 1 97.94 760 THR B CA 1
ATOM 11871 C C . THR B 1 760 ? 32.594 1.182 2.688 1 97.94 760 THR B C 1
ATOM 11873 O O . THR B 1 760 ? 33.562 0.747 3.287 1 97.94 760 THR B O 1
ATOM 11876 N N . TYR B 1 761 ? 31.766 1.983 3.242 1 98.12 761 TYR B N 1
ATOM 11877 C CA . TYR B 1 761 ? 31.828 2.375 4.645 1 98.12 761 TYR B CA 1
ATOM 11878 C C . TYR B 1 761 ? 30.484 2.131 5.336 1 98.12 761 TYR B C 1
ATOM 11880 O O . TYR B 1 761 ? 29.453 2.621 4.879 1 98.12 761 TYR B O 1
ATOM 11888 N N . LYS B 1 762 ? 30.453 1.396 6.461 1 97.06 762 LYS B N 1
ATOM 11889 C CA . LYS B 1 762 ? 29.266 1.105 7.258 1 97.06 762 LYS B CA 1
ATOM 11890 C C . LYS B 1 762 ? 29.359 1.761 8.633 1 97.06 762 LYS B C 1
ATOM 11892 O O . LYS B 1 762 ? 30.281 1.492 9.398 1 97.06 762 LYS B O 1
ATOM 11897 N N . TRP B 1 763 ? 28.391 2.621 8.961 1 97 763 TRP B N 1
ATOM 11898 C CA . TRP B 1 763 ? 28.375 3.293 10.258 1 97 763 TRP B CA 1
ATOM 11899 C C . TRP B 1 763 ? 27.891 2.352 11.352 1 97 763 TRP B C 1
ATOM 11901 O O . TRP B 1 763 ? 27 1.528 11.125 1 97 763 TRP B O 1
ATOM 11911 N N . THR B 1 764 ? 28.391 2.465 12.484 1 93.38 764 THR B N 1
ATOM 11912 C CA . THR B 1 764 ? 27.922 1.742 13.656 1 93.38 764 THR B CA 1
ATOM 11913 C C . THR B 1 764 ? 27 2.625 14.5 1 93.38 764 THR B C 1
ATOM 11915 O O . THR B 1 764 ? 26.344 2.143 15.422 1 93.38 764 THR B O 1
ATOM 11918 N N . THR B 1 765 ? 26.969 3.887 14.203 1 91.5 765 THR B N 1
ATOM 11919 C CA . THR B 1 765 ? 26.109 4.832 14.898 1 91.5 765 THR B CA 1
ATOM 11920 C C . THR B 1 765 ? 24.766 4.965 14.188 1 91.5 765 THR B C 1
ATOM 11922 O O . THR B 1 765 ? 24.672 4.723 12.977 1 91.5 765 THR B O 1
ATOM 11925 N N . PRO B 1 766 ? 23.766 5.348 14.852 1 89 766 PRO B N 1
ATOM 11926 C CA . PRO B 1 766 ? 22.422 5.367 14.273 1 89 766 PRO B CA 1
ATOM 11927 C C . PRO B 1 766 ? 22.234 6.488 13.258 1 89 766 PRO B C 1
ATOM 11929 O O . PRO B 1 766 ? 21.344 6.402 12.391 1 89 766 PRO B O 1
ATOM 11932 N N . ASN B 1 767 ? 22.906 7.641 13.266 1 89.88 767 ASN B N 1
ATOM 11933 C CA . ASN B 1 767 ? 22.688 8.781 12.383 1 89.88 767 ASN B CA 1
ATOM 11934 C C . ASN B 1 767 ? 23.984 9.211 11.688 1 89.88 767 ASN B C 1
ATOM 11936 O O . ASN B 1 767 ? 24.266 10.406 11.57 1 89.88 767 ASN B O 1
ATOM 11940 N N . LYS B 1 768 ? 24.672 8.258 11.266 1 89.62 768 LYS B N 1
ATOM 11941 C CA . LYS B 1 768 ? 25.938 8.5 10.578 1 89.62 768 LYS B CA 1
ATOM 11942 C C . LYS B 1 768 ? 26.875 9.352 11.43 1 89.62 768 LYS B C 1
ATOM 11944 O O . LYS B 1 768 ? 26.438 10.273 12.117 1 89.62 768 LYS B O 1
#

Foldseek 3Di:
DPPPPPPPPPPPPPFAPALADDDVVLLVVLVVLLVPDDLLQLLLLQEEAEQQQQWDDDPRDIDGDPVSLCCSCQPSNHAEYEAAPDLHFADELVVLQVRQVVSQVSNCVRPVHGHAYEYAQQQANLRYFLFDGFFAQLLLLLLLDLVLLLLSLLSSLQQCQLSFHAEYADDELEAQWDLLALCLRRANFHFQVSSQSSLLSSQCSQQNQRLQAGDSRHHAYAYDAQWDQNAAPVNFHQEEHEDALQCCQFRTCRSVLSNSSSNHQEYEHRLHYYPLHGRLLALCSQPVVNCRQNVYLHAYEYPACSLQCVCVPSNVAVGSLRSLLRRLVSPHLHYYDHHDSVSSVSVVVCCVVVSDDPVSSSSSSSNSSSSCSNSVCSPPVGDHSVVSVCGSHPVSNVSSLVSLLSRKFWFFAAPNCPQPEAPFAEEEAAAQQFDLQLQAAASHSGGQSLCVCVSLVVFGGLQRLLCVLRNPVRYHYDHQWHADSPDQWLDIDDGNLVVSLVVLVPGQEYEHEYEIGHGHHRSSRDDAQAGDPSSLVSLVSNLVSVHAYEYEYGESGAGANLVRVVSHNIYMYSYNRHRCNSNSVSCRSNVVGKHNGFNSWFHANDPVQRGTQFAFPVQADAADDDPDGPGHDRDTPDHGGDGDTPWDKDKDDWDWPAQEDEQADKIKIKIKIFTQGAAKDKYKKWKKKWFPDDPDRGTPIHTFFIDIDIAGHGDIDIDITIGGLQSCWGQDSVRWTKDAFAKMWMDIDPDIDIHTYHHMDIDPRNPD/DPPPPPPPPPPPPPFADALADDDVVLLVVLVVLLVPDDLLLLLLLQEEAEQQQQWDDDPRDIDGDPVSLCCSCQVSNHAEYEAAPDLRFADELVVLQVRQVVSQVSNCVRPVHGHAYEYAQQQANLRYFLFDGFFAQLLLLLLLDLVLLLLSLLSRLQQCLLSFHAEYADDELEAQWDLLALCLRRANYHFQVSSQSSLLSSQCSQQNQRLQAGDSRHHAYAYDAQWDQNAAPVNFHQEEHEDALQCCQFRTCRSVLSNSSSNHQEYEHRLHYYPLHGRLLALCSQPVVNCRQNVYLHAYEYPACSLQCVCVPSNVDVGSLRSLLRRLVSPHLHYYDHHDSVSSVSVVVCCVVVSDDPVSSSSSSSNSSSSCSNSVCSPPVGDHSVVSVCGSHPVSNVSSLVSLLSRKFWFFAAPNCPQPEAPFAEEEAAAQQFDLQLQAAASHSGRQSLCVCVSLVVFGGLQRLLCVLRNPVRYHYDHQWHADSPDQWLDIDDGNLVVSLVVLVPGQEYEHEYEIGHGHHRSSRDDAQAGDPSSLVSLVSNLVSVHAYEYEYGESGAGANLVRVVSHNIYMYSYNRHRCNSNSVSCRSNVVGKHNGWNSWFHANDPVQRGTQFAFPVQADAADDDPDGPGHDRDTSAHGGDGDTPWDKDKDDWDWPAQEDEQADKIKIKIKIFTQGAAKDKYKKWKKKWDPDDPDRGTPIHTFFIDIDIAGHGDMDIDMTIGGLQSCWGQDSVRWTKDAWAKMWMDIDPDIDIGTYHHMDIDPRNPD

Sequence (1536 aa):
MTFLTVTSAACSLQAAGAAIPSDPDLEAAVERTLSKMSLDEKIGQMTELSIDVLGDWKDGEFFLDPQKLHEAIAVYKVGSVLNAPGGPTAQTPAKWEKLIGQIQEVSMKEIGIPCIYGLDQNHGTTYTLGGVLFPQNINVGASFNPTLARRAAEITAYETRAANCPWTYSPTVDLTRDPRWSRVWENYGEDPLVNAIMGAQQVKGFQGDNPNKVGRHNIATSVKHYLGYGAPRTGKDRTPAYISPSDLREKFFEPYRACIEAGALTVMVNSGSINGRPVHANNKLLTKWLKEDLNWDGMIVTDWADINNLYTREYVAHDKKEAIEMAINAGIDMSMEPYDLNFCTLLKELVNEGRVSQERIDDAARRVLRLKYRLGLFDTPNTYPKDYADFACDRHEQVALQAAEESEILLKNNGGILPLKKGTKILLTGPNANSMRCLNGGWSYSWQGHLTDRFASKYNTIYKALVNKFGKKNIVLEQGVTYPAEGAYHEENEPEIEKAVAAASGVDVIVACIGENSYCETPGNLSDLAVSENQRNLVKALAATGKPVVLILNGGRPRIISDIEPLADAIVNILLPGNFGGDALANILAGDTNPSGKMPYTYPRHQAELTTYDYRVSEEMDKMEGAYDYDAVVSVQWPFGYGLSYTTFKYDNLRCSHSEFGVNDNLIFTIDVTNTGNCTGKEVVMLFSRDMVASLTPDNRRLRAFEKVELKPGETKTVTLPIKASDLAFVDYDGKWVLEKGKFRMQAGTSVMDIACNHTYKWTTPNKMTFLTVTSAACSLQAAGAAIPSDPDLEAAVERTLSKMSLDEKIGQMTELSIDVLGDWKDGEFFLDPQKLHEAIAVYKVGSVLNAPGGPTAQTPAKWEKLIGQIQEVSMKEIGIPCIYGLDQNHGTTYTLGGVLFPQNINVGASFNPTLARRAAEITAYETRAANCPWTYSPTVDLTRDPRWSRVWENYGEDPLVNAIMGAQQVKGFQGDNPNKVGRHNIATSVKHYLGYGAPRTGKDRTPAYISPSDLREKFFEPYRACIEAGALTVMVNSGSINGRPVHANNKLLTKWLKEDLNWDGMIVTDWADINNLYTREYVAHDKKEAIEMAINAGIDMSMEPYDLNFCTLLKELVNEGRVSQERIDDAARRVLRLKYRLGLFDTPNTYPKDYADFACDRHEQVALQAAEESEILLKNNGGILPLKKGTKILLTGPNANSMRCLNGGWSYSWQGHLTDRFASKYNTIYKALVNKFGKKNIVLEQGVTYPAEGAYHEENEPEIEKAVAAASGVDVIVACIGENSYCETPGNLSDLAVSENQRNLVKALAATGKPVVLILNGGRPRIISDIEPLADAIVNILLPGNFGGDALANILAGDTNPSGKMPYTYPRHQAELTTYDYRVSEEMDKMEGAYDYDAVVSVQWPFGYGLSYTTFKYDNLRCSHSEFGVNDNLIFTIDVTNTGNCTGKEVVMLFSRDMVASLTPDNRRLRAFEKVELKPGETKTVTLPIKASDLAFVDYDGKWVLEKGKFRMQAGTSVMDIACNHTYKWTTPNK

InterPro domains:
  IPR001764 Glycoside hydrolase, family 3, N-terminal [PF00933] (39-371)
  IPR001764 Glycoside hydrolase, family 3, N-terminal [PR00133] (110-126)
  IPR001764 Glycoside hydrolase, family 3, N-terminal [PR00133] (134-153)
  IPR001764 Glycoside hydrolase, family 3, N-terminal [PR00133] (180-196)
  IPR001764 Glycoside hydrolase, family 3, N-terminal [PR00133] (219-235)
  IPR001764 Glycoside hydrolase, family 3, N-terminal [PR00133] (289-307)
  IPR002772 Glycoside hydrolase family 3 C-terminal domain [PF01915] (409-646)
  IPR013783 Immunoglobulin-like fold [G3DSA:2.60.40.10] (648-768)
  IPR017853 Glycoside hydrolase superfamily [SSF51445] (22-407)
  IPR026891 Fibronectin type III-like domain [PF14310] (683-751)
  IPR026891 Fibronectin type III-like domain [SM01217] (683-752)
  IPR036881 Glycoside hydrolase family 3 C-terminal domain superfamily [G3DSA:3.40.50.1700] (394-647)
  IPR036881 Glycoside hydrolase family 3 C-terminal domain superfamily [SSF52279] (409-649)
  IPR036962 Glycoside hydrolase, family 3, N-terminal domain superfamily [G3DSA:3.20.20.300] (22-390)
  IPR051915 Cellulose Degradation Glycosyl Hydrolase 3 [PTHR30620] (25-646)

Secondary structure (DSSP, 8-state):
------------------SS---HHHHHHHHHHHHT--HHHHHHHTEEEEHHHHEEEETTEEEE-HHHHHIIIIIS---EEES-STTTB-B-HHHHHHHHHHHHHHHHHHTSSPPEEEE--SSB-TTBTTSPBPPPHHHHHHHT-HHHHHHHHHHHHHHHHTTT--EE---B------TT-TTGGGSS-S-HHHHHHHHHHHHHHHH-S-TTS--TT--B-EEEEETTTT-BTTS-TT--B---HHHIIIIISHHHHHHHHTT--EEEEPSSEETTEEGGG-HIIIIIIIIITTT---EEE--TTHHHHHHHTS-SSSSHHHHHHHHHHHT--BEE-SS-SHHHHHHHHHHHTTSS-HHHHHHHHHHHHHHHHHTTTTT-----GGG-TTTT-HHHHHHHHHHHHTT-EEEEEGGG-PSPPTT--EEEESTTTT-HHHHH-SSSSBSSSTTHHHHTTTS--HHHHHHHHH-GGGEEE--SS---TTS-TT--PPP-HHHHHHHGGG-SEEEEEEE-----SGGG--S--BPPHHHHHHHHHHHTT-S-EEEEEESSS--B-TTTGGG-SEEEE--S--TTHHHHHHHHHHTSS------SSPEESSTT----TT-BGGGSB-PPSSSS---B---EEE-TT--B-SS-EEEEEEEES-SEE-TT-EEEEEEEEEE-SSS-EEEEEEEEEEESS-SSPPBS-EEEEEEEEEE-TT-EEEEEEEEEGGGG-EE-TTS-EEE-SEEEEEEETTEEEEEEE-S-EE-SSTT-/------------------SS---HHHHHHHHHHHHT--HHHHHHHTEEEEHHHHEEEETTEEEE-HHHHHIIIIIS---EEES-STTTB-B-HHHHHHHHHHHHHHHHHHTSSPPEEEE--SSB-TTBTTSPBPPPHHHHHHHT-HHHHHHHHHHHHHHHHTTT--EE---B------TT-TTGGGSS-S-HHHHHHHHHHHHHHHH-S-TTS--TT--B-EEEEETTTT-BTTS-TT--B---HHHIIIIISHHHHHHHHTT--EEEEPSSEETTEEGGG-HIIIIIIIIITTT---EEE--TTHHHHHHHTS-SSSSHHHHHHHHHHHT--BEE-SS-SHHHHHHHHHHHTTSS-HHHHHHHHHHHHHHHHHTTTTT-----GGG-TTTT-HHHHHHHHHHHHTT-EEEEEGGG-PSPPTT--EEEESTTTT-HHHHH-SSBSBSSSTTHHHHTTTS--HHHHHHHHH-GGGEEE--SS---TTS-TT--PPP-HHHHHHHGGG-SEEEEEEE-----SGGG--S--BPPHHHHHHHHHHHTT-S-EEEEEESSS--B-TTTGGG-SEEEE--S--TTHHHHHHHHHHTSS------SSPEESSTT----TT-BGGGSBPPPSSS----B---EEE-TT--B-SS-EEEEEEEES-SEE-TT-EEEEEEEEEE-SSS-EEEEEEEEEEESS-SSPPBS-EEEEEEEEEE-TT-EEEEEEEEEGGGG-EE-TTS-EEE-SEEEEEEETTEEEEEEE-S-EE-SSTT-

Radius of gyration: 34.54 Å; Cα contacts (8 Å, |Δi|>4): 4006; chains: 2; bounding box: 96×95×92 Å

Nearest PDB structures (foldseek):
  8va3-assembly1_A  TM=9.825E-01  e=0.000E+00  metagenome
  8va3-assembly1_B  TM=9.759E-01  e=0.000E+00  metagenome
  7zdy-assembly1_Y  TM=9.148E-01  e=8.591E-71  Thermotoga maritima MSB8
  7zdy-assembly1_W  TM=9.107E-01  e=3.816E-70  Thermotoga maritima MSB8
  7zb3-assembly1_A  TM=8.961E-01  e=3.603E-70  Thermotoga maritima MSB8

pLDDT: mean 94.97, std 10.55, range [29.62, 98.94]

Solvent-accessible surface area (backbone atoms only — not comparable to full-atom values): 74461 Å² total; per-residue (Å²): 137,83,81,78,78,77,76,76,74,68,75,70,72,73,72,67,71,52,36,57,76,84,52,69,69,60,50,49,53,38,50,57,55,57,74,70,50,49,72,59,44,37,46,8,44,23,29,27,31,30,45,59,61,29,33,50,74,56,97,90,36,80,45,75,34,68,67,45,41,42,46,44,31,60,69,47,27,43,24,28,36,28,62,49,58,72,77,34,40,41,39,43,37,67,54,33,33,52,55,49,46,52,52,37,52,53,22,40,72,63,68,66,47,59,51,48,42,38,36,64,39,63,29,20,30,20,52,33,52,78,45,53,50,33,26,26,31,28,26,50,28,9,34,57,40,51,67,58,36,18,52,50,25,31,50,25,16,36,45,33,22,22,26,39,35,52,29,29,58,23,51,41,45,32,44,35,67,34,68,55,27,39,58,37,30,53,7,29,21,42,47,42,58,56,18,16,52,37,36,20,31,26,39,32,22,18,23,41,90,42,63,74,55,30,46,89,53,25,19,46,34,18,41,22,35,54,56,58,57,33,42,24,73,48,21,37,61,62,23,50,13,58,69,37,69,30,51,41,58,56,40,51,38,36,15,56,54,40,19,38,60,50,35,42,47,26,36,24,40,17,78,29,25,52,58,48,35,44,45,61,56,28,35,62,60,48,32,45,50,47,29,57,64,38,33,39,74,49,33,36,33,48,40,88,38,45,54,54,34,32,32,76,44,37,19,44,21,90,37,63,61,49,16,46,46,44,22,47,74,13,50,49,27,28,45,31,33,56,77,61,69,58,66,52,57,44,50,50,51,33,40,76,69,59,74,38,53,67,67,59,50,51,52,24,30,49,24,51,46,43,53,41,56,18,54,38,26,83,81,50,71,69,47,51,49,84,79,37,80,67,55,59,31,69,70,62,47,50,51,24,33,49,50,14,37,32,18,25,21,31,74,43,53,51,93,56,60,64,46,45,62,86,75,54,26,33,29,40,18,25,50,45,28,72,31,45,22,27,27,37,24,27,54,28,43,18,48,42,4,80,53,22,51,72,76,47,60,90,47,38,25,40,47,53,20,38,28,72,73,58,34,60,92,27,52,43,83,37,38,27,38,42,62,51,87,90,52,61,47,87,46,62,46,86,66,44,43,66,60,30,48,62,57,47,77,83,37,64,34,34,40,39,20,38,70,40,51,30,39,42,45,34,67,35,45,61,48,60,56,51,53,54,67,68,59,53,48,42,53,54,55,43,41,71,72,68,49,51,30,35,36,34,40,29,24,58,50,67,50,35,47,62,89,52,54,81,61,38,39,24,32,35,43,40,33,22,18,13,57,34,23,20,46,26,49,33,32,34,44,54,52,79,37,54,33,37,4,25,33,34,40,44,31,48,36,36,82,43,38,62,66,55,69,53,39,45,42,44,53,44,32,66,70,46,84,73,85,56,61,49,49,31,78,79,61,61,64,43,54,52,63,41,49,42,52,87,39,45,74,46,61,44,74,72,47,58,76,51,60,65,42,49,71,83,39,74,39,41,31,35,32,36,40,27,22,73,34,85,45,62,40,48,47,73,49,45,35,31,38,22,57,64,45,32,87,38,45,27,44,53,34,42,78,70,42,71,50,61,48,76,34,44,52,69,35,70,46,76,48,76,48,66,40,49,40,61,72,72,34,48,40,40,97,87,60,35,39,33,34,64,45,39,52,32,42,37,35,40,82,88,34,72,50,70,32,30,35,74,51,64,46,72,44,89,48,95,78,107,136,82,80,78,76,78,76,75,74,72,76,69,72,73,71,66,71,53,36,55,75,83,51,68,69,58,51,51,53,37,49,59,54,55,74,70,51,49,72,58,44,36,45,8,45,23,30,28,32,30,46,57,63,30,32,50,73,58,97,91,37,79,45,76,35,70,66,44,41,41,47,44,32,61,68,47,27,43,24,29,37,28,61,49,58,73,78,32,41,39,38,44,39,68,54,34,33,52,56,48,46,53,53,36,52,52,22,40,72,62,68,66,46,59,52,49,44,36,37,63,38,63,30,21,31,19,52,33,50,77,45,53,50,32,25,26,32,28,25,49,29,9,34,57,40,52,65,58,36,18,49,52,24,31,50,26,16,36,44,33,24,22,26,39,36,51,30,31,57,24,51,40,43,34,45,34,66,32,68,55,27,38,55,38,29,53,8,28,21,44,48,42,58,55,18,15,52,37,36,21,30,27,39,31,22,18,21,41,90,42,63,76,55,29,47,87,51,25,18,46,35,17,40,22,36,54,56,58,55,34,41,22,73,50,21,37,60,61,23,51,13,55,68,38,70,28,52,42,59,56,40,51,40,37,16,55,54,39,21,36,57,49,35,44,47,26,36,24,40,18,80,28,25,52,59,46,35,44,45,62,55,28,36,61,60,48,32,45,51,47,29,58,63,37,33,39,75,52,31,37,33,49,38,87,39,44,55,54,34,31,32,76,46,36,20,43,21,90,36,63,61,50,16,48,46,43,21,46,74,14,49,51,26,29,44,32,33,59,76,60,69,59,65,53,57,44,53,52,50,33,39,75,69,60,73,37,52,67,66,60,51,50,52,25,30,49,24,48,45,42,52,40,55,18,54,37,29,82,84,48,71,68,47,51,48,85,80,36,80,66,57,60,32,68,71,61,48,49,50,24,32,49,49,14,37,32,17,26,21,31,74,44,54,52,92,53,60,64,46,44,62,89,76,55,26,33,29,39,18,27,50,45,27,72,31,46,24,27,27,37,23,28,55,28,42,19,48,42,4,79,52,22,52,72,77,48,59,89,47,40,26,41,49,54,20,38,28,72,72,59,34,61,93,26,51,43,82,38,38,26,36,40,60,50,87,89,52,62,47,85,45,62,46,88,65,42,43,65,60,28,48,62,56,46,76,85,38,64,34,35,40,39,21,42,69,41,52,30,39,44,47,34,68,36,45,63,49,61,57,50,54,54,68,67,60,53,50,41,54,54,55,44,40,70,71,69,49,52,30,35,36,34,40,29,24,59,51,67,50,38,48,63,91,52,54,81,62,39,40,24,31,34,42,41,34,22,17,14,58,34,23,20,45,24,49,34,31,34,44,55,51,79,36,56,34,38,4,28,34,34,40,43,32,50,37,36,83,44,39,62,66,57,69,52,39,45,42,44,50,44,35,65,72,45,84,74,84,55,64,48,51,33,76,79,61,61,65,43,54,52,64,42,50,43,51,87,39,45,73,46,62,44,73,72,46,58,76,50,60,63,40,48,70,84,39,74,40,42,31,37,33,35,41,28,24,72,33,87,45,61,38,50,46,74,50,46,36,32,37,23,57,65,45,32,89,38,45,28,42,53,34,41,78,68,40,70,50,63,46,76,34,44,53,68,35,69,47,75,48,76,49,66,41,51,41,60,72,73,34,47,40,39,96,87,59,36,39,34,34,64,45,39,51,30,43,36,34,38,82,89,37,71,48,71,33,31,34,76,52,64,47,73,42,90,49,95,78,106

Organism: NCBI:txid2094150